Protein AF-0000000068953003 (afdb_homodimer)

pLDDT: mean 97.54, std 3.95, range [48.31, 99.0]

InterPro domains:
  IPR015590 Aldehyde dehydrogenase domain [PF00171] (15-472)
  IPR016160 Aldehyde dehydrogenase, cysteine active site [PS00070] (273-284)
  IPR016161 Aldehyde/histidinol dehydrogenase [SSF53720] (4-475)
  IPR016162 Aldehyde dehydrogenase, N-terminal [G3DSA:3.40.605.10] (6-470)
  IPR016163 Aldehyde dehydrogenase, C-terminal [G3DSA:3.40.309.10] (249-440)
  IPR029510 Aldehyde dehydrogenase, glutamic acid active site [PS00687] (245-252)

Organism: Cupriavidus necator (strain ATCC 17699 / DSM 428 / KCTC 22496 / NCIMB 10442 / H16 / Stanier 337) (NCBI:txid381666)

Structure (mmCIF, N/CA/C/O backbone):
data_AF-0000000068953003-model_v1
#
loop_
_entity.id
_entity.type
_entity.pdbx_description
1 polymer 'Aldehyde dehydrogenase family protein'
#
loop_
_atom_site.group_PDB
_atom_site.id
_atom_site.type_symbol
_atom_site.label_atom_id
_atom_site.label_alt_id
_atom_site.label_comp_id
_atom_site.label_asym_id
_atom_site.label_entity_id
_atom_site.label_seq_id
_atom_site.pdbx_PDB_ins_code
_atom_site.Cartn_x
_atom_site.Cartn_y
_atom_site.Cartn_z
_atom_site.occupancy
_atom_site.B_iso_or_equiv
_atom_site.auth_seq_id
_atom_site.auth_comp_id
_atom_site.auth_asym_id
_atom_site.auth_atom_id
_atom_site.pdbx_PDB_model_num
ATOM 1 N N . MET A 1 1 ? 25.641 26.938 -6.566 1 85.06 1 MET A N 1
ATOM 2 C CA . MET A 1 1 ? 25.125 26.469 -5.285 1 85.06 1 MET A CA 1
ATOM 3 C C . MET A 1 1 ? 25.156 24.953 -5.203 1 85.06 1 MET A C 1
ATOM 5 O O . MET A 1 1 ? 24.766 24.266 -6.156 1 85.06 1 MET A O 1
ATOM 9 N N . LYS A 1 2 ? 25.781 24.391 -4.188 1 95.19 2 LYS A N 1
ATOM 10 C CA . LYS A 1 2 ? 25.938 22.953 -4.039 1 95.19 2 LYS A CA 1
ATOM 11 C C . LYS A 1 2 ? 24.969 22.406 -2.996 1 95.19 2 LYS A C 1
ATOM 13 O O . LYS A 1 2 ? 25.344 22.172 -1.849 1 95.19 2 LYS A O 1
ATOM 18 N N . THR A 1 3 ? 23.656 22.266 -3.459 1 97.69 3 THR A N 1
ATOM 19 C CA . THR A 1 3 ? 22.641 21.859 -2.498 1 97.69 3 THR A CA 1
ATOM 20 C C . THR A 1 3 ? 22.141 20.453 -2.795 1 97.69 3 THR A C 1
ATOM 22 O O . THR A 1 3 ? 21.109 20.031 -2.256 1 97.69 3 THR A O 1
ATOM 25 N N . LEU A 1 4 ? 22.797 19.766 -3.756 1 98.81 4 LEU A N 1
ATOM 26 C CA . LEU A 1 4 ? 22.547 18.344 -3.928 1 98.81 4 LEU A CA 1
ATOM 27 C C . LEU A 1 4 ? 23.5 17.516 -3.08 1 98.81 4 LEU A C 1
ATOM 29 O O . LEU A 1 4 ? 24.703 17.844 -2.994 1 98.81 4 LEU A O 1
ATOM 33 N N . LEU A 1 5 ? 23.016 16.562 -2.381 1 98.94 5 LEU A N 1
ATOM 34 C CA . LEU A 1 5 ? 23.844 15.562 -1.714 1 98.94 5 LEU A CA 1
ATOM 35 C C . LEU A 1 5 ? 23.75 14.219 -2.426 1 98.94 5 LEU A C 1
ATOM 37 O O . LEU A 1 5 ? 22.703 13.578 -2.414 1 98.94 5 LEU A O 1
ATOM 41 N N . ILE A 1 6 ? 24.812 13.781 -3.092 1 98.88 6 ILE A N 1
ATOM 42 C CA . ILE A 1 6 ? 24.828 12.531 -3.846 1 98.88 6 ILE A CA 1
ATOM 43 C C . ILE A 1 6 ? 26.109 11.758 -3.547 1 98.88 6 ILE A C 1
ATOM 45 O O . ILE A 1 6 ? 27.203 12.273 -3.771 1 98.88 6 ILE A O 1
ATOM 49 N N . GLY A 1 7 ? 25.984 10.594 -3.018 1 98.62 7 GLY A N 1
ATOM 50 C CA . GLY A 1 7 ? 27.141 9.766 -2.701 1 98.62 7 GLY A CA 1
ATOM 51 C C . GLY A 1 7 ? 28.078 10.414 -1.694 1 98.62 7 GLY A C 1
ATOM 52 O O . GLY A 1 7 ? 29.297 10.305 -1.814 1 98.62 7 GLY A O 1
ATOM 53 N N . GLY A 1 8 ? 27.516 11.203 -0.848 1 98.44 8 GLY A N 1
ATOM 54 C CA . GLY A 1 8 ? 28.297 11.844 0.199 1 98.44 8 GLY A CA 1
ATOM 55 C C . GLY A 1 8 ? 28.953 13.133 -0.251 1 98.44 8 GLY A C 1
ATOM 56 O O . GLY A 1 8 ? 29.703 13.758 0.513 1 98.44 8 GLY A O 1
ATOM 57 N N . LYS A 1 9 ? 28.656 13.547 -1.427 1 98.62 9 LYS A N 1
ATOM 58 C CA . LYS A 1 9 ? 29.266 14.766 -1.955 1 98.62 9 LYS A CA 1
ATOM 59 C C . LYS A 1 9 ? 28.219 15.844 -2.195 1 98.62 9 LYS A C 1
ATOM 61 O O . LYS A 1 9 ? 27.109 15.555 -2.674 1 98.62 9 LYS A O 1
ATOM 66 N N . TRP A 1 10 ? 28.531 17.016 -1.792 1 98.69 10 TRP A N 1
ATOM 67 C CA . TRP A 1 10 ? 27.688 18.172 -2.105 1 98.69 10 TRP A CA 1
ATOM 68 C C . TRP A 1 10 ? 27.969 18.688 -3.512 1 98.69 10 TRP A C 1
ATOM 70 O O . TRP A 1 10 ? 29.109 19.062 -3.824 1 98.69 10 TRP A O 1
ATOM 80 N N . LEU A 1 11 ? 26.953 18.703 -4.355 1 98.62 11 LEU A N 1
ATOM 81 C CA . LEU A 1 11 ? 27.094 19.016 -5.773 1 98.62 11 LEU A CA 1
ATOM 82 C C . LEU A 1 11 ? 26.078 20.078 -6.191 1 98.62 11 LEU A C 1
ATOM 84 O O . LEU A 1 11 ? 25.094 20.312 -5.496 1 98.62 11 LEU A O 1
ATOM 88 N N . GLY A 1 12 ? 26.359 20.797 -7.27 1 98.44 12 GLY A N 1
ATOM 89 C CA . GLY A 1 12 ? 25.359 21.547 -8 1 98.44 12 GLY A CA 1
ATOM 90 C C . GLY A 1 12 ? 24.609 20.703 -9.023 1 98.44 12 GLY A C 1
ATOM 91 O O . GLY A 1 12 ? 24.984 19.578 -9.297 1 98.44 12 GLY A O 1
ATOM 92 N N . ALA A 1 13 ? 23.594 21.297 -9.508 1 98.5 13 ALA A N 1
ATOM 93 C CA . ALA A 1 13 ? 22.906 20.609 -10.602 1 98.5 13 ALA A CA 1
ATOM 94 C C . ALA A 1 13 ? 23.844 20.391 -11.781 1 98.5 13 ALA A C 1
ATOM 96 O O . ALA A 1 13 ? 24.688 21.234 -12.086 1 98.5 13 ALA A O 1
ATOM 97 N N . ILE A 1 14 ? 23.656 19.297 -12.445 1 97.81 14 ILE A N 1
ATOM 98 C CA . ILE A 1 14 ? 24.516 18.938 -13.57 1 97.81 14 ILE A CA 1
ATOM 99 C C . ILE A 1 14 ? 24.5 20.047 -14.617 1 97.81 14 ILE A C 1
ATOM 101 O O . ILE A 1 14 ? 25.531 20.375 -15.195 1 97.81 14 ILE A O 1
ATOM 105 N N . ASP A 1 15 ? 23.359 20.672 -14.828 1 97.06 15 ASP A N 1
ATOM 106 C CA . ASP A 1 15 ? 23.25 21.688 -15.867 1 97.06 15 ASP A CA 1
ATOM 107 C C . ASP A 1 15 ? 23.578 23.062 -15.32 1 97.06 15 ASP A C 1
ATOM 109 O O . ASP A 1 15 ? 23.531 24.062 -16.047 1 97.06 15 ASP A O 1
ATOM 113 N N . GLY A 1 16 ? 23.734 23.234 -14.047 1 97.38 16 GLY A N 1
ATOM 114 C CA . GLY A 1 16 ? 24.203 24.453 -13.414 1 97.38 16 GLY A CA 1
ATOM 115 C C . GLY A 1 16 ? 23.078 25.406 -13.039 1 97.38 16 GLY A C 1
ATOM 116 O O . GLY A 1 16 ? 23.328 26.469 -12.461 1 97.38 16 GLY A O 1
ATOM 117 N N . GLU A 1 17 ? 21.859 25.062 -13.297 1 98.06 17 GLU A N 1
ATOM 118 C CA . GLU A 1 17 ? 20.719 25.953 -13.055 1 98.06 17 GLU A CA 1
ATOM 119 C C . GLU A 1 17 ? 20.344 25.969 -11.578 1 98.06 17 GLU A C 1
ATOM 121 O O . GLU A 1 17 ? 20.625 25.016 -10.852 1 98.06 17 GLU A O 1
ATOM 126 N N . THR A 1 18 ? 19.703 27.062 -11.117 1 98.38 18 THR A N 1
ATOM 127 C CA . THR A 1 18 ? 19.328 27.25 -9.719 1 98.38 18 THR A CA 1
ATOM 128 C C . THR A 1 18 ? 17.891 27.75 -9.602 1 98.38 18 THR A C 1
ATOM 130 O O . THR A 1 18 ? 17.266 28.109 -10.602 1 98.38 18 THR A O 1
ATOM 133 N N . ILE A 1 19 ? 17.359 27.594 -8.453 1 98.56 19 ILE A N 1
ATOM 134 C CA . ILE A 1 19 ? 16.047 28.109 -8.07 1 98.56 19 ILE A CA 1
ATOM 135 C C . ILE A 1 19 ? 16.203 29.141 -6.957 1 98.56 19 ILE A C 1
ATOM 137 O O . ILE A 1 19 ? 16.922 28.922 -5.984 1 98.56 19 ILE A O 1
ATOM 141 N N . ASP A 1 20 ? 15.539 30.25 -7.102 1 98.38 20 ASP A N 1
ATOM 142 C CA . ASP A 1 20 ? 15.547 31.266 -6.047 1 98.38 20 ASP A CA 1
ATOM 143 C C . ASP A 1 20 ? 14.695 30.828 -4.859 1 98.38 20 ASP A C 1
ATOM 145 O O . ASP A 1 20 ? 13.602 30.281 -5.039 1 98.38 20 ASP A O 1
ATOM 149 N N . VAL A 1 21 ? 15.25 31.031 -3.686 1 98.19 21 VAL A N 1
ATOM 150 C CA . VAL A 1 21 ? 14.477 30.844 -2.461 1 98.19 21 VAL A CA 1
ATOM 151 C C . VAL A 1 21 ? 13.922 32.188 -2 1 98.19 21 VAL A C 1
ATOM 153 O O . VAL A 1 21 ? 14.672 33.156 -1.818 1 98.19 21 VAL A O 1
ATOM 156 N N . ILE A 1 22 ? 12.633 32.25 -1.837 1 98.38 22 ILE A N 1
ATOM 157 C CA . ILE A 1 22 ? 11.953 33.5 -1.568 1 98.38 22 ILE A CA 1
ATOM 158 C C . ILE A 1 22 ? 11.547 33.562 -0.097 1 98.38 22 ILE A C 1
ATOM 160 O O . ILE A 1 22 ? 10.992 32.594 0.444 1 98.38 22 ILE A O 1
ATOM 164 N N . ASP A 1 23 ? 11.898 34.656 0.583 1 98.38 23 ASP A N 1
ATOM 165 C CA . ASP A 1 23 ? 11.398 34.875 1.933 1 98.38 23 ASP A CA 1
ATOM 166 C C . ASP A 1 23 ? 9.93 35.312 1.907 1 98.38 23 ASP A C 1
ATOM 168 O O . ASP A 1 23 ? 9.594 36.375 1.379 1 98.38 23 ASP A O 1
ATOM 172 N N . PRO A 1 24 ? 9.055 34.5 2.545 1 98.5 24 PRO A N 1
ATOM 173 C CA . PRO A 1 24 ? 7.625 34.844 2.471 1 98.5 24 PRO A CA 1
ATOM 174 C C . PRO A 1 24 ? 7.273 36.125 3.193 1 98.5 24 PRO A C 1
ATOM 176 O O . PRO A 1 24 ? 6.207 36.719 2.961 1 98.5 24 PRO A O 1
ATOM 179 N N . SER A 1 25 ? 8.125 36.625 4.055 1 98.06 25 SER A N 1
ATOM 180 C CA . SER A 1 25 ? 7.848 37.812 4.863 1 98.06 25 SER A CA 1
ATOM 181 C C . SER A 1 25 ? 7.945 39.062 4.031 1 98.06 25 SER A C 1
ATOM 183 O O . SER A 1 25 ? 7.363 40.094 4.387 1 98.06 25 SER A O 1
ATOM 185 N N . ASP A 1 26 ? 8.727 39.031 2.865 1 97.81 26 ASP A N 1
ATOM 186 C CA . ASP A 1 26 ? 8.891 40.25 2.096 1 97.81 26 ASP A CA 1
ATOM 187 C C . ASP A 1 26 ? 8.875 39.969 0.596 1 97.81 26 ASP A C 1
ATOM 189 O O . ASP A 1 26 ? 8.938 40.906 -0.217 1 97.81 26 ASP A O 1
ATOM 193 N N . GLY A 1 27 ? 8.828 38.656 0.207 1 97.75 27 GLY A N 1
ATOM 194 C CA . GLY A 1 27 ? 8.719 38.281 -1.192 1 97.75 27 GLY A CA 1
ATOM 195 C C . GLY A 1 27 ? 10.031 38.406 -1.944 1 97.75 27 GLY A C 1
ATOM 196 O O . GLY A 1 27 ? 10.055 38.375 -3.176 1 97.75 27 GLY A O 1
ATOM 197 N N . MET A 1 28 ? 11.125 38.5 -1.245 1 98.12 28 MET A N 1
ATOM 198 C CA . MET A 1 28 ? 12.422 38.719 -1.894 1 98.12 28 MET A CA 1
ATOM 199 C C . MET A 1 28 ? 13.266 37.469 -1.843 1 98.12 28 MET A C 1
ATOM 201 O O . MET A 1 28 ? 13.203 36.688 -0.872 1 98.12 28 MET A O 1
ATOM 205 N N . ALA A 1 29 ? 14.07 37.312 -2.898 1 98 29 ALA A N 1
ATOM 206 C CA . ALA A 1 29 ? 15.023 36.188 -2.908 1 98 29 ALA A CA 1
ATOM 207 C C . ALA A 1 29 ? 16.125 36.406 -1.872 1 98 29 ALA A C 1
ATOM 209 O O . ALA A 1 29 ? 16.641 37.5 -1.726 1 98 29 ALA A O 1
ATOM 210 N N . PHE A 1 30 ? 16.453 35.375 -1.108 1 97.69 30 PHE A N 1
ATOM 211 C CA . PHE A 1 30 ? 17.484 35.531 -0.099 1 97.69 30 PHE A CA 1
ATOM 212 C C . PHE A 1 30 ? 18.5 34.406 -0.166 1 97.69 30 PHE A C 1
ATOM 214 O O . PHE A 1 30 ? 19.547 34.438 0.49 1 97.69 30 PHE A O 1
ATOM 221 N N . ALA A 1 31 ? 18.203 33.344 -0.93 1 97.69 31 ALA A N 1
ATOM 222 C CA . ALA A 1 31 ? 19.078 32.188 -1.155 1 97.69 31 ALA A CA 1
ATOM 223 C C . ALA A 1 31 ? 18.797 31.547 -2.504 1 97.69 31 ALA A C 1
ATOM 225 O O . ALA A 1 31 ? 17.922 31.984 -3.242 1 97.69 31 ALA A O 1
ATOM 226 N N . LYS A 1 32 ? 19.641 30.625 -2.883 1 98.06 32 LYS A N 1
ATOM 227 C CA . LYS A 1 32 ? 19.438 29.812 -4.078 1 98.06 32 LYS A CA 1
ATOM 228 C C . LYS A 1 32 ? 19.672 28.328 -3.785 1 98.06 32 LYS A C 1
ATOM 230 O O . LYS A 1 32 ? 20.469 27.984 -2.906 1 98.06 32 LYS A O 1
ATOM 235 N N . ILE A 1 33 ? 19 27.484 -4.504 1 98.62 33 ILE A N 1
ATOM 236 C CA . ILE A 1 33 ? 19.234 26.047 -4.434 1 98.62 33 ILE A CA 1
ATOM 237 C C . ILE A 1 33 ? 19.438 25.484 -5.836 1 98.62 33 ILE A C 1
ATOM 239 O O . ILE A 1 33 ? 19.047 26.109 -6.824 1 98.62 33 ILE A O 1
ATOM 243 N N . SER A 1 34 ? 20.047 24.312 -5.887 1 98.69 34 SER A N 1
ATOM 244 C CA . SER A 1 34 ? 20.281 23.656 -7.168 1 98.69 34 SER A CA 1
ATOM 245 C C . SER A 1 34 ? 18.984 23.172 -7.789 1 98.69 34 SER A C 1
ATOM 247 O O . SER A 1 34 ? 18.109 22.656 -7.082 1 98.69 34 SER A O 1
ATOM 249 N N . ARG A 1 35 ? 18.797 23.406 -9.086 1 98.69 35 ARG A N 1
ATOM 250 C CA . ARG A 1 35 ? 17.656 22.875 -9.836 1 98.69 35 ARG A CA 1
ATOM 251 C C . ARG A 1 35 ? 17.969 21.516 -10.43 1 98.69 35 ARG A C 1
ATOM 253 O O . ARG A 1 35 ? 18.281 21.406 -11.625 1 98.69 35 ARG A O 1
ATOM 260 N N . GLY A 1 36 ? 17.922 20.484 -9.547 1 98.62 36 GLY A N 1
ATOM 261 C CA . GLY A 1 36 ? 18.141 19.125 -10.008 1 98.62 36 GLY A CA 1
ATOM 262 C C . GLY A 1 36 ? 17.078 18.641 -10.977 1 98.62 36 GLY A C 1
ATOM 263 O O . GLY A 1 36 ? 15.914 19.016 -10.883 1 98.62 36 GLY A O 1
ATOM 264 N N . ARG A 1 37 ? 17.484 17.812 -11.945 1 98.25 37 ARG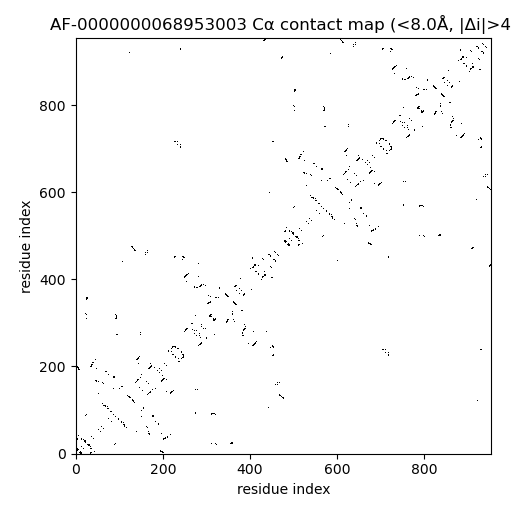 A N 1
ATOM 265 C CA . ARG A 1 37 ? 16.609 17.219 -12.945 1 98.25 37 ARG A CA 1
ATOM 266 C C . ARG A 1 37 ? 16.859 15.711 -13.07 1 98.25 37 ARG A C 1
ATOM 268 O O . ARG A 1 37 ? 17.375 15.086 -12.141 1 98.25 37 ARG A O 1
ATOM 275 N N . ALA A 1 38 ? 16.406 15.031 -14.07 1 98.62 38 ALA A N 1
ATOM 276 C CA . ALA A 1 38 ? 16.406 13.586 -14.25 1 98.62 38 ALA A CA 1
ATOM 277 C C . ALA A 1 38 ? 17.812 13.016 -14.102 1 98.62 38 ALA A C 1
ATOM 279 O O . ALA A 1 38 ? 18.016 11.961 -13.492 1 98.62 38 ALA A O 1
ATOM 280 N N . ALA A 1 39 ? 18.797 13.68 -14.672 1 98.69 39 ALA A N 1
ATOM 281 C CA . ALA A 1 39 ? 20.156 13.18 -14.625 1 98.69 39 ALA A CA 1
ATOM 282 C C . ALA A 1 39 ? 20.703 13.172 -13.195 1 98.69 39 ALA A C 1
ATOM 284 O O . ALA A 1 39 ? 21.406 12.25 -12.797 1 98.69 39 ALA A O 1
ATOM 285 N N . ASP A 1 40 ? 20.438 14.25 -12.453 1 98.88 40 ASP A N 1
ATOM 286 C CA . ASP A 1 40 ? 20.828 14.32 -11.055 1 98.88 40 ASP A CA 1
ATOM 287 C C . ASP A 1 40 ? 20.156 13.227 -10.234 1 98.88 40 ASP A C 1
ATOM 289 O O . ASP A 1 40 ? 20.781 12.594 -9.383 1 98.88 40 ASP A O 1
ATOM 293 N N . VAL A 1 41 ? 18.891 12.992 -10.516 1 98.94 41 VAL A N 1
ATOM 294 C CA . VAL A 1 41 ? 18.109 11.961 -9.836 1 98.94 41 VAL A CA 1
ATOM 295 C C . VAL A 1 41 ? 18.719 10.594 -10.109 1 98.94 41 VAL A C 1
ATOM 297 O O . VAL A 1 41 ? 18.875 9.781 -9.195 1 98.94 41 VAL A O 1
ATOM 300 N N . GLN A 1 42 ? 19.078 10.344 -11.32 1 98.88 42 GLN A N 1
ATOM 301 C CA . GLN A 1 42 ? 19.688 9.062 -11.68 1 98.88 42 GLN A CA 1
ATOM 302 C 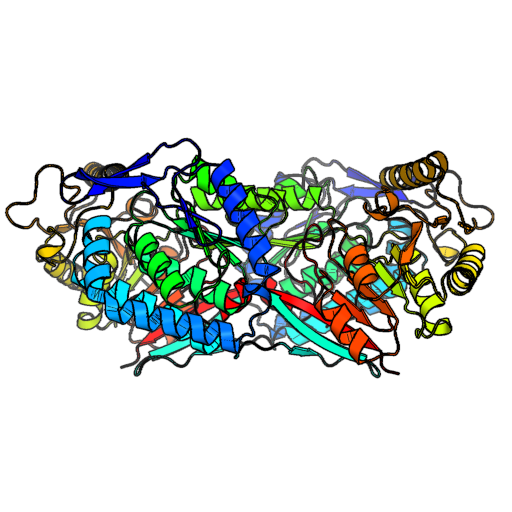C . GLN A 1 42 ? 20.969 8.82 -10.891 1 98.88 42 GLN A C 1
ATOM 304 O O . GLN A 1 42 ? 21.219 7.707 -10.422 1 98.88 42 GLN A O 1
ATOM 309 N N . GLN A 1 43 ? 21.766 9.836 -10.773 1 98.88 43 GLN A N 1
ATOM 310 C CA . GLN A 1 43 ? 23 9.719 -9.992 1 98.88 43 GLN A CA 1
ATOM 311 C C . GLN A 1 43 ? 22.688 9.422 -8.531 1 98.88 43 GLN A C 1
ATOM 313 O O . GLN A 1 43 ? 23.391 8.625 -7.895 1 98.88 43 GLN A O 1
ATOM 318 N N . ALA A 1 44 ? 21.703 10.102 -8.016 1 98.94 44 ALA A N 1
ATOM 319 C CA . ALA A 1 44 ? 21.312 9.906 -6.621 1 98.94 44 ALA A CA 1
ATOM 320 C C . ALA A 1 44 ? 20.844 8.477 -6.379 1 98.94 44 ALA A C 1
ATOM 322 O O . ALA A 1 44 ? 21.219 7.848 -5.387 1 98.94 44 ALA A O 1
ATOM 323 N N . VAL A 1 45 ? 20.016 7.938 -7.301 1 98.94 45 VAL A N 1
ATOM 324 C CA . VAL A 1 45 ? 19.5 6.578 -7.184 1 98.94 45 VAL A CA 1
ATOM 325 C C . VAL A 1 45 ? 20.641 5.574 -7.273 1 98.94 45 VAL A C 1
ATOM 327 O O . VAL A 1 45 ? 20.703 4.613 -6.504 1 98.94 45 VAL A O 1
ATOM 330 N N . SER A 1 46 ? 21.578 5.805 -8.18 1 98.88 46 SER A N 1
ATOM 331 C CA . SER A 1 46 ? 22.75 4.941 -8.312 1 98.88 46 SER A CA 1
ATOM 332 C C . SER A 1 46 ? 23.578 4.953 -7.035 1 98.88 46 SER A C 1
ATOM 334 O O . SER A 1 46 ? 24.062 3.906 -6.594 1 98.88 46 SER A O 1
ATOM 336 N N . ALA A 1 47 ? 23.766 6.105 -6.5 1 98.94 47 ALA A N 1
ATOM 337 C CA . ALA A 1 47 ? 24.516 6.234 -5.258 1 98.94 47 ALA A CA 1
ATOM 338 C C . ALA A 1 47 ? 23.844 5.473 -4.121 1 98.94 47 ALA A C 1
ATOM 340 O O . ALA A 1 47 ? 24.516 4.879 -3.277 1 98.94 47 ALA A O 1
ATOM 341 N N . ALA A 1 48 ? 22.547 5.598 -4.043 1 98.94 48 ALA A N 1
ATOM 342 C CA . ALA A 1 48 ? 21.797 4.859 -3.029 1 98.94 48 ALA A CA 1
ATOM 343 C C . ALA A 1 48 ? 22 3.355 -3.188 1 98.94 48 ALA A C 1
ATOM 345 O O . ALA A 1 48 ? 22.188 2.641 -2.199 1 98.94 48 ALA A O 1
ATOM 346 N N . GLN A 1 49 ? 21.938 2.863 -4.41 1 98.56 49 GLN A N 1
ATOM 347 C CA . GLN A 1 49 ? 22.172 1.45 -4.691 1 98.56 49 GLN A CA 1
ATOM 348 C C . GLN A 1 49 ? 23.562 1.021 -4.238 1 98.56 49 GLN A C 1
ATOM 350 O O . GLN A 1 49 ? 23.719 -0.038 -3.629 1 98.56 49 GLN A O 1
ATOM 355 N N . ASP A 1 50 ? 24.547 1.861 -4.578 1 98.62 50 ASP A N 1
ATOM 356 C CA . ASP A 1 50 ? 25.938 1.585 -4.18 1 98.62 50 ASP A CA 1
ATOM 357 C C . ASP A 1 50 ? 26.062 1.499 -2.662 1 98.62 50 ASP A C 1
ATOM 359 O O . ASP A 1 50 ? 26.781 0.649 -2.141 1 98.62 50 ASP A O 1
ATOM 363 N N . ALA A 1 51 ? 25.375 2.369 -1.995 1 98.81 51 ALA A N 1
ATOM 364 C CA . ALA A 1 51 ? 25.422 2.389 -0.535 1 98.81 51 ALA A CA 1
ATOM 365 C C . ALA A 1 51 ? 24.891 1.082 0.047 1 98.81 51 ALA A C 1
ATOM 367 O O . ALA A 1 51 ? 25.406 0.583 1.047 1 98.81 51 ALA A O 1
ATOM 368 N N . LEU A 1 52 ? 23.875 0.545 -0.51 1 98.31 52 LEU A N 1
ATOM 369 C CA . LEU A 1 52 ? 23.266 -0.698 -0.042 1 98.31 52 LEU A CA 1
ATOM 370 C C . LEU A 1 52 ? 24.234 -1.87 -0.228 1 98.31 52 LEU A C 1
ATOM 372 O O . LEU A 1 52 ? 24.188 -2.838 0.534 1 98.31 52 LEU A O 1
ATOM 376 N N . GLN A 1 53 ? 25.047 -1.772 -1.225 1 96.25 53 GLN A N 1
ATOM 377 C CA . GLN A 1 53 ? 26.031 -2.822 -1.497 1 96.25 53 GLN A CA 1
ATOM 378 C C . GLN A 1 53 ? 27.328 -2.582 -0.73 1 96.25 53 GLN A C 1
ATOM 380 O O . GLN A 1 53 ? 28.25 -3.4 -0.784 1 96.25 53 GLN A O 1
ATOM 385 N N . GLY A 1 54 ? 27.391 -1.473 -0.054 1 97.06 54 GLY A N 1
ATOM 386 C CA . GLY A 1 54 ? 28.609 -1.078 0.633 1 97.06 54 GLY A CA 1
ATOM 387 C C . GLY A 1 54 ? 28.453 -1.015 2.141 1 97.06 54 GLY A C 1
ATOM 388 O O . GLY A 1 54 ? 27.859 -1.914 2.746 1 97.06 54 GLY A O 1
ATOM 389 N N . GLU A 1 55 ? 29.047 0.025 2.648 1 97.81 55 GLU A N 1
ATOM 390 C CA . GLU A 1 55 ? 29.141 0.189 4.094 1 97.81 55 GLU A CA 1
ATOM 391 C C . GLU A 1 55 ? 27.75 0.271 4.73 1 97.81 55 GLU A C 1
ATOM 393 O O . GLU A 1 55 ? 27.484 -0.395 5.734 1 97.81 55 GLU A O 1
ATOM 398 N N . TRP A 1 56 ? 26.891 1.016 4.176 1 98.5 56 TRP A N 1
ATOM 399 C CA . TRP A 1 56 ? 25.562 1.235 4.75 1 98.5 56 TRP A CA 1
ATOM 400 C C . TRP A 1 56 ? 24.781 -0.067 4.812 1 98.5 56 TRP A C 1
ATOM 402 O O . TRP A 1 56 ? 24.188 -0.396 5.848 1 98.5 56 TRP A O 1
ATOM 412 N N . GLY A 1 57 ? 24.828 -0.774 3.729 1 97.38 57 GLY A N 1
ATOM 413 C CA . GLY A 1 57 ? 24.078 -2.023 3.666 1 97.38 57 GLY A CA 1
ATOM 414 C C . GLY A 1 57 ? 24.578 -3.064 4.648 1 97.38 57 GLY A C 1
ATOM 415 O O . GLY A 1 57 ? 23.844 -3.971 5.031 1 97.38 57 GLY A O 1
ATOM 416 N N . SER A 1 58 ? 25.797 -2.904 5.062 1 96.44 58 SER A N 1
ATOM 417 C CA . SER A 1 58 ? 26.406 -3.9 5.938 1 96.44 58 SER A CA 1
ATOM 418 C C . SER A 1 58 ? 26.188 -3.557 7.406 1 96.44 58 SER A C 1
ATOM 420 O O . SER A 1 58 ? 26.453 -4.379 8.289 1 96.44 58 SER A O 1
ATOM 422 N N . LYS A 1 59 ? 25.625 -2.418 7.719 1 98.19 59 LYS A N 1
ATOM 423 C CA . LYS A 1 59 ? 25.422 -2.012 9.102 1 98.19 59 LYS A CA 1
ATOM 424 C C . LYS A 1 59 ? 24.297 -2.818 9.75 1 98.19 59 LYS A C 1
ATOM 426 O O . LYS A 1 59 ? 23.281 -3.082 9.117 1 98.19 59 LYS A O 1
ATOM 431 N N . THR A 1 60 ? 24.531 -3.201 10.992 1 98 60 THR A N 1
ATOM 432 C CA . THR A 1 60 ? 23.469 -3.846 11.773 1 98 60 THR A CA 1
ATOM 433 C C . THR A 1 60 ? 22.406 -2.834 12.172 1 98 60 THR A C 1
ATOM 435 O O . THR A 1 60 ? 22.625 -1.625 12.102 1 98 60 THR A O 1
ATOM 438 N N . ALA A 1 61 ? 21.266 -3.322 12.586 1 98.44 61 ALA A N 1
ATOM 439 C CA . ALA A 1 61 ? 20.203 -2.453 13.07 1 98.44 61 ALA A CA 1
ATOM 440 C C . ALA A 1 61 ? 20.672 -1.57 14.219 1 98.44 61 ALA A C 1
ATOM 442 O O . ALA A 1 61 ? 20.328 -0.39 14.289 1 98.44 61 ALA A O 1
ATOM 443 N N . THR A 1 62 ? 21.453 -2.178 15.078 1 98.69 62 THR A N 1
ATOM 444 C CA . THR A 1 62 ? 22 -1.448 16.219 1 98.69 62 THR A CA 1
ATOM 445 C C . THR A 1 62 ? 22.891 -0.307 15.75 1 98.69 62 THR A C 1
ATOM 447 O O . THR A 1 62 ? 22.797 0.813 16.25 1 98.69 62 THR A O 1
ATOM 450 N N . GLU A 1 63 ? 23.734 -0.558 14.789 1 98.75 63 GLU A N 1
ATOM 451 C CA . GLU A 1 63 ? 24.641 0.452 14.266 1 98.75 63 GLU A CA 1
ATOM 452 C C . GLU A 1 63 ? 23.891 1.576 13.57 1 98.75 63 GLU A C 1
ATOM 454 O O . GLU A 1 63 ? 24.203 2.754 13.742 1 98.75 63 GLU A O 1
ATOM 459 N N . ARG A 1 64 ? 22.922 1.225 12.781 1 98.81 64 ARG A N 1
ATOM 460 C CA . ARG A 1 64 ? 22.094 2.234 12.141 1 98.81 64 ARG A CA 1
ATOM 461 C C . ARG A 1 64 ? 21.375 3.094 13.18 1 98.81 64 ARG A C 1
ATOM 463 O O . ARG A 1 64 ? 21.328 4.32 13.055 1 98.81 64 ARG A O 1
ATOM 470 N N . GLY A 1 65 ? 20.828 2.41 14.227 1 98.88 65 GLY A N 1
ATOM 471 C CA . GLY A 1 65 ? 20.156 3.127 15.297 1 98.88 65 GLY A CA 1
ATOM 472 C C . GLY A 1 65 ? 21.062 4.137 15.992 1 98.88 65 GLY A C 1
ATOM 473 O O . GLY A 1 65 ? 20.625 5.25 16.297 1 98.88 65 GLY A O 1
ATOM 474 N N . ARG A 1 66 ? 22.281 3.762 16.234 1 98.88 66 ARG A N 1
ATOM 475 C CA . ARG A 1 66 ? 23.234 4.645 16.891 1 98.88 66 ARG A CA 1
ATOM 476 C C . ARG A 1 66 ? 23.531 5.879 16.047 1 98.88 66 ARG A C 1
ATOM 478 O O . ARG A 1 66 ? 23.656 6.984 16.578 1 98.88 66 ARG A O 1
ATOM 485 N N . ILE A 1 67 ? 23.609 5.684 14.727 1 98.88 67 ILE A N 1
ATOM 486 C CA . ILE A 1 67 ? 23.828 6.809 13.82 1 98.88 67 ILE A CA 1
ATOM 487 C C . ILE A 1 67 ? 22.641 7.762 13.891 1 98.88 67 ILE A C 1
ATOM 489 O O . ILE A 1 67 ? 22.812 8.977 13.977 1 98.88 67 ILE A O 1
ATOM 493 N N . LEU A 1 68 ? 21.422 7.234 13.875 1 98.94 68 LEU A N 1
ATOM 494 C CA . LEU A 1 68 ? 20.219 8.055 13.93 1 98.94 68 LEU A CA 1
ATOM 495 C C . LEU A 1 68 ? 20.125 8.797 15.258 1 98.94 68 LEU A C 1
ATOM 497 O O . LEU A 1 68 ? 19.703 9.953 15.297 1 98.94 68 LEU A O 1
ATOM 501 N N . GLN A 1 69 ? 20.547 8.164 16.328 1 98.81 69 GLN A N 1
ATOM 502 C CA . GLN A 1 69 ? 20.547 8.805 17.641 1 98.81 69 GLN A CA 1
ATOM 503 C C . GLN A 1 69 ? 21.531 9.977 17.672 1 98.81 69 GLN A C 1
ATOM 505 O O . GLN A 1 69 ? 21.219 11.031 18.219 1 98.81 69 GLN A O 1
ATOM 510 N N . ARG A 1 70 ? 22.688 9.758 17.109 1 98.88 70 ARG A N 1
ATOM 511 C CA . ARG A 1 70 ? 23.656 10.844 17.031 1 98.88 70 ARG A CA 1
ATOM 512 C C . ARG A 1 70 ? 23.125 12.016 16.219 1 98.88 70 ARG A C 1
ATOM 514 O O . ARG A 1 70 ? 23.328 13.172 16.578 1 98.88 70 ARG A O 1
ATOM 521 N N . LEU A 1 71 ? 22.453 11.641 15.156 1 98.88 71 LEU A N 1
ATOM 522 C CA . LEU A 1 71 ? 21.844 12.695 14.352 1 98.88 71 LEU A CA 1
ATOM 523 C C . LEU A 1 71 ? 20.797 13.453 15.164 1 98.88 71 LEU A C 1
ATOM 525 O O . LEU A 1 71 ? 20.75 14.688 15.117 1 98.88 71 LEU A O 1
ATOM 529 N N . GLY A 1 72 ? 19.922 12.719 15.906 1 98.81 72 GLY A N 1
ATOM 530 C CA . GLY A 1 72 ? 18.953 13.383 16.766 1 98.81 72 GLY A CA 1
ATOM 531 C C . GLY A 1 72 ? 19.594 14.359 17.734 1 98.81 72 GLY A C 1
ATOM 532 O O . GLY A 1 72 ? 19.141 15.5 17.875 1 98.81 72 GLY A O 1
ATOM 533 N N . GLN A 1 73 ? 20.641 13.93 18.297 1 98.75 73 GLN A N 1
ATOM 534 C CA . GLN A 1 73 ? 21.359 14.789 19.234 1 98.75 73 GLN A CA 1
ATOM 535 C C . GLN A 1 73 ? 22 15.969 18.516 1 98.75 73 GLN A C 1
ATOM 537 O O . GLN A 1 73 ? 21.984 17.094 19.016 1 98.75 73 GLN A O 1
ATOM 542 N N . GLY A 1 74 ? 22.625 15.695 17.391 1 98.81 74 GLY A N 1
ATOM 543 C CA . GLY A 1 74 ? 23.188 16.766 16.594 1 98.81 74 GLY A CA 1
ATOM 544 C C . GLY A 1 74 ? 22.188 17.844 16.219 1 98.81 74 GLY A C 1
ATOM 545 O O . GLY A 1 74 ? 22.5 19.031 16.234 1 98.81 74 GLY A O 1
ATOM 546 N N . ILE A 1 75 ? 21 17.422 15.93 1 98.88 75 ILE A N 1
ATOM 547 C CA . ILE A 1 75 ? 19.938 18.344 15.602 1 98.88 75 ILE A CA 1
ATOM 548 C C . ILE A 1 75 ? 19.578 19.188 16.828 1 98.88 75 ILE A C 1
ATOM 550 O O . ILE A 1 75 ? 19.438 20.422 16.719 1 98.88 75 ILE A O 1
ATOM 554 N N . LEU A 1 76 ? 19.469 18.562 17.984 1 98.69 76 LEU A N 1
ATOM 555 C CA . LEU A 1 76 ? 19.172 19.281 19.219 1 98.69 76 LEU A CA 1
ATOM 556 C C . LEU A 1 76 ? 20.266 20.312 19.516 1 98.69 76 LEU A C 1
ATOM 558 O O . LEU A 1 76 ? 19.969 21.422 19.953 1 98.69 76 LEU A O 1
ATOM 562 N N . ASP A 1 77 ? 21.469 19.922 19.25 1 98.75 77 ASP A N 1
ATOM 563 C CA . ASP A 1 77 ? 22.609 20.812 19.5 1 98.75 77 ASP A CA 1
ATOM 564 C C . ASP A 1 77 ? 22.562 22.031 18.594 1 98.75 77 ASP A C 1
ATOM 566 O O . ASP A 1 77 ? 23.156 23.062 18.906 1 98.75 77 ASP A O 1
ATOM 570 N N . HIS A 1 78 ? 21.891 21.922 17.516 1 98.75 78 HIS A N 1
ATOM 571 C CA . HIS A 1 78 ? 21.812 23.016 16.547 1 98.75 78 HIS A CA 1
ATOM 572 C C . HIS A 1 78 ? 20.375 23.516 16.406 1 98.75 78 HIS A C 1
ATOM 574 O O . HIS A 1 78 ? 20 24.062 15.367 1 98.75 78 HIS A O 1
ATOM 580 N N . ALA A 1 79 ? 19.547 23.266 17.359 1 98.62 79 ALA A N 1
ATOM 581 C CA . ALA A 1 79 ? 18.109 23.469 17.281 1 98.62 79 ALA A CA 1
ATOM 582 C C . ALA A 1 79 ? 17.766 24.938 16.984 1 98.62 79 ALA A C 1
ATOM 584 O O . ALA A 1 79 ? 16.891 25.219 16.172 1 98.62 79 ALA A O 1
ATOM 585 N N . GLU A 1 80 ? 18.422 25.875 17.641 1 98.62 80 GLU A N 1
ATOM 586 C CA . GLU A 1 80 ? 18.125 27.281 17.438 1 98.62 80 GLU A CA 1
ATOM 587 C C . GLU A 1 80 ? 18.5 27.734 16.031 1 98.62 80 GLU A C 1
ATOM 589 O O . GLU A 1 80 ? 17.781 28.516 15.406 1 98.62 80 GLU A O 1
ATOM 594 N N . GLU A 1 81 ? 19.625 27.297 15.594 1 98.69 81 GLU A N 1
ATOM 595 C CA . GLU A 1 81 ? 20.031 27.578 14.219 1 98.69 81 GLU A CA 1
ATOM 596 C C . GLU A 1 81 ? 19.016 27.047 13.211 1 98.69 81 GLU A C 1
ATOM 598 O O . GLU A 1 81 ? 18.625 27.766 12.289 1 98.69 81 GLU A O 1
ATOM 603 N N . LEU A 1 82 ? 18.672 25.812 13.414 1 98.81 82 LEU A N 1
ATOM 604 C CA . LEU A 1 82 ? 17.703 25.172 12.516 1 98.81 82 LEU A CA 1
ATOM 605 C C . LEU A 1 82 ? 16.375 25.891 12.547 1 98.81 82 LEU A C 1
ATOM 607 O O . LEU A 1 82 ? 15.727 26.062 11.508 1 98.81 82 LEU A O 1
ATOM 611 N N . ALA A 1 83 ? 15.953 26.297 13.727 1 98.75 83 ALA A N 1
ATOM 612 C CA . ALA A 1 83 ? 14.703 27.031 13.875 1 98.75 83 ALA A CA 1
ATOM 613 C C . ALA A 1 83 ? 14.742 28.344 13.102 1 98.75 83 ALA A C 1
ATOM 615 O O . ALA A 1 83 ? 13.766 28.719 12.445 1 98.75 83 ALA A O 1
ATOM 616 N N . ALA A 1 84 ? 15.859 29.047 13.219 1 98.75 84 ALA A N 1
ATOM 617 C CA . ALA A 1 84 ? 16 30.312 12.508 1 98.75 84 ALA A CA 1
ATOM 618 C C . ALA A 1 84 ? 15.922 30.109 11 1 98.75 84 ALA A C 1
ATOM 620 O O . ALA A 1 84 ? 15.25 30.891 10.297 1 98.75 84 ALA A O 1
ATOM 621 N N . ILE A 1 85 ? 16.594 29.078 10.523 1 98.62 85 ILE A N 1
ATOM 622 C CA . ILE A 1 85 ? 16.578 28.75 9.102 1 98.62 85 ILE A CA 1
ATOM 623 C C . ILE A 1 85 ? 15.141 28.438 8.664 1 98.62 85 ILE A C 1
ATOM 625 O O . ILE A 1 85 ? 14.656 28.984 7.668 1 98.62 85 ILE A O 1
ATOM 629 N N . GLU A 1 86 ? 14.477 27.625 9.43 1 98.19 86 GLU A N 1
ATOM 630 C CA . GLU A 1 86 ? 13.133 27.188 9.07 1 98.19 86 GLU A CA 1
ATOM 631 C C . GLU A 1 86 ? 12.141 28.344 9.125 1 98.19 86 GLU A C 1
ATOM 633 O O . GLU A 1 86 ? 11.281 28.469 8.25 1 98.19 86 GLU A O 1
ATOM 638 N N . ALA A 1 87 ? 12.242 29.188 10.117 1 98.56 87 ALA A N 1
ATOM 639 C CA . ALA A 1 87 ? 11.359 30.328 10.266 1 98.56 87 ALA A CA 1
ATOM 640 C C . ALA A 1 87 ? 11.469 31.266 9.07 1 98.56 87 ALA A C 1
ATOM 642 O O . ALA A 1 87 ? 10.461 31.766 8.562 1 98.56 87 ALA A O 1
ATOM 643 N N . GLN A 1 88 ? 12.664 31.5 8.672 1 98.31 88 GLN A N 1
ATOM 644 C CA . GLN A 1 88 ? 12.867 32.375 7.523 1 98.31 88 GLN A CA 1
ATOM 645 C C . GLN A 1 88 ? 12.367 31.734 6.238 1 98.31 88 GLN A C 1
ATOM 647 O O . GLN A 1 88 ? 11.75 32.406 5.402 1 98.31 88 GLN A O 1
ATOM 652 N N . ASP A 1 89 ? 12.664 30.469 6.168 1 97.94 89 ASP A N 1
ATOM 653 C CA . ASP A 1 89 ? 12.375 29.703 4.965 1 97.94 89 ASP A CA 1
ATOM 654 C C . ASP A 1 89 ? 10.867 29.547 4.758 1 97.94 89 ASP A C 1
ATOM 656 O O . ASP A 1 89 ? 10.383 29.609 3.627 1 97.94 89 ASP A O 1
ATOM 660 N N . THR A 1 90 ? 10.055 29.344 5.77 1 98.25 90 THR A N 1
ATOM 661 C CA . THR A 1 90 ? 8.633 29.031 5.688 1 98.25 90 THR A CA 1
ATOM 662 C C . THR A 1 90 ? 7.789 30.234 6.086 1 98.25 90 THR A C 1
ATOM 664 O O . THR A 1 90 ? 6.594 30.281 5.797 1 98.25 90 THR A O 1
ATOM 667 N N . GLY A 1 91 ? 8.359 31.188 6.852 1 98.19 91 GLY A N 1
ATOM 668 C CA . GLY A 1 91 ? 7.633 32.344 7.359 1 98.19 91 GLY A CA 1
ATOM 669 C C . GLY A 1 91 ? 6.973 32.062 8.703 1 98.19 91 GLY A C 1
ATOM 670 O O . GLY A 1 91 ? 6.422 33 9.312 1 98.19 91 GLY A O 1
ATOM 671 N N . LYS A 1 92 ? 7.098 30.891 9.305 1 98.44 92 LYS A N 1
ATOM 672 C CA . LYS A 1 92 ? 6.359 30.547 10.523 1 98.44 92 LYS A CA 1
ATOM 673 C C . LYS A 1 92 ? 6.953 31.25 11.742 1 98.44 92 LYS A C 1
ATOM 675 O O . LYS A 1 92 ? 8.148 31.562 11.766 1 98.44 92 LYS A O 1
ATOM 680 N N . PRO A 1 93 ? 6.164 31.438 12.781 1 98.38 93 PRO A N 1
ATOM 681 C CA . PRO A 1 93 ? 6.68 32.031 14.023 1 98.38 93 PRO A CA 1
ATOM 682 C C . PRO A 1 93 ? 7.844 31.219 14.602 1 98.38 93 PRO A C 1
ATOM 684 O O . PRO A 1 93 ? 7.852 30 14.539 1 98.38 93 PRO A O 1
ATOM 687 N N . ILE A 1 94 ? 8.781 31.906 15.172 1 98.5 94 ILE A N 1
ATOM 688 C CA . ILE A 1 94 ? 10.031 31.312 15.617 1 98.5 94 ILE A CA 1
ATOM 689 C C . ILE A 1 94 ? 9.734 30.219 16.641 1 98.5 94 ILE A C 1
ATOM 691 O O . ILE A 1 94 ? 10.438 29.203 16.703 1 98.5 94 ILE A O 1
ATOM 695 N N . SER A 1 95 ? 8.719 30.359 17.453 1 97.81 95 SER A N 1
ATOM 696 C CA . SER A 1 95 ? 8.375 29.328 18.438 1 97.81 95 SER A CA 1
ATOM 697 C C . SER A 1 95 ? 7.902 28.047 17.734 1 97.81 95 SER A C 1
ATOM 699 O O . SER A 1 95 ? 8.203 26.938 18.203 1 97.81 95 SER A O 1
ATOM 701 N N . ALA A 1 96 ? 7.137 28.188 16.672 1 97.25 96 ALA A N 1
ATOM 702 C CA . ALA A 1 96 ? 6.711 27.031 15.898 1 97.25 96 ALA A CA 1
ATOM 703 C C . ALA A 1 96 ? 7.902 26.344 15.234 1 97.25 96 ALA A C 1
ATOM 705 O O . ALA A 1 96 ? 7.965 25.109 15.18 1 97.25 96 ALA A O 1
ATOM 706 N N . ALA A 1 97 ? 8.836 27.109 14.734 1 98.44 97 ALA A N 1
ATOM 707 C CA . ALA A 1 97 ? 10.047 26.562 14.117 1 98.44 97 ALA A CA 1
ATOM 708 C C . ALA A 1 97 ? 10.891 25.812 15.141 1 98.44 97 ALA A C 1
ATOM 710 O O . ALA A 1 97 ? 11.477 24.766 14.828 1 98.44 97 ALA A O 1
ATOM 711 N N . ARG A 1 98 ? 10.984 26.375 16.359 1 98.25 98 ARG A N 1
ATOM 712 C CA . ARG A 1 98 ? 11.688 25.688 17.438 1 98.25 98 ARG A CA 1
ATOM 713 C C . ARG A 1 98 ? 11.047 24.328 17.734 1 98.25 98 ARG A C 1
ATOM 715 O O . ARG A 1 98 ? 11.742 23.344 17.953 1 98.25 98 ARG A O 1
ATOM 722 N N . ALA A 1 99 ? 9.734 24.328 17.766 1 96.69 99 ALA A N 1
ATOM 723 C CA . ALA A 1 99 ? 9.016 23.078 17.984 1 96.69 99 ALA A CA 1
ATOM 724 C C . ALA A 1 99 ? 9.312 22.062 16.875 1 96.69 99 ALA A C 1
ATOM 726 O O . ALA A 1 99 ? 9.453 20.859 17.141 1 96.69 99 ALA A O 1
ATOM 727 N N . ASP A 1 100 ? 9.445 22.5 15.672 1 97.44 100 ASP A N 1
ATOM 728 C CA . ASP A 1 100 ? 9.758 21.641 14.539 1 97.44 100 ASP A CA 1
ATOM 729 C C . ASP A 1 100 ? 11.148 21.016 14.695 1 97.44 100 ASP A C 1
ATOM 731 O O . ASP A 1 100 ? 11.352 19.844 14.383 1 97.44 100 ASP A O 1
ATOM 735 N N . ALA A 1 101 ? 12.086 21.859 15.094 1 98.19 101 ALA A N 1
ATOM 736 C CA . ALA A 1 101 ? 13.445 21.359 15.312 1 98.19 101 ALA A CA 1
ATOM 737 C C . ALA A 1 101 ? 13.469 20.266 16.375 1 98.19 101 ALA A C 1
ATOM 739 O O . ALA A 1 101 ? 14.148 19.25 16.219 1 98.19 101 ALA A O 1
ATOM 740 N N . ARG A 1 102 ? 12.703 20.484 17.406 1 97.19 102 ARG A N 1
ATOM 741 C CA . ARG A 1 102 ? 12.625 19.484 18.469 1 97.19 102 ARG A CA 1
ATOM 742 C C . ARG A 1 102 ? 11.922 18.219 17.953 1 97.19 102 ARG A C 1
ATOM 744 O O . ARG A 1 102 ? 12.312 17.109 18.312 1 97.19 102 ARG A O 1
ATOM 751 N N . ALA A 1 103 ? 10.922 18.438 17.188 1 97.12 103 ALA A N 1
ATOM 752 C CA . ALA A 1 103 ? 10.156 17.312 16.656 1 97.12 103 ALA A CA 1
ATOM 753 C C . ALA A 1 103 ? 11.023 16.422 15.758 1 97.12 103 ALA A C 1
ATOM 755 O O . ALA A 1 103 ? 10.977 15.195 15.852 1 97.12 103 ALA A O 1
ATOM 756 N N . VAL A 1 104 ? 11.781 17.016 14.859 1 98.38 104 VAL A N 1
ATOM 757 C CA . VAL A 1 104 ? 12.602 16.219 13.953 1 98.38 104 VAL A CA 1
ATOM 758 C C . VAL A 1 104 ? 13.656 15.453 14.75 1 98.38 104 VAL A C 1
ATOM 760 O O . VAL A 1 104 ? 13.961 14.297 14.438 1 98.38 104 VAL A O 1
ATOM 763 N N . ALA A 1 105 ? 14.195 16.094 15.758 1 98.56 105 ALA A N 1
ATOM 764 C CA . ALA A 1 105 ? 15.125 15.383 16.625 1 98.56 105 ALA A CA 1
ATOM 765 C C . ALA A 1 105 ? 14.469 14.164 17.266 1 98.56 105 ALA A C 1
ATOM 767 O O . ALA A 1 105 ? 15.078 13.102 17.375 1 98.56 105 ALA A O 1
ATOM 768 N N . ARG A 1 106 ? 13.25 14.336 17.688 1 97.88 106 ARG A N 1
ATOM 769 C CA . ARG A 1 106 ? 12.5 13.266 18.344 1 97.88 106 ARG A CA 1
ATOM 770 C C . ARG A 1 106 ? 12.281 12.102 17.375 1 97.88 106 ARG A C 1
ATOM 772 O O . ARG A 1 106 ? 12.305 10.938 17.797 1 97.88 106 ARG A O 1
ATOM 779 N N . TYR A 1 107 ? 12.039 12.383 16.109 1 98.5 107 TYR A N 1
ATOM 780 C CA . TYR A 1 107 ? 11.898 11.32 15.117 1 98.5 107 TYR A CA 1
ATOM 781 C C . TYR A 1 107 ? 13.156 10.461 15.055 1 98.5 107 TYR A C 1
ATOM 783 O O . TYR A 1 107 ? 13.078 9.227 15.109 1 98.5 107 TYR A O 1
ATOM 791 N N . PHE A 1 108 ? 14.305 11.094 14.945 1 98.81 108 PHE A N 1
ATOM 792 C CA . PHE A 1 108 ? 15.547 10.352 14.836 1 98.81 108 PHE A CA 1
ATOM 793 C C . PHE A 1 108 ? 15.859 9.625 16.141 1 98.81 108 PHE A C 1
ATOM 795 O O . PHE A 1 108 ? 16.391 8.516 16.125 1 98.81 108 PHE A O 1
ATOM 802 N N . GLU A 1 109 ? 15.5 10.242 17.266 1 98.62 109 GLU A N 1
ATOM 803 C CA . GLU A 1 109 ? 15.633 9.57 18.547 1 98.62 109 GLU A CA 1
ATOM 804 C C . GLU A 1 109 ? 14.766 8.312 18.609 1 98.62 109 GLU A C 1
ATOM 806 O O . GLU A 1 109 ? 15.25 7.234 18.953 1 98.62 109 GLU A O 1
ATOM 811 N N . PHE A 1 110 ? 13.516 8.461 18.281 1 98.5 110 PHE A N 1
ATOM 812 C CA . PHE A 1 110 ? 12.547 7.379 18.375 1 98.5 110 PHE A CA 1
ATOM 813 C C . PHE A 1 110 ? 12.945 6.215 17.469 1 98.5 110 PHE A C 1
ATOM 815 O O . PHE A 1 110 ? 13.047 5.078 17.938 1 98.5 110 PHE A O 1
ATOM 822 N N . TYR A 1 111 ? 13.25 6.453 16.25 1 98.81 111 TYR A N 1
ATOM 823 C CA . TYR A 1 111 ? 13.523 5.379 15.305 1 98.81 111 TYR A CA 1
ATOM 824 C C . TYR A 1 111 ? 14.945 4.848 15.477 1 98.81 111 TYR A C 1
ATOM 826 O O . TYR A 1 111 ? 15.219 3.686 15.172 1 98.81 111 TYR A O 1
ATOM 834 N N . GLY A 1 112 ? 15.844 5.77 15.93 1 98.75 112 GLY A N 1
ATOM 835 C CA . GLY A 1 112 ? 17.125 5.223 16.344 1 98.75 112 GLY A CA 1
ATOM 836 C C . GLY A 1 112 ? 17.016 4.141 17.391 1 98.75 112 GLY A C 1
ATOM 837 O O . GLY A 1 112 ? 17.688 3.109 17.312 1 98.75 112 GLY A O 1
ATOM 838 N N . GLY A 1 113 ? 16.156 4.387 18.344 1 98.5 113 GLY A N 1
ATOM 839 C CA . GLY A 1 113 ? 15.898 3.412 19.391 1 98.5 113 GLY A CA 1
ATOM 840 C C . GLY A 1 113 ? 15.109 2.209 18.906 1 98.5 113 GLY A C 1
ATOM 841 O O . GLY A 1 113 ? 15.227 1.115 19.469 1 98.5 113 GLY A O 1
ATOM 842 N N . ALA A 1 114 ? 14.336 2.385 17.891 1 98.44 114 ALA A N 1
ATOM 843 C CA . ALA A 1 114 ? 13.414 1.349 17.422 1 98.44 114 ALA A CA 1
ATOM 844 C C . ALA A 1 114 ? 14.094 0.425 16.406 1 98.44 114 ALA A C 1
ATOM 846 O O . ALA A 1 114 ? 13.586 -0.664 16.125 1 98.44 114 ALA A O 1
ATOM 847 N N . ALA A 1 115 ? 15.195 0.819 15.867 1 98.12 115 ALA A N 1
ATOM 848 C CA . ALA A 1 115 ? 15.812 0.145 14.727 1 98.12 115 ALA A CA 1
ATOM 849 C C . ALA A 1 115 ? 16.016 -1.34 15.016 1 98.12 115 ALA A C 1
ATOM 851 O O . ALA A 1 115 ? 15.773 -2.186 14.148 1 98.12 115 ALA A O 1
ATOM 852 N N . ASP A 1 116 ? 16.5 -1.687 16.219 1 97.94 116 ASP A N 1
ATOM 853 C CA . ASP A 1 116 ? 16.828 -3.076 16.531 1 97.94 116 ASP A CA 1
ATOM 854 C C . ASP A 1 116 ? 15.703 -3.738 17.312 1 97.94 116 ASP A C 1
ATOM 856 O O . ASP A 1 116 ? 15.93 -4.711 18.031 1 97.94 116 ASP A O 1
ATOM 860 N N . LYS A 1 117 ? 14.484 -3.158 17.25 1 97.75 117 LYS A N 1
ATOM 861 C CA . LYS A 1 117 ? 13.336 -3.711 17.953 1 97.75 117 LYS A CA 1
ATOM 862 C C . LYS A 1 117 ? 12.305 -4.27 16.984 1 97.75 117 LYS A C 1
ATOM 864 O O . LYS A 1 117 ? 11.211 -4.664 17.375 1 97.75 117 LYS A O 1
ATOM 869 N N . VAL A 1 118 ? 12.547 -4.305 15.68 1 96.62 118 VAL A N 1
ATOM 870 C CA . VAL A 1 118 ? 11.641 -4.836 14.664 1 96.62 118 VAL A CA 1
ATOM 871 C C . VAL A 1 118 ? 11.797 -6.352 14.578 1 96.62 118 VAL A C 1
ATOM 873 O O . VAL A 1 118 ? 12.898 -6.855 14.312 1 96.62 118 VAL A O 1
ATOM 876 N N . HIS A 1 119 ? 10.703 -7.055 14.758 1 95.12 119 HIS A N 1
ATOM 877 C CA . HIS A 1 119 ? 10.75 -8.516 14.758 1 95.12 119 HIS A CA 1
ATOM 878 C C . HIS A 1 119 ? 9.875 -9.094 13.656 1 95.12 119 HIS A C 1
ATOM 880 O O . HIS A 1 119 ? 9.023 -8.398 13.094 1 95.12 119 HIS A O 1
ATOM 886 N N . GLY A 1 120 ? 10.18 -10.414 13.305 1 94.94 120 GLY A N 1
ATOM 887 C CA . GLY A 1 120 ? 9.328 -11.219 12.438 1 94.94 120 GLY A CA 1
ATOM 888 C C . GLY A 1 120 ? 8.359 -12.102 13.203 1 94.94 120 GLY A C 1
ATOM 889 O O . GLY A 1 120 ? 7.996 -11.789 14.344 1 94.94 120 GLY A O 1
ATOM 890 N N . GLN A 1 121 ? 7.75 -13.016 12.492 1 96 121 GLN A N 1
ATOM 891 C CA . GLN A 1 121 ? 6.793 -13.945 13.086 1 96 121 GLN A CA 1
ATOM 892 C C . GLN A 1 121 ? 7.148 -15.391 12.75 1 96 121 GLN A C 1
ATOM 894 O O . GLN A 1 121 ? 7.832 -15.656 11.758 1 96 121 GLN A O 1
ATOM 899 N N . THR A 1 122 ? 6.801 -16.266 13.648 1 96.69 122 THR A N 1
ATOM 900 C CA . THR A 1 122 ? 6.762 -17.688 13.359 1 96.69 122 THR A CA 1
ATOM 901 C C . THR A 1 122 ? 5.316 -18.188 13.258 1 96.69 122 THR A C 1
ATOM 903 O O . THR A 1 122 ? 4.469 -17.797 14.062 1 96.69 122 THR A O 1
ATOM 906 N N . ILE A 1 123 ? 5.047 -18.938 12.273 1 96 123 ILE A N 1
ATOM 907 C CA . ILE A 1 123 ? 3.686 -19.406 12.047 1 96 123 ILE A CA 1
ATOM 908 C C . ILE A 1 123 ? 3.615 -20.922 12.273 1 96 123 ILE A C 1
ATOM 910 O O . ILE A 1 123 ? 4.328 -21.688 11.617 1 96 123 ILE A O 1
ATOM 914 N N . PRO A 1 124 ? 2.756 -21.359 13.266 1 94.19 124 PRO A N 1
ATOM 915 C CA . PRO A 1 124 ? 2.496 -22.797 13.328 1 94.19 124 PRO A CA 1
ATOM 916 C C . PRO A 1 124 ? 1.963 -23.359 12.016 1 94.19 124 PRO A C 1
ATOM 918 O O . PRO A 1 124 ? 1.094 -22.75 11.383 1 94.19 124 PRO A O 1
ATOM 921 N N . TYR A 1 125 ? 2.514 -24.469 11.625 1 93.69 125 TYR A N 1
ATOM 922 C CA . TYR A 1 125 ? 2.174 -25.078 10.352 1 93.69 125 TYR A CA 1
ATOM 923 C C . TYR A 1 125 ? 2.193 -26.594 10.445 1 93.69 125 TYR A C 1
ATOM 925 O O . TYR A 1 125 ? 1.995 -27.156 11.523 1 93.69 125 TYR A O 1
ATOM 933 N N . LEU A 1 126 ? 2.281 -27.344 9.414 1 92.56 126 LEU A N 1
ATOM 934 C CA . LEU A 1 126 ? 2.227 -28.797 9.352 1 92.56 126 LEU A CA 1
ATOM 935 C C . LEU A 1 126 ? 3.418 -29.422 10.07 1 92.56 126 LEU A C 1
ATOM 937 O O . LEU A 1 126 ? 4.461 -28.781 10.219 1 92.56 126 LEU A O 1
ATOM 941 N N . ASP A 1 127 ? 3.271 -30.625 10.461 1 93 127 ASP A N 1
ATOM 942 C CA . ASP A 1 127 ? 4.367 -31.359 11.078 1 93 127 ASP A CA 1
ATOM 943 C C . ASP A 1 127 ? 5.559 -31.484 10.125 1 93 127 ASP A C 1
ATOM 945 O O . ASP A 1 127 ? 5.383 -31.734 8.93 1 93 127 ASP A O 1
ATOM 949 N N . GLY A 1 128 ? 6.73 -31.156 10.633 1 94.44 128 GLY A N 1
ATOM 950 C CA . GLY A 1 128 ? 7.938 -31.297 9.836 1 94.44 128 GLY A CA 1
ATOM 951 C C . GLY A 1 128 ? 8.336 -30 9.141 1 94.44 128 GLY A C 1
ATOM 952 O O . GLY A 1 128 ? 9.336 -29.969 8.414 1 94.44 128 GLY A O 1
ATOM 953 N N . TYR A 1 129 ? 7.578 -28.922 9.461 1 95.31 129 TYR A N 1
ATOM 954 C CA . TYR A 1 129 ? 7.887 -27.656 8.812 1 95.31 129 TYR A CA 1
ATOM 955 C C . TYR A 1 129 ? 8.18 -26.562 9.844 1 95.31 129 TYR A C 1
ATOM 957 O O . TYR A 1 129 ? 7.566 -26.547 10.914 1 95.31 129 TYR A O 1
ATOM 965 N N . ASN A 1 130 ? 9.102 -25.781 9.578 1 95.44 130 ASN A N 1
ATOM 966 C CA . ASN A 1 130 ? 9.328 -24.5 10.258 1 95.44 130 ASN A CA 1
ATOM 967 C C . ASN A 1 130 ? 9.039 -23.328 9.344 1 95.44 130 ASN A C 1
ATOM 969 O O . ASN A 1 130 ? 9.531 -23.266 8.219 1 95.44 130 ASN A O 1
ATOM 973 N N . VAL A 1 131 ? 8.156 -22.406 9.781 1 96.44 131 VAL A N 1
ATOM 974 C CA . VAL A 1 131 ? 7.777 -21.266 8.961 1 96.44 131 VAL A CA 1
ATOM 975 C C . VAL A 1 131 ? 8.117 -19.969 9.688 1 96.44 131 VAL A C 1
ATOM 977 O O . VAL A 1 131 ? 7.668 -19.75 10.82 1 96.44 131 VAL A O 1
ATOM 980 N N . SER A 1 132 ? 8.898 -19.203 9.07 1 96.75 132 SER A N 1
ATOM 981 C CA . SER A 1 132 ? 9.211 -17.859 9.562 1 96.75 132 SER A CA 1
ATOM 982 C C . SER A 1 132 ? 8.797 -16.797 8.562 1 96.75 132 SER A C 1
ATOM 984 O O . SER A 1 132 ? 8.93 -16.984 7.352 1 96.75 132 SER A O 1
ATOM 986 N N . VAL A 1 133 ? 8.234 -15.742 9.062 1 97.75 133 VAL A N 1
ATOM 987 C CA . VAL A 1 133 ? 8 -14.516 8.297 1 97.75 133 VAL A CA 1
ATOM 988 C C . VAL A 1 133 ? 8.961 -13.422 8.773 1 97.75 133 VAL A C 1
ATOM 990 O O . VAL A 1 133 ? 8.922 -13.031 9.945 1 97.75 133 VAL A O 1
ATOM 993 N N . VAL A 1 134 ? 9.844 -12.977 7.91 1 97.75 134 VAL A N 1
ATOM 994 C CA . VAL A 1 134 ? 10.836 -11.977 8.297 1 97.75 134 VAL A CA 1
ATOM 995 C C . VAL A 1 134 ? 10.555 -10.664 7.566 1 97.75 134 VAL A C 1
ATOM 997 O O . VAL A 1 134 ? 9.914 -10.656 6.512 1 97.75 134 VAL A O 1
ATOM 1000 N N . ARG A 1 135 ? 10.953 -9.547 8.133 1 97.38 135 ARG A N 1
ATOM 1001 C CA . ARG A 1 135 ? 10.852 -8.242 7.488 1 97.38 135 ARG A CA 1
ATOM 1002 C C . ARG A 1 135 ? 12.156 -7.867 6.789 1 97.38 135 ARG A C 1
ATOM 1004 O O . ARG A 1 135 ? 13.242 -8.055 7.348 1 97.38 135 ARG A O 1
ATOM 1011 N N . VAL A 1 136 ? 12.023 -7.426 5.602 1 97.38 136 VAL A N 1
ATOM 1012 C CA . VAL A 1 136 ? 13.164 -7.043 4.773 1 97.38 136 VAL A CA 1
ATOM 1013 C C . VAL A 1 136 ? 12.961 -5.629 4.242 1 97.38 136 VAL A C 1
ATOM 1015 O O . VAL A 1 136 ? 11.859 -5.266 3.812 1 97.38 136 VAL A O 1
ATOM 1018 N N . PRO A 1 137 ? 14.031 -4.734 4.375 1 98.19 137 PRO A N 1
ATOM 1019 C CA . PRO A 1 137 ? 13.883 -3.406 3.777 1 98.19 137 PRO A CA 1
ATOM 1020 C C . PRO A 1 137 ? 13.602 -3.461 2.279 1 98.19 137 PRO A C 1
ATOM 1022 O O . PRO A 1 137 ? 13.93 -4.449 1.62 1 98.19 137 PRO A O 1
ATOM 1025 N N . HIS A 1 138 ? 13.023 -2.443 1.72 1 98.44 138 HIS A N 1
ATOM 1026 C CA . HIS A 1 138 ? 12.688 -2.389 0.302 1 98.44 138 HIS A CA 1
ATOM 1027 C C . HIS A 1 138 ? 13.945 -2.262 -0.557 1 98.44 138 HIS A C 1
ATOM 1029 O O . HIS A 1 138 ? 14.023 -2.85 -1.639 1 98.44 138 HIS A O 1
ATOM 1035 N N . GLY A 1 139 ? 14.891 -1.492 -0.154 1 98.5 139 GLY A N 1
ATOM 1036 C CA . GLY A 1 139 ? 16.078 -1.141 -0.917 1 98.5 139 GLY A CA 1
ATOM 1037 C C . GLY A 1 139 ? 16.297 0.357 -1.039 1 98.5 139 GLY A C 1
ATOM 1038 O O . GLY A 1 139 ? 16.656 1.021 -0.064 1 98.5 139 GLY A O 1
ATOM 1039 N N . VAL A 1 140 ? 16.047 0.917 -2.229 1 98.88 140 VAL A N 1
ATOM 1040 C CA . VAL A 1 140 ? 16.109 2.357 -2.453 1 98.88 140 VAL A CA 1
ATOM 1041 C C . VAL A 1 140 ? 14.711 2.963 -2.332 1 98.88 140 VAL A C 1
ATOM 1043 O O . VAL A 1 140 ? 13.789 2.555 -3.041 1 98.88 140 VAL A O 1
ATOM 1046 N N . THR A 1 141 ? 14.57 3.908 -1.41 1 98.94 141 THR A N 1
ATOM 1047 C CA . THR A 1 141 ? 13.273 4.531 -1.187 1 98.94 141 THR A CA 1
ATOM 1048 C C . THR A 1 141 ? 13.281 5.984 -1.659 1 98.94 141 THR A C 1
ATOM 1050 O O . THR A 1 141 ? 14.273 6.695 -1.478 1 98.94 141 THR A O 1
ATOM 1053 N N . ALA A 1 142 ? 12.203 6.387 -2.289 1 98.94 142 ALA A N 1
ATOM 1054 C CA . ALA A 1 142 ? 11.992 7.762 -2.744 1 98.94 142 ALA A CA 1
ATOM 1055 C C . ALA A 1 142 ? 11.125 8.539 -1.758 1 98.94 142 ALA A C 1
ATOM 1057 O O . ALA A 1 142 ? 10.062 8.062 -1.349 1 98.94 142 ALA A O 1
ATOM 1058 N N . HIS A 1 143 ? 11.609 9.703 -1.384 1 98.94 143 HIS A N 1
ATOM 1059 C CA . HIS A 1 143 ? 10.914 10.57 -0.434 1 98.94 143 HIS A CA 1
ATOM 1060 C C . HIS A 1 143 ? 10.641 11.945 -1.035 1 98.94 143 HIS A C 1
ATOM 1062 O O . HIS A 1 143 ? 11.578 12.672 -1.378 1 98.94 143 HIS A O 1
ATOM 1068 N N . ILE A 1 144 ? 9.383 12.273 -1.208 1 98.94 144 ILE A N 1
ATOM 1069 C CA . ILE A 1 144 ? 8.984 13.609 -1.628 1 98.94 144 ILE A CA 1
ATOM 1070 C C . ILE A 1 144 ? 8.203 14.297 -0.505 1 98.94 144 ILE A C 1
ATOM 1072 O O . ILE A 1 144 ? 7.121 13.844 -0.13 1 98.94 144 ILE A O 1
ATOM 1076 N N . ILE A 1 145 ? 8.773 15.383 0.021 1 98.69 145 ILE A N 1
ATOM 1077 C CA . ILE A 1 145 ? 8.188 15.969 1.223 1 98.69 145 ILE A CA 1
ATOM 1078 C C . ILE A 1 145 ? 7.742 17.406 0.937 1 98.69 145 ILE A C 1
ATOM 1080 O O . ILE A 1 145 ? 8.312 18.078 0.075 1 98.69 145 ILE A O 1
ATOM 1084 N N . PRO A 1 146 ? 6.75 17.906 1.652 1 98.38 146 PRO A N 1
ATOM 1085 C CA . PRO A 1 146 ? 6.145 19.219 1.407 1 98.38 146 PRO A CA 1
ATOM 1086 C C . PRO A 1 146 ? 6.91 20.344 2.084 1 98.38 146 PRO A C 1
ATOM 1088 O O . PRO A 1 146 ? 7.918 20.109 2.754 1 98.38 146 PRO A O 1
ATOM 1091 N N . TRP A 1 147 ? 6.383 21.562 1.93 1 98.31 147 TRP A N 1
ATOM 1092 C CA . TRP A 1 147 ? 7.082 22.781 2.326 1 98.31 147 TRP A CA 1
ATOM 1093 C C . TRP A 1 147 ? 6.621 23.25 3.699 1 98.31 147 TRP A C 1
ATOM 1095 O O . TRP A 1 147 ? 7.254 24.109 4.312 1 98.31 147 TRP A O 1
ATOM 1105 N N . ASN A 1 148 ? 5.586 22.641 4.246 1 97.69 148 ASN A N 1
ATOM 1106 C CA . ASN A 1 148 ? 4.969 23.312 5.387 1 97.69 148 ASN A CA 1
ATOM 1107 C C . ASN A 1 148 ? 5.688 22.969 6.691 1 97.69 148 ASN A C 1
ATOM 1109 O O . ASN A 1 148 ? 5.688 23.781 7.629 1 97.69 148 ASN A O 1
ATOM 1113 N N . TYR A 1 149 ? 6.207 21.766 6.789 1 97.75 149 TYR A N 1
ATOM 1114 C CA . TYR A 1 149 ? 7.043 21.359 7.91 1 97.75 149 TYR A CA 1
ATOM 1115 C C . TYR A 1 149 ? 8.281 20.609 7.422 1 97.75 149 TYR A C 1
ATOM 1117 O O . TYR A 1 149 ? 8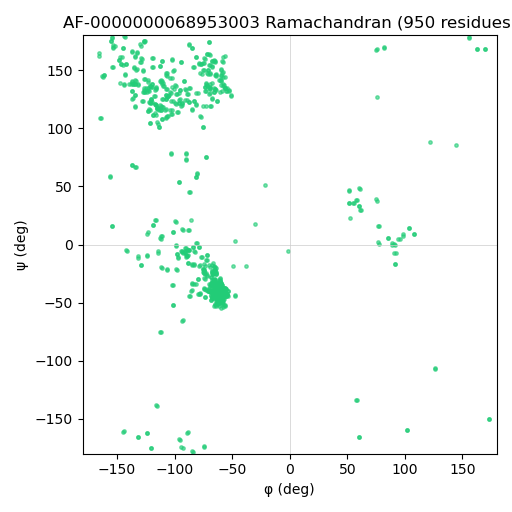.484 19.438 7.766 1 97.75 149 TYR A O 1
ATOM 1125 N N . PRO A 1 150 ? 9.141 21.312 6.73 1 98.25 150 PRO A N 1
ATOM 1126 C CA . PRO A 1 150 ? 10.195 20.609 6.004 1 98.25 150 PRO A CA 1
ATOM 1127 C C . PRO A 1 150 ? 11.062 19.734 6.918 1 98.25 150 PRO A C 1
ATOM 1129 O O . PRO A 1 150 ? 11.297 18.562 6.613 1 98.25 150 PRO A O 1
ATOM 1132 N N . ALA A 1 151 ? 11.5 20.281 8.07 1 98.19 151 ALA A N 1
ATOM 1133 C CA . ALA A 1 151 ? 12.367 19.516 8.969 1 98.19 151 ALA A CA 1
ATOM 1134 C C . ALA A 1 151 ? 11.648 18.297 9.539 1 98.19 151 ALA A C 1
ATOM 1136 O O . ALA A 1 151 ? 12.148 17.172 9.445 1 98.19 151 ALA A O 1
ATOM 1137 N N . GLN A 1 152 ? 10.5 18.547 10.062 1 97.06 152 GLN A N 1
ATOM 1138 C CA . GLN A 1 152 ? 9.727 17.484 10.68 1 97.06 152 GLN A CA 1
ATOM 1139 C C . GLN A 1 152 ? 9.391 16.391 9.656 1 97.06 152 GLN A C 1
ATOM 1141 O O . GLN A 1 152 ? 9.445 15.195 9.977 1 97.06 152 GLN A O 1
ATOM 1146 N N . MET A 1 153 ? 9.016 16.812 8.477 1 97.88 153 MET A N 1
ATOM 1147 C CA . MET A 1 153 ? 8.609 15.875 7.438 1 97.88 153 MET A CA 1
ATOM 1148 C C . MET A 1 153 ? 9.797 15.023 6.992 1 97.88 153 MET A C 1
ATOM 1150 O O . MET A 1 153 ? 9.625 13.852 6.645 1 97.88 153 MET A O 1
ATOM 1154 N N . MET A 1 154 ? 10.969 15.617 6.98 1 98.5 154 MET A N 1
ATOM 1155 C CA . MET A 1 154 ? 12.18 14.844 6.688 1 98.5 154 MET A CA 1
ATOM 1156 C C . MET A 1 154 ? 12.359 13.719 7.695 1 98.5 154 MET A C 1
ATOM 1158 O O . MET A 1 154 ? 12.578 12.562 7.312 1 98.5 154 MET A O 1
ATOM 1162 N N . GLY A 1 155 ? 12.281 14.055 8.992 1 98.56 155 GLY A N 1
ATOM 1163 C CA . GLY A 1 155 ? 12.43 13.039 10.023 1 98.56 155 GLY A CA 1
ATOM 1164 C C . GLY A 1 155 ? 11.352 11.969 9.961 1 98.56 155 GLY A C 1
ATOM 1165 O O . GLY A 1 155 ? 11.633 10.789 10.164 1 98.56 155 GLY A O 1
ATOM 1166 N N . ARG A 1 156 ? 10.18 12.367 9.625 1 98.06 156 ARG A N 1
ATOM 1167 C CA . ARG A 1 156 ? 9.008 11.508 9.633 1 98.06 156 ARG A CA 1
ATOM 1168 C C . ARG A 1 156 ? 9.156 10.367 8.625 1 98.06 156 ARG A C 1
ATOM 1170 O O . ARG A 1 156 ? 8.727 9.242 8.891 1 98.06 156 ARG A O 1
ATOM 1177 N N . THR A 1 157 ? 9.719 10.688 7.48 1 98.38 157 THR A N 1
ATOM 1178 C CA . THR A 1 157 ? 9.781 9.664 6.445 1 98.38 157 THR A CA 1
ATOM 1179 C C . THR A 1 157 ? 11.18 9.047 6.379 1 98.38 157 THR A C 1
ATOM 1181 O O . THR A 1 157 ? 11.32 7.832 6.215 1 98.38 157 THR A O 1
ATOM 1184 N N . LEU A 1 158 ? 12.234 9.812 6.609 1 98.75 158 LEU A N 1
ATOM 1185 C CA . LEU A 1 158 ? 13.602 9.352 6.43 1 98.75 158 LEU A CA 1
ATOM 1186 C C . LEU A 1 158 ? 14.039 8.469 7.598 1 98.75 158 LEU A C 1
ATOM 1188 O O . LEU A 1 158 ? 14.727 7.469 7.398 1 98.75 158 LEU A O 1
ATOM 1192 N N . ALA A 1 159 ? 13.68 8.867 8.812 1 98.94 159 ALA A N 1
ATOM 1193 C CA . ALA A 1 159 ? 14.172 8.164 9.992 1 98.94 159 ALA A CA 1
ATOM 1194 C C . ALA A 1 159 ? 13.75 6.703 9.984 1 98.94 159 ALA A C 1
ATOM 1196 O O . ALA A 1 159 ? 14.586 5.805 10.148 1 98.94 159 ALA A O 1
ATOM 1197 N N . PRO A 1 160 ? 12.477 6.406 9.75 1 98.88 160 PRO A N 1
ATOM 1198 C CA . PRO A 1 160 ? 12.109 4.988 9.711 1 98.88 160 PRO A CA 1
ATOM 1199 C C . PRO A 1 160 ? 12.711 4.254 8.516 1 98.88 160 PRO A C 1
ATOM 1201 O O . PRO A 1 160 ? 13.008 3.061 8.602 1 98.88 160 PRO A O 1
ATOM 1204 N N . ALA A 1 161 ? 12.875 4.93 7.379 1 98.94 161 ALA A N 1
ATOM 1205 C CA . ALA A 1 161 ? 13.477 4.297 6.207 1 98.94 161 ALA A CA 1
ATOM 1206 C C . ALA A 1 161 ? 14.906 3.854 6.492 1 98.94 161 ALA A C 1
ATOM 1208 O O . ALA A 1 161 ? 15.273 2.715 6.203 1 98.94 161 ALA A O 1
ATOM 1209 N N . LEU A 1 162 ? 15.648 4.77 7.062 1 98.94 162 LEU A N 1
ATOM 1210 C CA . LEU A 1 162 ? 17.047 4.469 7.383 1 98.94 162 LEU A CA 1
ATOM 1211 C C . LEU A 1 162 ? 17.141 3.443 8.508 1 98.94 162 LEU A C 1
ATOM 1213 O O . LEU A 1 162 ? 17.984 2.553 8.469 1 98.94 162 LEU A O 1
ATOM 1217 N N . ALA A 1 163 ? 16.266 3.582 9.5 1 98.94 163 ALA A N 1
ATOM 1218 C CA . ALA A 1 163 ? 16.25 2.629 10.609 1 98.94 163 ALA A CA 1
ATOM 1219 C C . ALA A 1 163 ? 16.062 1.202 10.102 1 98.94 163 ALA A C 1
ATOM 1221 O O . ALA A 1 163 ? 16.688 0.272 10.602 1 98.94 163 ALA A O 1
ATOM 1222 N N . MET A 1 164 ? 15.273 0.987 9.102 1 98.56 164 MET A N 1
ATOM 1223 C CA . MET A 1 164 ? 14.961 -0.338 8.57 1 98.56 164 MET A CA 1
ATOM 1224 C C . MET A 1 164 ? 16.094 -0.848 7.688 1 98.56 164 MET A C 1
ATOM 1226 O O . MET A 1 164 ? 16.141 -2.033 7.355 1 98.56 164 MET A O 1
ATOM 1230 N N . GLY A 1 165 ? 16.969 0.11 7.238 1 98.69 165 GLY A N 1
ATOM 1231 C CA . GLY A 1 165 ? 18.125 -0.314 6.461 1 98.69 165 GLY A CA 1
ATOM 1232 C C . GLY A 1 165 ? 18.016 0.04 4.988 1 98.69 165 GLY A C 1
ATOM 1233 O O . GLY A 1 165 ? 18.797 -0.451 4.168 1 98.69 165 GLY A O 1
ATOM 1234 N N . ASN A 1 166 ? 17.031 0.815 4.605 1 98.94 166 ASN A N 1
ATOM 1235 C CA . ASN A 1 166 ? 16.953 1.322 3.238 1 98.94 166 ASN A CA 1
ATOM 1236 C C . ASN A 1 166 ? 17.969 2.426 2.982 1 98.94 166 ASN A C 1
ATOM 1238 O O . ASN A 1 166 ? 18.516 3.004 3.924 1 98.94 166 ASN A O 1
ATOM 1242 N N . ALA A 1 167 ? 18.266 2.676 1.766 1 98.94 167 ALA A N 1
ATOM 1243 C CA . ALA A 1 167 ? 18.875 3.928 1.334 1 98.94 167 ALA A CA 1
ATOM 1244 C C . ALA A 1 167 ? 17.844 4.863 0.718 1 98.94 167 ALA A C 1
ATOM 1246 O O . ALA A 1 167 ? 16.875 4.41 0.103 1 98.94 167 ALA A O 1
ATOM 1247 N N . ALA A 1 168 ? 18.094 6.16 0.876 1 98.94 168 ALA A N 1
ATOM 1248 C CA . ALA A 1 168 ? 17 7.078 0.574 1 98.94 168 ALA A CA 1
ATOM 1249 C C . ALA A 1 168 ? 17.438 8.141 -0.436 1 98.94 168 ALA A C 1
ATOM 1251 O O . ALA A 1 168 ? 18.578 8.602 -0.403 1 98.94 168 ALA A O 1
ATOM 1252 N N . VAL A 1 169 ? 16.547 8.477 -1.304 1 99 169 VAL A N 1
ATOM 1253 C CA . VAL A 1 169 ? 16.641 9.68 -2.135 1 99 169 VAL A CA 1
ATOM 1254 C C . VAL A 1 169 ? 15.5 10.633 -1.779 1 99 169 VAL A C 1
ATOM 1256 O O . VAL A 1 169 ? 14.32 10.297 -1.941 1 99 169 VAL A O 1
ATOM 1259 N N . LEU A 1 170 ? 15.883 11.758 -1.305 1 98.94 170 LEU A N 1
ATOM 1260 C CA . LEU A 1 170 ? 14.938 12.758 -0.815 1 98.94 170 LEU A CA 1
ATOM 1261 C C . LEU A 1 170 ? 14.844 13.938 -1.776 1 98.94 170 LEU A C 1
ATOM 1263 O O . LEU A 1 170 ? 15.867 14.492 -2.184 1 98.94 170 LEU A O 1
ATOM 1267 N N . LYS A 1 171 ? 13.688 14.234 -2.201 1 98.94 171 LYS A N 1
ATOM 1268 C CA . LYS A 1 171 ? 13.359 15.461 -2.93 1 98.94 171 LYS A CA 1
ATOM 1269 C C . LYS A 1 171 ? 12.438 16.359 -2.113 1 98.94 171 LYS A C 1
ATOM 1271 O O . LYS A 1 171 ? 11.219 16.172 -2.113 1 98.94 171 LYS A O 1
ATOM 1276 N N . PRO A 1 172 ? 12.938 17.406 -1.466 1 98.75 172 PRO A N 1
ATOM 1277 C CA . PRO A 1 172 ? 12.094 18.344 -0.721 1 98.75 172 PRO A CA 1
ATOM 1278 C C . PRO A 1 172 ? 11.445 19.391 -1.62 1 98.75 172 PRO A C 1
ATOM 1280 O O . PRO A 1 172 ? 11.852 19.562 -2.773 1 98.75 172 PRO A O 1
ATOM 1283 N N . SER A 1 173 ? 10.398 20.016 -1.132 1 98.56 173 SER A N 1
ATOM 1284 C CA . SER A 1 173 ? 9.789 21.109 -1.875 1 98.56 173 SER A CA 1
ATOM 1285 C C . SER A 1 173 ? 10.781 22.25 -2.088 1 98.56 173 SER A C 1
ATOM 1287 O O . SER A 1 173 ? 11.555 22.578 -1.188 1 98.56 173 SER A O 1
ATOM 1289 N N . GLU A 1 174 ? 10.711 22.828 -3.223 1 97.56 174 GLU A N 1
ATOM 1290 C CA . GLU A 1 174 ? 11.578 23.953 -3.549 1 97.56 174 GLU A CA 1
ATOM 1291 C C . GLU A 1 174 ? 11.148 25.219 -2.814 1 97.56 174 GLU A C 1
ATOM 1293 O O . GLU A 1 174 ? 11.938 26.156 -2.656 1 97.56 174 GLU A O 1
ATOM 1298 N N . ASP A 1 175 ? 9.93 25.25 -2.326 1 97 175 ASP A N 1
ATOM 1299 C CA . ASP A 1 175 ? 9.406 26.438 -1.665 1 97 175 ASP A CA 1
ATOM 1300 C C . ASP A 1 175 ? 10.039 26.625 -0.291 1 97 175 ASP A C 1
ATOM 1302 O O . ASP A 1 175 ? 10.094 27.75 0.222 1 97 175 ASP A O 1
ATOM 1306 N N . ALA A 1 176 ? 10.516 25.547 0.314 1 97.06 176 ALA A N 1
ATOM 1307 C CA . ALA A 1 176 ? 11.156 25.594 1.626 1 97.06 176 ALA A CA 1
ATOM 1308 C C . ALA A 1 176 ? 11.922 24.297 1.9 1 97.06 176 ALA A C 1
ATOM 1310 O O . ALA A 1 176 ? 11.312 23.25 2.131 1 97.06 176 ALA A O 1
ATOM 1311 N N . CYS A 1 177 ? 13.281 24.375 1.876 1 98.25 177 CYS A N 1
ATOM 1312 C CA . CYS A 1 177 ? 14.008 23.141 2.109 1 98.25 177 CYS A CA 1
ATOM 1313 C C . CYS A 1 177 ? 15.398 23.422 2.67 1 98.25 177 CYS A C 1
ATOM 1315 O O . CYS A 1 177 ? 16.266 22.547 2.652 1 98.25 177 CYS A O 1
ATOM 1317 N N . LEU A 1 178 ? 15.625 24.641 3.17 1 98.69 178 LEU A N 1
ATOM 1318 C CA . LEU A 1 178 ? 16.953 24.984 3.67 1 98.69 178 LEU A CA 1
ATOM 1319 C C . LEU A 1 178 ? 17.266 24.234 4.961 1 98.69 178 LEU A C 1
ATOM 1321 O O . LEU A 1 178 ? 18.406 23.844 5.191 1 98.69 178 LEU A O 1
ATOM 1325 N N . SER A 1 179 ? 16.281 24.094 5.832 1 98.75 179 SER A N 1
ATOM 1326 C CA . SER A 1 179 ? 16.484 23.312 7.039 1 98.75 179 SER A CA 1
ATOM 1327 C C . SER A 1 179 ? 16.797 21.859 6.695 1 98.75 179 SER A C 1
ATOM 1329 O O . SER A 1 179 ? 17.609 21.203 7.367 1 98.75 179 SER A O 1
ATOM 1331 N N . VAL A 1 180 ? 16.188 21.281 5.664 1 98.81 180 VAL A N 1
ATOM 1332 C CA . VAL A 1 180 ? 16.406 19.922 5.203 1 98.81 180 VAL A CA 1
ATOM 1333 C C . VAL A 1 180 ? 17.859 19.734 4.758 1 98.81 180 VAL A C 1
ATOM 1335 O O . VAL A 1 180 ? 18.516 18.75 5.113 1 98.81 180 VAL A O 1
ATOM 1338 N N . ILE A 1 181 ? 18.344 20.719 4.02 1 98.88 181 ILE A N 1
ATOM 1339 C CA . ILE A 1 181 ? 19.719 20.703 3.539 1 98.88 181 ILE A CA 1
ATOM 1340 C C . ILE A 1 181 ? 20.688 20.719 4.727 1 98.88 181 ILE A C 1
ATOM 1342 O O . ILE A 1 181 ? 21.641 19.938 4.766 1 98.88 181 ILE A O 1
ATOM 1346 N N . ARG A 1 182 ? 20.406 21.594 5.688 1 98.81 182 ARG A N 1
ATOM 1347 C CA . ARG A 1 182 ? 21.266 21.703 6.867 1 98.81 182 ARG A CA 1
ATOM 1348 C C . ARG A 1 182 ? 21.25 20.406 7.676 1 98.81 182 ARG A C 1
ATOM 1350 O O . ARG A 1 182 ? 22.281 19.969 8.18 1 98.81 182 ARG A O 1
ATOM 1357 N N . ILE A 1 183 ? 20.109 19.75 7.82 1 98.94 183 ILE A N 1
ATOM 1358 C CA . ILE A 1 183 ? 20.016 18.5 8.555 1 98.94 183 ILE A CA 1
ATOM 1359 C C . ILE A 1 183 ? 20.766 17.406 7.805 1 98.94 183 ILE A C 1
ATOM 1361 O O . ILE A 1 183 ? 21.391 16.531 8.422 1 98.94 183 ILE A O 1
ATOM 1365 N N . ALA A 1 184 ? 20.734 17.438 6.477 1 98.88 184 ALA A N 1
ATOM 1366 C CA . ALA A 1 184 ? 21.516 16.469 5.699 1 98.88 184 ALA A CA 1
ATOM 1367 C C . ALA A 1 184 ? 23.016 16.625 5.988 1 98.88 184 ALA A C 1
ATOM 1369 O O . ALA A 1 184 ? 23.734 15.625 6.039 1 98.88 184 ALA A O 1
ATOM 1370 N N . GLU A 1 185 ? 23.453 17.875 6.176 1 98.75 185 GLU A N 1
ATOM 1371 C CA . GLU A 1 185 ? 24.844 18.094 6.586 1 98.75 185 GLU A CA 1
ATOM 1372 C C . GLU A 1 185 ? 25.125 17.453 7.941 1 98.75 185 GLU A C 1
ATOM 1374 O O . GLU A 1 185 ? 26.172 16.812 8.125 1 98.75 185 GLU A O 1
ATOM 1379 N N . LEU A 1 186 ? 24.188 17.656 8.852 1 98.88 186 LEU A N 1
ATOM 1380 C CA . LEU A 1 186 ? 24.328 17.078 10.18 1 98.88 186 LEU A CA 1
ATOM 1381 C C . LEU A 1 186 ? 24.328 15.562 10.125 1 98.88 186 LEU A C 1
ATOM 1383 O O . LEU A 1 186 ? 25 14.898 10.922 1 98.88 186 LEU A O 1
ATOM 1387 N N . ALA A 1 187 ? 23.578 15.008 9.18 1 98.88 187 ALA A N 1
ATOM 1388 C CA . ALA A 1 187 ? 23.562 13.555 9 1 98.88 187 ALA A CA 1
ATOM 1389 C C . ALA A 1 187 ? 24.953 13.039 8.617 1 98.88 187 ALA A C 1
ATOM 1391 O O . ALA A 1 187 ? 25.391 12.008 9.125 1 98.88 187 ALA A O 1
ATOM 1392 N N . MET A 1 188 ? 25.609 13.734 7.742 1 98 188 MET A N 1
ATOM 1393 C CA . MET A 1 188 ? 26.969 13.375 7.367 1 98 188 MET A CA 1
ATOM 1394 C C . MET A 1 188 ? 27.906 13.469 8.562 1 98 188 MET A C 1
ATOM 1396 O O . MET A 1 188 ? 28.734 12.586 8.781 1 98 188 MET A O 1
ATOM 1400 N N . GLU A 1 189 ? 27.703 14.5 9.344 1 98.25 189 GLU A N 1
ATOM 1401 C CA . GLU A 1 189 ? 28.516 14.695 10.539 1 98.25 189 GLU A CA 1
ATOM 1402 C C . GLU A 1 189 ? 28.281 13.594 11.562 1 98.25 189 GLU A C 1
ATOM 1404 O O . GLU A 1 189 ? 29.188 13.219 12.305 1 98.25 189 GLU A O 1
ATOM 1409 N N . ALA A 1 190 ? 27.094 13.078 11.555 1 98.56 190 ALA A N 1
ATOM 1410 C CA . ALA A 1 190 ? 26.703 12.031 12.5 1 98.56 190 ALA A CA 1
ATOM 1411 C C . ALA A 1 190 ? 27.281 10.68 12.086 1 98.56 190 ALA A C 1
ATOM 1413 O O . ALA A 1 190 ? 27.188 9.703 12.828 1 98.56 190 ALA A O 1
ATOM 1414 N N . GLY A 1 191 ? 27.828 10.594 10.883 1 98.5 191 GLY A N 1
ATOM 1415 C CA . GLY A 1 191 ? 28.484 9.367 10.453 1 98.5 191 GLY A CA 1
ATOM 1416 C C . GLY A 1 191 ? 27.641 8.555 9.484 1 98.5 191 GLY A C 1
ATOM 1417 O O . GLY A 1 191 ? 27.906 7.363 9.289 1 98.5 191 GLY A O 1
ATOM 1418 N N . LEU A 1 192 ? 26.625 9.125 8.945 1 98.75 192 LEU A N 1
ATOM 1419 C CA . LEU A 1 192 ? 25.859 8.406 7.938 1 98.75 192 LEU A CA 1
ATOM 1420 C C . LEU A 1 192 ? 26.719 8.102 6.715 1 98.75 192 LEU A C 1
ATOM 1422 O O . LEU A 1 192 ? 27.297 9.016 6.113 1 98.75 192 LEU A O 1
ATOM 1426 N N . PRO A 1 193 ? 26.844 6.844 6.332 1 98.81 193 PRO A N 1
ATOM 1427 C CA . PRO A 1 193 ? 27.688 6.492 5.191 1 98.81 193 PRO A CA 1
ATOM 1428 C C . PRO A 1 193 ? 27.25 7.168 3.896 1 98.81 193 PRO A C 1
ATOM 1430 O O . PRO A 1 193 ? 26.047 7.402 3.693 1 98.81 193 PRO A O 1
ATOM 1433 N N . PRO A 1 194 ? 28.234 7.434 2.982 1 98.56 194 PRO A N 1
ATOM 1434 C CA . PRO A 1 194 ? 27.891 8.039 1.693 1 98.56 194 PRO A CA 1
ATOM 1435 C C . PRO A 1 194 ? 26.828 7.246 0.927 1 98.56 194 PRO A C 1
ATOM 1437 O O . PRO A 1 194 ? 26.906 6.016 0.871 1 98.56 194 PRO A O 1
ATOM 1440 N N . GLY A 1 195 ? 25.844 7.941 0.454 1 98.81 195 GLY A N 1
ATOM 1441 C CA . GLY A 1 195 ? 24.828 7.328 -0.395 1 98.81 195 GLY A CA 1
ATOM 1442 C C . GLY A 1 195 ? 23.641 6.801 0.381 1 98.81 195 GLY A C 1
ATOM 1443 O O . GLY A 1 195 ? 22.594 6.5 -0.203 1 98.81 195 GLY A O 1
ATOM 1444 N N . ALA A 1 196 ? 23.734 6.613 1.73 1 98.94 196 ALA A N 1
ATOM 1445 C CA . ALA A 1 196 ? 22.578 6.203 2.531 1 98.94 196 ALA A CA 1
ATOM 1446 C C . ALA A 1 196 ? 21.453 7.227 2.434 1 98.94 196 ALA A C 1
ATOM 1448 O O . ALA A 1 196 ? 20.281 6.859 2.381 1 98.94 196 ALA A O 1
ATOM 1449 N N . LEU A 1 197 ? 21.828 8.445 2.426 1 98.94 197 LEU A N 1
ATOM 1450 C CA . LEU A 1 197 ? 20.953 9.562 2.125 1 98.94 197 LEU A CA 1
ATOM 1451 C C . LEU A 1 197 ? 21.453 10.344 0.911 1 98.94 197 LEU A C 1
ATOM 1453 O O . LEU A 1 197 ? 22.625 10.703 0.842 1 98.94 197 LEU A O 1
ATOM 1457 N N . ASN A 1 198 ? 20.625 10.492 -0.024 1 98.94 198 ASN A N 1
ATOM 1458 C CA . ASN A 1 198 ? 20.828 11.383 -1.156 1 98.94 198 ASN A CA 1
ATOM 1459 C C . ASN A 1 198 ? 19.719 12.43 -1.252 1 98.94 198 ASN A C 1
ATOM 1461 O O . ASN A 1 198 ? 18.547 12.125 -1.029 1 98.94 198 ASN A O 1
ATOM 1465 N N . LEU A 1 199 ? 20.078 13.656 -1.502 1 98.94 199 LEU A N 1
ATOM 1466 C CA . LEU A 1 199 ? 19.172 14.797 -1.551 1 98.94 199 LEU A CA 1
ATOM 1467 C C . LEU A 1 199 ? 19.234 15.492 -2.906 1 98.94 199 LEU A C 1
ATOM 1469 O O . LEU A 1 199 ? 20.328 15.852 -3.371 1 98.94 199 LEU A O 1
ATOM 1473 N N . VAL A 1 200 ? 18.109 15.578 -3.553 1 98.94 200 VAL A N 1
ATOM 1474 C CA . VAL A 1 200 ? 18.031 16.281 -4.824 1 98.94 200 VAL A CA 1
ATOM 1475 C C . VAL A 1 200 ? 17 17.422 -4.719 1 98.94 200 VAL A C 1
ATOM 1477 O O . VAL A 1 200 ? 15.797 17.172 -4.727 1 98.94 200 VAL A O 1
ATOM 1480 N N . THR A 1 201 ? 17.453 18.672 -4.617 1 98.81 201 THR A N 1
ATOM 1481 C CA . THR A 1 201 ? 16.547 19.812 -4.719 1 98.81 201 THR A CA 1
ATOM 1482 C C . THR A 1 201 ? 16.125 20.047 -6.164 1 98.81 201 THR A C 1
ATOM 1484 O O . THR A 1 201 ? 16.859 19.703 -7.098 1 98.81 201 THR A O 1
ATOM 1487 N N . GLY A 1 202 ? 14.984 20.562 -6.359 1 98.56 202 GLY A N 1
ATOM 1488 C CA . GLY A 1 202 ? 14.43 20.781 -7.684 1 98.56 202 GLY A CA 1
ATOM 1489 C C . GLY A 1 202 ? 12.914 20.844 -7.691 1 98.56 202 GLY A C 1
ATOM 1490 O O . GLY A 1 202 ? 12.281 20.703 -6.645 1 98.56 202 GLY A O 1
ATOM 1491 N N . TYR A 1 203 ? 12.352 21.078 -8.875 1 98.44 203 TYR A N 1
ATOM 1492 C CA . TYR A 1 203 ? 10.906 21.188 -9.023 1 98.44 203 TYR A CA 1
ATOM 1493 C C . TYR A 1 203 ? 10.25 19.812 -9.016 1 98.44 203 TYR A C 1
ATOM 1495 O O . TYR A 1 203 ? 10.828 18.844 -9.531 1 98.44 203 TYR A O 1
ATOM 1503 N N . GLY A 1 204 ? 9.016 19.75 -8.477 1 97.56 204 GLY A N 1
ATOM 1504 C CA . GLY A 1 204 ? 8.25 18.516 -8.453 1 97.56 204 GLY A CA 1
ATOM 1505 C C . GLY A 1 204 ? 8.031 17.938 -9.836 1 97.56 204 GLY A C 1
ATOM 1506 O O . GLY A 1 204 ? 8.227 16.734 -10.047 1 97.56 204 GLY A O 1
ATOM 1507 N N . ALA A 1 205 ? 7.711 18.734 -10.781 1 97.12 205 ALA A N 1
ATOM 1508 C CA . ALA A 1 205 ? 7.344 18.297 -12.125 1 97.12 205 ALA A CA 1
ATOM 1509 C C . ALA A 1 205 ? 8.57 17.797 -12.891 1 97.12 205 ALA A C 1
ATOM 1511 O O . ALA A 1 205 ? 8.43 17.141 -13.93 1 97.12 205 ALA A O 1
ATOM 1512 N N . GLU A 1 206 ? 9.766 18.094 -12.352 1 98.31 206 GLU A N 1
ATOM 1513 C CA . GLU A 1 206 ? 11.016 17.656 -12.977 1 98.31 206 GLU A CA 1
ATOM 1514 C C . GLU A 1 206 ? 11.719 16.609 -12.133 1 98.31 206 GLU A C 1
ATOM 1516 O O . GLU A 1 206 ? 11.516 15.406 -12.32 1 98.31 206 GLU A O 1
ATOM 1521 N N . ALA A 1 207 ? 12.352 17.016 -11.031 1 98.62 207 ALA A N 1
ATOM 1522 C CA . ALA A 1 207 ? 13.086 16.094 -10.164 1 98.62 207 ALA A CA 1
ATOM 1523 C C . ALA A 1 207 ? 12.148 15.094 -9.508 1 98.62 207 ALA A C 1
ATOM 1525 O O . ALA A 1 207 ? 12.469 13.906 -9.414 1 98.62 207 ALA A O 1
ATOM 1526 N N . GLY A 1 208 ? 11.016 15.609 -9.047 1 98.56 208 GLY A N 1
ATOM 1527 C CA . GLY A 1 208 ? 10.055 14.719 -8.414 1 98.56 208 GLY A CA 1
ATOM 1528 C C . GLY A 1 208 ? 9.516 13.656 -9.352 1 98.56 208 GLY A C 1
ATOM 1529 O O . GLY A 1 208 ? 9.445 12.477 -8.992 1 98.56 208 GLY A O 1
ATOM 1530 N N . ALA A 1 209 ? 9.109 14.062 -10.508 1 98.44 209 ALA A N 1
ATOM 1531 C CA . ALA A 1 209 ? 8.586 13.141 -11.508 1 98.44 209 ALA A CA 1
ATOM 1532 C C . ALA A 1 209 ? 9.641 12.117 -11.922 1 98.44 209 ALA A C 1
ATOM 1534 O O . ALA A 1 209 ? 9.336 10.93 -12.055 1 98.44 209 ALA A O 1
ATOM 1535 N N . ALA A 1 210 ? 10.891 12.562 -12.102 1 98.75 210 ALA A N 1
ATOM 1536 C CA . ALA A 1 210 ? 11.992 11.672 -12.469 1 98.75 210 ALA A CA 1
ATOM 1537 C C . ALA A 1 210 ? 12.242 10.641 -11.375 1 98.75 210 ALA A C 1
ATOM 1539 O O . ALA A 1 210 ? 12.531 9.477 -11.664 1 98.75 210 ALA A O 1
ATOM 1540 N N . LEU A 1 211 ? 12.133 11.055 -10.164 1 98.88 211 LEU A N 1
ATOM 1541 C CA . LEU A 1 211 ? 12.422 10.18 -9.031 1 98.88 211 LEU A CA 1
ATOM 1542 C C . LEU A 1 211 ? 11.375 9.07 -8.922 1 98.88 211 LEU A C 1
ATOM 1544 O O . LEU A 1 211 ? 11.719 7.891 -8.836 1 98.88 211 LEU A O 1
ATOM 1548 N N . THR A 1 212 ? 10.086 9.383 -8.992 1 98.56 212 THR A N 1
ATOM 1549 C CA . THR A 1 212 ? 9.023 8.422 -8.75 1 98.56 212 THR A CA 1
ATOM 1550 C C . THR A 1 212 ? 8.867 7.469 -9.93 1 98.56 212 THR A C 1
ATOM 1552 O O . THR A 1 212 ? 8.328 6.367 -9.781 1 98.56 212 THR A O 1
ATOM 1555 N N . SER A 1 213 ? 9.336 7.863 -11.086 1 98.19 213 SER A N 1
ATOM 1556 C CA . SER A 1 213 ? 9.242 7 -12.258 1 98.19 213 SER A CA 1
ATOM 1557 C C . SER A 1 213 ? 10.516 6.168 -12.43 1 98.19 213 SER A C 1
ATOM 1559 O O . SER A 1 213 ? 10.586 5.32 -13.32 1 98.19 213 SER A O 1
ATOM 1561 N N . ASN A 1 214 ? 11.531 6.43 -11.617 1 98.69 214 ASN A N 1
ATOM 1562 C CA . ASN A 1 214 ? 12.82 5.766 -11.781 1 98.69 214 ASN A CA 1
ATOM 1563 C C . ASN A 1 214 ? 12.719 4.27 -11.508 1 98.69 214 ASN A C 1
ATOM 1565 O O . ASN A 1 214 ? 12.195 3.859 -10.469 1 98.69 214 ASN A O 1
ATOM 1569 N N . PRO A 1 215 ? 13.234 3.422 -12.367 1 97.56 215 PRO A N 1
ATOM 1570 C CA . PRO A 1 215 ? 13.125 1.975 -12.172 1 97.56 215 PRO A CA 1
ATOM 1571 C C . PRO A 1 215 ? 14.016 1.469 -11.031 1 97.56 215 PRO A C 1
ATOM 1573 O O . PRO A 1 215 ? 13.914 0.305 -10.641 1 97.56 215 PRO A O 1
ATOM 1576 N N . GLY A 1 216 ? 14.867 2.361 -10.523 1 98.25 216 GLY A N 1
ATOM 1577 C CA . GLY A 1 216 ? 15.805 1.939 -9.492 1 98.25 216 GLY A CA 1
ATOM 1578 C C . GLY A 1 216 ? 15.266 2.117 -8.086 1 98.25 216 GLY A C 1
ATOM 1579 O O . GLY A 1 216 ? 15.914 1.739 -7.109 1 98.25 216 GLY A O 1
ATOM 1580 N N . ILE A 1 217 ? 14.062 2.676 -7.961 1 98.69 217 ILE A N 1
ATOM 1581 C CA . ILE A 1 217 ? 13.492 2.816 -6.625 1 98.69 217 ILE A CA 1
ATOM 1582 C C . ILE A 1 217 ? 12.586 1.623 -6.324 1 98.69 217 ILE A C 1
ATOM 1584 O O . ILE A 1 217 ? 12.039 1.003 -7.238 1 98.69 217 ILE A O 1
ATOM 1588 N N . HIS A 1 218 ? 12.383 1.361 -5.016 1 98.62 218 HIS A N 1
ATOM 1589 C CA . HIS A 1 218 ? 11.664 0.167 -4.59 1 98.62 218 HIS A CA 1
ATOM 1590 C C . HIS A 1 218 ? 10.477 0.526 -3.705 1 98.62 218 HIS A C 1
ATOM 1592 O O . HIS A 1 218 ? 9.672 -0.343 -3.35 1 98.62 218 HIS A O 1
ATOM 1598 N N . PHE A 1 219 ? 10.375 1.739 -3.316 1 98.81 219 PHE A N 1
ATOM 1599 C CA . PHE A 1 219 ? 9.312 2.287 -2.482 1 98.81 219 PHE A CA 1
ATOM 1600 C C . PHE A 1 219 ? 9.266 3.807 -2.594 1 98.81 219 PHE A C 1
ATOM 1602 O O . PHE A 1 219 ? 10.297 4.453 -2.771 1 98.81 219 PHE A O 1
ATOM 1609 N N . ALA A 1 220 ? 8.047 4.387 -2.514 1 98.88 220 ALA A N 1
ATOM 1610 C CA . ALA A 1 220 ? 7.941 5.844 -2.539 1 98.88 220 ALA A CA 1
ATOM 1611 C C . ALA A 1 220 ? 6.992 6.34 -1.452 1 98.88 220 ALA A C 1
ATOM 1613 O O . ALA A 1 220 ? 5.965 5.719 -1.184 1 98.88 220 ALA A O 1
ATOM 1614 N N . THR A 1 221 ? 7.336 7.375 -0.797 1 98.81 221 THR A N 1
ATOM 1615 C CA . THR A 1 221 ? 6.434 8.102 0.089 1 98.81 221 THR A CA 1
ATOM 1616 C C . THR A 1 221 ? 6.273 9.547 -0.369 1 98.81 221 THR A C 1
ATOM 1618 O O . THR A 1 221 ? 7.242 10.18 -0.792 1 98.81 221 THR A O 1
ATOM 1621 N N . PHE A 1 222 ? 5.07 9.977 -0.356 1 98.81 222 PHE A N 1
ATOM 1622 C CA . PHE A 1 222 ? 4.73 11.312 -0.819 1 98.81 222 PHE A CA 1
ATOM 1623 C C . PHE A 1 222 ? 3.781 12 0.155 1 98.81 222 PHE A C 1
ATOM 1625 O O . PHE A 1 222 ? 2.779 11.414 0.57 1 98.81 222 PHE A O 1
ATOM 1632 N N . THR A 1 223 ? 4.09 13.156 0.556 1 98.62 223 THR A N 1
ATOM 1633 C CA . THR A 1 223 ? 3.176 14.039 1.275 1 98.62 223 THR A CA 1
ATOM 1634 C C . THR A 1 223 ? 2.908 15.312 0.478 1 98.62 223 THR A C 1
ATOM 1636 O O . THR A 1 223 ? 3.842 16.031 0.117 1 98.62 223 THR A O 1
ATOM 1639 N N . GLY A 1 224 ? 1.692 15.578 0.153 1 97.88 224 GLY A N 1
ATOM 1640 C CA . GLY A 1 224 ? 1.328 16.75 -0.634 1 97.88 224 GLY A CA 1
ATOM 1641 C C . GLY A 1 224 ? -0.135 16.766 -1.033 1 97.88 224 GLY A C 1
ATOM 1642 O O . GLY A 1 224 ? -0.997 16.312 -0.276 1 97.88 224 GLY A O 1
ATOM 1643 N N . SER A 1 225 ? -0.449 17.375 -2.188 1 97.31 225 SER A N 1
ATOM 1644 C CA . SER A 1 225 ? -1.831 17.5 -2.635 1 97.31 225 SER A CA 1
ATOM 1645 C C . SER A 1 225 ? -2.359 16.203 -3.211 1 97.31 225 SER A C 1
ATOM 1647 O O . SER A 1 225 ? -1.585 15.359 -3.676 1 97.31 225 SER A O 1
ATOM 1649 N N . PRO A 1 226 ? -3.711 16.031 -3.168 1 97.44 226 PRO A N 1
ATOM 1650 C CA . PRO A 1 226 ? -4.305 14.844 -3.783 1 97.44 226 PRO A CA 1
ATOM 1651 C C . PRO A 1 226 ? -3.945 14.703 -5.262 1 97.44 226 PRO A C 1
ATOM 1653 O O . PRO A 1 226 ? -3.666 13.594 -5.734 1 97.44 226 PRO A O 1
ATOM 1656 N N . GLU A 1 227 ? -3.912 15.781 -5.973 1 97.31 227 GLU A N 1
ATOM 1657 C CA . GLU A 1 227 ? -3.604 15.742 -7.398 1 97.31 227 GLU A CA 1
ATOM 1658 C C . GLU A 1 227 ? -2.186 15.234 -7.645 1 97.31 227 GLU A C 1
ATOM 1660 O O . GLU A 1 227 ? -1.971 14.367 -8.5 1 97.31 227 GLU A O 1
ATOM 1665 N N . ALA A 1 228 ? -1.27 15.797 -6.918 1 98 228 ALA A N 1
ATOM 1666 C CA . ALA A 1 228 ? 0.114 15.344 -7.039 1 98 228 ALA A CA 1
ATOM 1667 C C . ALA A 1 228 ? 0.259 13.898 -6.578 1 98 228 ALA A C 1
ATOM 1669 O O . ALA A 1 228 ? 1.053 13.141 -7.141 1 98 228 ALA A O 1
ATOM 1670 N N . GLY A 1 229 ? -0.493 13.531 -5.516 1 98.38 229 GLY A N 1
ATOM 1671 C CA . GLY A 1 229 ? -0.476 12.156 -5.043 1 98.38 229 GLY A CA 1
ATOM 1672 C C . GLY A 1 229 ? -0.89 11.156 -6.105 1 98.38 229 GLY A C 1
ATOM 1673 O O . GLY A 1 229 ? -0.289 10.086 -6.223 1 98.38 229 GLY A O 1
ATOM 1674 N N . ALA A 1 230 ? -1.918 11.492 -6.875 1 98.25 230 ALA A N 1
ATOM 1675 C CA . ALA A 1 230 ? -2.367 10.625 -7.965 1 98.25 230 ALA A CA 1
ATOM 1676 C C . ALA A 1 230 ? -1.267 10.438 -9.008 1 98.25 230 ALA A C 1
ATOM 1678 O O . ALA A 1 230 ? -1.044 9.328 -9.484 1 98.25 230 ALA A O 1
ATOM 1679 N N . LEU A 1 231 ? -0.551 11.484 -9.312 1 98.44 231 LEU A N 1
ATOM 1680 C CA . LEU A 1 231 ? 0.532 11.43 -10.289 1 98.44 231 LEU A CA 1
ATOM 1681 C C . LEU A 1 231 ? 1.673 10.555 -9.789 1 98.44 231 LEU A C 1
ATOM 1683 O O . LEU A 1 231 ? 2.27 9.797 -10.555 1 98.44 231 LEU A O 1
ATOM 1687 N N . VAL A 1 232 ? 1.998 10.695 -8.508 1 98.62 232 VAL A N 1
ATOM 1688 C CA . VAL A 1 232 ? 3.059 9.898 -7.906 1 98.62 232 VAL A CA 1
ATOM 1689 C C . VAL A 1 232 ? 2.695 8.414 -7.977 1 98.62 232 VAL A C 1
ATOM 1691 O O . VAL A 1 232 ? 3.516 7.586 -8.375 1 98.62 232 VAL A O 1
ATOM 1694 N N . GLN A 1 233 ? 1.483 8.07 -7.574 1 98.38 233 GLN A N 1
ATOM 1695 C CA . GLN A 1 233 ? 1.038 6.684 -7.617 1 98.38 233 GLN A CA 1
ATOM 1696 C C . GLN A 1 233 ? 1.056 6.145 -9.047 1 98.38 233 GLN A C 1
ATOM 1698 O O . GLN A 1 233 ? 1.433 4.992 -9.281 1 98.38 233 GLN A O 1
ATOM 1703 N N . GLN A 1 234 ? 0.639 6.91 -9.992 1 98.5 234 GLN A N 1
ATOM 1704 C CA . GLN A 1 234 ? 0.662 6.504 -11.398 1 98.5 234 GLN A CA 1
ATOM 1705 C C . GLN A 1 234 ? 2.09 6.27 -11.875 1 98.5 234 GLN A C 1
ATOM 1707 O O . GLN A 1 234 ? 2.357 5.305 -12.594 1 98.5 234 GLN A O 1
ATOM 1712 N N . ALA A 1 235 ? 2.98 7.168 -11.492 1 98.38 235 ALA A N 1
ATOM 1713 C CA . ALA A 1 235 ? 4.375 7.051 -11.906 1 98.38 235 ALA A CA 1
ATOM 1714 C C . ALA A 1 235 ? 5.016 5.789 -11.336 1 98.38 235 ALA A C 1
ATOM 1716 O O . ALA A 1 235 ? 5.738 5.078 -12.039 1 98.38 235 ALA A O 1
ATOM 1717 N N . THR A 1 236 ? 4.766 5.504 -10.055 1 98.25 236 THR A N 1
ATOM 1718 C CA . THR A 1 236 ? 5.352 4.34 -9.398 1 98.25 236 THR A CA 1
ATOM 1719 C C . THR A 1 236 ? 4.793 3.051 -9.992 1 98.25 236 THR A C 1
ATOM 1721 O O . THR A 1 236 ? 5.457 2.012 -9.977 1 98.25 236 THR A O 1
ATOM 1724 N N . ALA A 1 237 ? 3.57 3.09 -10.578 1 97.88 237 ALA A N 1
ATOM 1725 C CA . ALA A 1 237 ? 2.889 1.93 -11.148 1 97.88 237 ALA A CA 1
ATOM 1726 C C . ALA A 1 237 ? 3.697 1.325 -12.289 1 97.88 237 ALA A C 1
ATOM 1728 O O . ALA A 1 237 ? 3.693 0.108 -12.484 1 97.88 237 ALA A O 1
ATOM 1729 N N . ALA A 1 238 ? 4.438 2.143 -12.992 1 95.81 238 ALA A N 1
ATOM 1730 C CA . ALA A 1 238 ? 5.176 1.689 -14.164 1 95.81 238 ALA A CA 1
ATOM 1731 C C . ALA A 1 238 ? 6.184 0.605 -13.797 1 95.81 238 ALA A C 1
ATOM 1733 O O . ALA A 1 238 ? 6.496 -0.265 -14.617 1 95.81 238 ALA A O 1
ATOM 1734 N N . ASN A 1 239 ? 6.648 0.657 -12.602 1 96.5 239 ASN A N 1
ATOM 1735 C CA . ASN A 1 239 ? 7.648 -0.305 -12.141 1 96.5 239 ASN A CA 1
ATOM 1736 C C . ASN A 1 239 ? 7.137 -1.127 -10.961 1 96.5 239 ASN A C 1
ATOM 1738 O O . ASN A 1 239 ? 7.926 -1.741 -10.242 1 96.5 239 ASN A O 1
ATOM 1742 N N . HIS A 1 240 ? 5.832 -1.108 -10.773 1 97.75 240 HIS A N 1
ATOM 1743 C CA . HIS A 1 240 ? 5.176 -1.893 -9.734 1 97.75 240 HIS A CA 1
ATOM 1744 C C . HIS A 1 240 ? 5.73 -1.549 -8.352 1 97.75 240 HIS A C 1
ATOM 1746 O O . HIS A 1 240 ? 5.996 -2.443 -7.543 1 97.75 240 HIS A O 1
ATOM 1752 N N . VAL A 1 241 ? 6.023 -0.26 -8.117 1 98.25 241 VAL A N 1
ATOM 1753 C CA . VAL A 1 241 ? 6.574 0.213 -6.852 1 98.25 241 VAL A CA 1
ATOM 1754 C C . VAL A 1 241 ? 5.441 0.666 -5.934 1 98.25 241 VAL A C 1
ATOM 1756 O O . VAL A 1 241 ? 4.602 1.48 -6.324 1 98.25 241 VAL A O 1
ATOM 1759 N N . PRO A 1 242 ? 5.34 0.049 -4.727 1 98.12 242 PRO A N 1
ATOM 1760 C CA . PRO A 1 242 ? 4.348 0.525 -3.758 1 98.12 242 PRO A CA 1
ATOM 1761 C C . PRO A 1 242 ? 4.668 1.92 -3.225 1 98.12 242 PRO A C 1
ATOM 1763 O O . PRO A 1 242 ? 5.82 2.361 -3.293 1 98.12 242 PRO A O 1
ATOM 1766 N N . CYS A 1 243 ? 3.609 2.613 -2.713 1 98.12 243 CYS A N 1
ATOM 1767 C CA . CYS A 1 243 ? 3.855 3.939 -2.162 1 98.12 243 CYS A CA 1
ATOM 1768 C C . CYS A 1 243 ? 2.932 4.223 -0.981 1 98.12 243 CYS A C 1
ATOM 1770 O O . CYS A 1 243 ? 1.95 3.506 -0.772 1 98.12 243 CYS A O 1
ATOM 1772 N N . VAL A 1 244 ? 3.318 5.094 -0.11 1 98.62 244 VAL A N 1
ATOM 1773 C CA . VAL A 1 244 ? 2.504 5.734 0.917 1 98.62 244 VAL A CA 1
ATOM 1774 C C . VAL A 1 244 ? 2.174 7.164 0.498 1 98.62 244 VAL A C 1
ATOM 1776 O O . VAL A 1 244 ? 3.055 7.91 0.064 1 98.62 244 VAL A O 1
ATOM 1779 N N . LEU A 1 245 ? 0.884 7.477 0.609 1 98.69 245 LEU A N 1
ATOM 1780 C CA . LEU A 1 245 ? 0.414 8.812 0.251 1 98.69 245 LEU A CA 1
ATOM 1781 C C . LEU A 1 245 ? -0.213 9.508 1.453 1 98.69 245 LEU A C 1
ATOM 1783 O O . LEU A 1 245 ? -1.226 9.047 1.985 1 98.69 245 LEU A O 1
ATOM 1787 N N . GLU A 1 246 ? 0.403 10.484 1.926 1 98.38 246 GLU A N 1
ATOM 1788 C CA . GLU A 1 246 ? -0.171 11.406 2.904 1 98.38 246 GLU A CA 1
ATOM 1789 C C . GLU A 1 246 ? -0.604 12.711 2.246 1 98.38 246 GLU A C 1
ATOM 1791 O O . GLU A 1 246 ? 0.237 13.508 1.825 1 98.38 246 GLU A O 1
ATOM 1796 N N . LEU A 1 247 ? -1.905 12.93 2.209 1 98.25 247 LEU A N 1
ATOM 1797 C CA . LEU A 1 247 ? -2.412 13.992 1.348 1 98.25 247 LEU A CA 1
ATOM 1798 C C . LEU A 1 247 ? -3.246 14.992 2.146 1 98.25 247 LEU A C 1
ATOM 1800 O O . LEU A 1 247 ? -3.031 15.164 3.35 1 98.25 247 LEU A O 1
ATOM 1804 N N . GLY A 1 248 ? -4.043 15.773 1.473 1 96.38 248 GLY A N 1
ATOM 1805 C CA . GLY A 1 248 ? -4.723 16.891 2.09 1 96.38 248 GLY A CA 1
ATOM 1806 C C . GLY A 1 248 ? -5.809 16.469 3.064 1 96.38 248 GLY A C 1
ATOM 1807 O O . GLY A 1 248 ? -6.039 15.281 3.268 1 96.38 248 GLY A O 1
ATOM 1808 N N . GLY A 1 249 ? -6.352 17.453 3.727 1 96.69 249 GLY A N 1
ATOM 1809 C CA . GLY A 1 249 ? -7.414 17.234 4.699 1 96.69 249 GLY A CA 1
ATOM 1810 C C . GLY A 1 249 ? -8.398 18.391 4.777 1 96.69 249 GLY A C 1
ATOM 1811 O O . GLY A 1 249 ? -8.117 19.484 4.301 1 96.69 249 GLY A O 1
ATOM 1812 N N . LYS A 1 250 ? -9.539 18.172 5.25 1 98.31 250 LYS A N 1
ATOM 1813 C CA . LYS A 1 250 ? -10.594 19.109 5.641 1 98.31 250 LYS A CA 1
ATOM 1814 C C . LYS A 1 250 ? -11.234 18.688 6.961 1 98.31 250 LYS A C 1
ATOM 1816 O O . LYS A 1 250 ? -12.422 18.344 6.996 1 98.31 250 LYS A O 1
ATOM 1821 N N . SER A 1 251 ? -10.453 18.797 7.98 1 98.19 251 SER A N 1
ATOM 1822 C CA . SER A 1 251 ? -10.672 18.109 9.242 1 98.19 251 SER A CA 1
ATOM 1823 C C . SER A 1 251 ? -11.719 18.828 10.094 1 98.19 251 SER A C 1
ATOM 1825 O O . SER A 1 251 ? -11.594 20.016 10.359 1 98.19 251 SER A O 1
ATOM 1827 N N . PRO A 1 252 ? -12.703 18.109 10.602 1 98.69 252 PRO A N 1
ATOM 1828 C CA . PRO A 1 252 ? -13.727 18.703 11.469 1 98.69 252 PRO A CA 1
ATOM 1829 C C . PRO A 1 252 ? -13.375 18.609 12.953 1 98.69 252 PRO A C 1
ATOM 1831 O O . PRO A 1 252 ? -12.758 17.625 13.383 1 98.69 252 PRO A O 1
ATOM 1834 N N . GLN A 1 253 ? -13.656 19.609 13.672 1 98.69 253 GLN A N 1
ATOM 1835 C CA . GLN A 1 253 ? -13.797 19.562 15.117 1 98.69 253 GLN A CA 1
ATOM 1836 C C . GLN A 1 253 ? -15.266 19.656 15.539 1 98.69 253 GLN A C 1
ATOM 1838 O O . GLN A 1 253 ? -15.898 20.703 15.344 1 98.69 253 GLN A O 1
ATOM 1843 N N . ILE A 1 254 ? -15.75 18.562 16.047 1 98.94 254 ILE A N 1
ATOM 1844 C CA . ILE A 1 254 ? -17.156 18.438 16.422 1 98.94 254 ILE A CA 1
ATOM 1845 C C . ILE A 1 254 ? -17.328 18.766 17.891 1 98.94 254 ILE A C 1
ATOM 1847 O O . ILE A 1 254 ? -16.797 18.062 18.766 1 98.94 254 ILE A O 1
ATOM 1851 N N . VAL A 1 255 ? -18.109 19.781 18.203 1 98.94 255 VAL A N 1
ATOM 1852 C CA . VAL A 1 255 ? -18.281 20.234 19.578 1 98.94 255 VAL A CA 1
ATOM 1853 C C . VAL A 1 255 ? -19.734 20.031 20.016 1 98.94 255 VAL A C 1
ATOM 1855 O O . VAL A 1 255 ? -20.625 20.734 19.547 1 98.94 255 VAL A O 1
ATOM 1858 N N . PHE A 1 256 ? -19.922 19.109 20.938 1 98.88 256 PHE A N 1
ATOM 1859 C CA . PHE A 1 256 ? -21.266 18.797 21.453 1 98.88 256 PHE A CA 1
ATOM 1860 C C . PHE A 1 256 ? -21.625 19.703 22.609 1 98.88 256 PHE A C 1
ATOM 1862 O O . PHE A 1 256 ? -20.766 20.422 23.141 1 98.88 256 PHE A O 1
ATOM 1869 N N . ASP A 1 257 ? -22.891 19.641 23.078 1 98.31 257 ASP A N 1
ATOM 1870 C CA . ASP A 1 257 ? -23.453 20.531 24.094 1 98.31 257 ASP A CA 1
ATOM 1871 C C . ASP A 1 257 ? -22.797 20.297 25.453 1 98.31 257 ASP A C 1
ATOM 1873 O O . ASP A 1 257 ? -22.766 21.188 26.297 1 98.31 257 ASP A O 1
ATOM 1877 N N . ASP A 1 258 ? -22.234 19.125 25.625 1 98.25 258 ASP A N 1
ATOM 1878 C CA . ASP A 1 258 ? -21.703 18.766 26.922 1 98.25 258 ASP A CA 1
ATOM 1879 C C . ASP A 1 258 ? -20.188 18.922 26.953 1 98.25 258 ASP A C 1
ATOM 1881 O O . ASP A 1 258 ? -19.531 18.484 27.906 1 98.25 258 ASP A O 1
ATOM 1885 N N . ALA A 1 259 ? -19.609 19.562 25.906 1 98.31 259 ALA A N 1
ATOM 1886 C CA . ALA A 1 259 ? -18.172 19.734 25.812 1 98.31 259 ALA A CA 1
ATOM 1887 C C . ALA A 1 259 ? -17.672 20.75 26.844 1 98.31 259 ALA A C 1
ATOM 1889 O O . ALA A 1 259 ? -18.406 21.641 27.25 1 98.31 259 ALA A O 1
ATOM 1890 N N . ASP A 1 260 ? -16.422 20.547 27.281 1 97.94 260 ASP A N 1
ATOM 1891 C CA . ASP A 1 260 ? -15.734 21.594 28.031 1 97.94 260 ASP A CA 1
ATOM 1892 C C . ASP A 1 260 ? -15.273 22.703 27.094 1 97.94 260 ASP A C 1
ATOM 1894 O O . ASP A 1 260 ? -14.219 22.609 26.469 1 97.94 260 ASP A O 1
ATOM 1898 N N . LEU A 1 261 ? -16 23.734 27.078 1 98.31 261 LEU A N 1
ATOM 1899 C CA . LEU A 1 261 ? -15.789 24.797 26.094 1 98.31 261 LEU A CA 1
ATOM 1900 C C . LEU A 1 261 ? -14.492 25.531 26.375 1 98.31 261 LEU A C 1
ATOM 1902 O O . LEU A 1 261 ? -13.828 26 25.438 1 98.31 261 LEU A O 1
ATOM 1906 N N . ASP A 1 262 ? -14.125 25.688 27.609 1 97.25 262 ASP A N 1
ATOM 1907 C CA . ASP A 1 262 ? -12.898 26.391 27.969 1 97.25 262 ASP A CA 1
ATOM 1908 C C . ASP A 1 262 ? -11.664 25.641 27.469 1 97.25 262 ASP A C 1
ATOM 1910 O O . ASP A 1 262 ? -10.648 26.266 27.141 1 97.25 262 ASP A O 1
ATOM 1914 N N . LYS A 1 263 ? -11.789 24.359 27.391 1 96.44 263 LYS A N 1
ATOM 1915 C CA . LYS A 1 263 ? -10.703 23.547 26.844 1 96.44 263 LYS A CA 1
ATOM 1916 C C . LYS A 1 263 ? -10.75 23.516 25.328 1 96.44 263 LYS A C 1
ATOM 1918 O O . LYS A 1 263 ? -9.711 23.5 24.672 1 96.44 263 LYS A O 1
ATOM 1923 N N . ALA A 1 264 ? -11.906 23.547 24.797 1 98.06 264 ALA A N 1
ATOM 1924 C CA . ALA A 1 264 ? -12.102 23.391 23.344 1 98.06 264 ALA A CA 1
ATOM 1925 C C . ALA A 1 264 ? -11.656 24.641 22.594 1 98.06 264 ALA A C 1
ATOM 1927 O O . ALA A 1 264 ? -11.031 24.562 21.547 1 98.06 264 ALA A O 1
ATOM 1928 N N . VAL A 1 265 ? -11.945 25.844 23.172 1 98.44 265 VAL A N 1
ATOM 1929 C CA . VAL A 1 265 ? -11.742 27.094 22.453 1 98.44 265 VAL A CA 1
ATOM 1930 C C . VAL A 1 265 ? -10.273 27.25 22.062 1 98.44 265 VAL A C 1
ATOM 1932 O O . VAL A 1 265 ? -9.945 27.406 20.891 1 98.44 265 VAL A O 1
ATOM 1935 N N . PRO A 1 266 ? -9.367 27.156 23.031 1 97.25 266 PRO A N 1
ATOM 1936 C CA . PRO A 1 266 ? -7.973 27.328 22.625 1 97.25 266 PRO A CA 1
ATOM 1937 C C . PRO A 1 266 ? -7.504 26.266 21.641 1 97.25 266 PRO A C 1
ATOM 1939 O O . PRO A 1 266 ? -6.699 26.562 20.75 1 97.25 266 PRO A O 1
ATOM 1942 N N . ALA A 1 267 ? -7.965 25.016 21.766 1 97.12 267 ALA A N 1
ATOM 1943 C CA . ALA A 1 267 ? -7.57 23.938 20.859 1 97.12 267 ALA A CA 1
ATOM 1944 C C . ALA A 1 267 ? -8.086 24.188 19.453 1 97.12 267 ALA A C 1
ATOM 1946 O O . ALA A 1 267 ? -7.363 23.984 18.469 1 97.12 267 ALA A O 1
ATOM 1947 N N . VAL A 1 268 ? -9.312 24.578 19.344 1 98.25 268 VAL A N 1
ATOM 1948 C CA . VAL A 1 268 ? -9.938 24.859 18.062 1 98.25 268 VAL A CA 1
ATOM 1949 C C . VAL A 1 268 ? -9.18 25.984 17.344 1 98.25 268 VAL A C 1
ATOM 1951 O O . VAL A 1 268 ? -8.867 25.859 16.156 1 98.25 268 VAL A O 1
ATOM 1954 N N . VAL A 1 269 ? -8.852 27.031 18.078 1 98.38 269 VAL A N 1
ATOM 1955 C CA . VAL A 1 269 ? -8.172 28.188 17.5 1 98.38 269 VAL A CA 1
ATOM 1956 C C . VAL A 1 269 ? -6.758 27.797 17.078 1 98.38 269 VAL A C 1
ATOM 1958 O O . VAL A 1 269 ? -6.344 28.062 15.945 1 98.38 269 VAL A O 1
ATOM 1961 N N . LYS A 1 270 ? -6.086 27.125 17.906 1 96.81 270 LYS A N 1
ATOM 1962 C CA . LYS A 1 270 ? -4.715 26.719 17.609 1 96.81 270 LYS A CA 1
ATOM 1963 C C . LYS A 1 270 ? -4.66 25.781 16.406 1 96.81 270 LYS A C 1
ATOM 1965 O O . LYS A 1 270 ? -3.729 25.859 15.602 1 96.81 270 LYS A O 1
ATOM 1970 N N . ALA A 1 271 ? -5.66 24.938 16.266 1 97 271 ALA A N 1
ATOM 1971 C CA . ALA A 1 271 ? -5.688 23.922 15.227 1 97 271 ALA A CA 1
ATOM 1972 C C . ALA A 1 271 ? -5.777 24.562 13.844 1 97 271 ALA A C 1
ATOM 1974 O O . ALA A 1 271 ? -5.422 23.938 12.836 1 97 271 ALA A O 1
ATOM 1975 N N . ILE A 1 272 ? -6.184 25.797 13.727 1 97.75 272 ILE A N 1
ATOM 1976 C CA . ILE A 1 272 ? -6.34 26.406 12.406 1 97.75 272 ILE A CA 1
ATOM 1977 C C . ILE A 1 272 ? -5.285 27.5 12.219 1 97.75 272 ILE A C 1
ATOM 1979 O O . ILE A 1 272 ? -4.918 27.828 11.086 1 97.75 272 ILE A O 1
ATOM 1983 N N . VAL A 1 273 ? -4.699 28.016 13.305 1 96.19 273 VAL A N 1
ATOM 1984 C CA . VAL A 1 273 ? -3.791 29.141 13.133 1 96.19 273 VAL A CA 1
ATOM 1985 C C . VAL A 1 273 ? -2.346 28.641 13.117 1 96.19 273 VAL A C 1
ATOM 1987 O O . VAL A 1 273 ? -1.446 29.359 12.664 1 96.19 273 VAL A O 1
ATOM 1990 N N . GLN A 1 274 ? -2.148 27.438 13.703 1 94.69 274 GLN A N 1
ATOM 1991 C CA . GLN A 1 274 ? -0.805 26.875 13.641 1 94.69 274 GLN A CA 1
ATOM 1992 C C . GLN A 1 274 ? -0.274 26.875 12.211 1 94.69 274 GLN A C 1
ATOM 1994 O O . GLN A 1 274 ? -0.961 26.422 11.289 1 94.69 274 GLN A O 1
ATOM 1999 N N . ASN A 1 275 ? 0.923 27.422 12.016 1 97.44 275 ASN A N 1
ATOM 2000 C CA . ASN A 1 275 ? 1.568 27.578 10.719 1 97.44 275 ASN A CA 1
ATOM 2001 C C . ASN A 1 275 ? 0.65 28.266 9.711 1 97.44 275 ASN A C 1
ATOM 2003 O O . ASN A 1 275 ? 0.614 27.891 8.539 1 97.44 275 ASN A O 1
ATOM 2007 N N . ALA A 1 276 ? -0.137 29.219 10.227 1 98.12 276 ALA A N 1
ATOM 2008 C CA . ALA A 1 276 ? -1.081 30 9.43 1 98.12 276 ALA A CA 1
ATOM 2009 C C . ALA A 1 276 ? -2.035 29.094 8.664 1 98.12 276 ALA A C 1
ATOM 2011 O O . ALA A 1 276 ? -2.369 29.359 7.508 1 98.12 276 ALA A O 1
ATOM 2012 N N . GLY A 1 277 ? -2.416 28 9.25 1 98 277 GLY A N 1
ATOM 2013 C CA . GLY A 1 277 ? -3.385 27.078 8.664 1 98 277 GLY A CA 1
ATOM 2014 C C . GLY A 1 277 ? -2.797 26.219 7.562 1 98 277 GLY A C 1
ATOM 2015 O O . GLY A 1 277 ? -3.494 25.391 6.98 1 98 277 GLY A O 1
ATOM 2016 N N . GLN A 1 278 ? -1.488 26.344 7.262 1 98.19 278 GLN A N 1
ATOM 2017 C CA . GLN A 1 278 ? -0.809 25.531 6.254 1 98.19 278 GLN A CA 1
ATOM 2018 C C . GLN A 1 278 ? -0.406 24.172 6.812 1 98.19 278 GLN A C 1
ATOM 2020 O O . GLN A 1 278 ? 0.775 23.828 6.812 1 98.19 278 GLN A O 1
ATOM 2025 N N . THR A 1 279 ? -1.365 23.453 7.277 1 97.19 279 THR A N 1
ATOM 2026 C CA . THR A 1 279 ? -1.229 22.141 7.91 1 97.19 279 THR A CA 1
ATOM 2027 C C . THR A 1 279 ? -2.303 21.188 7.406 1 97.19 279 THR A C 1
ATOM 2029 O O . THR A 1 279 ? -3.496 21.484 7.48 1 97.19 279 THR A O 1
ATOM 2032 N N . CYS A 1 280 ? -1.929 20.078 6.926 1 96.5 280 CYS A N 1
ATOM 2033 C CA . CYS A 1 280 ? -2.869 19.109 6.352 1 96.5 280 CYS A CA 1
ATOM 2034 C C . CYS A 1 280 ? -3.902 18.688 7.387 1 96.5 280 CYS A C 1
ATOM 2036 O O . CYS A 1 280 ? -5.059 18.438 7.043 1 96.5 280 CYS A O 1
ATOM 2038 N N . SER A 1 281 ? -3.459 18.609 8.695 1 96.44 281 SER A N 1
ATOM 2039 C CA . SER A 1 281 ? -4.348 18.188 9.766 1 96.44 281 SER A CA 1
ATOM 2040 C C . SER A 1 281 ? -5.023 19.375 10.438 1 96.44 281 SER A C 1
ATOM 2042 O O . SER A 1 281 ? -5.578 19.25 11.531 1 96.44 281 SER A O 1
ATOM 2044 N N . ALA A 1 282 ? -4.957 20.547 9.883 1 97.31 282 ALA A N 1
ATOM 2045 C CA . ALA A 1 282 ? -5.602 21.719 10.477 1 97.31 282 ALA A CA 1
ATOM 2046 C C . ALA A 1 282 ? -7.09 21.453 10.711 1 97.31 282 ALA A C 1
ATOM 2048 O O . ALA A 1 282 ? -7.762 20.859 9.875 1 97.31 282 ALA A O 1
ATOM 2049 N N . GLY A 1 283 ? -7.598 21.828 11.914 1 97.75 283 GLY A N 1
ATOM 2050 C CA . GLY A 1 283 ? -9.031 21.797 12.172 1 97.75 283 GLY A CA 1
ATOM 2051 C C . GLY A 1 283 ? -9.797 22.891 11.469 1 97.75 283 GLY A C 1
ATOM 2052 O O . GLY A 1 283 ? -10.297 23.812 12.109 1 97.75 283 GLY A O 1
ATOM 2053 N N . SER A 1 284 ? -9.984 22.75 10.188 1 98.44 284 SER A N 1
ATOM 2054 C CA . SER A 1 284 ? -10.445 23.859 9.359 1 98.44 284 SER A CA 1
ATOM 2055 C C . SER A 1 284 ? -11.969 23.922 9.312 1 98.44 284 SER A C 1
ATOM 2057 O O . SER A 1 284 ? -12.539 24.859 8.758 1 98.44 284 SER A O 1
ATOM 2059 N N . ARG A 1 285 ? -12.656 22.922 9.828 1 98.69 285 ARG A N 1
ATOM 2060 C CA . ARG A 1 285 ? -14.109 22.922 9.992 1 98.69 285 ARG A CA 1
ATOM 2061 C C . ARG A 1 285 ? -14.492 22.812 11.469 1 98.69 285 ARG A C 1
ATOM 2063 O O . ARG A 1 285 ? -13.977 21.969 12.195 1 98.69 285 ARG A O 1
ATOM 2070 N N . LEU A 1 286 ? -15.297 23.703 11.875 1 98.88 286 LEU A N 1
ATOM 2071 C CA . LEU A 1 286 ? -15.836 23.703 13.227 1 98.88 286 LEU A CA 1
ATOM 2072 C C . LEU A 1 286 ? -17.328 23.391 13.219 1 98.88 286 LEU A C 1
ATOM 2074 O O . LEU A 1 286 ? -18.125 24.203 12.742 1 98.88 286 LEU A O 1
ATOM 2078 N N . LEU A 1 287 ? -17.688 22.219 13.664 1 98.94 287 LEU A N 1
ATOM 2079 C CA . LEU A 1 287 ? -19.078 21.812 13.758 1 98.94 287 LEU A CA 1
ATOM 2080 C C . LEU A 1 287 ? -19.594 21.969 15.188 1 98.94 287 LEU A C 1
ATOM 2082 O O . LEU A 1 287 ? -19.062 21.359 16.109 1 98.94 287 LEU A O 1
ATOM 2086 N N . VAL A 1 288 ? -20.625 22.75 15.367 1 98.94 288 VAL A N 1
ATOM 2087 C CA . VAL A 1 288 ? -21.078 23.094 16.703 1 98.94 288 VAL A CA 1
ATOM 2088 C C . VAL A 1 288 ? -22.547 22.703 16.859 1 98.94 288 VAL A C 1
ATOM 2090 O O . VAL A 1 288 ? -23.375 23.031 16 1 98.94 288 VAL A O 1
ATOM 2093 N N . GLN A 1 289 ? -22.797 22.031 17.938 1 98.88 289 GLN A N 1
ATOM 2094 C CA . GLN A 1 289 ? -24.188 21.672 18.188 1 98.88 289 GLN A CA 1
ATOM 2095 C C . GLN A 1 289 ? -25.062 22.906 18.406 1 98.88 289 GLN A C 1
ATOM 2097 O O . GLN A 1 289 ? -24.641 23.844 19.094 1 98.88 289 GLN A O 1
ATOM 2102 N N . GLN A 1 290 ? -26.281 22.859 18 1 98.44 290 GLN A N 1
ATOM 2103 C CA . GLN A 1 290 ? -27.188 24.016 17.953 1 98.44 290 GLN A CA 1
ATOM 2104 C C . GLN A 1 290 ? -27.406 24.609 19.344 1 98.44 290 GLN A C 1
ATOM 2106 O O . GLN A 1 290 ? -27.5 25.828 19.5 1 98.44 290 GLN A O 1
ATOM 2111 N N . GLY A 1 291 ? -27.453 23.828 20.281 1 98 291 GLY A N 1
ATOM 2112 C CA . GLY A 1 291 ? -27.766 24.266 21.641 1 98 291 GLY A CA 1
ATOM 2113 C C . GLY A 1 291 ? -26.719 25.203 22.219 1 98 291 GLY A C 1
ATOM 2114 O O . GLY A 1 291 ? -27.031 26.031 23.078 1 98 291 GLY A O 1
ATOM 2115 N N . ILE A 1 292 ? -25.469 25.141 21.703 1 98.44 292 ILE A N 1
ATOM 2116 C CA . ILE A 1 292 ? -24.391 25.953 22.266 1 98.44 292 ILE A CA 1
ATOM 2117 C C . ILE A 1 292 ? -23.781 26.812 21.156 1 98.44 292 ILE A C 1
ATOM 2119 O O . ILE A 1 292 ? -22.734 27.438 21.359 1 98.44 292 ILE A O 1
ATOM 2123 N N . TYR A 1 293 ? -24.328 26.875 20 1 98.44 293 TYR A N 1
ATOM 2124 C CA . TYR A 1 293 ? -23.734 27.469 18.812 1 98.44 293 TYR A CA 1
ATOM 2125 C C . TYR A 1 293 ? -23.344 28.922 19.062 1 98.44 293 TYR A C 1
ATOM 2127 O O . TYR A 1 293 ? -22.188 29.297 18.906 1 98.44 293 TYR A O 1
ATOM 2135 N N . ASP A 1 294 ? -24.328 29.734 19.562 1 98.44 294 ASP A N 1
ATOM 2136 C CA . ASP A 1 294 ? -24.062 31.172 19.719 1 98.44 294 ASP A CA 1
ATOM 2137 C C . ASP A 1 294 ? -23 31.422 20.781 1 98.44 294 ASP A C 1
ATOM 2139 O O . ASP A 1 294 ? -22.078 32.219 20.578 1 98.44 294 ASP A O 1
ATOM 2143 N N . ARG A 1 295 ? -23.156 30.719 21.828 1 98.56 295 ARG A N 1
ATOM 2144 C CA . ARG A 1 295 ? -22.219 30.906 22.938 1 98.56 295 ARG A CA 1
ATOM 2145 C C . ARG A 1 295 ? -20.797 30.5 22.531 1 98.56 295 ARG A C 1
ATOM 2147 O O . ARG A 1 295 ? -19.859 31.281 22.719 1 98.56 295 ARG A O 1
ATOM 2154 N N . PHE A 1 296 ? -20.672 29.328 22.031 1 98.69 296 PHE A N 1
ATOM 2155 C CA . PHE A 1 296 ? -19.344 28.797 21.719 1 98.69 296 PHE A CA 1
ATOM 2156 C C . PHE A 1 296 ? -18.719 29.578 20.562 1 98.69 296 PHE A C 1
ATOM 2158 O O . PHE A 1 296 ? -17.531 29.906 20.609 1 98.69 296 PHE A O 1
ATOM 2165 N N . VAL A 1 297 ? -19.438 29.859 19.5 1 98.75 297 VAL A N 1
ATOM 2166 C CA . VAL A 1 297 ? -18.922 30.609 18.359 1 98.75 297 VAL A CA 1
ATOM 2167 C C . VAL A 1 297 ? -18.5 32 18.812 1 98.75 297 VAL A C 1
ATOM 2169 O O . VAL A 1 297 ? -17.516 32.562 18.312 1 98.75 297 VAL A O 1
ATOM 2172 N N . GLY A 1 298 ? -19.328 32.594 19.703 1 98.81 298 GLY A N 1
ATOM 2173 C CA . GLY A 1 298 ? -18.922 33.844 20.281 1 98.81 298 GLY A CA 1
ATOM 2174 C C . GLY A 1 298 ? -17.578 33.812 20.969 1 98.81 298 GLY A C 1
ATOM 2175 O O . GLY A 1 298 ? -16.75 34.719 20.812 1 98.81 298 GLY A O 1
ATOM 2176 N N . MET A 1 299 ? -17.375 32.75 21.75 1 98.81 299 MET A N 1
ATOM 2177 C CA . MET A 1 299 ? -16.094 32.562 22.422 1 98.81 299 MET A CA 1
ATOM 2178 C C . MET A 1 299 ? -14.953 32.438 21.422 1 98.81 299 MET A C 1
ATOM 2180 O O . MET A 1 299 ? -13.891 33.031 21.594 1 98.81 299 MET A O 1
ATOM 2184 N N . VAL A 1 300 ? -15.156 31.672 20.391 1 98.81 300 VAL A N 1
ATOM 2185 C CA . VAL A 1 300 ? -14.141 31.469 19.359 1 98.81 300 VAL A CA 1
ATOM 2186 C C . VAL A 1 300 ? -13.883 32.781 18.625 1 98.81 300 VAL A C 1
ATOM 2188 O O . VAL A 1 300 ? -12.734 33.125 18.328 1 98.81 300 VAL A O 1
ATOM 2191 N N . ALA A 1 301 ? -14.938 33.531 18.344 1 98.81 301 ALA A N 1
ATOM 2192 C CA . ALA A 1 301 ? -14.82 34.812 17.656 1 98.81 301 ALA A CA 1
ATOM 2193 C C . ALA A 1 301 ? -13.969 35.781 18.469 1 98.81 301 ALA A C 1
ATOM 2195 O O . ALA A 1 301 ? -13.156 36.531 17.906 1 98.81 301 ALA A O 1
ATOM 2196 N N . GLN A 1 302 ? -14.234 35.781 19.703 1 98.69 302 GLN A N 1
ATOM 2197 C CA . GLN A 1 302 ? -13.445 36.625 20.562 1 98.69 302 GLN A CA 1
ATOM 2198 C C . GLN A 1 302 ? -11.961 36.281 20.484 1 98.69 302 GLN A C 1
ATOM 2200 O O . GLN A 1 302 ? -11.109 37.188 20.391 1 98.69 302 GLN A O 1
ATOM 2205 N N . ALA A 1 303 ? -11.68 35.062 20.547 1 98.56 303 ALA A N 1
ATOM 2206 C CA . ALA A 1 303 ? -10.297 34.594 20.438 1 98.56 303 ALA A CA 1
ATOM 2207 C C . ALA A 1 303 ? -9.703 35 19.078 1 98.56 303 ALA A C 1
ATOM 2209 O O . ALA A 1 303 ? -8.547 35.406 19 1 98.56 303 ALA A O 1
ATOM 2210 N N . PHE A 1 304 ? -10.445 34.875 18.016 1 98.38 304 PHE A N 1
ATOM 2211 C CA . PHE A 1 304 ? -9.984 35.188 16.672 1 98.38 304 PHE A CA 1
ATOM 2212 C C . PHE A 1 304 ? -9.625 36.656 16.531 1 98.38 304 PHE A C 1
ATOM 2214 O O . PHE A 1 304 ? -8.633 37 15.875 1 98.38 304 PHE A O 1
ATOM 2221 N N . ARG A 1 305 ? -10.43 37.531 17.125 1 98.44 305 ARG A N 1
ATOM 2222 C CA . ARG A 1 305 ? -10.219 38.969 17.031 1 98.44 305 ARG A CA 1
ATOM 2223 C C . ARG A 1 305 ? -8.898 39.375 17.688 1 98.44 305 ARG A C 1
ATOM 2225 O O . ARG A 1 305 ? -8.328 40.406 17.344 1 98.44 305 ARG A O 1
ATOM 2232 N N . ALA A 1 306 ? -8.453 38.5 18.531 1 98.19 306 ALA A N 1
ATOM 2233 C CA . ALA A 1 306 ? -7.227 38.812 19.266 1 98.19 306 ALA A CA 1
ATOM 2234 C C . ALA A 1 306 ? -6.004 38.312 18.5 1 98.19 306 ALA A C 1
ATOM 2236 O O . ALA A 1 306 ? -4.867 38.656 18.844 1 98.19 306 ALA A O 1
ATOM 2237 N N . LEU A 1 307 ? -6.168 37.531 17.469 1 98.31 307 LEU A N 1
ATOM 2238 C CA . LEU A 1 307 ? -5.07 36.938 16.719 1 98.31 307 LEU A CA 1
ATOM 2239 C C . LEU A 1 307 ? -4.332 38 15.898 1 98.31 307 LEU A C 1
ATOM 2241 O O . LEU A 1 307 ? -4.945 38.938 15.406 1 98.31 307 LEU A O 1
ATOM 2245 N N . GLN A 1 308 ? -3.045 37.812 15.742 1 97.88 308 GLN A N 1
ATOM 2246 C CA . GLN A 1 308 ? -2.207 38.719 14.953 1 97.88 308 GLN A CA 1
ATOM 2247 C C . GLN A 1 308 ? -1.252 37.938 14.055 1 97.88 308 GLN A C 1
ATOM 2249 O O . GLN A 1 308 ? -0.689 36.938 14.477 1 97.88 308 GLN A O 1
ATOM 2254 N N . ALA A 1 309 ? -1.149 38.438 12.859 1 97.88 309 ALA A N 1
ATOM 2255 C CA . ALA A 1 309 ? -0.14 37.906 11.938 1 97.88 309 ALA A CA 1
ATOM 2256 C C . ALA A 1 309 ? 1.064 38.844 11.867 1 97.88 309 ALA A C 1
ATOM 2258 O O . ALA A 1 309 ? 0.909 40.062 11.867 1 97.88 309 ALA A O 1
ATOM 2259 N N . GLY A 1 310 ? 2.197 38.312 11.914 1 97.94 310 GLY A N 1
ATOM 2260 C CA . GLY A 1 310 ? 3.424 39.094 11.867 1 97.94 310 GLY A CA 1
ATOM 2261 C C . GLY A 1 310 ? 4.609 38.312 11.336 1 97.94 310 GLY A C 1
ATOM 2262 O O . GLY A 1 310 ? 4.469 37.156 10.938 1 97.94 310 GLY A O 1
ATOM 2263 N N . VAL A 1 311 ? 5.75 39 11.25 1 97.69 311 VAL A N 1
ATOM 2264 C CA . VAL A 1 311 ? 6.973 38.375 10.781 1 97.69 311 VAL A CA 1
ATOM 2265 C C . VAL A 1 311 ? 7.418 37.312 11.781 1 97.69 311 VAL A C 1
ATOM 2267 O O . VAL A 1 311 ? 7.047 37.344 12.953 1 97.69 311 VAL A O 1
ATOM 2270 N N . PRO A 1 312 ? 8.219 36.344 11.367 1 97.69 312 PRO A N 1
ATOM 2271 C CA . PRO A 1 312 ? 8.609 35.219 12.211 1 97.69 312 PRO A CA 1
ATOM 2272 C C . PRO A 1 312 ? 9.203 35.656 13.547 1 97.69 312 PRO A C 1
ATOM 2274 O O . PRO A 1 312 ? 8.875 35.094 14.594 1 97.69 312 PRO A O 1
ATOM 2277 N N . ALA A 1 313 ? 9.992 36.656 13.547 1 96.56 313 ALA A N 1
ATOM 2278 C CA . ALA A 1 313 ? 10.719 37.094 14.742 1 96.56 313 ALA A CA 1
ATOM 2279 C C . ALA A 1 313 ? 9.773 37.656 15.781 1 96.56 313 ALA A C 1
ATOM 2281 O O . ALA A 1 313 ? 10.055 37.625 16.984 1 96.56 313 ALA A O 1
ATOM 2282 N N . ALA A 1 314 ? 8.617 38.219 15.289 1 97.06 314 ALA A N 1
ATOM 2283 C CA . ALA A 1 314 ? 7.637 38.781 16.219 1 97.06 314 ALA A CA 1
ATOM 2284 C C . ALA A 1 314 ? 6.945 37.688 17.016 1 97.06 314 ALA A C 1
ATOM 2286 O O . ALA A 1 314 ? 6.344 37.969 18.062 1 97.06 314 ALA A O 1
ATOM 2287 N N . ASP A 1 315 ? 7.035 36.438 16.516 1 97.5 315 ASP A N 1
ATOM 2288 C CA . ASP A 1 315 ? 6.523 35.25 17.188 1 97.5 315 ASP A CA 1
ATOM 2289 C C . ASP A 1 315 ? 5.066 35.438 17.594 1 97.5 315 ASP A C 1
ATOM 2291 O O . ASP A 1 315 ? 4.711 35.188 18.75 1 97.5 315 ASP A O 1
ATOM 2295 N N . LEU A 1 316 ? 4.273 35.938 16.719 1 97.69 316 LEU A N 1
ATOM 2296 C CA . LEU A 1 316 ? 2.846 36.125 16.938 1 97.69 316 LEU A CA 1
ATOM 2297 C C . LEU A 1 316 ? 2.066 34.875 16.547 1 97.69 316 LEU A C 1
ATOM 2299 O O . LEU A 1 316 ? 2.609 33.781 16.578 1 97.69 316 LEU A O 1
ATOM 2303 N N . ASP A 1 317 ? 0.75 35 16.328 1 97.38 317 ASP A N 1
ATOM 2304 C CA . ASP A 1 317 ? -0.101 33.812 16.156 1 97.38 317 ASP A CA 1
ATOM 2305 C C . ASP A 1 317 ? 0.119 33.188 14.773 1 97.38 317 ASP A C 1
ATOM 2307 O O . ASP A 1 317 ? 0.03 31.969 14.625 1 97.38 317 ASP A O 1
ATOM 2311 N N . CYS A 1 318 ? 0.325 34.062 13.75 1 97.31 318 CYS A N 1
ATOM 2312 C CA . CYS A 1 318 ? 0.509 33.594 12.383 1 97.31 318 CYS A CA 1
ATOM 2313 C C . CYS A 1 318 ? 1.686 34.312 11.719 1 97.31 318 CYS A C 1
ATOM 2315 O O . CYS A 1 318 ? 1.969 35.469 12.016 1 97.31 318 CYS A O 1
ATOM 2317 N N . GLY A 1 319 ? 2.426 33.5 10.922 1 98.06 319 GLY A N 1
ATOM 2318 C CA . GLY A 1 319 ? 3.32 34.062 9.938 1 98.06 319 GLY A CA 1
ATOM 2319 C C . GLY A 1 319 ? 2.691 34.219 8.562 1 98.06 319 GLY A C 1
ATOM 2320 O O . GLY A 1 319 ? 1.476 34.062 8.414 1 98.06 319 GLY A O 1
ATOM 2321 N N . PRO A 1 320 ? 3.473 34.625 7.621 1 98.44 320 PRO A N 1
ATOM 2322 C CA . PRO A 1 320 ? 2.967 34.688 6.25 1 98.44 320 PRO A CA 1
ATOM 2323 C C . PRO A 1 320 ? 2.732 33.312 5.637 1 98.44 320 PRO A C 1
ATOM 2325 O O . PRO A 1 320 ? 3.174 32.312 6.195 1 98.44 320 PRO A O 1
ATOM 2328 N N . ILE A 1 321 ? 1.961 33.281 4.535 1 98.44 321 ILE A N 1
ATOM 2329 C CA . ILE A 1 321 ? 1.82 32.125 3.68 1 98.44 321 ILE A CA 1
ATOM 2330 C C . ILE A 1 321 ? 3.127 31.859 2.932 1 98.44 321 ILE A C 1
ATOM 2332 O O . ILE A 1 321 ? 3.812 32.812 2.531 1 98.44 321 ILE A O 1
ATOM 2336 N N . VAL A 1 322 ? 3.469 30.672 2.652 1 98.38 322 VAL A N 1
ATOM 2337 C CA . VAL A 1 322 ? 4.805 30.188 2.314 1 98.38 322 VAL A CA 1
ATOM 2338 C C . VAL A 1 322 ? 5.234 30.766 0.964 1 98.38 322 VAL A C 1
ATOM 2340 O O . VAL A 1 322 ? 6.422 30.984 0.728 1 98.38 322 VAL A O 1
ATOM 2343 N N . SER A 1 323 ? 4.289 30.969 0.059 1 98.19 323 SER A N 1
ATOM 2344 C CA . SER A 1 323 ? 4.617 31.375 -1.303 1 98.19 323 SER A CA 1
ATOM 2345 C C . SER A 1 323 ? 3.535 32.281 -1.878 1 98.19 323 SER A C 1
ATOM 2347 O O . SER A 1 323 ? 2.412 32.312 -1.371 1 98.19 323 SER A O 1
ATOM 2349 N N . GLU A 1 324 ? 3.918 33 -2.926 1 98.25 324 GLU A N 1
ATOM 2350 C CA . GLU A 1 324 ? 2.965 33.875 -3.598 1 98.25 324 GLU A CA 1
ATOM 2351 C C . GLU A 1 324 ? 1.8 33.062 -4.184 1 98.25 324 GLU A C 1
ATOM 2353 O O . GLU A 1 324 ? 0.646 33.5 -4.09 1 98.25 324 GLU A O 1
ATOM 2358 N N . ARG A 1 325 ? 2.145 32 -4.801 1 97.5 325 ARG A N 1
ATOM 2359 C CA . ARG A 1 325 ? 1.119 31.156 -5.406 1 97.5 325 ARG A CA 1
ATOM 2360 C C . ARG A 1 325 ? 0.089 30.719 -4.371 1 97.5 325 ARG A C 1
ATOM 2362 O O . ARG A 1 325 ? -1.117 30.828 -4.609 1 97.5 325 ARG A O 1
ATOM 2369 N N . GLN A 1 326 ? 0.534 30.172 -3.285 1 98 326 GLN A N 1
ATOM 2370 C CA . GLN A 1 326 ? -0.364 29.734 -2.223 1 98 326 GLN A CA 1
ATOM 2371 C C . GLN A 1 326 ? -1.13 30.906 -1.627 1 98 326 GLN A C 1
ATOM 2373 O O . GLN A 1 326 ? -2.305 30.781 -1.277 1 98 326 GLN A O 1
ATOM 2378 N N . TYR A 1 327 ? -0.441 32.062 -1.486 1 98.5 327 TYR A N 1
ATOM 2379 C CA . TYR A 1 327 ? -1.078 33.281 -0.992 1 98.5 327 TYR A CA 1
ATOM 2380 C C . TYR A 1 327 ? -2.264 33.688 -1.867 1 98.5 327 TYR A C 1
ATOM 2382 O O . TYR A 1 327 ? -3.361 33.938 -1.361 1 98.5 327 TYR A O 1
ATOM 2390 N N . ARG A 1 328 ? -2.061 33.688 -3.105 1 98.44 328 ARG A N 1
ATOM 2391 C CA . ARG A 1 328 ? -3.109 34.031 -4.051 1 98.44 328 ARG A CA 1
ATOM 2392 C C . ARG A 1 328 ? -4.266 33.062 -4 1 98.44 328 ARG A C 1
ATOM 2394 O O . ARG A 1 328 ? -5.43 33.438 -4.109 1 98.44 328 ARG A O 1
ATOM 2401 N N . ARG A 1 329 ? -3.934 31.828 -3.84 1 97.75 329 ARG A N 1
ATOM 2402 C CA . ARG A 1 329 ? -4.969 30.812 -3.734 1 97.75 329 ARG A CA 1
ATOM 2403 C C . ARG A 1 329 ? -5.832 31.031 -2.498 1 97.75 329 ARG A C 1
ATOM 2405 O O . ARG A 1 329 ? -7.062 31.016 -2.584 1 97.75 329 ARG A O 1
ATOM 2412 N N . VAL A 1 330 ? -5.207 31.203 -1.343 1 98.44 330 VAL A N 1
ATOM 2413 C CA . VAL A 1 330 ? -5.926 31.391 -0.088 1 98.44 330 VAL A CA 1
ATOM 2414 C C . VAL A 1 330 ? -6.797 32.656 -0.184 1 98.44 330 VAL A C 1
ATOM 2416 O O . VAL A 1 330 ? -7.988 32.594 0.135 1 98.44 330 VAL A O 1
ATOM 2419 N N . MET A 1 331 ? -6.184 33.719 -0.672 1 98.19 331 MET A N 1
ATOM 2420 C CA . MET A 1 331 ? -6.918 35 -0.791 1 98.19 331 MET A CA 1
ATOM 2421 C C . MET A 1 331 ? -8.094 34.844 -1.753 1 98.19 331 MET A C 1
ATOM 2423 O O . MET A 1 331 ? -9.156 35.406 -1.526 1 98.19 331 MET A O 1
ATOM 2427 N N . GLY A 1 332 ? -7.84 34.094 -2.828 1 98.19 332 GLY A N 1
ATOM 2428 C CA . GLY A 1 332 ? -8.922 33.844 -3.766 1 98.19 332 GLY A CA 1
ATOM 2429 C C . GLY A 1 332 ? -10.117 33.156 -3.127 1 98.19 332 GLY A C 1
ATOM 2430 O O . GLY A 1 332 ? -11.266 33.531 -3.387 1 98.19 332 GLY A O 1
ATOM 2431 N N . LEU A 1 333 ? -9.914 32.188 -2.316 1 97.75 333 LEU A N 1
ATOM 2432 C CA . LEU A 1 333 ? -10.984 31.453 -1.655 1 97.75 333 LEU A CA 1
ATOM 2433 C C . LEU A 1 333 ? -11.68 32.312 -0.612 1 97.75 333 LEU A C 1
ATOM 2435 O O . LEU A 1 333 ? -12.898 32.25 -0.455 1 97.75 333 LEU A O 1
ATOM 2439 N N . VAL A 1 334 ? -10.898 33.125 0.106 1 98 334 VAL A N 1
ATOM 2440 C CA . VAL A 1 334 ? -11.453 34.031 1.109 1 98 334 VAL A CA 1
ATOM 2441 C C . VAL A 1 334 ? -12.375 35.031 0.439 1 98 334 VAL A C 1
ATOM 2443 O O . VAL A 1 334 ? -13.508 35.25 0.886 1 98 334 VAL A O 1
ATOM 2446 N N . GLU A 1 335 ? -11.891 35.594 -0.631 1 98 335 GLU A N 1
ATOM 2447 C CA . GLU A 1 335 ? -12.672 36.594 -1.353 1 98 335 GLU A CA 1
ATOM 2448 C C . GLU A 1 335 ? -13.922 36 -1.97 1 98 335 GLU A C 1
ATOM 2450 O O . GLU A 1 335 ? -15 36.594 -1.949 1 98 335 GLU A O 1
ATOM 2455 N N . ALA A 1 336 ? -13.781 34.844 -2.5 1 97.75 336 ALA A N 1
ATOM 2456 C CA . ALA A 1 336 ? -14.93 34.125 -3.066 1 97.75 336 ALA A CA 1
ATOM 2457 C C . ALA A 1 336 ? -16 33.875 -2.006 1 97.75 336 ALA A C 1
ATOM 2459 O O . ALA A 1 336 ? -17.188 33.969 -2.287 1 97.75 336 ALA A O 1
ATOM 2460 N N . ALA A 1 337 ? -15.578 33.5 -0.818 1 97.62 337 ALA A N 1
ATOM 2461 C CA . ALA A 1 337 ? -16.516 33.281 0.279 1 97.62 337 ALA A CA 1
ATOM 2462 C C . ALA A 1 337 ? -17.25 34.562 0.646 1 97.62 337 ALA A C 1
ATOM 2464 O O . ALA A 1 337 ? -18.469 34.562 0.817 1 97.62 337 ALA A O 1
ATOM 2465 N N . ARG A 1 338 ? -16.547 35.656 0.738 1 97.44 338 ARG A N 1
ATOM 2466 C CA . ARG A 1 338 ? -17.156 36.938 1.023 1 97.44 338 ARG A CA 1
ATOM 2467 C C . ARG A 1 338 ? -18.156 37.344 -0.059 1 97.44 338 ARG A C 1
ATOM 2469 O O . ARG A 1 338 ? -19.281 37.75 0.245 1 97.44 338 ARG A O 1
ATOM 2476 N N . ASP A 1 339 ? -17.719 37.125 -1.259 1 97.75 339 ASP A N 1
ATOM 2477 C CA . ASP A 1 339 ? -18.547 37.531 -2.404 1 97.75 339 ASP A CA 1
ATOM 2478 C C . ASP A 1 339 ? -19.812 36.688 -2.488 1 97.75 339 ASP A C 1
ATOM 2480 O O . ASP A 1 339 ? -20.844 37.156 -2.965 1 97.75 339 ASP A O 1
ATOM 2484 N N . SER A 1 340 ? -19.719 35.5 -2.049 1 97.25 340 SER A N 1
ATOM 2485 C CA . SER A 1 340 ? -20.875 34.594 -2.121 1 97.25 340 SER A CA 1
ATOM 2486 C C . SER A 1 340 ? -21.812 34.844 -0.95 1 97.25 340 SER A C 1
ATOM 2488 O O . SER A 1 340 ? -22.844 34.188 -0.842 1 97.25 340 SER A O 1
ATOM 2490 N N . GLY A 1 341 ? -21.422 35.688 -0.023 1 97.38 341 GLY A N 1
ATOM 2491 C CA . GLY A 1 341 ? -22.328 36.094 1.03 1 97.38 341 GLY A CA 1
ATOM 2492 C C . GLY A 1 341 ? -22.156 35.344 2.322 1 97.38 341 GLY A C 1
ATOM 2493 O O . GLY A 1 341 ? -22.969 35.438 3.236 1 97.38 341 GLY A O 1
ATOM 2494 N N . VAL A 1 3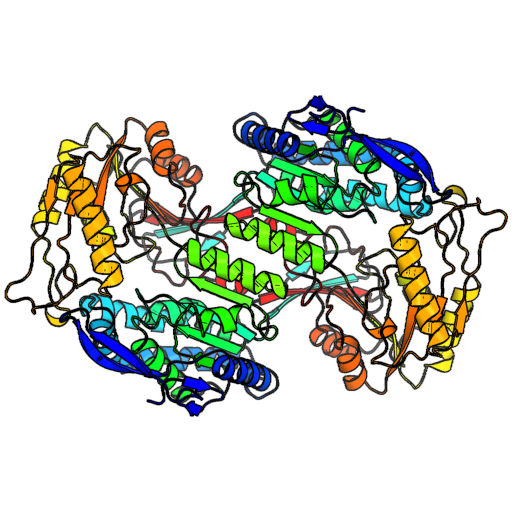42 ? -21.156 34.531 2.453 1 97.88 342 VAL A N 1
ATOM 2495 C CA . VAL A 1 342 ? -20.891 33.844 3.721 1 97.88 342 VAL A CA 1
ATOM 2496 C C . VAL A 1 342 ? -20.469 34.875 4.773 1 97.88 342 VAL A C 1
ATOM 2498 O O . VAL A 1 342 ? -19.547 35.656 4.551 1 97.88 342 VAL A O 1
ATOM 2501 N N . PRO A 1 343 ? -21.109 34.938 5.887 1 98 343 PRO A N 1
ATOM 2502 C CA . PRO A 1 343 ? -20.797 35.938 6.887 1 98 343 PRO A CA 1
ATOM 2503 C C . PRO A 1 343 ? -19.391 35.781 7.469 1 98 343 PRO A C 1
ATOM 2505 O O . PRO A 1 343 ? -18.969 34.656 7.758 1 98 343 PRO A O 1
ATOM 2508 N N . VAL A 1 344 ? -18.688 36.875 7.566 1 98.56 344 VAL A N 1
ATOM 2509 C CA . VAL A 1 344 ? -17.469 36.938 8.352 1 98.56 344 VAL A CA 1
ATOM 2510 C C . VAL A 1 344 ? -17.797 37.219 9.82 1 98.56 344 VAL A C 1
ATOM 2512 O O . VAL A 1 344 ? -18.281 38.281 10.148 1 98.56 344 VAL A O 1
ATOM 2515 N N . ILE A 1 345 ? -17.5 36.312 10.664 1 98.69 345 ILE A N 1
ATOM 2516 C CA . ILE A 1 345 ? -17.859 36.438 12.07 1 98.69 345 ILE A CA 1
ATOM 2517 C C . ILE A 1 345 ? -16.75 37.188 12.812 1 98.69 345 ILE A C 1
ATOM 2519 O O . ILE A 1 345 ? -17.047 38 13.695 1 98.69 345 ILE A O 1
ATOM 2523 N N . ALA A 1 346 ? -15.555 36.844 12.539 1 98.62 346 ALA A N 1
ATOM 2524 C CA . ALA A 1 346 ? -14.406 37.469 13.188 1 98.62 346 ALA A CA 1
ATOM 2525 C C . ALA A 1 346 ? -13.164 37.406 12.312 1 98.62 346 ALA A C 1
ATOM 2527 O O . ALA A 1 346 ? -13.047 36.5 11.469 1 98.62 346 ALA A O 1
ATOM 2528 N N . GLU A 1 347 ? -12.305 38.281 12.461 1 98.06 347 GLU A N 1
ATOM 2529 C CA . GLU A 1 347 ? -11.023 38.344 11.766 1 98.06 347 GLU A CA 1
ATOM 2530 C C . GLU A 1 347 ? -9.898 38.781 12.711 1 98.06 347 GLU A C 1
ATOM 2532 O O . GLU A 1 347 ? -10.109 39.594 13.586 1 98.06 347 GLU A O 1
ATOM 2537 N N . GLY A 1 348 ? -8.836 38.125 12.539 1 98.19 348 GLY A N 1
ATOM 2538 C CA . GLY A 1 348 ? -7.648 38.594 13.219 1 98.19 348 GLY A CA 1
ATOM 2539 C C . GLY A 1 348 ? -7.051 39.844 12.57 1 98.19 348 GLY A C 1
ATOM 2540 O O . GLY A 1 348 ? -7.672 40.469 11.703 1 98.19 348 GLY A O 1
ATOM 2541 N N . GLY A 1 349 ? -5.852 40.25 13.078 1 97.56 349 GLY A N 1
ATOM 2542 C CA . GLY A 1 349 ? -5.223 41.469 12.57 1 97.56 349 GLY A CA 1
ATOM 2543 C C . GLY A 1 349 ? -3.793 41.25 12.109 1 97.56 349 GLY A C 1
ATOM 2544 O O . GLY A 1 349 ? -3.318 40.094 12.07 1 97.56 349 GLY A O 1
ATOM 2545 N N . PHE A 1 350 ? -3.273 42.312 11.555 1 97.31 350 PHE A N 1
ATOM 2546 C CA . PHE A 1 350 ? -1.866 42.375 11.18 1 97.31 350 PHE A CA 1
ATOM 2547 C C . PHE A 1 350 ? -1.055 43.125 12.227 1 97.31 350 PHE A C 1
ATOM 2549 O O . PHE A 1 350 ? -1.533 44.125 12.797 1 97.31 350 PHE A O 1
ATOM 2556 N N . ALA A 1 351 ? 0.14 42.562 12.539 1 95.38 351 ALA A N 1
ATOM 2557 C CA . ALA A 1 351 ? 1.081 43.344 13.32 1 95.38 351 ALA A CA 1
ATOM 2558 C C . ALA A 1 351 ? 1.395 44.688 12.633 1 95.38 351 ALA A C 1
ATOM 2560 O O . ALA A 1 351 ? 1.218 44.812 11.414 1 95.38 351 ALA A O 1
ATOM 2561 N N . ALA A 1 352 ? 1.948 45.562 13.555 1 88.19 352 ALA A N 1
ATOM 2562 C CA . ALA A 1 352 ? 2.326 46.875 13.008 1 88.19 352 ALA A CA 1
ATOM 2563 C C . ALA A 1 352 ? 3.564 46.75 12.125 1 88.19 352 ALA A C 1
ATOM 2565 O O . ALA A 1 352 ? 4.43 45.906 12.367 1 88.19 352 ALA A O 1
ATOM 2566 N N . ASP A 1 353 ? 3.691 47.344 10.953 1 89.5 353 ASP A N 1
ATOM 2567 C CA . ASP A 1 353 ? 4.859 47.531 10.102 1 89.5 353 ASP A CA 1
ATOM 2568 C C . ASP A 1 353 ? 5.23 46.25 9.367 1 89.5 353 ASP A C 1
ATOM 2570 O O . ASP A 1 353 ? 6.402 45.875 9.32 1 89.5 353 ASP A O 1
ATOM 2574 N N . LEU A 1 354 ? 4.32 45.5 8.938 1 95.44 354 LEU A N 1
ATOM 2575 C CA . LEU A 1 354 ? 4.613 44.344 8.094 1 95.44 354 LEU A CA 1
ATOM 2576 C C . LEU A 1 354 ? 5.359 44.75 6.836 1 95.44 354 LEU A C 1
ATOM 2578 O O . LEU A 1 354 ? 5.078 45.812 6.27 1 95.44 354 LEU A O 1
ATOM 2582 N N . PRO A 1 355 ? 6.34 44 6.508 1 96.19 355 PRO A N 1
ATOM 2583 C CA . PRO A 1 355 ? 7.062 44.344 5.277 1 96.19 355 PRO A CA 1
ATOM 2584 C C . PRO A 1 355 ? 6.156 44.344 4.047 1 96.19 355 PRO A C 1
ATOM 2586 O O . PRO A 1 355 ? 5.238 43.531 3.947 1 96.19 355 PRO A O 1
ATOM 2589 N N . ARG A 1 356 ? 6.523 45.25 3.137 1 93 356 ARG A N 1
ATOM 2590 C CA . ARG A 1 356 ? 5.828 45.25 1.854 1 93 356 ARG A CA 1
ATOM 2591 C C . ARG A 1 356 ? 6.141 44 1.042 1 93 356 ARG A C 1
ATOM 2593 O O . ARG A 1 356 ? 7.277 43.531 1.05 1 93 356 ARG A O 1
ATOM 2600 N N . GLY A 1 357 ? 5.184 43.469 0.424 1 95.12 357 GLY A N 1
ATOM 2601 C CA . GLY A 1 357 ? 5.395 42.312 -0.452 1 95.12 357 GLY A CA 1
ATOM 2602 C C . GLY A 1 357 ? 5.25 40.969 0.258 1 95.12 357 GLY A C 1
ATOM 2603 O O . GLY A 1 357 ? 5.355 39.938 -0.368 1 95.12 357 GLY A O 1
ATOM 2604 N N . GLY A 1 358 ? 5.098 41.062 1.597 1 97.81 358 GLY A N 1
ATOM 2605 C CA . GLY A 1 358 ? 4.922 39.812 2.346 1 97.81 358 GLY A CA 1
ATOM 2606 C C . GLY A 1 358 ? 3.588 39.156 2.09 1 97.81 358 GLY A C 1
ATOM 2607 O O . GLY A 1 358 ? 2.605 39.812 1.758 1 97.81 358 GLY A O 1
ATOM 2608 N N . TYR A 1 359 ? 3.508 37.844 2.256 1 98.56 359 TYR A N 1
ATOM 2609 C CA . TYR A 1 359 ? 2.318 37.062 1.945 1 98.56 359 TYR A CA 1
ATOM 2610 C C . TYR A 1 359 ? 1.471 36.844 3.191 1 98.56 359 TYR A C 1
ATOM 2612 O O . TYR A 1 359 ? 1.161 35.688 3.543 1 98.56 359 TYR A O 1
ATOM 2620 N N . PHE A 1 360 ? 1.111 37.906 3.893 1 98.38 360 PHE A N 1
ATOM 2621 C CA . PHE A 1 360 ? 0.364 37.812 5.141 1 98.38 360 PHE A CA 1
ATOM 2622 C C . PHE A 1 360 ? -1.136 37.75 4.875 1 98.38 360 PHE A C 1
ATOM 2624 O O . PHE A 1 360 ? -1.643 38.5 4.012 1 98.38 360 PHE A O 1
ATOM 2631 N N . VAL A 1 361 ? -1.813 36.844 5.547 1 97.94 361 VAL A N 1
ATOM 2632 C CA . VAL A 1 361 ? -3.264 36.719 5.488 1 97.94 361 VAL A CA 1
ATOM 2633 C C . VAL A 1 361 ? -3.855 36.844 6.887 1 97.94 361 VAL A C 1
ATOM 2635 O O . VAL A 1 361 ? -3.312 36.312 7.852 1 97.94 361 VAL A O 1
ATOM 2638 N N . ARG A 1 362 ? -4.887 37.594 7.074 1 97.25 362 ARG A N 1
ATOM 2639 C CA . ARG A 1 362 ? -5.605 37.656 8.344 1 97.25 362 ARG A CA 1
ATOM 2640 C C . ARG A 1 362 ? -6.355 36.375 8.609 1 97.25 362 ARG A C 1
ATOM 2642 O O . ARG A 1 362 ? -7.039 35.844 7.723 1 97.25 362 ARG A O 1
ATOM 2649 N N . PRO A 1 363 ? -6.152 35.812 9.852 1 98.44 363 PRO A N 1
ATOM 2650 C CA . PRO A 1 363 ? -7.051 34.688 10.195 1 98.44 363 PRO A CA 1
ATOM 2651 C C . PRO A 1 363 ? -8.523 35.094 10.133 1 98.44 363 PRO A C 1
ATOM 2653 O O . PRO A 1 363 ? -8.898 36.188 10.562 1 98.44 363 PRO A O 1
ATOM 2656 N N . VAL A 1 364 ? -9.344 34.25 9.594 1 98.69 364 VAL A N 1
ATOM 2657 C CA . VAL A 1 364 ? -10.734 34.625 9.391 1 98.69 364 VAL A CA 1
ATOM 2658 C C . VAL A 1 364 ? -11.656 33.469 9.789 1 98.69 364 VAL A C 1
ATOM 2660 O O . VAL A 1 364 ? -11.375 32.312 9.5 1 98.69 364 VAL A O 1
ATOM 2663 N N . LEU A 1 365 ? -12.641 33.781 10.547 1 98.75 365 LEU A N 1
ATOM 2664 C CA . LEU A 1 365 ? -13.719 32.875 10.945 1 98.75 365 LEU A CA 1
ATOM 2665 C C . LEU A 1 365 ? -14.984 33.188 10.156 1 98.75 365 LEU A C 1
ATOM 2667 O O . LEU A 1 365 ? -15.578 34.25 10.289 1 98.75 365 LEU A O 1
ATOM 2671 N N . PHE A 1 366 ? -15.406 32.188 9.32 1 98.81 366 PHE A N 1
ATOM 2672 C CA . PHE A 1 366 ? -16.625 32.281 8.539 1 98.81 366 PHE A CA 1
ATOM 2673 C C . PHE A 1 366 ? -17.75 31.469 9.156 1 98.81 366 PHE A C 1
ATOM 2675 O O . PHE A 1 366 ? -17.516 30.359 9.633 1 98.81 366 PHE A O 1
ATOM 2682 N N . GLY A 1 367 ? -19.031 32.031 9.062 1 97.25 367 GLY A N 1
ATOM 2683 C CA . GLY A 1 367 ? -20.109 31.141 9.43 1 97.25 367 GLY A CA 1
ATOM 2684 C C . G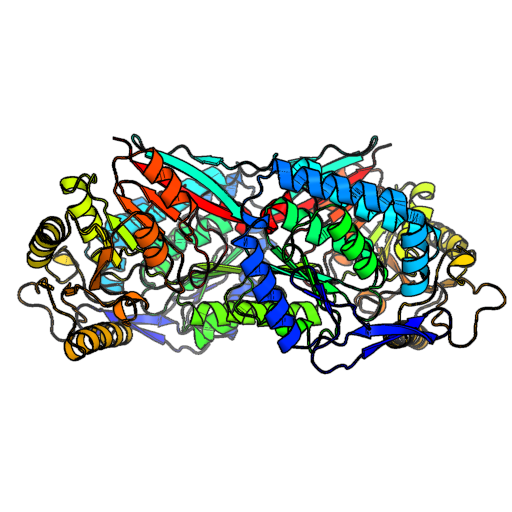LY A 1 367 ? -21.453 31.828 9.562 1 97.25 367 GLY A C 1
ATOM 2685 O O . GLY A 1 367 ? -21.516 33.062 9.703 1 97.25 367 GLY A O 1
ATOM 2686 N N . PRO A 1 368 ? -22.391 31.266 9.648 1 98 368 PRO A N 1
ATOM 2687 C CA . PRO A 1 368 ? -22.469 29.844 9.297 1 98 368 PRO A CA 1
ATOM 2688 C C . PRO A 1 368 ? -22.219 29.594 7.812 1 98 368 PRO A C 1
ATOM 2690 O O . PRO A 1 368 ? -22.781 30.281 6.961 1 98 368 PRO A O 1
ATOM 2693 N N . VAL A 1 369 ? -21.391 28.609 7.551 1 98.62 369 VAL A N 1
ATOM 2694 C CA . VAL A 1 369 ? -21.047 28.25 6.176 1 98.62 369 VAL A CA 1
ATOM 2695 C C . VAL A 1 369 ? -22.047 27.219 5.648 1 98.62 369 VAL A C 1
ATOM 2697 O O . VAL A 1 369 ? -22.312 26.219 6.309 1 98.62 369 VAL A O 1
ATOM 2700 N N . PRO A 1 370 ? -22.609 27.469 4.469 1 98.25 370 PRO A N 1
ATOM 2701 C CA . PRO A 1 370 ? -23.453 26.422 3.879 1 98.25 370 PRO A CA 1
ATOM 2702 C C . PRO A 1 370 ? -22.703 25.125 3.643 1 98.25 370 PRO A C 1
ATOM 2704 O O . PRO A 1 370 ? -21.531 25.141 3.234 1 98.25 370 PRO A O 1
ATOM 2707 N N . ARG A 1 371 ? -23.391 24.016 3.9 1 97.69 371 ARG A N 1
ATOM 2708 C CA . ARG A 1 371 ? -22.75 22.703 3.906 1 97.69 371 ARG A CA 1
ATOM 2709 C C . ARG A 1 371 ? -22.219 22.344 2.523 1 97.69 371 ARG A C 1
ATOM 2711 O O . ARG A 1 371 ? -21.312 21.531 2.398 1 97.69 371 ARG A O 1
ATOM 2718 N N . ASP A 1 372 ? -22.75 22.875 1.44 1 96.31 372 ASP A N 1
ATOM 2719 C CA . ASP A 1 372 ? -22.328 22.562 0.076 1 96.31 372 ASP A CA 1
ATOM 2720 C C . ASP A 1 372 ? -21.375 23.625 -0.466 1 96.31 372 ASP A C 1
ATOM 2722 O O . ASP A 1 372 ? -20.953 23.562 -1.623 1 96.31 372 ASP A O 1
ATOM 2726 N N . HIS A 1 373 ? -21.109 24.656 0.359 1 97.31 373 HIS A N 1
ATOM 2727 C CA . HIS A 1 373 ? -20.203 25.719 -0.046 1 97.31 373 HIS A CA 1
ATOM 2728 C C . HIS A 1 373 ? -18.766 25.203 -0.176 1 97.31 373 HIS A C 1
ATOM 2730 O O . HIS A 1 373 ? -18.375 24.266 0.537 1 97.31 373 HIS A O 1
ATOM 2736 N N . ALA A 1 374 ? -17.953 25.797 -1 1 96.44 374 ALA A N 1
ATOM 2737 C CA . ALA A 1 374 ? -16.562 25.422 -1.229 1 96.44 374 ALA A CA 1
ATOM 2738 C C . ALA A 1 374 ? -15.758 25.484 0.067 1 96.44 374 ALA A C 1
ATOM 2740 O O . ALA A 1 374 ? -14.914 24.625 0.319 1 96.44 374 ALA A O 1
ATOM 2741 N N . LEU A 1 375 ? -16.031 26.391 0.957 1 96.69 375 LEU A N 1
ATOM 2742 C CA . LEU A 1 375 ? -15.289 26.547 2.207 1 96.69 375 LEU A CA 1
ATOM 2743 C C . LEU A 1 375 ? -15.523 25.359 3.131 1 96.69 375 LEU A C 1
ATOM 2745 O O . LEU A 1 375 ? -14.703 25.094 4.012 1 96.69 375 LEU A O 1
ATOM 2749 N N . ALA A 1 376 ? -16.656 24.719 2.904 1 97.12 376 ALA A N 1
ATOM 2750 C CA . ALA A 1 376 ? -16.984 23.562 3.742 1 97.12 376 ALA A CA 1
ATOM 2751 C C . ALA A 1 376 ? -16.297 22.312 3.225 1 97.12 376 ALA A C 1
ATOM 2753 O O . ALA A 1 376 ? -16.109 21.344 3.971 1 97.12 376 ALA A O 1
ATOM 2754 N N . ASN A 1 377 ? -15.844 22.344 1.98 1 96.69 377 ASN A N 1
ATOM 2755 C CA . ASN A 1 377 ? -15.562 21.062 1.354 1 96.69 377 ASN A CA 1
ATOM 2756 C C . ASN A 1 377 ? -14.172 21.016 0.743 1 96.69 377 ASN A C 1
ATOM 2758 O O . ASN A 1 377 ? -13.641 19.953 0.466 1 96.69 377 ASN A O 1
ATOM 2762 N N . ILE A 1 378 ? -13.555 22.141 0.524 1 95.88 378 ILE A N 1
ATOM 2763 C CA . ILE A 1 378 ? -12.258 22.172 -0.14 1 95.88 378 ILE A CA 1
ATOM 2764 C C . ILE A 1 378 ? -11.18 22.594 0.854 1 95.88 378 ILE A C 1
ATOM 2766 O O . ILE A 1 378 ? -11.406 23.469 1.69 1 95.88 378 ILE A O 1
ATOM 2770 N N . GLU A 1 379 ? -10.039 22 0.777 1 97.38 379 GLU A N 1
ATOM 2771 C CA . GLU A 1 379 ? -8.906 22.391 1.609 1 97.38 379 GLU A CA 1
ATOM 2772 C C . GLU A 1 379 ? -8.367 23.766 1.197 1 97.38 379 GLU A C 1
ATOM 2774 O O . GLU A 1 379 ? -7.922 23.938 0.063 1 97.38 379 GLU A O 1
ATOM 2779 N N . VAL A 1 380 ? -8.406 24.688 2.109 1 97.94 380 VAL A N 1
ATOM 2780 C CA . VAL A 1 380 ? -7.918 26.031 1.847 1 97.94 380 VAL A CA 1
ATOM 2781 C C . VAL A 1 380 ? -6.406 26.094 2.072 1 97.94 380 VAL A C 1
ATOM 2783 O O . VAL A 1 380 ? -5.68 26.719 1.303 1 97.94 380 VAL A O 1
ATOM 2786 N N . PHE A 1 381 ? -5.957 25.422 3.088 1 98.25 381 PHE A N 1
ATOM 2787 C CA . PHE A 1 381 ? -4.559 25.391 3.496 1 98.25 381 PHE A CA 1
ATOM 2788 C C . PHE A 1 381 ? -4.066 26.797 3.844 1 98.25 381 PHE A C 1
ATOM 2790 O O . PHE A 1 381 ? -3.035 27.25 3.34 1 98.25 381 PHE A O 1
ATOM 2797 N N . GLY A 1 382 ? -4.777 27.516 4.621 1 98.56 382 GLY A N 1
ATOM 2798 C CA . GLY A 1 382 ? -4.609 28.844 5.191 1 98.56 382 GLY A CA 1
ATOM 2799 C C . GLY A 1 382 ? -5.391 29.047 6.477 1 98.56 382 GLY A C 1
ATOM 2800 O O . GLY A 1 382 ? -6.105 28.141 6.922 1 98.56 382 GLY A O 1
ATOM 2801 N N . PRO A 1 383 ? -5.223 30.188 7.117 1 98.62 383 PRO A N 1
ATOM 2802 C CA . PRO A 1 383 ? -5.844 30.391 8.43 1 98.62 383 PRO A CA 1
ATOM 2803 C C . PRO A 1 383 ? -7.32 30.781 8.328 1 98.62 383 PRO A C 1
ATOM 2805 O O . PRO A 1 383 ? -7.715 31.844 8.812 1 98.62 383 PRO A O 1
ATOM 2808 N N . VAL A 1 384 ? -8.117 29.906 7.738 1 98.81 384 VAL A N 1
ATOM 2809 C CA . VAL A 1 384 ? -9.539 30.109 7.48 1 98.81 384 VAL A CA 1
ATOM 2810 C C . VAL A 1 384 ? -10.352 29.016 8.164 1 98.81 384 VAL A C 1
ATOM 2812 O O . VAL A 1 384 ? -10.195 27.828 7.852 1 98.81 384 VAL A O 1
ATOM 2815 N N . LEU A 1 385 ? -11.164 29.375 9.109 1 98.81 385 LEU A N 1
ATOM 2816 C CA . LEU A 1 385 ? -12.016 28.438 9.836 1 98.81 385 LEU A CA 1
ATOM 2817 C C . LEU A 1 385 ? -13.469 28.578 9.391 1 98.81 385 LEU A C 1
ATOM 2819 O O . LEU A 1 385 ? -14 29.688 9.328 1 98.81 385 LEU A O 1
ATOM 2823 N N . SER A 1 386 ? -14.07 27.5 9.031 1 98.75 386 SER A N 1
ATOM 2824 C CA . SER A 1 386 ? -15.484 27.453 8.664 1 98.75 386 SER A CA 1
ATOM 2825 C C . SER A 1 386 ? -16.328 26.859 9.789 1 98.75 386 SER A C 1
ATOM 2827 O O . SER A 1 386 ? -16.078 25.719 10.219 1 98.75 386 SER A O 1
ATOM 2829 N N . VAL A 1 387 ? -17.297 27.562 10.242 1 98.75 387 VAL A N 1
ATOM 2830 C CA . VAL A 1 387 ? -18.141 27.031 11.32 1 98.75 387 VAL A CA 1
ATOM 2831 C C . VAL A 1 387 ? -19.516 26.688 10.766 1 98.75 387 VAL A C 1
ATOM 2833 O O . VAL A 1 387 ? -20.062 27.406 9.93 1 98.75 387 VAL A O 1
ATOM 2836 N N . MET A 1 388 ? -20.031 25.578 11.141 1 98.75 388 MET A N 1
ATOM 2837 C CA . MET A 1 388 ? -21.344 25.047 10.742 1 98.75 388 MET A CA 1
ATOM 2838 C C . MET A 1 388 ? -22.078 24.453 11.938 1 98.75 388 MET A C 1
ATOM 2840 O O . MET A 1 388 ? -21.469 23.812 12.789 1 98.75 388 MET A O 1
ATOM 2844 N N . PRO A 1 389 ? -23.391 24.688 12.016 1 98.75 389 PRO A N 1
ATOM 2845 C CA . PRO A 1 389 ? -24.172 24.047 13.078 1 98.75 389 PRO A CA 1
ATOM 2846 C C . PRO A 1 389 ? -24.594 22.625 12.727 1 98.75 389 PRO A C 1
ATOM 2848 O O . PRO A 1 389 ? -24.672 22.266 11.555 1 98.75 389 PRO A O 1
ATOM 2851 N N . PHE A 1 390 ? -24.797 21.781 13.688 1 98.75 390 PHE A N 1
ATOM 2852 C CA . PHE A 1 390 ? -25.438 20.5 13.531 1 98.75 390 PHE A CA 1
ATOM 2853 C C . PHE A 1 390 ? -26.5 20.281 14.617 1 98.75 390 PHE A C 1
ATOM 2855 O O . PHE A 1 390 ? -26.5 21 15.617 1 98.75 390 PHE A O 1
ATOM 2862 N N . THR A 1 391 ? -27.391 19.297 14.453 1 98.62 391 THR A N 1
ATOM 2863 C CA . THR A 1 391 ? -28.547 19.156 15.328 1 98.62 391 THR A CA 1
ATOM 2864 C C . THR A 1 391 ? -28.297 18.047 16.359 1 98.62 391 THR A C 1
ATOM 2866 O O . THR A 1 391 ? -28.484 18.266 17.562 1 98.62 391 THR A O 1
ATOM 2869 N N . ASP A 1 392 ? -27.922 16.906 15.914 1 98.25 392 ASP A N 1
ATOM 2870 C CA . ASP A 1 392 ? -27.734 15.75 16.781 1 98.25 392 ASP A CA 1
ATOM 2871 C C . ASP A 1 392 ? -26.547 14.914 16.328 1 98.25 392 ASP A C 1
ATOM 2873 O O . ASP A 1 392 ? -25.812 15.305 15.414 1 98.25 392 ASP A O 1
ATOM 2877 N N . GLU A 1 393 ? -26.297 13.883 17.062 1 98.44 393 GLU A N 1
ATOM 2878 C CA . GLU A 1 393 ? -25.141 13.039 16.828 1 98.44 393 GLU A CA 1
ATOM 2879 C C . GLU A 1 393 ? -25.109 12.523 15.398 1 98.44 393 GLU A C 1
ATOM 2881 O O . GLU A 1 393 ? -24.062 12.562 14.742 1 98.44 393 GLU A O 1
ATOM 2886 N N . GLU A 1 394 ? -26.219 12.062 14.828 1 98.44 394 GLU A N 1
ATOM 2887 C CA . GLU A 1 394 ? -26.281 11.555 13.461 1 98.44 394 GLU A CA 1
ATOM 2888 C C . GLU A 1 394 ? -25.969 12.656 12.445 1 98.44 394 GLU A C 1
ATOM 2890 O O . GLU A 1 394 ? -25.281 12.406 11.453 1 98.44 394 GLU A O 1
ATOM 2895 N N . ASP A 1 395 ? -26.516 13.766 12.719 1 98.75 395 ASP A N 1
ATOM 2896 C CA . ASP A 1 395 ? -26.266 14.906 11.844 1 98.75 395 ASP A CA 1
ATOM 2897 C C . ASP A 1 395 ? -24.781 15.297 11.859 1 98.75 395 ASP A C 1
ATOM 2899 O O . ASP A 1 395 ? -24.203 15.625 10.82 1 98.75 395 ASP A O 1
ATOM 2903 N N . ALA A 1 396 ? -24.156 15.305 13.031 1 98.81 396 ALA A N 1
ATOM 2904 C CA . ALA A 1 396 ? -22.734 15.617 13.18 1 98.81 396 ALA A CA 1
ATOM 2905 C C . ALA A 1 396 ? -21.875 14.664 12.367 1 98.81 396 ALA A C 1
ATOM 2907 O O . ALA A 1 396 ? -20.953 15.094 11.656 1 98.81 396 ALA A O 1
ATOM 2908 N N . ILE A 1 397 ? -22.172 13.383 12.453 1 98.69 397 ILE A N 1
ATOM 2909 C CA . ILE A 1 397 ? -21.406 12.352 11.766 1 98.69 397 ILE A CA 1
ATOM 2910 C C . ILE A 1 397 ? -21.562 12.516 10.25 1 98.69 397 ILE A C 1
ATOM 2912 O O . ILE A 1 397 ? -20.578 12.477 9.516 1 98.69 397 ILE A O 1
ATOM 2916 N N . ARG A 1 398 ? -22.797 12.719 9.805 1 98.19 398 ARG A N 1
ATOM 2917 C CA . ARG A 1 398 ? -23.047 12.938 8.383 1 98.19 398 ARG A CA 1
ATOM 2918 C C . ARG A 1 398 ? -22.281 14.148 7.867 1 98.19 398 ARG A C 1
ATOM 2920 O O . ARG A 1 398 ? -21.672 14.094 6.801 1 98.19 398 ARG A O 1
ATOM 2927 N N . LEU A 1 399 ? -22.344 15.195 8.609 1 98.5 399 LEU A N 1
ATOM 2928 C CA . LEU A 1 399 ? -21.688 16.438 8.219 1 98.5 399 LEU A CA 1
ATOM 2929 C C . LEU A 1 399 ? -20.172 16.266 8.227 1 98.5 399 LEU A C 1
ATOM 2931 O O . LEU A 1 399 ? -19.484 16.734 7.316 1 98.5 399 LEU A O 1
ATOM 2935 N N . ALA A 1 400 ? -19.625 15.641 9.242 1 98.69 400 ALA A N 1
ATOM 2936 C CA . ALA A 1 400 ? -18.188 15.414 9.367 1 98.69 400 ALA A CA 1
ATOM 2937 C C . ALA A 1 400 ? -17.656 14.594 8.195 1 98.69 400 ALA A C 1
ATOM 2939 O O . ALA A 1 400 ? -16.578 14.867 7.676 1 98.69 400 ALA A O 1
ATOM 2940 N N . ASN A 1 401 ? -18.422 13.648 7.75 1 97.94 401 ASN A N 1
ATOM 2941 C CA . ASN A 1 401 ? -18 12.711 6.715 1 97.94 401 ASN A CA 1
ATOM 2942 C C . ASN A 1 401 ? -18.281 13.258 5.316 1 97.94 401 ASN A C 1
ATOM 2944 O O . ASN A 1 401 ? -17.875 12.656 4.316 1 97.94 401 ASN A O 1
ATOM 2948 N N . ALA A 1 402 ? -18.938 14.422 5.234 1 96.88 402 ALA A N 1
ATOM 2949 C CA . ALA A 1 402 ? -19.438 14.938 3.961 1 96.88 402 ALA A CA 1
ATOM 2950 C C . ALA A 1 402 ? -18.375 15.742 3.232 1 96.88 402 ALA A C 1
ATOM 2952 O O . ALA A 1 402 ? -18.625 16.859 2.779 1 96.88 402 ALA A O 1
ATOM 2953 N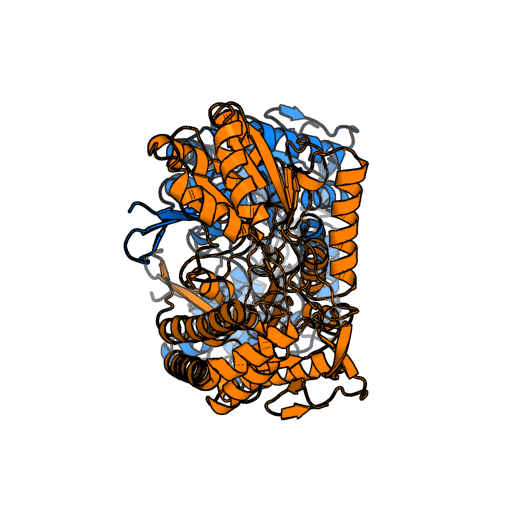 N . THR A 1 403 ? -17.172 15.258 3.158 1 96.81 403 THR A N 1
ATOM 2954 C CA . THR A 1 403 ? -16.062 15.789 2.354 1 96.81 403 THR A CA 1
ATOM 2955 C C . THR A 1 403 ? -15.312 14.664 1.658 1 96.81 403 THR A C 1
ATOM 2957 O O . THR A 1 403 ? -15.508 13.492 1.979 1 96.81 403 THR A O 1
ATOM 2960 N N . ASP A 1 404 ? -14.5 15 0.71 1 96.44 404 ASP A N 1
ATOM 2961 C CA . ASP A 1 404 ? -13.719 14 -0.008 1 96.44 404 ASP A CA 1
ATOM 2962 C C . ASP A 1 404 ? -12.477 13.602 0.787 1 96.44 404 ASP A C 1
ATOM 2964 O O . ASP A 1 404 ? -11.695 12.758 0.346 1 96.44 404 ASP A O 1
ATOM 2968 N N . TYR A 1 405 ? -12.336 14.18 1.958 1 97.94 405 TYR A N 1
ATOM 2969 C CA . TYR A 1 405 ? -11.117 13.969 2.742 1 97.94 405 TYR A CA 1
ATOM 2970 C C . TYR A 1 405 ? -11.406 13.141 3.986 1 97.94 405 TYR A C 1
ATOM 2972 O O . TYR A 1 405 ? -12.562 13.016 4.406 1 97.94 405 TYR A O 1
ATOM 2980 N N . GLY A 1 406 ? -10.414 12.492 4.555 1 98.19 406 GLY A N 1
ATOM 2981 C CA . GLY A 1 406 ? -10.516 11.711 5.777 1 98.19 406 GLY A CA 1
ATOM 2982 C C . GLY A 1 406 ? -9.188 11.57 6.5 1 98.19 406 GLY A C 1
ATOM 2983 O O . GLY A 1 406 ? -8.742 10.453 6.781 1 98.19 406 GLY A O 1
ATOM 2984 N N . LEU A 1 407 ? -8.562 12.727 6.895 1 97.81 407 LEU A N 1
ATOM 2985 C CA . LEU A 1 407 ? -7.246 12.688 7.531 1 97.81 407 LEU A CA 1
ATOM 2986 C C . LEU A 1 407 ? -7.383 12.656 9.047 1 97.81 407 LEU A C 1
ATOM 2988 O O . LEU A 1 407 ? -7.07 11.648 9.688 1 97.81 407 LEU A O 1
ATOM 2992 N N . VAL A 1 408 ? -7.938 13.812 9.609 1 97.5 408 VAL A N 1
ATOM 2993 C CA . VAL A 1 408 ? -8.055 13.93 11.062 1 97.5 408 VAL A CA 1
ATOM 2994 C C . VAL A 1 408 ? -9.438 14.477 11.422 1 97.5 408 VAL A C 1
ATOM 2996 O O . VAL A 1 408 ? -10.062 15.172 10.625 1 97.5 408 VAL A O 1
ATOM 2999 N N . ALA A 1 409 ? -9.891 14.094 12.625 1 98.25 409 ALA A N 1
ATOM 3000 C CA . ALA A 1 409 ? -11.117 14.656 13.18 1 98.25 409 ALA A CA 1
ATOM 3001 C C . ALA A 1 409 ? -11 14.859 14.688 1 98.25 409 ALA A C 1
ATOM 3003 O O . ALA A 1 409 ? -10.289 14.109 15.367 1 98.25 409 ALA A O 1
ATOM 3004 N N . GLY A 1 410 ? -11.602 15.875 15.203 1 98.19 410 GLY A N 1
ATOM 3005 C CA . GLY A 1 410 ? -11.711 16.109 16.641 1 98.19 410 GLY A CA 1
ATOM 3006 C C . GLY A 1 410 ? -13.133 15.977 17.141 1 98.19 410 GLY A C 1
ATOM 3007 O O . GLY A 1 410 ? -14.086 16.375 16.469 1 98.19 410 GLY A O 1
ATOM 3008 N N . VAL A 1 411 ? -13.258 15.414 18.312 1 98.75 411 VAL A N 1
ATOM 3009 C CA . VAL A 1 411 ? -14.547 15.25 18.969 1 98.75 411 VAL A CA 1
ATOM 3010 C C . VAL A 1 411 ? -14.461 15.805 20.391 1 98.75 411 VAL A C 1
ATOM 3012 O O . VAL A 1 411 ? -13.617 15.383 21.188 1 98.75 411 VAL A O 1
ATOM 3015 N N . TRP A 1 412 ? -15.336 16.734 20.672 1 98.69 412 TRP A N 1
ATOM 3016 C CA . TRP A 1 412 ? -15.406 17.344 21.984 1 98.69 412 TRP A CA 1
ATOM 3017 C C . TRP A 1 412 ? -16.719 17.016 22.688 1 98.69 412 TRP A C 1
ATOM 3019 O O . TRP A 1 412 ? -17.766 17.562 22.328 1 98.69 412 TRP A O 1
ATOM 3029 N N . THR A 1 413 ? -16.734 16.156 23.609 1 98.69 413 THR A N 1
ATOM 3030 C CA . THR A 1 413 ? -17.875 15.719 24.406 1 98.69 413 THR A CA 1
ATOM 3031 C C . THR A 1 413 ? -17.391 15 25.672 1 98.69 413 THR A C 1
ATOM 3033 O O . THR A 1 413 ? -16.375 14.305 25.656 1 98.69 413 THR A O 1
ATOM 3036 N N . GLU A 1 414 ? -18.078 15.172 26.75 1 97.94 414 GLU A N 1
ATOM 3037 C CA . GLU A 1 414 ? -17.75 14.492 28 1 97.94 414 GLU A CA 1
ATOM 3038 C C . GLU A 1 414 ? -18.531 13.195 28.141 1 97.94 414 GLU A C 1
ATOM 3040 O O . GLU A 1 414 ? -18.328 12.445 29.109 1 97.94 414 GLU A O 1
ATOM 3045 N N . ASN A 1 415 ? -19.438 12.93 27.234 1 98.19 415 ASN A N 1
ATOM 3046 C CA . ASN A 1 415 ? -20.188 11.68 27.219 1 98.19 415 ASN A CA 1
ATOM 3047 C C . ASN A 1 415 ? -19.375 10.523 26.672 1 98.19 415 ASN A C 1
ATOM 3049 O O . ASN A 1 415 ? -19.109 10.469 25.469 1 98.19 415 ASN A O 1
ATOM 3053 N N . GLY A 1 416 ? -19 9.594 27.5 1 97.44 416 GLY A N 1
ATOM 3054 C CA . GLY A 1 416 ? -18.109 8.5 27.141 1 97.44 416 GLY A CA 1
ATOM 3055 C C . GLY A 1 416 ? -18.672 7.625 26.031 1 97.44 416 GLY A C 1
ATOM 3056 O O . GLY A 1 416 ? -17.938 7.199 25.141 1 97.44 416 GLY A O 1
ATOM 3057 N N . SER A 1 417 ? -19.984 7.305 26.141 1 98.25 417 SER A N 1
ATOM 3058 C CA . SER A 1 417 ? -20.609 6.484 25.109 1 98.25 417 SER A CA 1
ATOM 3059 C C . SER A 1 417 ? -20.578 7.188 23.75 1 98.25 417 SER A C 1
ATOM 3061 O O . SER A 1 417 ? -20.312 6.566 22.719 1 98.25 417 SER A O 1
ATOM 3063 N N . ARG A 1 418 ? -20.844 8.469 23.719 1 98.19 418 ARG A N 1
ATOM 3064 C CA . ARG A 1 418 ? -20.812 9.258 22.484 1 98.19 418 ARG A CA 1
ATOM 3065 C C . ARG A 1 418 ? -19.406 9.312 21.906 1 98.19 418 ARG A C 1
ATOM 3067 O O . ARG A 1 418 ? -19.234 9.227 20.688 1 98.19 418 ARG A O 1
ATOM 3074 N N . GLN A 1 419 ? -18.375 9.531 22.781 1 98 419 GLN A N 1
ATOM 3075 C CA . GLN A 1 419 ? -16.984 9.531 22.312 1 98 419 GLN A CA 1
ATOM 3076 C C . GLN A 1 419 ? -16.703 8.32 21.438 1 98 419 GLN A C 1
ATOM 3078 O O . GLN A 1 419 ? -16.172 8.453 20.344 1 98 419 GLN A O 1
ATOM 3083 N N . MET A 1 420 ? -17.141 7.188 21.844 1 96.94 420 MET A N 1
ATOM 3084 C CA . MET A 1 420 ? -16.828 5.941 21.156 1 96.94 420 MET A CA 1
ATOM 3085 C C . MET A 1 420 ? -17.703 5.77 19.922 1 96.94 420 MET A C 1
ATOM 3087 O O . MET A 1 420 ? -17.219 5.391 18.859 1 96.94 420 MET A O 1
ATOM 3091 N N . ARG A 1 421 ? -19.062 6.086 20.031 1 97.94 421 ARG A N 1
ATOM 3092 C CA . ARG A 1 421 ? -19.953 5.961 18.875 1 97.94 421 ARG A CA 1
ATOM 3093 C C . ARG A 1 421 ? -19.484 6.852 17.734 1 97.94 421 ARG A C 1
ATOM 3095 O O . ARG A 1 421 ? -19.406 6.406 16.594 1 97.94 421 ARG A O 1
ATOM 3102 N N . VAL A 1 422 ? -19.094 8.086 18.062 1 98.62 422 VAL A N 1
ATOM 3103 C CA . VAL A 1 422 ? -18.719 9.055 17.047 1 98.62 422 VAL A CA 1
ATOM 3104 C C . VAL A 1 422 ? -17.344 8.703 16.469 1 98.62 422 VAL A C 1
ATOM 3106 O O . VAL A 1 422 ? -17.172 8.688 15.242 1 98.62 422 VAL A O 1
ATOM 3109 N N . SER A 1 423 ? -16.359 8.375 17.312 1 97.81 423 SER A N 1
ATOM 3110 C CA . SER A 1 423 ? -15.023 8.07 16.828 1 97.81 423 SER A CA 1
ATOM 3111 C C . SER A 1 423 ? -15.023 6.879 15.883 1 97.81 423 SER A C 1
ATOM 3113 O O . SER A 1 423 ? -14.273 6.859 14.898 1 97.81 423 SER A O 1
ATOM 3115 N N . GLN A 1 424 ? -15.883 5.934 16.109 1 96.06 424 GLN A N 1
ATOM 3116 C CA . GLN A 1 424 ? -15.945 4.723 15.289 1 96.06 424 GLN A CA 1
ATOM 3117 C C . GLN A 1 424 ? -16.562 5.012 13.93 1 96.06 424 GLN A C 1
ATOM 3119 O O . GLN A 1 424 ? -16.203 4.387 12.93 1 96.06 424 GLN A O 1
ATOM 3124 N N . ARG A 1 425 ? -17.422 5.973 13.906 1 97.25 425 ARG A N 1
ATOM 3125 C CA . ARG A 1 425 ? -18.219 6.191 12.695 1 97.25 425 ARG A CA 1
ATOM 3126 C C . ARG A 1 425 ? -17.609 7.281 11.828 1 97.25 425 ARG A C 1
ATOM 3128 O O . ARG A 1 425 ? -17.984 7.449 10.672 1 97.25 425 ARG A O 1
ATOM 3135 N N . LEU A 1 426 ? -16.641 8 12.352 1 98.44 426 LEU A N 1
ATOM 3136 C CA . LEU A 1 426 ? -15.945 9 11.555 1 98.44 426 LEU A CA 1
ATOM 3137 C C . LEU A 1 426 ? -15.016 8.344 10.547 1 98.44 426 LEU A C 1
ATOM 3139 O O . LEU A 1 426 ? -14.289 7.402 10.883 1 98.44 426 LEU A O 1
ATOM 3143 N N . GLN A 1 427 ? -15.086 8.805 9.281 1 97.81 427 GLN A N 1
ATOM 3144 C CA . GLN A 1 427 ? -14.234 8.289 8.219 1 97.81 427 GLN A CA 1
ATOM 3145 C C . GLN A 1 427 ? -12.938 9.086 8.117 1 97.81 427 GLN A C 1
ATOM 3147 O O . GLN A 1 427 ? -12.734 9.836 7.156 1 97.81 427 GLN A O 1
ATOM 3152 N N . SER A 1 428 ? -12.039 8.898 9.062 1 97.88 428 SER A N 1
ATOM 3153 C CA . SER A 1 428 ? -10.742 9.562 9.156 1 97.88 428 SER A CA 1
ATOM 3154 C C . SER A 1 428 ? -9.664 8.617 9.664 1 97.88 428 SER A C 1
ATOM 3156 O O . SER A 1 428 ? -9.977 7.617 10.32 1 97.88 428 SER A O 1
ATOM 3158 N N . GLY A 1 429 ? -8.453 8.922 9.32 1 97.75 429 GLY A N 1
ATOM 3159 C CA . GLY A 1 429 ? -7.344 8.086 9.75 1 97.75 429 GLY A CA 1
ATOM 3160 C C . GLY A 1 429 ? -6.996 8.273 11.219 1 97.75 429 GLY A C 1
ATOM 3161 O O . GLY A 1 429 ? -6.426 7.379 11.844 1 97.75 429 GLY A O 1
ATOM 3162 N N . GLN A 1 430 ? -7.328 9.438 11.781 1 97.38 430 GLN A N 1
ATOM 3163 C CA . GLN A 1 430 ? -7.047 9.727 13.188 1 97.38 430 GLN A CA 1
ATOM 3164 C C . GLN A 1 430 ? -8.164 10.555 13.812 1 97.38 430 GLN A C 1
ATOM 3166 O O . GLN A 1 430 ? -8.695 11.469 13.18 1 97.38 430 GLN A O 1
ATOM 3171 N N . VAL A 1 431 ? -8.539 10.203 15.031 1 98.06 431 VAL A N 1
ATOM 3172 C CA . VAL A 1 431 ? -9.586 10.914 15.766 1 98.06 431 VAL A CA 1
ATOM 3173 C C . VAL A 1 431 ? -9.055 11.344 17.125 1 98.06 431 VAL A C 1
ATOM 3175 O O . VAL A 1 431 ? -8.469 10.539 17.859 1 98.06 431 VAL A O 1
ATOM 3178 N N . PHE A 1 432 ? -9.258 12.57 17.469 1 97.88 432 PHE A N 1
ATOM 3179 C CA . PHE A 1 432 ? -8.906 13.133 18.766 1 97.88 432 PHE A CA 1
ATOM 3180 C C . PHE A 1 432 ? -10.156 13.391 19.609 1 97.88 432 PHE A C 1
ATOM 3182 O O . PHE A 1 432 ? -11.094 14.047 19.141 1 97.88 432 PHE A O 1
ATOM 3189 N N . ILE A 1 433 ? -10.156 12.922 20.797 1 97.81 433 ILE A N 1
ATOM 3190 C CA . ILE A 1 433 ? -11.266 13.125 21.719 1 97.81 433 ILE A CA 1
ATOM 3191 C C . ILE A 1 433 ? -10.828 14.023 22.859 1 97.81 433 ILE A C 1
ATOM 3193 O O . ILE A 1 433 ? -9.938 13.664 23.641 1 97.81 433 ILE A O 1
ATOM 3197 N N . ASN A 1 434 ? -11.438 15.203 22.953 1 97.5 434 ASN A N 1
ATOM 3198 C CA . ASN A 1 434 ? -11.18 16.203 23.969 1 97.5 434 ASN A CA 1
ATOM 3199 C C . ASN A 1 434 ? -9.727 16.672 23.938 1 97.5 434 ASN A C 1
ATOM 3201 O O . ASN A 1 434 ? -9.125 16.938 24.984 1 97.5 434 ASN A O 1
ATOM 3205 N N . CYS A 1 435 ? -9.203 16.688 22.812 1 96.25 435 CYS A N 1
ATOM 3206 C CA . CYS A 1 435 ? -7.895 17.219 22.453 1 96.25 435 CYS A CA 1
ATOM 3207 C C . CYS A 1 435 ? -7.77 17.359 20.938 1 96.25 435 CYS A C 1
ATOM 3209 O O . CYS A 1 435 ? -8.68 16.984 20.203 1 96.25 435 CYS A O 1
ATOM 3211 N N . TYR A 1 436 ? -6.895 18.078 20.562 1 94 436 TYR A N 1
ATOM 3212 C CA . TYR A 1 436 ? -6.578 18.188 19.141 1 94 436 TYR A CA 1
ATOM 3213 C C . TYR A 1 436 ? -5.078 18.375 18.938 1 94 436 TYR A C 1
ATOM 3215 O O . TYR A 1 436 ? -4.465 19.25 19.562 1 94 436 TYR A O 1
ATOM 3223 N N . GLY A 1 437 ? -4.691 18.047 18 1 74.81 437 GLY A N 1
ATOM 3224 C CA . GLY A 1 437 ? -3.301 18.328 17.688 1 74.81 437 GLY A CA 1
ATOM 3225 C C . GLY A 1 437 ? -2.477 17.094 17.406 1 74.81 437 GLY A C 1
ATOM 3226 O O . GLY A 1 437 ? -2.15 16.344 18.328 1 74.81 437 GLY A O 1
ATOM 3227 N N . ALA A 1 438 ? -2.627 16.922 16.203 1 48.31 438 ALA A N 1
ATOM 3228 C CA . ALA A 1 438 ? -2.051 15.859 15.367 1 48.31 438 ALA A CA 1
ATOM 3229 C C . ALA A 1 438 ? -0.557 15.703 15.633 1 48.31 438 ALA A C 1
ATOM 3231 O O . ALA A 1 438 ? 0.122 14.922 14.969 1 48.31 438 ALA A O 1
ATOM 3232 N N . GLY A 1 439 ? -0.209 16.438 16.5 1 48.66 439 GLY A N 1
ATOM 3233 C CA . GLY A 1 439 ? 1.24 16.328 16.5 1 48.66 439 GLY A CA 1
ATOM 3234 C C . GLY A 1 439 ? 1.746 15.164 17.344 1 48.66 439 GLY A C 1
ATOM 3235 O O . GLY A 1 439 ? 2.898 15.164 17.781 1 48.66 439 GLY A O 1
ATOM 3236 N N . GLY A 1 440 ? 0.994 14.266 17.578 1 56.91 440 GLY A N 1
ATOM 3237 C CA . GLY A 1 440 ? 0.456 13.055 18.188 1 56.91 440 GLY A CA 1
ATOM 3238 C C . GLY A 1 440 ? 1.53 12.078 18.625 1 56.91 440 GLY A C 1
ATOM 3239 O O . GLY A 1 440 ? 1.229 11.047 19.234 1 56.91 440 GLY A O 1
ATOM 3240 N N . GLY A 1 441 ? 2.373 12.625 18.656 1 85.94 441 GLY A N 1
ATOM 3241 C CA . GLY A 1 441 ? 3.545 11.875 19.078 1 85.94 441 GLY A CA 1
ATOM 3242 C C . GLY A 1 441 ? 4.098 10.961 18.016 1 85.94 441 GLY A C 1
ATOM 3243 O O . GLY A 1 441 ? 3.342 10.406 17.203 1 85.94 441 GLY A O 1
ATOM 3244 N N . VAL A 1 442 ? 5.414 11.07 17.703 1 94.88 442 VAL A N 1
ATOM 3245 C CA . VAL A 1 442 ? 6.145 10.219 16.766 1 94.88 442 VAL A CA 1
ATOM 3246 C C . VAL A 1 442 ? 5.652 8.781 16.891 1 94.88 442 VAL A C 1
ATOM 3248 O O . VAL A 1 442 ? 5.719 8.016 15.922 1 94.88 442 VAL A O 1
ATOM 3251 N N . GLU A 1 443 ? 4.98 8.492 18.031 1 95.19 443 GLU A N 1
ATOM 3252 C CA . GLU A 1 443 ? 4.555 7.133 18.328 1 95.19 443 GLU A CA 1
ATOM 3253 C C . GLU A 1 443 ? 3.215 6.812 17.672 1 95.19 443 GLU A C 1
ATOM 3255 O O . GLU A 1 443 ? 2.814 5.648 17.609 1 95.19 443 GLU A O 1
ATOM 3260 N N . LEU A 1 444 ? 2.484 7.824 17.25 1 96.38 444 LEU A N 1
ATOM 3261 C CA . LEU A 1 444 ? 1.097 7.66 16.844 1 96.38 444 LEU A CA 1
ATOM 3262 C C . LEU A 1 444 ? 0.999 7.531 15.32 1 96.38 444 LEU A C 1
ATOM 3264 O O . LEU A 1 444 ? 1.244 8.492 14.594 1 96.38 444 LEU A O 1
ATOM 3268 N N . PRO A 1 445 ? 0.579 6.352 14.828 1 97.06 445 PRO A N 1
ATOM 3269 C CA . PRO A 1 445 ? 0.419 6.215 13.383 1 97.06 445 PRO A CA 1
ATOM 3270 C C . PRO A 1 445 ? -0.463 7.309 12.781 1 97.06 445 PRO A C 1
ATOM 3272 O O . PRO A 1 445 ? -1.516 7.633 13.336 1 97.06 445 PRO A O 1
ATOM 3275 N N . PHE A 1 446 ? 0.066 7.887 11.688 1 97.19 446 PHE A N 1
ATOM 3276 C CA . PHE A 1 446 ? -0.583 9.016 11.031 1 97.19 446 PHE A CA 1
ATOM 3277 C C . PHE A 1 446 ? -0.825 8.727 9.562 1 97.19 446 PHE A C 1
ATOM 3279 O O . PHE A 1 446 ? 0.049 8.188 8.875 1 97.19 446 PHE A O 1
ATOM 3286 N N . GLY A 1 447 ? -1.977 9.016 9.023 1 97 447 GLY A N 1
ATOM 3287 C CA . GLY A 1 447 ? -2.383 8.844 7.641 1 97 447 GLY A CA 1
ATOM 3288 C C . GLY A 1 447 ? -3.887 8.883 7.449 1 97 447 GLY A C 1
ATOM 3289 O O . GLY A 1 447 ? -4.641 8.906 8.422 1 97 447 GLY A O 1
ATOM 3290 N N . GLY A 1 448 ? -4.324 8.969 6.266 1 97.25 448 GLY A N 1
ATOM 3291 C CA . GLY A 1 448 ? -5.738 9.195 6.031 1 97.25 448 GLY A CA 1
ATOM 3292 C C . GLY A 1 448 ? -6.398 8.102 5.215 1 97.25 448 GLY A C 1
ATOM 3293 O O . GLY A 1 448 ? -5.844 7.012 5.07 1 97.25 448 GLY A O 1
ATOM 3294 N N . VAL A 1 449 ? -7.68 8.367 4.906 1 97.62 449 VAL A N 1
ATOM 3295 C CA . VAL A 1 449 ? -8.508 7.621 3.965 1 97.62 449 VAL A CA 1
ATOM 3296 C C . VAL A 1 449 ? -9.102 8.57 2.93 1 97.62 449 VAL A C 1
ATOM 3298 O O . VAL A 1 449 ? -8.883 9.789 2.996 1 97.62 449 VAL A O 1
ATOM 3301 N N . LYS A 1 450 ? -9.812 8.016 1.931 1 97.25 450 LYS A N 1
ATOM 3302 C CA . LYS A 1 450 ? -10.391 8.836 0.866 1 97.25 450 LYS A CA 1
ATOM 3303 C C . LYS A 1 450 ? -9.312 9.633 0.14 1 97.25 450 LYS A C 1
ATOM 3305 O O . LYS A 1 450 ? -8.266 9.086 -0.222 1 97.25 450 LYS A O 1
ATOM 3310 N N . LYS A 1 451 ? -9.531 10.938 -0.103 1 96.94 451 LYS A N 1
ATOM 3311 C CA . LYS A 1 451 ? -8.578 11.758 -0.839 1 96.94 451 LYS A CA 1
ATOM 3312 C C . LYS A 1 451 ? -7.414 12.18 0.056 1 96.94 451 LYS A C 1
ATOM 3314 O O . LYS A 1 451 ? -6.469 12.82 -0.409 1 96.94 451 LYS A O 1
ATOM 3319 N N . SER A 1 452 ? -7.484 11.781 1.294 1 98.38 452 SER A N 1
ATOM 3320 C CA . SER A 1 452 ? -6.371 12.062 2.193 1 98.38 452 SER A CA 1
ATOM 3321 C C . SER A 1 452 ? -5.273 11.008 2.066 1 98.38 452 SER A C 1
ATOM 3323 O O . SER A 1 452 ? -4.234 11.109 2.719 1 98.38 452 SER A O 1
ATOM 3325 N N . GLY A 1 453 ? -5.531 10 1.198 1 98.19 453 GLY A N 1
ATOM 3326 C CA . GLY A 1 453 ? -4.473 9.07 0.834 1 98.19 453 GLY A CA 1
ATOM 3327 C C . GLY A 1 453 ? -4.574 7.742 1.56 1 98.19 453 GLY A C 1
ATOM 3328 O O . GLY A 1 453 ? -5.668 7.297 1.908 1 98.19 453 GLY A O 1
ATOM 3329 N N . TYR A 1 454 ? -3.43 7.02 1.603 1 98.19 454 TYR A N 1
ATOM 3330 C CA . TYR A 1 454 ? -3.377 5.715 2.252 1 98.19 454 TYR A CA 1
ATOM 3331 C C . TYR A 1 454 ? -1.965 5.402 2.736 1 98.19 454 TYR A C 1
ATOM 3333 O O . TYR A 1 454 ? -1.008 6.082 2.354 1 98.19 454 TYR A O 1
ATOM 3341 N N . GLY A 1 455 ? -1.83 4.285 3.584 1 97.81 455 GLY A N 1
ATOM 3342 C CA . GLY A 1 455 ? -0.599 4.016 4.309 1 97.81 455 GLY A CA 1
ATOM 3343 C C . GLY A 1 455 ? -0.474 4.812 5.59 1 97.81 455 GLY A C 1
ATOM 3344 O O . GLY A 1 455 ? -1.304 5.68 5.871 1 97.81 455 GLY A O 1
ATOM 3345 N N . ARG A 1 456 ? 0.457 4.484 6.363 1 98.25 456 ARG A N 1
ATOM 3346 C CA . ARG A 1 456 ? 0.646 5.184 7.633 1 98.25 456 ARG A CA 1
ATOM 3347 C C . ARG A 1 456 ? 2.102 5.594 7.82 1 98.25 456 ARG A C 1
ATOM 3349 O O . ARG A 1 456 ? 3.014 4.836 7.488 1 98.25 456 ARG A O 1
ATOM 3356 N N . GLU A 1 457 ? 2.186 6.746 8.273 1 97.56 457 GLU A N 1
ATOM 3357 C CA . GLU A 1 457 ? 3.455 7.262 8.781 1 97.56 457 GLU A CA 1
ATOM 3358 C C . GLU A 1 457 ? 3.484 7.254 10.305 1 97.56 457 GLU A C 1
ATOM 3360 O O . GLU A 1 457 ? 2.445 7.109 10.945 1 97.56 457 GLU A O 1
ATOM 3365 N N . LYS A 1 458 ? 4.684 7.281 10.859 1 97.31 458 LYS A N 1
ATOM 3366 C CA . LYS A 1 458 ? 4.945 7.363 12.289 1 97.31 458 LYS A CA 1
ATOM 3367 C C . LYS A 1 458 ? 4.688 6.023 12.977 1 97.31 458 LYS A C 1
ATOM 3369 O O . LYS A 1 458 ? 4.152 5.098 12.359 1 97.31 458 LYS A O 1
ATOM 3374 N N . GLY A 1 459 ? 5.152 5.969 14.227 1 97.06 459 GLY A N 1
ATOM 3375 C CA . GLY A 1 459 ? 4.996 4.754 15.008 1 97.06 459 GLY A CA 1
ATOM 3376 C C . GLY A 1 459 ? 5.668 3.549 14.375 1 97.06 459 GLY A C 1
ATOM 3377 O O . GLY A 1 459 ? 6.492 3.693 13.469 1 97.06 459 GLY A O 1
ATOM 3378 N N . PHE A 1 460 ? 5.344 2.393 14.852 1 97.44 460 PHE A N 1
ATOM 3379 C CA . PHE A 1 460 ? 5.93 1.162 14.328 1 97.44 460 PHE A CA 1
ATOM 3380 C C . PHE A 1 460 ? 5.336 0.814 12.969 1 97.44 460 PHE A C 1
ATOM 3382 O O . PHE A 1 460 ? 5.973 0.13 12.164 1 97.44 460 PHE A O 1
ATOM 3389 N N . LEU A 1 461 ? 4.145 1.349 12.688 1 97.56 461 LEU A N 1
ATOM 3390 C CA . LEU A 1 461 ? 3.531 1.088 11.391 1 97.56 461 LEU A CA 1
ATOM 3391 C C . LEU A 1 461 ? 4.375 1.679 10.266 1 97.56 461 LEU A C 1
ATOM 3393 O O . LEU A 1 461 ? 4.422 1.124 9.164 1 97.56 461 LEU A O 1
ATOM 3397 N N . ALA A 1 462 ? 5.039 2.828 10.562 1 98.38 462 ALA A N 1
ATOM 3398 C CA . ALA A 1 462 ? 5.934 3.398 9.555 1 98.38 462 ALA A CA 1
ATOM 3399 C C . ALA A 1 462 ? 7.074 2.441 9.234 1 98.38 462 ALA A C 1
ATOM 3401 O O . ALA A 1 462 ? 7.512 2.354 8.086 1 98.38 462 ALA A O 1
ATOM 3402 N N . LEU A 1 463 ? 7.633 1.754 10.242 1 98.56 463 LEU A N 1
ATOM 3403 C CA . LEU A 1 463 ? 8.68 0.765 10.016 1 98.56 463 LEU A CA 1
ATOM 3404 C C . LEU A 1 463 ? 8.164 -0.387 9.156 1 98.56 463 LEU A C 1
ATOM 3406 O O . LEU A 1 463 ? 8.891 -0.904 8.305 1 98.56 463 LEU A O 1
ATOM 3410 N N . GLU A 1 464 ? 6.922 -0.754 9.383 1 97.88 464 GLU A N 1
ATOM 3411 C CA . GLU A 1 464 ? 6.312 -1.785 8.555 1 97.88 464 GLU A CA 1
ATOM 3412 C C . GLU A 1 464 ? 6.199 -1.324 7.102 1 97.88 464 GLU A C 1
ATOM 3414 O O . GLU A 1 464 ? 6.492 -2.084 6.176 1 97.88 464 GLU A O 1
ATOM 3419 N N . GLU A 1 465 ? 5.746 -0.037 6.918 1 98.31 465 GLU A N 1
ATOM 3420 C CA . GLU A 1 465 ? 5.633 0.514 5.57 1 98.31 465 GLU A CA 1
ATOM 3421 C C . GLU A 1 465 ? 6.992 0.546 4.871 1 98.31 465 GLU A C 1
ATOM 3423 O O . GLU A 1 465 ? 7.078 0.355 3.658 1 98.31 465 GLU A O 1
ATOM 3428 N N . MET A 1 466 ? 8.094 0.732 5.637 1 98.69 466 MET A N 1
ATOM 3429 C CA . MET A 1 466 ? 9.43 0.893 5.082 1 98.69 466 MET A CA 1
ATOM 3430 C C . MET A 1 466 ? 10.102 -0.462 4.879 1 98.69 466 MET A C 1
ATOM 3432 O O . MET A 1 466 ? 11.312 -0.533 4.664 1 98.69 466 MET A O 1
ATOM 3436 N N . SER A 1 467 ? 9.328 -1.508 4.977 1 98.25 467 SER A N 1
ATOM 3437 C CA . SER A 1 467 ? 9.797 -2.873 4.766 1 98.25 467 SER A CA 1
ATOM 3438 C C . SER A 1 467 ? 8.719 -3.732 4.113 1 98.25 467 SER A C 1
ATOM 3440 O O . SER A 1 467 ? 7.59 -3.277 3.914 1 98.25 467 SER A O 1
ATOM 3442 N N . THR A 1 468 ? 9.078 -4.879 3.684 1 97.56 468 THR A N 1
ATOM 3443 C CA . THR A 1 468 ? 8.164 -5.91 3.219 1 97.56 468 THR A CA 1
ATOM 3444 C C . THR A 1 468 ? 8.461 -7.246 3.896 1 97.56 468 THR A C 1
ATOM 3446 O O . THR A 1 468 ? 9.383 -7.344 4.703 1 97.56 468 THR A O 1
ATOM 3449 N N . THR A 1 469 ? 7.594 -8.211 3.711 1 97.88 469 THR A N 1
ATOM 3450 C CA . THR A 1 469 ? 7.766 -9.484 4.402 1 97.88 469 THR A CA 1
ATOM 3451 C C . THR A 1 469 ? 8.242 -10.562 3.436 1 97.88 469 THR A C 1
ATOM 3453 O O . THR A 1 469 ? 7.918 -10.523 2.246 1 97.88 469 THR A O 1
ATOM 3456 N N . LYS A 1 470 ? 9.078 -11.461 3.9 1 98.38 470 LYS A N 1
ATOM 3457 C CA . LYS A 1 470 ? 9.492 -12.695 3.242 1 98.38 470 LYS A CA 1
ATOM 3458 C C . LYS A 1 470 ? 9.109 -13.922 4.078 1 98.38 470 LYS A C 1
ATOM 3460 O O . LYS A 1 470 ? 9.445 -13.992 5.262 1 98.38 470 LYS A O 1
ATOM 3465 N N . THR A 1 471 ? 8.336 -14.805 3.469 1 97.94 471 THR A N 1
ATOM 3466 C CA . THR A 1 471 ? 7.98 -16.062 4.117 1 97.94 471 THR A CA 1
ATOM 3467 C C . THR A 1 471 ? 9.008 -17.141 3.799 1 97.94 471 THR A C 1
ATOM 3469 O O . THR A 1 471 ? 9.289 -17.422 2.629 1 97.94 471 THR A O 1
ATOM 3472 N N . ILE A 1 472 ? 9.586 -17.75 4.762 1 97.69 472 ILE A N 1
ATOM 3473 C CA . ILE A 1 472 ? 10.555 -18.828 4.602 1 97.69 472 ILE A CA 1
ATOM 3474 C C . ILE A 1 472 ? 9.977 -20.125 5.18 1 97.69 472 ILE A C 1
ATOM 3476 O O . ILE A 1 472 ? 9.68 -20.203 6.371 1 97.69 472 ILE A O 1
ATOM 3480 N N . VAL A 1 473 ? 9.797 -21.078 4.383 1 97.31 473 VAL A N 1
ATOM 3481 C CA . VAL A 1 473 ? 9.258 -22.375 4.758 1 97.31 473 VAL A CA 1
ATOM 3482 C C . VAL A 1 473 ? 10.344 -23.438 4.672 1 97.31 473 VAL A C 1
ATOM 3484 O O . VAL A 1 473 ? 10.898 -23.688 3.596 1 97.31 473 VAL A O 1
ATOM 3487 N N . GLN A 1 474 ? 10.68 -24.062 5.703 1 96.5 474 GLN A N 1
ATOM 3488 C CA . GLN A 1 474 ? 11.727 -25.078 5.77 1 96.5 474 GLN A CA 1
ATOM 3489 C C . GLN A 1 474 ? 11.148 -26.438 6.133 1 96.5 474 GLN A C 1
ATOM 3491 O O . GLN A 1 474 ? 10.484 -26.578 7.164 1 96.5 474 GLN A O 1
ATOM 3496 N N . HIS A 1 475 ? 11.312 -27.406 5.277 1 95.94 475 HIS A N 1
ATOM 3497 C CA . HIS A 1 475 ? 11 -28.781 5.629 1 95.94 475 HIS A CA 1
ATOM 3498 C C . HIS A 1 475 ? 12.203 -29.469 6.273 1 95.94 475 HIS A C 1
ATOM 3500 O O . HIS A 1 475 ? 13.266 -29.578 5.66 1 95.94 475 HIS A O 1
ATOM 3506 N N . TYR A 1 476 ? 12.047 -29.984 7.504 1 92.81 476 TYR A N 1
ATOM 3507 C CA . TYR A 1 476 ? 13.227 -30.469 8.203 1 92.81 476 TYR A CA 1
ATOM 3508 C C . TYR A 1 476 ? 13.156 -31.969 8.414 1 92.81 476 TYR A C 1
ATOM 3510 O O . TYR A 1 476 ? 14.094 -32.562 8.953 1 92.81 476 TYR A O 1
ATOM 3518 N N . GLN A 1 477 ? 12.008 -32.656 8.062 1 88.62 477 GLN A N 1
ATOM 3519 C CA . GLN A 1 477 ? 11.922 -34.125 8.188 1 88.62 477 GLN A CA 1
ATOM 3520 C C . GLN A 1 477 ? 12.383 -34.812 6.91 1 88.62 477 GLN A C 1
ATOM 3522 O O . GLN A 1 477 ? 12.242 -34.25 5.816 1 88.62 477 GLN A O 1
ATOM 3527 N N . MET B 1 1 ? -27.938 -15.461 -20.703 1 85.44 1 MET B N 1
ATOM 3528 C CA . MET B 1 1 ? -27.203 -16.094 -19.609 1 85.44 1 MET B CA 1
ATOM 3529 C C . MET B 1 1 ? -27.094 -15.148 -18.422 1 85.44 1 MET B C 1
ATOM 3531 O O . MET B 1 1 ? -26.812 -13.961 -18.578 1 85.44 1 MET B O 1
ATOM 3535 N N . LYS B 1 2 ? -27.516 -15.578 -17.25 1 95.25 2 LYS B N 1
ATOM 3536 C CA . LYS B 1 2 ? -27.531 -14.75 -16.047 1 95.25 2 LYS B CA 1
ATOM 3537 C C . LYS B 1 2 ? -26.375 -15.102 -15.125 1 95.25 2 LYS B C 1
ATOM 3539 O O . LYS B 1 2 ? -26.547 -15.859 -14.164 1 95.25 2 LYS B O 1
ATOM 3544 N N . THR B 1 3 ? -25.156 -14.57 -15.516 1 97.75 3 THR B N 1
ATOM 3545 C CA . THR B 1 3 ? -23.969 -14.961 -14.758 1 97.75 3 THR B CA 1
ATOM 3546 C C . THR B 1 3 ? -23.422 -13.781 -13.977 1 97.75 3 THR B C 1
ATOM 3548 O O . THR B 1 3 ? -22.297 -13.828 -13.477 1 97.75 3 THR B O 1
ATOM 3551 N N . LEU B 1 4 ? -24.172 -12.656 -13.969 1 98.81 4 LEU B N 1
ATOM 3552 C CA . LEU B 1 4 ? -23.844 -11.57 -13.047 1 98.81 4 LEU B CA 1
ATOM 3553 C C . LEU B 1 4 ? -24.594 -11.742 -11.727 1 98.81 4 LEU B C 1
ATOM 3555 O O . LEU B 1 4 ? -25.781 -12.102 -11.719 1 98.81 4 LEU B O 1
ATOM 3559 N N . LEU B 1 5 ? -23.938 -11.602 -10.641 1 98.94 5 LEU B N 1
ATOM 3560 C CA . LEU B 1 5 ? -24.562 -11.508 -9.328 1 98.94 5 LEU B CA 1
ATOM 3561 C C . LEU B 1 5 ? -24.484 -10.086 -8.789 1 98.94 5 LEU B C 1
ATOM 3563 O O . LEU B 1 5 ? -23.391 -9.602 -8.469 1 98.94 5 LEU B O 1
ATOM 3567 N N . ILE B 1 6 ? -25.594 -9.367 -8.719 1 98.88 6 ILE B N 1
ATOM 3568 C CA . ILE B 1 6 ? -25.641 -7.984 -8.266 1 98.88 6 ILE B CA 1
ATOM 3569 C C . ILE B 1 6 ? -26.797 -7.797 -7.289 1 98.88 6 ILE B C 1
ATOM 3571 O O . ILE B 1 6 ? -27.953 -8.039 -7.637 1 98.88 6 ILE B O 1
ATOM 3575 N N . GLY B 1 7 ? -26.5 -7.43 -6.082 1 98.62 7 GLY B N 1
ATOM 3576 C CA . GLY B 1 7 ? -27.531 -7.211 -5.074 1 98.62 7 GLY B CA 1
ATOM 3577 C C . GLY B 1 7 ? -28.344 -8.453 -4.766 1 98.62 7 GLY B C 1
ATOM 3578 O O . GLY B 1 7 ? -29.547 -8.375 -4.555 1 98.62 7 GLY B O 1
ATOM 3579 N N . GLY B 1 8 ? -27.703 -9.57 -4.91 1 98.44 8 GLY B N 1
ATOM 3580 C CA . GLY B 1 8 ? -28.359 -10.828 -4.59 1 98.44 8 GLY B CA 1
ATOM 3581 C C . GLY B 1 8 ? -29.172 -11.383 -5.742 1 98.44 8 GLY B C 1
ATOM 3582 O O . GLY B 1 8 ? -29.828 -12.422 -5.605 1 98.44 8 GLY B O 1
ATOM 3583 N N . LYS B 1 9 ? -29.094 -10.75 -6.863 1 98.62 9 LYS B N 1
ATOM 3584 C CA . LYS B 1 9 ? -29.859 -11.195 -8.023 1 98.62 9 LYS B CA 1
ATOM 3585 C C . LYS B 1 9 ? -28.953 -11.648 -9.156 1 98.62 9 LYS B C 1
ATOM 3587 O O . LYS B 1 9 ? -27.922 -11.023 -9.414 1 98.62 9 LYS B O 1
ATOM 3592 N N . TRP B 1 10 ? -29.281 -12.75 -9.727 1 98.69 10 TRP B N 1
ATOM 3593 C CA . TRP B 1 10 ? -28.594 -13.211 -10.93 1 98.69 10 TRP B CA 1
ATOM 3594 C C . TRP B 1 10 ? -29.141 -12.516 -12.172 1 98.69 10 TRP B C 1
ATOM 3596 O O . TRP B 1 10 ? -30.328 -12.602 -12.469 1 98.69 10 TRP B O 1
ATOM 3606 N N . LEU B 1 11 ? -28.281 -11.797 -12.891 1 98.62 11 LEU B N 1
ATOM 3607 C CA . LEU B 1 11 ? -28.672 -10.953 -14.008 1 98.62 11 LEU B CA 1
ATOM 3608 C C . LEU B 1 11 ? -27.828 -11.258 -15.242 1 98.62 11 LEU B C 1
ATOM 3610 O O . LEU B 1 11 ? -26.75 -11.859 -15.125 1 98.62 11 LEU B O 1
ATOM 3614 N N . GLY B 1 12 ? -28.312 -10.945 -16.422 1 98.44 12 GLY B N 1
ATOM 3615 C CA . GLY B 1 12 ? -27.5 -10.82 -17.609 1 98.44 12 GLY B CA 1
ATOM 3616 C C . GLY B 1 12 ? -26.875 -9.453 -17.766 1 98.44 12 GLY B C 1
ATOM 3617 O O . GLY B 1 12 ? -27.203 -8.523 -17.016 1 98.44 12 GLY B O 1
ATOM 3618 N N . ALA B 1 13 ? -26 -9.391 -18.672 1 98.5 13 ALA B N 1
ATOM 3619 C CA . ALA B 1 13 ? -25.438 -8.07 -18.969 1 98.5 13 ALA B CA 1
ATOM 3620 C C . ALA B 1 13 ? -26.547 -7.102 -19.406 1 98.5 13 ALA B C 1
ATOM 3622 O O . ALA B 1 13 ? -27.484 -7.492 -20.094 1 98.5 13 ALA B O 1
ATOM 3623 N N . ILE B 1 14 ? -26.391 -5.875 -19.031 1 97.81 14 ILE B N 1
ATOM 3624 C CA . ILE B 1 14 ? -27.391 -4.855 -19.328 1 97.81 14 ILE B CA 1
ATOM 3625 C C . ILE B 1 14 ? -27.625 -4.793 -20.828 1 97.81 14 ILE B C 1
ATOM 3627 O O . ILE B 1 14 ? -28.766 -4.66 -21.281 1 97.81 14 ILE B O 1
ATOM 3631 N N . ASP B 1 15 ? -26.594 -4.953 -21.625 1 97 15 ASP B N 1
ATOM 3632 C CA . ASP B 1 15 ? -26.75 -4.828 -23.078 1 97 15 ASP B CA 1
ATOM 3633 C C . ASP B 1 15 ? -27.062 -6.176 -23.719 1 97 15 ASP B C 1
ATOM 3635 O O . ASP B 1 15 ? -27.219 -6.27 -24.938 1 97 15 ASP B O 1
ATOM 3639 N N . GLY B 1 16 ? -27.016 -7.254 -23 1 97.38 16 GLY B N 1
ATOM 3640 C CA . GLY B 1 16 ? -27.469 -8.562 -23.438 1 97.38 16 GLY B CA 1
ATOM 3641 C C . GLY B 1 16 ? -26.375 -9.391 -24.094 1 97.38 16 GLY B C 1
ATOM 3642 O O . GLY B 1 16 ? -26.594 -10.539 -24.469 1 97.38 16 GLY B O 1
ATOM 3643 N N . GLU B 1 17 ? -25.188 -8.883 -24.203 1 98.06 17 GLU B N 1
ATOM 3644 C CA . GLU B 1 17 ? -24.109 -9.57 -24.891 1 98.06 17 GLU B CA 1
ATOM 3645 C C . GLU B 1 17 ? -23.484 -10.656 -24.016 1 98.06 17 GLU B C 1
ATOM 3647 O O . GLU B 1 17 ? -23.578 -10.602 -22.781 1 98.06 17 GLU B O 1
ATOM 3652 N N . THR B 1 18 ? -22.859 -11.664 -24.656 1 98.38 18 THR B N 1
ATOM 3653 C CA . THR B 1 18 ? -22.281 -12.812 -23.969 1 98.38 18 THR B CA 1
ATOM 3654 C C . THR B 1 18 ? -20.875 -13.117 -24.5 1 98.38 18 THR B C 1
ATOM 3656 O O . THR B 1 18 ? -20.453 -12.555 -25.5 1 98.38 18 THR B O 1
ATOM 3659 N N . ILE B 1 19 ? -20.156 -13.859 -23.75 1 98.56 19 ILE B N 1
ATOM 3660 C CA . ILE B 1 19 ? -18.844 -14.375 -24.094 1 98.56 19 ILE B CA 1
ATOM 3661 C C . ILE B 1 19 ? -18.891 -15.906 -24.141 1 98.56 19 ILE B C 1
ATOM 3663 O O . ILE B 1 19 ? -19.422 -16.547 -23.219 1 98.56 19 ILE B O 1
ATOM 3667 N N . ASP B 1 20 ? -18.344 -16.469 -25.172 1 98.38 20 ASP B N 1
ATOM 3668 C CA . ASP B 1 20 ? -18.25 -17.922 -25.25 1 98.38 20 ASP B CA 1
ATOM 3669 C C . ASP B 1 20 ? -17.188 -18.469 -24.297 1 98.38 20 ASP B C 1
ATOM 3671 O O . ASP B 1 20 ? -16.109 -17.891 -24.172 1 98.38 20 ASP B O 1
ATOM 3675 N N . VAL B 1 21 ? -17.578 -19.531 -23.609 1 98.19 21 VAL B N 1
ATOM 3676 C CA . VAL B 1 21 ? -16.609 -20.281 -22.828 1 98.19 21 VAL B CA 1
ATOM 3677 C C . VAL B 1 21 ? -16.078 -21.453 -23.625 1 98.19 21 VAL B C 1
ATOM 3679 O O . VAL B 1 21 ? -16.859 -22.281 -24.125 1 98.19 21 VAL B O 1
ATOM 3682 N N . ILE B 1 22 ? -14.773 -21.516 -23.75 1 98.38 22 ILE B N 1
ATOM 3683 C CA . ILE B 1 22 ? -14.156 -22.484 -24.641 1 98.38 22 ILE B CA 1
ATOM 3684 C C . ILE B 1 22 ? -13.523 -23.609 -23.828 1 98.38 22 ILE B C 1
ATOM 3686 O O . ILE B 1 22 ? -12.82 -23.344 -22.844 1 98.38 22 ILE B O 1
ATOM 3690 N N . ASP B 1 23 ? -13.844 -24.859 -24.141 1 98.38 23 ASP B N 1
ATOM 3691 C CA . ASP B 1 23 ? -13.148 -26 -23.547 1 98.38 23 ASP B CA 1
ATOM 3692 C C . ASP B 1 23 ? -11.742 -26.141 -24.109 1 98.38 23 ASP B C 1
ATOM 3694 O O . ASP B 1 23 ? -11.578 -26.422 -25.312 1 98.38 23 ASP B O 1
ATOM 3698 N N . PRO B 1 24 ? -10.711 -26.047 -23.25 1 98.5 24 PRO B N 1
ATOM 3699 C CA . PRO B 1 24 ? -9.344 -26.094 -23.766 1 98.5 24 PRO B CA 1
ATOM 3700 C C . PRO B 1 24 ? -8.977 -27.453 -24.344 1 98.5 24 PRO B C 1
ATOM 3702 O O . PRO B 1 24 ? -8.008 -27.578 -25.094 1 98.5 24 PRO B O 1
ATOM 3705 N N . SER B 1 25 ? -9.711 -28.484 -24.016 1 98.06 25 SER B N 1
ATOM 3706 C CA . SER B 1 25 ? -9.398 -29.844 -24.438 1 98.06 25 SER B CA 1
ATOM 3707 C C . SER B 1 25 ? -9.727 -30.062 -25.906 1 98.06 25 SER B C 1
ATOM 3709 O O . SER B 1 25 ? -9.172 -30.953 -26.547 1 98.06 25 SER B O 1
ATOM 3711 N N . ASP B 1 26 ? -10.68 -29.203 -26.5 1 97.81 26 ASP B N 1
ATOM 3712 C CA . ASP B 1 26 ? -11.055 -29.438 -27.891 1 97.81 26 ASP B CA 1
ATOM 3713 C C . ASP B 1 26 ? -11.258 -28.125 -28.625 1 97.81 26 ASP B C 1
ATOM 3715 O O . ASP B 1 26 ? -11.523 -28.125 -29.828 1 97.81 26 ASP B O 1
ATOM 3719 N N . GLY B 1 27 ? -11.172 -26.969 -27.906 1 97.81 27 GLY B N 1
ATOM 3720 C CA . GLY B 1 27 ? -11.266 -25.672 -28.531 1 97.81 27 GLY B CA 1
ATOM 3721 C C . GLY B 1 27 ? -12.68 -25.281 -28.891 1 97.81 27 GLY B C 1
ATOM 3722 O O . GLY B 1 27 ? -12.898 -24.328 -29.656 1 97.81 27 GLY B O 1
ATOM 3723 N N . MET B 1 28 ? -13.664 -25.953 -28.344 1 98.12 28 MET B N 1
ATOM 3724 C CA . MET B 1 28 ? -15.055 -25.703 -28.703 1 98.12 28 MET B CA 1
ATOM 3725 C C . MET B 1 28 ? -15.789 -24.969 -27.578 1 98.12 28 MET B C 1
ATOM 3727 O O . MET B 1 28 ? -15.516 -25.203 -26.406 1 98.12 28 MET B O 1
ATOM 3731 N N . ALA B 1 29 ? -16.734 -24.141 -28.016 1 98.06 29 ALA B N 1
ATOM 3732 C CA . ALA B 1 29 ? -17.594 -23.469 -27.031 1 98.06 29 ALA B CA 1
ATOM 3733 C C . ALA B 1 29 ? -18.531 -24.469 -26.344 1 98.06 29 ALA B C 1
ATOM 3735 O O . ALA B 1 29 ? -19.094 -25.344 -27 1 98.06 29 ALA B O 1
ATOM 3736 N N . PHE B 1 30 ? -18.641 -24.391 -25.031 1 97.75 30 PHE B N 1
ATOM 3737 C CA . PHE B 1 30 ? -19.516 -25.328 -24.344 1 97.75 30 PHE B CA 1
ATOM 3738 C C . PHE B 1 30 ? -20.438 -24.609 -23.359 1 97.75 30 PHE B C 1
ATOM 3740 O O . PHE B 1 30 ? -21.359 -25.203 -22.797 1 97.75 30 PHE B O 1
ATOM 3747 N N . ALA B 1 31 ? -20.203 -23.312 -23.109 1 97.69 31 ALA B N 1
ATOM 3748 C CA . ALA B 1 31 ? -21.016 -22.469 -22.25 1 97.69 31 ALA B CA 1
ATOM 3749 C C . ALA B 1 31 ? -20.906 -21 -22.672 1 97.69 31 ALA B C 1
ATOM 3751 O O . ALA B 1 31 ? -20.203 -20.672 -23.625 1 97.69 31 ALA B O 1
ATOM 3752 N N . LYS B 1 32 ? -21.719 -20.188 -22.078 1 98.06 32 LYS B N 1
ATOM 3753 C CA . LYS B 1 32 ? -21.656 -18.734 -22.266 1 98.06 32 LYS B CA 1
ATOM 3754 C C . LYS B 1 32 ? -21.734 -18 -20.922 1 98.06 32 LYS B C 1
ATOM 3756 O O . LYS B 1 32 ? -22.359 -18.5 -19.984 1 98.06 32 LYS B O 1
ATOM 3761 N N . ILE B 1 33 ? -21.125 -16.875 -20.859 1 98.62 33 ILE B N 1
ATOM 3762 C CA . ILE B 1 33 ? -21.234 -16 -19.688 1 98.62 33 ILE B CA 1
ATOM 3763 C C . ILE B 1 33 ? -21.625 -14.586 -20.141 1 98.62 33 ILE B C 1
ATOM 3765 O O . ILE B 1 33 ? -21.453 -14.234 -21.297 1 98.62 33 ILE B O 1
ATOM 3769 N N . SER B 1 34 ? -22.156 -13.828 -19.188 1 98.75 34 SER B N 1
ATOM 3770 C CA . SER B 1 34 ? -22.547 -12.453 -19.484 1 98.75 34 SER B CA 1
ATOM 3771 C C . SER B 1 34 ? -21.328 -11.562 -19.719 1 98.75 34 SER B C 1
ATOM 3773 O O . SER B 1 34 ? -20.328 -11.688 -19.016 1 98.75 34 SER B O 1
ATOM 3775 N N . ARG B 1 35 ? -21.375 -10.734 -20.766 1 98.69 35 ARG B N 1
ATOM 3776 C CA . ARG B 1 35 ? -20.328 -9.75 -21.031 1 98.69 35 ARG B CA 1
ATOM 3777 C C . ARG B 1 35 ? -20.641 -8.43 -20.344 1 98.69 35 ARG B C 1
ATOM 3779 O O . ARG B 1 35 ? -21.109 -7.484 -20.969 1 98.69 35 ARG B O 1
ATOM 3786 N N . GLY B 1 36 ? -20.359 -8.406 -19 1 98.62 36 GLY B N 1
ATOM 3787 C CA . GLY B 1 36 ? -20.547 -7.188 -18.234 1 98.62 36 GLY B CA 1
ATOM 3788 C C . GLY B 1 36 ? -19.625 -6.059 -18.672 1 98.62 36 GLY B C 1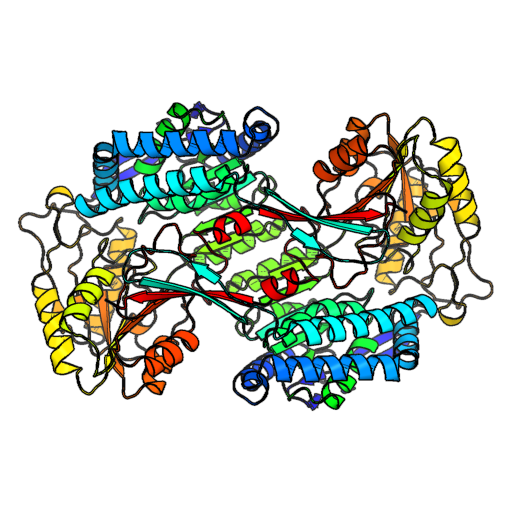
ATOM 3789 O O . GLY B 1 36 ? -18.5 -6.301 -19.078 1 98.62 36 GLY B O 1
ATOM 3790 N N . ARG B 1 37 ? -20.109 -4.836 -18.609 1 98.25 37 ARG B N 1
ATOM 3791 C CA . ARG B 1 37 ? -19.375 -3.627 -18.938 1 98.25 37 ARG B CA 1
ATOM 3792 C C . ARG B 1 37 ? -19.531 -2.57 -17.844 1 98.25 37 ARG B C 1
ATOM 3794 O O . ARG B 1 37 ? -19.828 -2.896 -16.703 1 98.25 37 ARG B O 1
ATOM 3801 N N . ALA B 1 38 ? -19.188 -1.327 -18.062 1 98.62 38 ALA B N 1
ATOM 3802 C CA . ALA B 1 38 ? -19.109 -0.246 -17.078 1 98.62 38 ALA B CA 1
ATOM 3803 C C . ALA B 1 38 ? -20.438 -0.089 -16.328 1 98.62 38 ALA B C 1
ATOM 3805 O O . ALA B 1 38 ? -20.438 0.128 -15.117 1 98.62 38 ALA B O 1
ATOM 3806 N N . ALA B 1 39 ? -21.531 -0.175 -17.047 1 98.69 39 ALA B N 1
ATOM 3807 C CA . ALA B 1 39 ? -22.828 0.02 -16.422 1 98.69 39 ALA B CA 1
ATOM 3808 C C . ALA B 1 39 ? -23.125 -1.088 -15.406 1 98.69 39 ALA B C 1
ATOM 3810 O O . ALA B 1 39 ? -23.703 -0.834 -14.344 1 98.69 39 ALA B O 1
ATOM 3811 N N . ASP B 1 40 ? -22.828 -2.334 -15.781 1 98.88 40 ASP B N 1
ATOM 3812 C CA . ASP B 1 40 ? -23 -3.461 -14.867 1 98.88 40 ASP B CA 1
ATOM 3813 C C . ASP B 1 40 ? -22.125 -3.307 -13.625 1 98.88 40 ASP B C 1
ATOM 3815 O O . ASP B 1 40 ? -22.562 -3.574 -12.508 1 98.88 40 ASP B O 1
ATOM 3819 N N . VAL B 1 41 ? -20.906 -2.85 -13.844 1 98.94 41 VAL B N 1
ATOM 3820 C CA . VAL B 1 41 ? -19.953 -2.621 -12.758 1 98.94 41 VAL B CA 1
ATOM 3821 C C . VAL B 1 41 ? -20.5 -1.562 -11.805 1 98.94 41 VAL B C 1
ATOM 3823 O O . VAL B 1 41 ? -20.438 -1.727 -10.586 1 98.94 41 VAL B O 1
ATOM 3826 N N . GLN B 1 42 ? -21.031 -0.514 -12.336 1 98.88 42 GLN B N 1
ATOM 3827 C CA . GLN B 1 42 ? -21.594 0.553 -11.516 1 98.88 42 GLN B CA 1
ATOM 3828 C C . GLN B 1 42 ? -22.703 0.029 -10.617 1 98.88 42 GLN B C 1
ATOM 3830 O O . GLN B 1 42 ? -22.797 0.389 -9.445 1 98.88 42 GLN B O 1
ATOM 3835 N N . GLN B 1 43 ? -23.547 -0.796 -11.172 1 98.88 43 GLN B N 1
ATOM 3836 C CA . GLN B 1 43 ? -24.609 -1.387 -10.383 1 98.88 43 GLN B CA 1
ATOM 3837 C C . GLN B 1 43 ? -24.062 -2.271 -9.273 1 98.88 43 GLN B C 1
ATOM 3839 O O . GLN B 1 43 ? -24.578 -2.273 -8.156 1 98.88 43 GLN B O 1
ATOM 3844 N N . ALA B 1 44 ? -23.047 -3.033 -9.617 1 98.94 44 ALA B N 1
ATOM 3845 C CA . ALA B 1 44 ? -22.438 -3.922 -8.633 1 98.94 44 ALA B CA 1
ATOM 3846 C C . ALA B 1 44 ? -21.828 -3.129 -7.484 1 98.94 44 ALA B C 1
ATOM 3848 O O . ALA B 1 44 ? -21.984 -3.492 -6.316 1 98.94 44 ALA B O 1
ATOM 3849 N N . VAL B 1 45 ? -21.109 -2.027 -7.805 1 98.94 45 VAL B N 1
ATOM 3850 C CA . VAL B 1 45 ? -20.484 -1.185 -6.797 1 98.94 45 VAL B CA 1
ATOM 3851 C C . VAL B 1 45 ? -21.562 -0.546 -5.914 1 98.94 45 VAL B C 1
ATOM 3853 O O . VAL B 1 45 ? -21.406 -0.498 -4.688 1 98.94 45 VAL B O 1
ATOM 3856 N N . SER B 1 46 ? -22.641 -0.08 -6.52 1 98.88 46 SER B N 1
ATOM 3857 C CA . SER B 1 46 ? -23.75 0.496 -5.762 1 98.88 46 SER B CA 1
ATOM 3858 C C . SER B 1 46 ? -24.359 -0.531 -4.816 1 98.88 46 SER B C 1
ATOM 3860 O O . SER B 1 46 ? -24.688 -0.213 -3.672 1 98.88 46 SER B O 1
ATOM 3862 N N . ALA B 1 47 ? -24.531 -1.704 -5.309 1 98.94 47 ALA B N 1
ATOM 3863 C CA . ALA B 1 47 ? -25.094 -2.777 -4.488 1 98.94 47 ALA B CA 1
ATOM 3864 C C . ALA B 1 47 ? -24.188 -3.084 -3.299 1 98.94 47 ALA B C 1
ATOM 3866 O O . ALA B 1 47 ? -24.672 -3.375 -2.201 1 98.94 47 ALA B O 1
ATOM 3867 N N . ALA B 1 48 ? -22.906 -3.129 -3.551 1 98.94 48 ALA B N 1
ATOM 3868 C CA . ALA B 1 48 ? -21.953 -3.348 -2.471 1 98.94 48 ALA B CA 1
ATOM 3869 C C . ALA B 1 48 ? -22.062 -2.258 -1.41 1 98.94 48 ALA B C 1
ATOM 3871 O O . ALA B 1 48 ? -22.031 -2.545 -0.211 1 98.94 48 ALA B O 1
ATOM 3872 N N . GLN B 1 49 ? -22.156 -1.012 -1.832 1 98.56 49 GLN B N 1
ATOM 3873 C CA . GLN B 1 49 ? -22.328 0.109 -0.913 1 98.56 49 GLN B CA 1
ATOM 3874 C C . GLN B 1 49 ? -23.594 -0.048 -0.076 1 98.56 49 GLN B C 1
ATOM 3876 O O . GLN B 1 49 ? -23.578 0.172 1.137 1 98.56 49 GLN B O 1
ATOM 3881 N N . ASP B 1 50 ? -24.688 -0.421 -0.768 1 98.69 50 ASP B N 1
ATOM 3882 C CA . ASP B 1 50 ? -25.953 -0.638 -0.08 1 98.69 50 ASP B CA 1
ATOM 3883 C C . ASP B 1 50 ? -25.828 -1.732 0.978 1 98.69 50 ASP B C 1
ATOM 3885 O O . ASP B 1 50 ? -26.391 -1.619 2.068 1 98.69 50 ASP B O 1
ATOM 3889 N N . ALA B 1 51 ? -25.109 -2.756 0.637 1 98.81 51 ALA B N 1
ATOM 3890 C CA . ALA B 1 51 ? -24.922 -3.869 1.562 1 98.81 51 ALA B CA 1
ATOM 3891 C C . ALA B 1 51 ? -24.203 -3.41 2.83 1 98.81 51 ALA B C 1
ATOM 3893 O O . ALA B 1 51 ? -24.516 -3.873 3.93 1 98.81 51 ALA B O 1
ATOM 3894 N N . LEU B 1 52 ? -23.25 -2.566 2.719 1 98.31 52 LEU B N 1
ATOM 3895 C CA . LEU B 1 52 ? -22.5 -2.061 3.855 1 98.31 52 LEU B CA 1
ATOM 3896 C C . LEU B 1 52 ? -23.375 -1.226 4.773 1 98.31 52 LEU B C 1
ATOM 3898 O O . LEU B 1 52 ? -23.141 -1.158 5.98 1 98.31 52 LEU B O 1
ATOM 3902 N N . GLN B 1 53 ? -24.359 -0.606 4.195 1 96.19 53 GLN B N 1
ATOM 3903 C CA . GLN B 1 53 ? -25.281 0.216 4.969 1 96.19 53 GLN B CA 1
ATOM 3904 C C . GLN B 1 53 ? -26.453 -0.614 5.488 1 96.19 53 GLN B C 1
ATOM 3906 O O . GLN B 1 53 ? -27.312 -0.104 6.215 1 96.19 53 GLN B O 1
ATOM 3911 N N . GLY B 1 54 ? -26.5 -1.854 5.102 1 97.06 54 GLY B N 1
ATOM 3912 C CA . GLY B 1 54 ? -27.609 -2.719 5.441 1 97.06 54 GLY B CA 1
ATOM 3913 C C . GLY B 1 54 ? -27.219 -3.881 6.332 1 97.06 54 GLY B C 1
ATOM 3914 O O . GLY B 1 54 ? -26.469 -3.705 7.301 1 97.06 54 GLY B O 1
ATOM 3915 N N . GLU B 1 55 ? -27.812 -4.984 5.977 1 97.88 55 GLU B N 1
ATOM 3916 C CA . GLU B 1 55 ? -27.672 -6.188 6.793 1 97.88 55 GLU B CA 1
ATOM 3917 C C . GLU B 1 55 ? -26.219 -6.617 6.914 1 97.88 55 GLU B C 1
ATOM 3919 O O . GLU B 1 55 ? -25.75 -6.914 8.008 1 97.88 55 GLU B O 1
ATOM 3924 N N . TRP B 1 56 ? -25.516 -6.621 5.859 1 98.56 56 TRP B N 1
ATOM 3925 C CA . TRP B 1 56 ? -24.141 -7.098 5.844 1 98.56 56 TRP B CA 1
ATOM 3926 C C . TRP B 1 56 ? -23.25 -6.23 6.738 1 98.56 56 TRP B C 1
ATOM 3928 O O . TRP B 1 56 ? -22.484 -6.75 7.547 1 98.56 56 TRP B O 1
ATOM 3938 N N . GLY B 1 57 ? -23.422 -4.957 6.586 1 97.38 57 GLY B N 1
ATOM 3939 C CA . GLY B 1 57 ? -22.609 -4.035 7.363 1 97.38 57 GLY B CA 1
ATOM 3940 C C . GLY B 1 57 ? -22.875 -4.133 8.859 1 97.38 57 GLY B C 1
ATOM 3941 O O . GLY B 1 57 ? -22 -3.77 9.664 1 97.38 57 GLY B O 1
ATOM 3942 N N . SER B 1 58 ? -24.016 -4.645 9.203 1 96.44 58 SER B N 1
ATOM 3943 C CA . SER B 1 58 ? -24.406 -4.695 10.609 1 96.44 58 SER B CA 1
ATOM 3944 C C . SER B 1 58 ? -23.969 -6.008 11.25 1 96.44 58 SER B C 1
ATOM 3946 O O . SER B 1 58 ? -24.031 -6.156 12.469 1 96.44 58 SER B O 1
ATOM 3948 N N . LYS B 1 59 ? -23.453 -6.941 10.5 1 98.19 59 LYS B N 1
ATOM 3949 C CA . LYS B 1 59 ? -23.047 -8.234 11.047 1 98.19 59 LYS B CA 1
ATOM 3950 C C . LYS B 1 59 ? -21.766 -8.109 11.883 1 98.19 59 LYS B C 1
ATOM 3952 O O . LYS B 1 59 ? -20.844 -7.383 11.508 1 98.19 59 LYS B O 1
ATOM 3957 N N . THR B 1 60 ? -21.766 -8.797 13 1 98 60 THR B N 1
ATOM 3958 C CA . THR B 1 60 ? -20.562 -8.883 13.812 1 98 60 THR B CA 1
ATOM 3959 C C . THR B 1 60 ? -19.516 -9.773 13.141 1 98 60 THR B C 1
ATOM 3961 O O . THR B 1 60 ? -19.844 -10.531 12.227 1 98 60 THR B O 1
ATOM 3964 N N . ALA B 1 61 ? -18.297 -9.688 13.586 1 98.44 61 ALA B N 1
ATOM 3965 C CA . ALA B 1 61 ? -17.234 -10.539 13.07 1 98.44 61 ALA B CA 1
ATOM 3966 C C . ALA B 1 61 ? -17.594 -12.016 13.219 1 98.44 61 ALA B C 1
ATOM 3968 O O . ALA B 1 61 ? -17.312 -12.82 12.328 1 98.44 61 ALA B O 1
ATOM 3969 N N . THR B 1 62 ? -18.156 -12.32 14.359 1 98.69 62 THR B N 1
ATOM 3970 C CA . THR B 1 62 ? -18.578 -13.695 14.633 1 98.69 62 THR B CA 1
ATOM 3971 C C . THR B 1 62 ? -19.609 -14.156 13.625 1 98.69 62 THR B C 1
ATOM 3973 O O . THR B 1 62 ? -19.516 -15.266 13.086 1 98.69 62 THR B O 1
ATOM 3976 N N . GLU B 1 63 ? -20.578 -13.328 13.32 1 98.75 63 GLU B N 1
ATOM 3977 C CA . GLU B 1 63 ? -21.625 -13.664 12.367 1 98.75 63 GLU B CA 1
ATOM 3978 C C . GLU B 1 63 ? -21.078 -13.828 10.961 1 98.75 63 GLU B C 1
ATOM 3980 O O . GLU B 1 63 ? -21.438 -14.758 10.242 1 98.75 63 GLU B O 1
ATOM 3985 N N . ARG B 1 64 ? -20.234 -12.93 10.562 1 98.81 64 ARG B N 1
ATOM 3986 C CA . ARG B 1 64 ? -19.594 -13.055 9.258 1 98.81 64 ARG B CA 1
ATOM 3987 C C . ARG B 1 64 ? -18.781 -14.344 9.164 1 98.81 64 ARG B C 1
ATOM 3989 O O . ARG B 1 64 ? -18.859 -15.055 8.156 1 98.81 64 ARG B O 1
ATOM 3996 N N . GLY B 1 65 ? -18.031 -14.641 10.273 1 98.88 65 GLY B N 1
ATOM 3997 C CA . GLY B 1 65 ? -17.25 -15.867 10.312 1 98.88 65 GLY B CA 1
ATOM 3998 C C . GLY B 1 65 ? -18.094 -17.125 10.141 1 98.88 65 GLY B C 1
ATOM 3999 O O . GLY B 1 65 ? -17.703 -18.047 9.43 1 98.88 65 GLY B O 1
ATOM 4000 N N . ARG B 1 66 ? -19.25 -17.125 10.766 1 98.88 66 ARG B N 1
ATOM 4001 C CA . ARG B 1 66 ? -20.141 -18.281 10.688 1 98.88 66 ARG B CA 1
ATOM 4002 C C . ARG B 1 66 ? -20.656 -18.484 9.266 1 98.88 66 ARG B C 1
ATOM 4004 O O . ARG B 1 66 ? -20.781 -19.609 8.789 1 98.88 66 ARG B O 1
ATOM 4011 N N . ILE B 1 67 ? -20.938 -17.359 8.57 1 98.88 67 ILE B N 1
ATOM 4012 C CA . ILE B 1 67 ? -21.375 -17.438 7.184 1 98.88 67 ILE B CA 1
ATOM 4013 C C . ILE B 1 67 ? -20.266 -18.031 6.316 1 98.88 67 ILE B C 1
ATOM 4015 O O . ILE B 1 67 ? -20.516 -18.906 5.492 1 98.88 67 ILE B O 1
ATOM 4019 N N . LEU B 1 68 ? -19.031 -17.594 6.512 1 98.94 68 LEU B N 1
ATOM 4020 C CA . LEU B 1 68 ? -17.906 -18.078 5.734 1 98.94 68 LEU B CA 1
ATOM 4021 C C . LEU B 1 68 ? -17.641 -19.562 6.012 1 98.94 68 LEU B C 1
ATOM 4023 O O . LEU B 1 68 ? -17.312 -20.312 5.098 1 98.94 68 LEU B O 1
ATOM 4027 N N . GLN B 1 69 ? -17.828 -19.969 7.25 1 98.81 69 GLN B N 1
ATOM 4028 C CA . GLN B 1 69 ? -17.672 -21.375 7.602 1 98.81 69 GLN B CA 1
ATOM 4029 C C . GLN B 1 69 ? -18.719 -22.25 6.91 1 98.81 69 GLN B C 1
ATOM 4031 O O . GLN B 1 69 ? -18.406 -23.328 6.41 1 98.81 69 GLN B O 1
ATOM 4036 N N . ARG B 1 70 ? -19.938 -21.766 6.887 1 98.88 70 ARG B N 1
ATOM 4037 C CA . ARG B 1 70 ? -21 -22.484 6.18 1 98.88 70 ARG B CA 1
ATOM 4038 C C . ARG B 1 70 ? -20.672 -22.609 4.695 1 98.88 70 ARG B C 1
ATOM 4040 O O . ARG B 1 70 ? -20.922 -23.656 4.086 1 98.88 70 ARG B O 1
ATOM 4047 N N . LEU B 1 71 ? -20.172 -21.516 4.188 1 98.88 71 LEU B N 1
ATOM 4048 C CA . LEU B 1 71 ? -19.781 -21.562 2.783 1 98.88 71 LEU B CA 1
ATOM 4049 C C . LEU B 1 71 ? -18.672 -22.578 2.557 1 98.88 71 LEU B C 1
ATOM 4051 O O . LEU B 1 71 ? -18.719 -23.359 1.595 1 98.88 71 LEU B O 1
ATOM 4055 N N . GLY B 1 72 ? -17.625 -22.594 3.443 1 98.81 72 GLY B N 1
ATOM 4056 C CA . GLY B 1 72 ? -16.594 -23.609 3.34 1 98.81 72 GLY B CA 1
ATOM 4057 C C . GLY B 1 72 ? -17.141 -25.031 3.33 1 98.81 72 GLY B C 1
ATOM 4058 O O . GLY B 1 72 ? -16.75 -25.844 2.488 1 98.81 72 GLY B O 1
ATOM 4059 N N . GLN B 1 73 ? -18.047 -25.234 4.191 1 98.75 73 GLN B N 1
ATOM 4060 C CA . GLN B 1 73 ? -18.672 -26.562 4.254 1 98.75 73 GLN B CA 1
ATOM 4061 C C . GLN B 1 73 ? -19.516 -26.828 3.01 1 98.75 73 GLN B C 1
ATOM 4063 O O . GLN B 1 73 ? -19.484 -27.938 2.477 1 98.75 73 GLN B O 1
ATOM 4068 N N . GLY B 1 74 ? -20.266 -25.859 2.598 1 98.81 74 GLY B N 1
ATOM 4069 C CA . GLY B 1 74 ? -21.047 -26 1.373 1 98.81 74 GLY B CA 1
ATOM 4070 C C . GLY B 1 74 ? -20.188 -26.344 0.17 1 98.81 74 GLY B C 1
ATOM 4071 O O . GLY B 1 74 ? -20.594 -27.156 -0.668 1 98.81 74 GLY B O 1
ATOM 4072 N N . ILE B 1 75 ? -19.047 -25.797 0.097 1 98.88 75 ILE B N 1
ATOM 4073 C CA . ILE B 1 75 ? -18.109 -26.078 -0.986 1 98.88 75 ILE B CA 1
ATOM 4074 C C . ILE B 1 75 ? -17.641 -27.516 -0.894 1 98.88 75 ILE B C 1
ATOM 4076 O O . ILE B 1 75 ? -17.594 -28.234 -1.9 1 98.88 75 ILE B O 1
ATOM 4080 N N . LEU B 1 76 ? -17.297 -27.969 0.301 1 98.69 76 LEU B N 1
ATOM 4081 C CA . LEU B 1 76 ? -16.859 -29.344 0.496 1 98.69 76 LEU B CA 1
ATOM 4082 C C . LEU B 1 76 ? -17.953 -30.328 0.097 1 98.69 76 LEU B C 1
ATOM 4084 O O . LEU B 1 76 ? -17.672 -31.359 -0.512 1 98.69 76 LEU B O 1
ATOM 4088 N N . ASP B 1 77 ? -19.172 -29.953 0.417 1 98.75 77 ASP B N 1
ATOM 4089 C CA . ASP B 1 77 ? -20.312 -30.797 0.099 1 98.75 77 ASP B CA 1
ATOM 4090 C C . ASP B 1 77 ? -20.5 -30.922 -1.411 1 98.75 77 ASP B C 1
ATOM 4092 O O . ASP B 1 77 ? -21.125 -31.875 -1.891 1 98.75 77 ASP B O 1
ATOM 4096 N N . HIS B 1 78 ? -20 -29.984 -2.135 1 98.75 78 HIS B N 1
ATOM 4097 C CA . HIS B 1 78 ? -20.156 -29.969 -3.586 1 98.75 78 HIS B CA 1
ATOM 4098 C C . HIS B 1 78 ? -18.812 -30.094 -4.281 1 98.75 78 HIS B C 1
ATOM 4100 O O . HIS B 1 78 ? -18.641 -29.625 -5.414 1 98.75 78 HIS B O 1
ATOM 4106 N N . ALA B 1 79 ? -17.828 -30.594 -3.615 1 98.62 79 ALA B N 1
ATOM 4107 C CA . ALA B 1 79 ? -16.422 -30.547 -4.051 1 98.62 79 ALA B CA 1
ATOM 4108 C C . ALA B 1 79 ? -16.25 -31.266 -5.391 1 98.62 79 ALA B C 1
ATOM 4110 O O . ALA B 1 79 ? -15.547 -30.766 -6.273 1 98.62 79 ALA B O 1
ATOM 4111 N N . GLU B 1 80 ? -16.859 -32.406 -5.578 1 98.62 80 GLU B N 1
ATOM 4112 C CA . GLU B 1 80 ? -16.719 -33.156 -6.816 1 98.62 80 GLU B CA 1
ATOM 4113 C C . GLU B 1 80 ? -17.344 -32.438 -7.996 1 98.62 80 GLU B C 1
ATOM 4115 O O . GLU B 1 80 ? -16.781 -32.406 -9.094 1 98.62 80 GLU B O 1
ATOM 4120 N N . GLU B 1 81 ? -18.484 -31.891 -7.762 1 98.69 81 GLU B N 1
ATOM 4121 C CA . GLU B 1 81 ? -19.125 -31.078 -8.781 1 98.69 81 GLU B CA 1
ATOM 4122 C C . GLU B 1 81 ? -18.25 -29.891 -9.188 1 98.69 81 GLU B C 1
ATOM 4124 O O . GLU B 1 81 ? -18.062 -29.641 -10.383 1 98.69 81 GLU B O 1
ATOM 4129 N N . LEU B 1 82 ? -17.781 -29.203 -8.188 1 98.81 82 LEU B N 1
ATOM 4130 C CA . LEU B 1 82 ? -16.938 -28.047 -8.438 1 98.81 82 LEU B CA 1
ATOM 4131 C C . LEU B 1 82 ? -15.664 -28.453 -9.172 1 98.81 82 LEU B C 1
ATOM 4133 O O . LEU B 1 82 ? -15.211 -27.734 -10.07 1 98.81 82 LEU B O 1
ATOM 4137 N N . ALA B 1 83 ? -15.094 -29.578 -8.789 1 98.75 83 ALA B N 1
ATOM 4138 C CA . ALA B 1 83 ? -13.891 -30.078 -9.445 1 98.75 83 ALA B CA 1
ATOM 4139 C C . ALA B 1 83 ? -14.156 -30.359 -10.922 1 98.75 83 ALA B C 1
ATOM 4141 O O . ALA B 1 83 ? -13.328 -30.031 -11.781 1 98.75 83 ALA B O 1
ATOM 4142 N N . ALA B 1 84 ? -15.289 -30.984 -11.211 1 98.75 84 ALA B N 1
ATOM 4143 C CA . ALA B 1 84 ? -15.641 -31.297 -12.594 1 98.75 84 ALA B CA 1
ATOM 4144 C C . ALA B 1 84 ? -15.781 -30.016 -13.422 1 98.75 84 ALA B C 1
ATOM 4146 O O . ALA B 1 84 ? -15.289 -29.953 -14.555 1 98.75 84 ALA B O 1
ATOM 4147 N N . ILE B 1 85 ? -16.453 -29.031 -12.828 1 98.62 85 ILE B N 1
ATOM 4148 C CA . ILE B 1 85 ? -16.625 -27.75 -13.492 1 98.62 85 ILE B CA 1
ATOM 4149 C C . ILE B 1 85 ? -15.266 -27.109 -13.766 1 98.62 85 ILE B C 1
ATOM 4151 O O . ILE B 1 85 ? -14.984 -26.688 -14.891 1 98.62 85 ILE B O 1
ATOM 4155 N N . GLU B 1 86 ? -14.438 -27.109 -12.766 1 98.19 86 GLU B N 1
ATOM 4156 C CA . GLU B 1 86 ? -13.133 -26.453 -12.875 1 98.19 86 GLU B CA 1
ATOM 4157 C C . GLU B 1 86 ? -12.234 -27.172 -13.883 1 98.19 86 GLU B C 1
ATOM 4159 O O . GLU B 1 86 ? -11.539 -26.531 -14.672 1 98.19 86 GLU B O 1
ATOM 4164 N N . ALA B 1 87 ? -12.242 -28.469 -13.867 1 98.56 87 ALA B N 1
ATOM 4165 C CA . ALA B 1 87 ? -11.43 -29.281 -14.781 1 98.56 87 ALA B CA 1
ATOM 4166 C C . ALA B 1 87 ? -11.805 -29 -16.234 1 98.56 87 ALA B C 1
ATOM 4168 O O . ALA B 1 87 ? -10.93 -28.859 -17.094 1 98.56 87 ALA B O 1
ATOM 4169 N N . GLN B 1 88 ? -13.062 -28.922 -16.469 1 98.31 88 GLN B N 1
ATOM 4170 C CA . GLN B 1 88 ? -13.516 -28.656 -17.828 1 98.31 88 GLN B CA 1
ATOM 4171 C C . GLN B 1 88 ? -13.18 -27.219 -18.25 1 98.31 88 GLN B C 1
ATOM 4173 O O . GLN B 1 88 ? -12.75 -26.984 -19.375 1 98.31 88 GLN B O 1
ATOM 4178 N N . ASP B 1 89 ? -13.391 -26.375 -17.297 1 97.94 89 ASP B N 1
ATOM 4179 C CA . ASP B 1 89 ? -13.25 -24.938 -17.531 1 97.94 89 ASP B CA 1
ATOM 4180 C C . ASP B 1 89 ? -11.789 -24.578 -17.797 1 97.94 89 ASP B C 1
ATOM 4182 O O . ASP B 1 89 ? -11.5 -23.734 -18.656 1 97.94 89 ASP B O 1
ATOM 4186 N N . THR B 1 90 ? -10.805 -25.141 -17.125 1 98.19 90 THR B N 1
ATOM 4187 C CA . THR B 1 90 ? -9.398 -24.766 -17.172 1 98.19 90 THR B CA 1
ATOM 4188 C C . THR B 1 90 ? -8.586 -25.797 -17.953 1 98.19 90 THR B C 1
ATOM 4190 O O . THR B 1 90 ? -7.461 -25.516 -18.375 1 98.19 90 THR B O 1
ATOM 4193 N N . GLY B 1 91 ? -9.094 -27.031 -18.094 1 98.19 91 GLY B N 1
ATOM 4194 C CA . GLY B 1 91 ? -8.375 -28.109 -18.75 1 98.19 91 GLY B CA 1
ATOM 4195 C C . GLY B 1 91 ? -7.492 -28.906 -17.797 1 98.19 91 GLY B C 1
ATOM 4196 O O . GLY B 1 91 ? -6.918 -29.922 -18.188 1 98.19 91 GLY B O 1
ATOM 4197 N N . LYS B 1 92 ? -7.426 -28.594 -16.5 1 98.38 92 LYS B N 1
ATOM 4198 C CA . LYS B 1 92 ? -6.48 -29.234 -15.586 1 98.38 92 LYS B CA 1
ATOM 4199 C C . LYS B 1 92 ? -6.922 -30.656 -15.242 1 98.38 92 LYS B C 1
ATOM 4201 O O . LYS B 1 92 ? -8.117 -30.969 -15.273 1 98.38 92 LYS B O 1
ATOM 4206 N N . PRO B 1 93 ? -5.984 -31.516 -14.852 1 98.31 93 PRO B N 1
ATOM 4207 C CA . PRO B 1 93 ? -6.336 -32.875 -14.406 1 98.31 93 PRO B CA 1
ATOM 4208 C C . PRO B 1 93 ? -7.332 -32.875 -13.25 1 98.31 93 PRO B C 1
ATOM 4210 O O . PRO B 1 93 ? -7.262 -32 -12.375 1 98.31 93 PRO B O 1
ATOM 4213 N N . ILE B 1 94 ? -8.211 -33.812 -13.242 1 98.5 94 ILE B N 1
ATOM 4214 C CA . ILE B 1 94 ? -9.328 -33.844 -12.305 1 98.5 94 ILE B CA 1
ATOM 4215 C C . ILE B 1 94 ? -8.789 -33.875 -10.875 1 98.5 94 ILE B C 1
ATOM 4217 O O . ILE B 1 94 ? -9.398 -33.312 -9.961 1 98.5 94 ILE B O 1
ATOM 4221 N N . SER B 1 95 ? -7.668 -34.5 -10.633 1 97.75 95 SER B N 1
ATOM 4222 C CA . SER B 1 95 ? -7.094 -34.531 -9.289 1 97.75 95 SER B CA 1
ATOM 4223 C C . SER B 1 95 ? -6.645 -33.125 -8.852 1 97.75 95 SER B C 1
ATOM 4225 O O . SER B 1 95 ? -6.781 -32.781 -7.676 1 97.75 95 SER B O 1
ATOM 4227 N N . ALA B 1 96 ? -6.074 -32.375 -9.766 1 97.19 96 ALA B N 1
ATOM 4228 C CA . ALA B 1 96 ? -5.695 -31 -9.469 1 97.19 96 ALA B CA 1
ATOM 4229 C C . ALA B 1 96 ? -6.922 -30.141 -9.18 1 97.19 96 ALA B C 1
ATOM 4231 O O . ALA B 1 96 ? -6.898 -29.297 -8.281 1 97.19 96 ALA B O 1
ATOM 4232 N N . ALA B 1 97 ? -7.984 -30.344 -9.922 1 98.38 97 ALA B N 1
ATOM 4233 C CA . ALA B 1 97 ? -9.227 -29.609 -9.703 1 98.38 97 ALA B CA 1
ATOM 4234 C C . ALA B 1 97 ? -9.836 -29.938 -8.344 1 98.38 97 ALA B C 1
ATOM 4236 O O . ALA B 1 97 ? -10.383 -29.062 -7.672 1 98.38 97 ALA B O 1
ATOM 4237 N N . ARG B 1 98 ? -9.773 -31.219 -7.969 1 98.19 98 ARG B N 1
ATOM 4238 C CA . ARG B 1 98 ? -10.242 -31.625 -6.648 1 98.19 98 ARG B CA 1
ATOM 4239 C C . ARG B 1 98 ? -9.461 -30.922 -5.551 1 98.19 98 ARG B C 1
ATOM 4241 O O . ARG B 1 98 ? -10.031 -30.484 -4.551 1 98.19 98 ARG B O 1
ATOM 4248 N N . ALA B 1 99 ? -8.164 -30.828 -5.746 1 96.56 99 ALA B N 1
ATOM 4249 C CA . ALA B 1 99 ? -7.324 -30.125 -4.781 1 96.56 99 ALA B CA 1
ATOM 4250 C C . ALA B 1 99 ? -7.723 -28.656 -4.684 1 96.56 99 ALA B C 1
ATOM 4252 O O . ALA B 1 99 ? -7.73 -28.078 -3.59 1 96.56 99 ALA B O 1
ATOM 4253 N N . ASP B 1 100 ? -8.094 -28.047 -5.766 1 97.19 100 ASP B N 1
ATOM 4254 C CA . ASP B 1 100 ? -8.523 -26.656 -5.785 1 97.19 100 ASP B CA 1
ATOM 4255 C C . ASP B 1 100 ? -9.828 -26.469 -5 1 97.19 100 ASP B C 1
ATOM 4257 O O . ASP B 1 100 ? -9.984 -25.484 -4.281 1 97.19 100 ASP B O 1
ATOM 4261 N N . ALA B 1 101 ? -10.727 -27.391 -5.215 1 98.06 101 ALA B N 1
ATOM 4262 C CA . ALA B 1 101 ? -11.992 -27.328 -4.488 1 98.06 101 ALA B CA 1
ATOM 4263 C C . ALA B 1 101 ? -11.766 -27.422 -2.98 1 98.06 101 ALA B C 1
ATOM 4265 O O . ALA B 1 101 ? -12.383 -26.688 -2.207 1 98.06 101 ALA B O 1
ATOM 4266 N N . ARG B 1 102 ? -10.859 -28.281 -2.609 1 97.06 102 ARG B N 1
ATOM 4267 C CA . ARG B 1 102 ? -10.531 -28.406 -1.19 1 97.06 102 ARG B CA 1
ATOM 4268 C C . ARG B 1 102 ? -9.836 -27.156 -0.68 1 97.06 102 ARG B C 1
ATOM 4270 O O . ARG B 1 102 ? -10.078 -26.719 0.447 1 97.06 102 ARG B O 1
ATOM 4277 N N . ALA B 1 103 ? -8.992 -26.641 -1.508 1 97 103 ALA B N 1
ATOM 4278 C CA . ALA B 1 103 ? -8.242 -25.438 -1.116 1 97 103 ALA B CA 1
ATOM 4279 C C . ALA B 1 103 ? -9.172 -24.25 -0.887 1 97 103 ALA B C 1
ATOM 4281 O O . ALA B 1 103 ? -9.016 -23.516 0.093 1 97 103 ALA B O 1
ATOM 4282 N N . VAL B 1 104 ? -10.117 -24.016 -1.775 1 98.25 104 VAL B N 1
ATOM 4283 C CA . VAL B 1 104 ? -11.016 -22.875 -1.62 1 98.25 104 VAL B CA 1
ATOM 4284 C C . VAL B 1 104 ? -11.859 -23.047 -0.363 1 98.25 104 VAL B C 1
ATOM 4286 O O . VAL B 1 104 ? -12.133 -22.078 0.352 1 98.25 104 VAL B O 1
ATOM 4289 N N . ALA B 1 105 ? -12.266 -24.266 -0.111 1 98.5 105 ALA B N 1
ATOM 4290 C CA . ALA B 1 105 ? -12.992 -24.531 1.13 1 98.5 105 ALA B CA 1
ATOM 4291 C C . ALA B 1 105 ? -12.148 -24.156 2.346 1 98.5 105 ALA B C 1
ATOM 4293 O O . ALA B 1 105 ? -12.656 -23.578 3.311 1 98.5 105 ALA B O 1
ATOM 4294 N N . ARG B 1 106 ? -10.898 -24.5 2.285 1 97.81 106 ARG B N 1
ATOM 4295 C CA . ARG B 1 106 ? -9.977 -24.219 3.381 1 97.81 106 ARG B CA 1
ATOM 4296 C C . ARG B 1 106 ? -9.836 -22.719 3.611 1 97.81 106 ARG B C 1
ATOM 4298 O O . ARG B 1 106 ? -9.703 -22.281 4.754 1 97.81 106 ARG B O 1
ATOM 4305 N N . TYR B 1 107 ? -9.828 -21.938 2.549 1 98.44 107 TYR B N 1
ATOM 4306 C CA . TYR B 1 107 ? -9.773 -20.484 2.693 1 98.44 107 TYR B CA 1
ATOM 4307 C C . TYR B 1 107 ? -10.953 -19.969 3.504 1 98.44 107 TYR B C 1
ATOM 4309 O O . TYR B 1 107 ? -10.781 -19.203 4.453 1 98.44 107 TYR B O 1
ATOM 4317 N N . PHE B 1 108 ? -12.148 -20.391 3.139 1 98.81 108 PHE B N 1
ATOM 4318 C CA . PHE B 1 108 ? -13.336 -19.906 3.836 1 98.81 108 PHE B CA 1
ATOM 4319 C C . PHE B 1 108 ? -13.375 -20.438 5.266 1 98.81 108 PHE B C 1
ATOM 4321 O O . PHE B 1 108 ? -13.82 -19.734 6.176 1 98.81 108 PHE B O 1
ATOM 4328 N N . GLU B 1 109 ? -12.883 -21.656 5.457 1 98.56 109 GLU B N 1
ATOM 4329 C CA . GLU B 1 109 ? -12.758 -22.203 6.809 1 98.56 109 GLU B CA 1
ATOM 4330 C C . GLU B 1 109 ? -11.797 -21.359 7.648 1 98.56 109 GLU B C 1
ATOM 4332 O O . GLU B 1 109 ? -12.141 -20.938 8.758 1 98.56 109 GLU B O 1
ATOM 4337 N N . PHE B 1 110 ? -10.625 -21.109 7.121 1 98.5 110 PHE B N 1
ATOM 4338 C CA . PHE B 1 110 ? -9.57 -20.391 7.836 1 98.5 110 PHE B CA 1
ATOM 4339 C C . PHE B 1 110 ? -10.023 -18.984 8.203 1 98.5 110 PHE B C 1
ATOM 4341 O O . PHE B 1 110 ? -9.961 -18.594 9.367 1 98.5 110 PHE B O 1
ATOM 4348 N N . TYR B 1 111 ? -10.547 -18.25 7.293 1 98.81 111 TYR B N 1
ATOM 4349 C CA . TYR B 1 111 ? -10.891 -16.859 7.539 1 98.81 111 TYR B CA 1
ATOM 4350 C C . TYR B 1 111 ? -12.211 -16.734 8.281 1 98.81 111 TYR B C 1
ATOM 4352 O O . TYR B 1 111 ? -12.445 -15.773 9 1 98.81 111 TYR B O 1
ATOM 4360 N N . GLY B 1 112 ? -13.102 -17.75 8.023 1 98.75 112 GLY B N 1
ATOM 4361 C CA . GLY B 1 112 ? -14.258 -17.797 8.898 1 98.75 112 GLY B CA 1
ATOM 4362 C C . GLY B 1 112 ? -13.891 -17.875 10.375 1 98.75 112 GLY B C 1
ATOM 4363 O O . GLY B 1 112 ? -14.492 -17.188 11.203 1 98.75 112 GLY B O 1
ATOM 4364 N N . GLY B 1 113 ? -12.906 -18.688 10.656 1 98.5 113 GLY B N 1
ATOM 4365 C CA . GLY B 1 113 ? -12.414 -18.812 12.023 1 98.5 113 GLY B CA 1
ATOM 4366 C C . GLY B 1 113 ? -11.633 -17.594 12.492 1 98.5 113 GLY B C 1
ATOM 4367 O O . GLY B 1 113 ? -11.586 -17.297 13.688 1 98.5 113 GLY B O 1
ATOM 4368 N N . ALA B 1 114 ? -11.039 -16.891 11.57 1 98.44 114 ALA B N 1
ATOM 4369 C CA . ALA B 1 114 ? -10.133 -15.789 11.906 1 98.44 114 ALA B CA 1
ATOM 4370 C C . ALA B 1 114 ? -10.898 -14.477 12.062 1 98.44 114 ALA B C 1
ATOM 4372 O O . ALA B 1 114 ? -10.367 -13.508 12.617 1 98.44 114 ALA B O 1
ATOM 4373 N N . ALA B 1 115 ? -12.109 -14.406 11.602 1 98.06 115 ALA B N 1
ATOM 4374 C CA . ALA B 1 115 ? -12.852 -13.148 11.477 1 98.06 115 ALA B CA 1
ATOM 4375 C C . ALA B 1 115 ? -12.898 -12.406 12.805 1 98.06 115 ALA B C 1
ATOM 4377 O O . ALA B 1 115 ? -12.727 -11.188 12.844 1 98.06 115 ALA B O 1
ATOM 4378 N N . ASP B 1 116 ? -13.148 -13.117 13.914 1 97.94 116 ASP B N 1
ATOM 4379 C CA . ASP B 1 116 ? -13.312 -12.461 15.203 1 97.94 116 ASP B CA 1
ATOM 4380 C C . ASP B 1 116 ? -12.023 -12.539 16.031 1 97.94 116 ASP B C 1
ATOM 4382 O O . ASP B 1 116 ? -12.062 -12.461 17.25 1 97.94 116 ASP B O 1
ATOM 4386 N N . LYS B 1 117 ? -10.875 -12.773 15.344 1 97.75 117 LYS B N 1
ATOM 4387 C CA . LYS B 1 117 ? -9.586 -12.859 16.031 1 97.75 117 LYS B CA 1
ATOM 4388 C C . LYS B 1 117 ? -8.68 -11.688 15.656 1 97.75 117 LYS B C 1
ATOM 4390 O O . LYS B 1 117 ? -7.508 -11.664 16.031 1 97.75 117 LYS B O 1
ATOM 4395 N N . VAL B 1 118 ? -9.133 -10.695 14.898 1 96.62 118 VAL B N 1
ATOM 4396 C CA . VAL B 1 118 ? -8.367 -9.523 14.508 1 96.62 118 VAL B CA 1
ATOM 4397 C C . VAL B 1 118 ? -8.414 -8.477 15.617 1 96.62 118 VAL B C 1
ATOM 4399 O O . VAL B 1 118 ? -9.5 -8.031 16.016 1 96.62 118 VAL B O 1
ATOM 4402 N N . HIS B 1 119 ? -7.258 -8.078 16.078 1 95.12 119 HIS B N 1
ATOM 4403 C CA . HIS B 1 119 ? -7.184 -7.133 17.188 1 95.12 119 HIS B CA 1
ATOM 4404 C C . HIS B 1 119 ? -6.473 -5.852 16.766 1 95.12 119 HIS B C 1
ATOM 4406 O O . HIS B 1 119 ? -5.785 -5.82 15.75 1 95.12 119 HIS B O 1
ATOM 4412 N N . GLY B 1 120 ? -6.727 -4.742 17.594 1 94.94 120 GLY B N 1
ATOM 4413 C CA . GLY B 1 120 ? -5.973 -3.504 17.5 1 94.94 120 GLY B CA 1
ATOM 4414 C C . GLY B 1 120 ? -4.832 -3.426 18.5 1 94.94 120 GLY B C 1
ATOM 4415 O O . GLY B 1 120 ? -4.312 -4.453 18.938 1 94.94 120 GLY B O 1
ATOM 4416 N N . GLN B 1 121 ? -4.289 -2.23 18.625 1 96 121 GLN B N 1
ATOM 4417 C CA . GLN B 1 121 ? -3.184 -1.989 19.547 1 96 121 GLN B CA 1
ATOM 4418 C C . GLN B 1 121 ? -3.484 -0.815 20.469 1 96 121 GLN B C 1
ATOM 4420 O O . GLN B 1 121 ? -4.305 0.045 20.156 1 96 121 GLN B O 1
ATOM 4425 N N . THR B 1 122 ? -2.934 -0.909 21.656 1 96.62 122 THR B N 1
ATOM 4426 C CA . THR B 1 122 ? -2.838 0.251 22.531 1 96.62 122 THR B CA 1
ATOM 4427 C C . THR B 1 122 ? -1.4 0.755 22.609 1 96.62 122 THR B C 1
ATOM 4429 O O . THR B 1 122 ? -0.463 -0.04 22.703 1 96.62 122 THR B O 1
ATOM 4432 N N . ILE B 1 123 ? -1.236 2.016 22.484 1 96 123 ILE B N 1
ATOM 4433 C CA . ILE B 1 123 ? 0.101 2.598 22.484 1 96 123 ILE B CA 1
ATOM 4434 C C . ILE B 1 123 ? 0.312 3.426 23.75 1 96 123 ILE B C 1
ATOM 4436 O O . ILE B 1 123 ? -0.437 4.367 24.016 1 96 123 ILE B O 1
ATOM 4440 N N . PRO B 1 124 ? 1.338 3.029 24.578 1 94.12 124 PRO B N 1
ATOM 4441 C CA . PRO B 1 124 ? 1.707 3.947 25.672 1 94.12 124 PRO B CA 1
ATOM 4442 C C . PRO B 1 124 ? 2.07 5.34 25.156 1 94.12 124 PRO B C 1
ATOM 4444 O O . PRO B 1 124 ? 2.787 5.473 24.156 1 94.12 124 PRO B O 1
ATOM 4447 N N . TYR B 1 125 ? 1.549 6.312 25.812 1 93.62 125 TYR B N 1
ATOM 4448 C CA . TYR B 1 125 ? 1.727 7.699 25.406 1 93.62 125 TYR B CA 1
ATOM 4449 C C . TYR B 1 125 ? 1.838 8.625 26.609 1 93.62 125 TYR B C 1
ATOM 4451 O O . TYR B 1 125 ? 2.252 8.203 27.688 1 93.62 125 TYR B O 1
ATOM 4459 N N . LEU B 1 126 ? 1.634 9.883 26.516 1 92.5 126 LEU B N 1
ATOM 4460 C CA . LEU B 1 126 ? 1.785 10.898 27.547 1 92.5 126 LEU B CA 1
ATOM 4461 C C . LEU B 1 126 ? 0.781 10.68 28.672 1 92.5 126 LEU B C 1
ATOM 4463 O O . LEU B 1 126 ? -0.269 10.062 28.469 1 92.5 126 LEU B O 1
ATOM 4467 N N . ASP B 1 127 ? 1.08 11.18 29.812 1 92.81 127 ASP B N 1
ATOM 4468 C CA . ASP B 1 127 ? 0.159 11.125 30.953 1 92.81 127 ASP B CA 1
ATOM 4469 C C . ASP B 1 127 ? -1.157 11.828 30.609 1 92.81 127 ASP B C 1
ATOM 4471 O O . ASP B 1 127 ? -1.16 12.898 30 1 92.81 127 ASP B O 1
ATOM 4475 N N . GLY B 1 128 ? -2.254 11.148 30.906 1 94.12 128 GLY B N 1
ATOM 4476 C CA . GLY B 1 128 ? -3.562 11.742 30.688 1 94.12 128 GLY B CA 1
ATOM 4477 C C . GLY B 1 128 ? -4.164 11.383 29.344 1 94.12 128 GLY B C 1
ATOM 4478 O O . GLY B 1 128 ? -5.262 11.836 29 1 94.12 128 GLY B O 1
ATOM 4479 N N . TYR B 1 129 ? -3.447 10.492 28.609 1 95.12 129 TYR B N 1
ATOM 4480 C CA . TYR B 1 129 ? -3.953 10.125 27.297 1 95.12 129 TYR B CA 1
ATOM 4481 C C . TYR B 1 129 ? -4.152 8.617 27.188 1 95.12 129 TYR B C 1
ATOM 4483 O O . TYR B 1 129 ? -3.379 7.84 27.766 1 95.12 129 TYR B O 1
ATOM 4491 N N . ASN B 1 130 ? -5.164 8.227 26.562 1 95.31 130 ASN B N 1
ATOM 4492 C CA . ASN B 1 130 ? -5.363 6.863 26.078 1 95.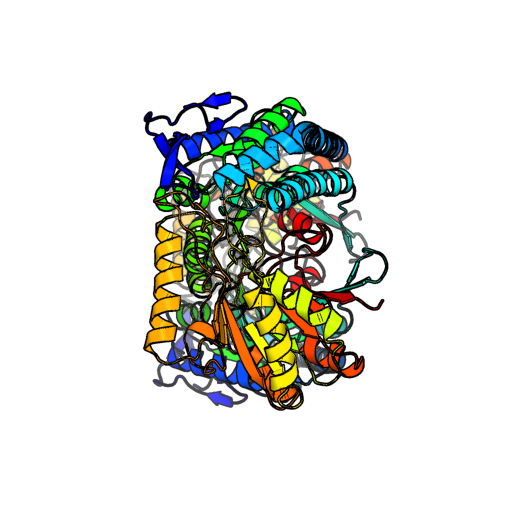31 130 ASN B CA 1
ATOM 4493 C C . ASN B 1 130 ? -5.312 6.797 24.562 1 95.31 130 ASN B C 1
ATOM 4495 O O . ASN B 1 130 ? -5.992 7.566 23.875 1 95.31 130 ASN B O 1
ATOM 4499 N N . VAL B 1 131 ? -4.445 5.941 24.016 1 96.44 131 VAL B N 1
ATOM 4500 C CA . VAL B 1 131 ? -4.293 5.836 22.562 1 96.44 131 VAL B CA 1
ATOM 4501 C C . VAL B 1 131 ? -4.598 4.406 22.109 1 96.44 131 VAL B C 1
ATOM 4503 O O . VAL B 1 131 ? -3.986 3.453 22.594 1 96.44 131 VAL B O 1
ATOM 4506 N N . SER B 1 132 ? -5.527 4.32 21.266 1 96.62 132 SER B N 1
ATOM 4507 C CA . SER B 1 132 ? -5.852 3.045 20.641 1 96.62 132 SER B CA 1
ATOM 4508 C C . SER B 1 132 ? -5.688 3.121 19.125 1 96.62 132 SER B C 1
ATOM 4510 O O . SER B 1 132 ? -5.996 4.145 18.5 1 96.62 132 SER B O 1
ATOM 4512 N N . VAL B 1 133 ? -5.121 2.092 18.562 1 97.62 133 VAL B N 1
ATOM 4513 C CA . VAL B 1 133 ? -5.113 1.877 17.109 1 97.62 133 VAL B CA 1
ATOM 4514 C C . VAL B 1 133 ? -6.055 0.73 16.75 1 97.62 133 VAL B C 1
ATOM 4516 O O . VAL B 1 133 ? -5.863 -0.402 17.203 1 97.62 133 VAL B O 1
ATOM 4519 N N . VAL B 1 134 ? -7.09 1.024 16 1 97.69 134 VAL B N 1
ATOM 4520 C CA . VAL B 1 134 ? -8.07 0.002 15.656 1 97.69 134 VAL B CA 1
ATOM 4521 C C . VAL B 1 134 ? -8.016 -0.289 14.156 1 97.69 134 VAL B C 1
ATOM 4523 O O . VAL B 1 134 ? -7.559 0.549 13.375 1 97.69 134 VAL B O 1
ATOM 4526 N N . ARG B 1 135 ? -8.398 -1.484 13.742 1 97.38 135 ARG B N 1
ATOM 4527 C CA . ARG B 1 135 ? -8.492 -1.847 12.336 1 97.38 135 ARG B CA 1
ATOM 4528 C C . ARG B 1 135 ? -9.922 -1.664 11.82 1 97.38 135 ARG B C 1
ATOM 4530 O O . ARG B 1 135 ? -10.883 -2.043 12.492 1 97.38 135 ARG B O 1
ATOM 4537 N N . VAL B 1 136 ? -10.008 -1.054 10.711 1 97.38 136 VAL B N 1
ATOM 4538 C CA . VAL B 1 136 ? -11.289 -0.776 10.078 1 97.38 136 VAL B CA 1
ATOM 4539 C C . VAL B 1 136 ? -11.281 -1.294 8.641 1 97.38 136 VAL B C 1
ATOM 4541 O O . VAL B 1 136 ? -10.297 -1.133 7.922 1 97.38 136 VAL B O 1
ATOM 4544 N N . PRO B 1 137 ? -12.391 -2.049 8.219 1 98.19 137 PRO B N 1
ATOM 4545 C CA . PRO B 1 137 ? -12.438 -2.461 6.816 1 98.19 137 PRO B CA 1
ATOM 4546 C C . PRO B 1 137 ? -12.398 -1.278 5.852 1 98.19 137 PRO B C 1
ATOM 4548 O O . PRO B 1 137 ? -12.75 -0.158 6.227 1 98.19 137 PRO B O 1
ATOM 4551 N N . HIS B 1 138 ? -12 -1.483 4.633 1 98.44 138 HIS B N 1
ATOM 4552 C CA . HIS B 1 138 ? -11.906 -0.429 3.631 1 98.44 138 HIS B CA 1
ATOM 4553 C C . HIS B 1 138 ? -13.289 0.043 3.191 1 98.44 138 HIS B C 1
ATOM 4555 O O . HIS B 1 138 ? -13.492 1.235 2.955 1 98.44 138 HIS B O 1
ATOM 4561 N N . GLY B 1 139 ? -14.211 -0.837 3.025 1 98.5 139 GLY B N 1
ATOM 4562 C CA . GLY B 1 139 ? -15.531 -0.581 2.465 1 98.5 139 GLY B CA 1
ATOM 4563 C C . GLY B 1 139 ? -15.867 -1.487 1.297 1 98.5 139 GLY B C 1
ATOM 4564 O O . GLY B 1 139 ? -16.109 -2.682 1.48 1 98.5 139 GLY B O 1
ATOM 4565 N N . VAL B 1 140 ? -15.859 -0.941 0.078 1 98.88 140 VAL B N 1
ATOM 4566 C CA . VAL B 1 140 ? -16.078 -1.721 -1.138 1 98.88 140 VAL B CA 1
ATOM 4567 C C . VAL B 1 140 ? -14.727 -2.107 -1.741 1 98.88 140 VAL B C 1
ATOM 4569 O O . VAL B 1 140 ? -13.898 -1.242 -2.039 1 98.88 140 VAL B O 1
ATOM 4572 N N . THR B 1 141 ? -14.508 -3.418 -1.891 1 98.94 141 THR B N 1
ATOM 4573 C CA . THR B 1 141 ? -13.242 -3.902 -2.426 1 98.94 141 THR B CA 1
ATOM 4574 C C . THR B 1 141 ? -13.43 -4.504 -3.816 1 98.94 141 THR B C 1
ATOM 4576 O O . THR B 1 141 ? -14.43 -5.18 -4.07 1 98.94 141 THR B O 1
ATOM 4579 N N . ALA B 1 142 ? -12.508 -4.207 -4.699 1 98.94 142 ALA B N 1
ATOM 4580 C CA . ALA B 1 142 ? -12.477 -4.75 -6.051 1 98.94 142 ALA B CA 1
ATOM 4581 C C . ALA B 1 142 ? -11.523 -5.938 -6.145 1 98.94 142 ALA B C 1
ATOM 4583 O O . ALA B 1 142 ? -10.375 -5.855 -5.699 1 98.94 142 ALA B O 1
ATOM 4584 N N . HIS B 1 143 ? -12.031 -7.023 -6.703 1 98.94 143 HIS B N 1
ATOM 4585 C CA . HIS B 1 143 ? -11.258 -8.25 -6.852 1 98.94 143 HIS B CA 1
ATOM 4586 C C . HIS B 1 143 ? -11.188 -8.688 -8.312 1 98.94 143 HIS B C 1
ATOM 4588 O O . HIS B 1 143 ? -12.219 -8.984 -8.922 1 98.94 143 HIS B O 1
ATOM 4594 N N . ILE B 1 144 ? -10 -8.672 -8.875 1 98.94 144 ILE B N 1
ATOM 4595 C CA . ILE B 1 144 ? -9.781 -9.203 -10.219 1 98.94 144 ILE B CA 1
ATOM 4596 C C . ILE B 1 144 ? -8.883 -10.438 -10.133 1 98.94 144 ILE B C 1
ATOM 4598 O O . ILE B 1 144 ? -7.723 -10.352 -9.734 1 98.94 144 ILE B O 1
ATOM 4602 N N . ILE B 1 145 ? -9.438 -11.594 -10.523 1 98.69 145 ILE B N 1
ATOM 4603 C CA . ILE B 1 145 ? -8.711 -12.836 -10.289 1 98.69 145 ILE B CA 1
ATOM 4604 C C . ILE B 1 145 ? -8.43 -13.531 -11.617 1 98.69 145 ILE B C 1
ATOM 4606 O O . ILE B 1 145 ? -9.18 -13.367 -12.578 1 98.69 145 ILE B O 1
ATOM 4610 N N . PRO B 1 146 ? -7.367 -14.312 -11.695 1 98.31 146 PRO B N 1
ATOM 4611 C CA . PRO B 1 146 ? -6.906 -14.945 -12.938 1 98.31 146 PRO B CA 1
ATOM 4612 C C . PRO B 1 146 ? -7.633 -16.25 -13.234 1 98.31 146 PRO B C 1
ATOM 4614 O O . PRO B 1 146 ? -8.5 -16.672 -12.469 1 98.31 146 PRO B O 1
ATOM 4617 N N . TRP B 1 147 ? -7.23 -16.891 -14.336 1 98.31 147 TRP B N 1
ATOM 4618 C CA . TRP B 1 147 ? -7.945 -18.031 -14.883 1 98.31 147 TRP B CA 1
ATOM 4619 C C . TRP B 1 147 ? -7.305 -19.344 -14.438 1 98.31 147 TRP B C 1
ATOM 4621 O O . TRP B 1 147 ? -7.895 -20.422 -14.602 1 98.31 147 TRP B O 1
ATOM 4631 N N . ASN B 1 148 ? -6.152 -19.281 -13.797 1 97.69 148 ASN B N 1
ATOM 4632 C CA . ASN B 1 148 ? -5.41 -20.531 -13.68 1 97.69 148 ASN B CA 1
ATOM 4633 C C . ASN B 1 148 ? -5.883 -21.359 -12.477 1 97.69 148 ASN B C 1
ATOM 4635 O O . ASN B 1 148 ? -5.793 -22.578 -12.477 1 97.69 148 ASN B O 1
ATOM 4639 N N . TYR B 1 149 ? -6.277 -20.672 -11.414 1 97.56 149 TYR B N 1
ATOM 4640 C CA . TYR B 1 149 ? -6.895 -21.297 -10.258 1 97.56 149 TYR B CA 1
ATOM 4641 C C . TYR B 1 149 ? -8.133 -20.531 -9.805 1 97.56 149 TYR B C 1
ATOM 4643 O O . TYR B 1 149 ? -8.195 -20.047 -8.68 1 97.56 149 TYR B O 1
ATOM 4651 N N . PRO B 1 150 ? -9.148 -20.547 -10.633 1 98.19 150 PRO B N 1
ATOM 4652 C CA . PRO B 1 150 ? -10.25 -19.609 -10.398 1 98.19 150 PRO B CA 1
ATOM 4653 C C . PRO B 1 150 ? -10.891 -19.797 -9.023 1 98.19 150 PRO B C 1
ATOM 4655 O O . PRO B 1 150 ? -11.094 -18.812 -8.297 1 98.19 150 PRO B O 1
ATOM 4658 N N . ALA B 1 151 ? -11.172 -21.031 -8.609 1 98.19 151 ALA B N 1
ATOM 4659 C CA . ALA B 1 151 ? -11.82 -21.281 -7.332 1 98.19 151 ALA B CA 1
ATOM 4660 C C . ALA B 1 151 ? -10.93 -20.859 -6.168 1 98.19 151 ALA B C 1
ATOM 4662 O O . ALA B 1 151 ? -11.359 -20.094 -5.301 1 98.19 151 ALA B O 1
ATOM 4663 N N . GLN B 1 152 ? -9.742 -21.344 -6.211 1 96.81 152 GLN B N 1
ATOM 4664 C CA . GLN B 1 152 ? -8.805 -21.047 -5.137 1 96.81 152 GLN B CA 1
ATOM 4665 C C . GLN B 1 152 ? -8.555 -19.547 -5.023 1 96.81 152 GLN B C 1
ATOM 4667 O O . GLN B 1 152 ? -8.461 -19 -3.916 1 96.81 152 GLN B O 1
ATOM 4672 N N . MET B 1 153 ? -8.406 -18.906 -6.16 1 97.75 153 MET B N 1
ATOM 4673 C CA . MET B 1 153 ? -8.102 -17.469 -6.18 1 97.75 153 MET B CA 1
ATOM 4674 C C . MET B 1 153 ? -9.281 -16.672 -5.637 1 97.75 153 MET B C 1
ATOM 4676 O O . MET B 1 153 ? -9.078 -15.625 -5.008 1 97.75 153 MET B O 1
ATOM 4680 N N . MET B 1 154 ? -10.484 -17.125 -5.887 1 98.5 154 MET B N 1
ATOM 4681 C CA . MET B 1 154 ? -11.656 -16.5 -5.305 1 98.5 154 MET B CA 1
ATOM 4682 C C . MET B 1 154 ? -11.594 -16.516 -3.781 1 98.5 154 MET B C 1
ATOM 4684 O O . MET B 1 154 ? -11.781 -15.492 -3.129 1 98.5 154 MET B O 1
ATOM 4688 N N . GLY B 1 155 ? -11.336 -17.719 -3.225 1 98.5 155 GLY B N 1
ATOM 4689 C CA . GLY B 1 155 ? -11.234 -17.828 -1.778 1 98.5 155 GLY B CA 1
ATOM 4690 C C . GLY B 1 155 ? -10.102 -17 -1.191 1 98.5 155 GLY B C 1
ATOM 4691 O O . GLY B 1 155 ? -10.258 -16.391 -0.129 1 98.5 155 GLY B O 1
ATOM 4692 N N . ARG B 1 156 ? -9.031 -16.922 -1.898 1 98 156 ARG B N 1
ATOM 4693 C CA . ARG B 1 156 ? -7.809 -16.281 -1.435 1 98 156 ARG B CA 1
ATOM 4694 C C . ARG B 1 156 ? -8.031 -14.789 -1.199 1 98 156 ARG B C 1
ATOM 4696 O O . ARG B 1 156 ? -7.484 -14.211 -0.256 1 98 156 ARG B O 1
ATOM 4703 N N . THR B 1 157 ? -8.812 -14.18 -2.076 1 98.38 157 THR B N 1
ATOM 4704 C CA . THR B 1 157 ? -8.961 -12.734 -1.955 1 98.38 157 THR B CA 1
ATOM 4705 C C . THR B 1 157 ? -10.297 -12.383 -1.307 1 98.38 157 THR B C 1
ATOM 4707 O O . THR B 1 157 ? -10.375 -11.477 -0.477 1 98.38 157 THR B O 1
ATOM 4710 N N . LEU B 1 158 ? -11.359 -13.141 -1.559 1 98.75 158 LEU B N 1
ATOM 4711 C CA . LEU B 1 158 ? -12.703 -12.812 -1.107 1 98.75 158 LEU B CA 1
ATOM 4712 C C . LEU B 1 158 ? -12.875 -13.141 0.371 1 98.75 158 LEU B C 1
ATOM 4714 O O . LEU B 1 158 ? -13.516 -12.383 1.109 1 98.75 158 LEU B O 1
ATOM 4718 N N . ALA B 1 159 ? -12.359 -14.281 0.79 1 98.88 159 ALA B N 1
ATOM 4719 C CA . ALA B 1 159 ? -12.594 -14.75 2.152 1 98.88 159 ALA B CA 1
ATOM 4720 C C . ALA B 1 159 ? -12.07 -13.742 3.176 1 98.88 159 ALA B C 1
ATOM 4722 O O . ALA B 1 159 ? -12.797 -13.336 4.086 1 98.88 159 ALA B O 1
ATOM 4723 N N . PRO B 1 160 ? -10.828 -13.281 3.039 1 98.88 160 PRO B N 1
ATOM 4724 C CA . PRO B 1 160 ? -10.367 -12.297 4.02 1 98.88 160 PRO B CA 1
ATOM 4725 C C . PRO B 1 160 ? -11.094 -10.961 3.902 1 98.88 160 PRO B C 1
ATOM 4727 O O . PRO B 1 160 ? -11.289 -10.266 4.906 1 98.88 160 PRO B O 1
ATOM 4730 N N . ALA B 1 161 ? -11.5 -10.562 2.697 1 98.94 161 ALA B N 1
ATOM 4731 C CA . ALA B 1 161 ? -12.234 -9.312 2.518 1 98.94 161 ALA B CA 1
ATOM 4732 C C . ALA B 1 161 ? -13.562 -9.344 3.268 1 98.94 161 ALA B C 1
ATOM 4734 O O . ALA B 1 161 ? -13.891 -8.406 4 1 98.94 161 ALA B O 1
ATOM 4735 N N . LEU B 1 162 ? -14.266 -10.422 3.078 1 98.94 162 LEU B N 1
ATOM 4736 C CA . LEU B 1 162 ? -15.562 -10.57 3.732 1 98.94 162 LEU B CA 1
ATOM 4737 C C . LEU B 1 162 ? -15.398 -10.742 5.238 1 98.94 162 LEU B C 1
ATOM 4739 O O . LEU B 1 162 ? -16.172 -10.195 6.02 1 98.94 162 LEU B O 1
ATOM 4743 N N . ALA B 1 163 ? -14.391 -11.516 5.621 1 98.94 163 ALA B N 1
ATOM 4744 C CA . ALA B 1 163 ? -14.117 -11.719 7.043 1 98.94 163 ALA B CA 1
ATOM 4745 C C . ALA B 1 163 ? -13.914 -10.391 7.758 1 98.94 163 ALA B C 1
ATOM 4747 O O . ALA B 1 163 ? -14.383 -10.203 8.883 1 98.94 163 ALA B O 1
ATOM 4748 N N . MET B 1 164 ? -13.273 -9.445 7.152 1 98.56 164 MET B N 1
ATOM 4749 C CA . MET B 1 164 ? -12.961 -8.156 7.758 1 98.56 164 MET B CA 1
ATOM 4750 C C . MET B 1 164 ? -14.18 -7.242 7.762 1 98.56 164 MET B C 1
ATOM 4752 O O . MET B 1 164 ? -14.195 -6.219 8.453 1 98.56 164 MET B O 1
ATOM 4756 N N . GLY B 1 165 ? -15.188 -7.594 6.895 1 98.69 165 GLY B N 1
ATOM 4757 C CA . GLY B 1 165 ? -16.422 -6.812 6.902 1 98.69 165 GLY B CA 1
ATOM 4758 C C . GLY B 1 165 ? -16.578 -5.934 5.676 1 98.69 165 GLY B C 1
ATOM 4759 O O . GLY B 1 165 ? -17.438 -5.055 5.645 1 98.69 165 GLY B O 1
ATOM 4760 N N . ASN B 1 166 ? -15.727 -6.082 4.688 1 98.94 166 ASN B N 1
ATOM 4761 C CA . ASN B 1 166 ? -15.898 -5.383 3.418 1 98.94 166 ASN B CA 1
ATOM 4762 C C . ASN B 1 166 ? -17.031 -5.988 2.592 1 98.94 166 ASN B C 1
ATOM 4764 O O . ASN B 1 166 ? -17.438 -7.121 2.844 1 98.94 166 ASN B O 1
ATOM 4768 N N . ALA B 1 167 ? -17.547 -5.258 1.673 1 98.94 167 ALA B N 1
ATOM 4769 C CA . ALA B 1 167 ? -18.312 -5.801 0.554 1 98.94 167 ALA B CA 1
ATOM 4770 C C . ALA B 1 167 ? -17.453 -5.875 -0.71 1 98.94 167 ALA B C 1
ATOM 4772 O O . ALA B 1 167 ? -16.562 -5.047 -0.916 1 98.94 167 ALA B O 1
ATOM 4773 N N . ALA B 1 168 ? -17.781 -6.867 -1.55 1 98.94 168 ALA B N 1
ATOM 4774 C CA . ALA B 1 168 ? -16.828 -7.16 -2.611 1 98.94 168 ALA B CA 1
ATOM 4775 C C . ALA B 1 168 ? -17.5 -7.129 -3.982 1 98.94 168 ALA B C 1
ATOM 4777 O O . ALA B 1 168 ? -18.656 -7.539 -4.125 1 98.94 168 ALA B O 1
ATOM 4778 N N . VAL B 1 169 ? -16.781 -6.633 -4.934 1 99 169 VAL B N 1
ATOM 4779 C CA . VAL B 1 169 ? -17.094 -6.801 -6.352 1 99 169 VAL B CA 1
ATOM 4780 C C . VAL B 1 169 ? -15.992 -7.613 -7.027 1 99 169 VAL B C 1
ATOM 4782 O O . VAL B 1 169 ? -14.836 -7.184 -7.066 1 99 169 VAL B O 1
ATOM 4785 N N . LEU B 1 170 ? -16.375 -8.734 -7.504 1 98.94 170 LEU B N 1
ATOM 4786 C CA . LEU B 1 170 ? -15.445 -9.688 -8.086 1 98.94 170 LEU B CA 1
ATOM 4787 C C . LEU B 1 170 ? -15.594 -9.734 -9.609 1 98.94 170 LEU B C 1
ATOM 4789 O O . LEU B 1 170 ? -16.703 -9.867 -10.117 1 98.94 170 LEU B O 1
ATOM 4793 N N . LYS B 1 171 ? -14.539 -9.531 -10.289 1 98.94 171 LYS B N 1
ATOM 4794 C CA . LYS B 1 171 ? -14.43 -9.758 -11.734 1 98.94 171 LYS B CA 1
ATOM 4795 C C . LYS B 1 171 ? -13.461 -10.898 -12.031 1 98.94 171 LYS B C 1
ATOM 4797 O O . LYS B 1 171 ? -12.25 -10.688 -12.094 1 98.94 171 LYS B O 1
ATOM 4802 N N . PRO B 1 172 ? -13.922 -12.102 -12.32 1 98.75 172 PRO B N 1
ATOM 4803 C CA . PRO B 1 172 ? -13.047 -13.219 -12.688 1 98.75 172 PRO B CA 1
ATOM 4804 C C . PRO B 1 172 ? -12.625 -13.18 -14.156 1 98.75 172 PRO B C 1
ATOM 4806 O O . PRO B 1 172 ? -13.227 -12.461 -14.953 1 98.75 172 PRO B O 1
ATOM 4809 N N . SER B 1 173 ? -11.57 -13.883 -14.477 1 98.56 173 SER B N 1
ATOM 4810 C CA . SER B 1 173 ? -11.164 -13.992 -15.875 1 98.56 173 SER B CA 1
ATOM 4811 C C . SER B 1 173 ? -12.258 -14.656 -16.703 1 98.56 173 SER B C 1
ATOM 4813 O O . SER B 1 173 ? -12.898 -15.609 -16.25 1 98.56 173 SER B O 1
ATOM 4815 N N . GLU B 1 174 ? -12.422 -14.172 -17.891 1 97.62 174 GLU B N 1
ATOM 4816 C CA . GLU B 1 174 ? -13.414 -14.727 -18.797 1 97.62 174 GLU B CA 1
ATOM 4817 C C . GLU B 1 174 ? -12.961 -16.078 -19.359 1 97.62 174 GLU B C 1
ATOM 4819 O O . GLU B 1 174 ? -13.781 -16.859 -19.844 1 97.62 174 GLU B O 1
ATOM 4824 N N . ASP B 1 175 ? -11.688 -16.375 -19.25 1 97.06 175 ASP B N 1
ATOM 4825 C CA . ASP B 1 175 ? -11.148 -17.609 -19.812 1 97.06 175 ASP B CA 1
ATOM 4826 C C . ASP B 1 175 ? -11.578 -18.812 -18.969 1 97.06 175 ASP B C 1
ATOM 4828 O O . ASP B 1 175 ? -11.641 -19.938 -19.484 1 97.06 175 ASP B O 1
ATOM 4832 N N . ALA B 1 176 ? -11.859 -18.594 -17.703 1 97.19 176 ALA B N 1
ATOM 4833 C CA . ALA B 1 176 ? -12.281 -19.656 -16.781 1 97.19 176 ALA B CA 1
ATOM 4834 C C . ALA B 1 176 ? -12.898 -19.062 -15.516 1 97.19 176 ALA B C 1
ATOM 4836 O O . ALA B 1 176 ? -12.18 -18.516 -14.68 1 97.19 176 ALA B O 1
ATOM 4837 N N . CYS B 1 177 ? -14.25 -19.203 -15.375 1 98.25 177 CYS B N 1
ATOM 4838 C CA . CYS B 1 177 ? -14.836 -18.609 -14.18 1 98.25 177 CYS B CA 1
ATOM 4839 C C . CYS B 1 177 ? -16.141 -19.328 -13.805 1 98.25 177 CYS B C 1
ATOM 4841 O O . CYS B 1 177 ? -16.938 -18.812 -13.023 1 98.25 177 CYS B O 1
ATOM 4843 N N . LEU B 1 178 ? -16.344 -20.516 -14.367 1 98.69 178 LEU B N 1
ATOM 4844 C CA . LEU B 1 178 ? -17.594 -21.234 -14.094 1 98.69 178 LEU B CA 1
ATOM 4845 C C . LEU B 1 178 ? -17.641 -21.734 -12.648 1 98.69 178 LEU B C 1
ATOM 4847 O O . LEU B 1 178 ? -18.688 -21.719 -12.016 1 98.69 178 LEU B O 1
ATOM 4851 N N . SER B 1 179 ? -16.516 -22.219 -12.148 1 98.75 179 SER B N 1
ATOM 4852 C CA . SER B 1 179 ? -16.469 -22.625 -10.742 1 98.75 179 SER B CA 1
ATOM 4853 C C . SER B 1 179 ? -16.719 -21.438 -9.82 1 98.75 179 SER B C 1
ATOM 4855 O O . SER B 1 179 ? -17.375 -21.578 -8.781 1 98.75 179 SER B O 1
ATOM 4857 N N . VAL B 1 180 ? -16.266 -20.234 -10.148 1 98.81 180 VAL B N 1
ATOM 4858 C CA . VAL B 1 180 ? -16.453 -19.016 -9.383 1 98.81 180 VAL B CA 1
ATOM 4859 C C . VAL B 1 180 ? -17.938 -18.672 -9.297 1 98.81 180 VAL B C 1
ATOM 4861 O O . VAL B 1 180 ? -18.438 -18.344 -8.227 1 98.81 180 VAL B O 1
ATOM 4864 N N . ILE B 1 181 ? -18.609 -18.797 -10.43 1 98.88 181 ILE B N 1
ATOM 4865 C CA . ILE B 1 181 ? -20.031 -18.531 -10.508 1 98.88 181 ILE B CA 1
ATOM 4866 C C . ILE B 1 181 ? -20.781 -19.5 -9.602 1 98.88 181 ILE B C 1
ATOM 4868 O O . ILE B 1 181 ? -21.672 -19.094 -8.836 1 98.88 181 ILE B O 1
ATOM 4872 N N . ARG B 1 182 ? -20.422 -20.766 -9.68 1 98.81 182 ARG B N 1
ATOM 4873 C CA . ARG B 1 182 ? -21.078 -21.797 -8.875 1 98.81 182 ARG B CA 1
ATOM 4874 C C . ARG B 1 182 ? -20.828 -21.547 -7.387 1 98.81 182 ARG B C 1
ATOM 4876 O O . ARG B 1 182 ? -21.734 -21.719 -6.57 1 98.81 182 ARG B O 1
ATOM 4883 N N . ILE B 1 183 ? -19.656 -21.141 -6.988 1 98.94 183 ILE B N 1
ATOM 4884 C CA . ILE B 1 183 ? -19.344 -20.875 -5.594 1 98.94 183 ILE B CA 1
ATOM 4885 C C . ILE B 1 183 ? -20.125 -19.641 -5.125 1 98.94 183 ILE B C 1
ATOM 4887 O O . ILE B 1 183 ? -20.578 -19.594 -3.977 1 98.94 183 ILE B O 1
ATOM 4891 N N . ALA B 1 184 ? -20.312 -18.672 -6 1 98.88 184 ALA B N 1
ATOM 4892 C CA . ALA B 1 184 ? -21.141 -17.516 -5.652 1 98.88 184 ALA B CA 1
ATOM 4893 C C . ALA B 1 184 ? -22.578 -17.938 -5.336 1 98.88 184 ALA B C 1
ATOM 4895 O O . ALA B 1 184 ? -23.203 -17.375 -4.438 1 98.88 184 ALA B O 1
ATOM 4896 N N . GLU B 1 185 ? -23.078 -18.938 -6.082 1 98.81 185 GLU B N 1
ATOM 4897 C CA . GLU B 1 185 ? -24.375 -19.484 -5.762 1 98.81 185 GLU B CA 1
ATOM 4898 C C . GLU B 1 185 ? -24.391 -20.109 -4.367 1 98.81 185 GLU B C 1
ATOM 4900 O O . GLU B 1 185 ? -25.344 -19.906 -3.602 1 98.81 185 GLU B O 1
ATOM 4905 N N . LEU B 1 186 ? -23.344 -20.844 -4.086 1 98.88 186 LEU B N 1
ATOM 4906 C CA . LEU B 1 186 ? -23.219 -21.484 -2.779 1 98.88 186 LEU B CA 1
ATOM 4907 C C . LEU B 1 186 ? -23.125 -20.438 -1.674 1 98.88 186 LEU B C 1
ATOM 4909 O O . LEU B 1 186 ? -23.594 -20.656 -0.558 1 98.88 186 LEU B O 1
ATOM 4913 N N . ALA B 1 187 ? -22.5 -19.312 -1.984 1 98.88 187 ALA B N 1
ATOM 4914 C CA . ALA B 1 187 ? -22.391 -18.219 -1.01 1 98.88 187 ALA B CA 1
ATOM 4915 C C . ALA B 1 187 ? -23.781 -17.703 -0.639 1 98.88 187 ALA B C 1
ATOM 4917 O O . ALA B 1 187 ? -24.062 -17.438 0.534 1 98.88 187 ALA B O 1
ATOM 4918 N N . MET B 1 188 ? -24.625 -17.547 -1.612 1 98.06 188 MET B N 1
ATOM 4919 C CA . MET B 1 188 ? -26 -17.125 -1.356 1 98.06 188 MET B CA 1
ATOM 4920 C C . MET B 1 188 ? -26.734 -18.156 -0.513 1 98.06 188 MET B C 1
ATOM 4922 O O . MET B 1 188 ? -27.453 -17.812 0.427 1 98.06 188 MET B O 1
ATOM 4926 N N . GLU B 1 189 ? -26.484 -19.406 -0.829 1 98.31 189 GLU B N 1
ATOM 4927 C CA . GLU B 1 189 ? -27.109 -20.5 -0.083 1 98.31 189 GLU B CA 1
ATOM 4928 C C . GLU B 1 189 ? -26.625 -20.516 1.363 1 98.31 189 GLU B C 1
ATOM 4930 O O . GLU B 1 189 ? -27.375 -20.906 2.268 1 98.31 189 GLU B O 1
ATOM 4935 N N . ALA B 1 190 ? -25.422 -20.094 1.558 1 98.62 190 ALA B N 1
ATOM 4936 C CA . ALA B 1 190 ? -24.812 -20.078 2.885 1 98.62 190 ALA B CA 1
ATOM 4937 C C . ALA B 1 190 ? -25.344 -18.922 3.727 1 98.62 190 ALA B C 1
ATOM 4939 O O . ALA B 1 190 ? -25.047 -18.828 4.922 1 98.62 190 ALA B O 1
ATOM 4940 N N . GLY B 1 191 ? -26.078 -18 3.123 1 98.44 191 GLY B N 1
ATOM 4941 C CA . GLY B 1 191 ? -26.703 -16.922 3.873 1 98.44 191 GLY B CA 1
ATOM 4942 C C . GLY B 1 191 ? -25.969 -15.602 3.73 1 98.44 191 GLY B C 1
ATOM 4943 O O . GLY B 1 191 ? -26.156 -14.688 4.535 1 98.44 191 GLY B O 1
ATOM 4944 N N . LEU B 1 192 ? -25.094 -15.5 2.783 1 98.75 192 LEU B N 1
ATOM 4945 C CA . LEU B 1 192 ? -24.453 -14.211 2.551 1 98.75 192 LEU B CA 1
ATOM 4946 C C . LEU B 1 192 ? -25.469 -13.156 2.133 1 98.75 192 LEU B C 1
ATOM 4948 O O . LEU B 1 192 ? -26.203 -13.352 1.164 1 98.75 192 LEU B O 1
ATOM 4952 N N . PRO B 1 193 ? -25.547 -12.055 2.855 1 98.81 193 PRO B N 1
ATOM 4953 C CA . PRO B 1 193 ? -26.547 -11.031 2.527 1 98.81 193 PRO B CA 1
ATOM 4954 C C . PRO B 1 193 ? -26.375 -10.469 1.119 1 98.81 193 PRO B C 1
ATOM 4956 O O . PRO B 1 193 ? -25.25 -10.375 0.62 1 98.81 193 PRO B O 1
ATOM 4959 N N . PRO B 1 194 ? -27.516 -10.023 0.493 1 98.56 194 PRO B N 1
ATOM 4960 C CA . PRO B 1 194 ? -27.438 -9.43 -0.843 1 98.56 194 PRO B CA 1
ATOM 4961 C C . PRO B 1 194 ? -26.453 -8.258 -0.907 1 98.56 194 PRO B C 1
ATOM 4963 O O . PRO B 1 194 ? -26.438 -7.414 -0.005 1 98.56 194 PRO B O 1
ATOM 4966 N N . GLY B 1 195 ? -25.609 -8.281 -1.893 1 98.81 195 GLY B N 1
ATOM 4967 C CA . GLY B 1 195 ? -24.703 -7.168 -2.137 1 98.81 195 GLY B CA 1
ATOM 4968 C C . GLY B 1 195 ? -23.359 -7.32 -1.438 1 98.81 195 GLY B C 1
ATOM 4969 O O . GLY B 1 195 ? -22.406 -6.605 -1.752 1 98.81 195 GLY B O 1
ATOM 4970 N N . ALA B 1 196 ? -23.219 -8.219 -0.424 1 98.94 196 ALA B N 1
ATOM 4971 C CA . ALA B 1 196 ? -21.922 -8.469 0.21 1 98.94 196 ALA B CA 1
ATOM 4972 C C . ALA B 1 196 ? -20.906 -8.984 -0.804 1 98.94 196 ALA B C 1
ATOM 4974 O O . ALA B 1 196 ? -19.734 -8.609 -0.756 1 98.94 196 ALA B O 1
ATOM 4975 N N . LEU B 1 197 ? -21.375 -9.805 -1.661 1 98.94 197 LEU B N 1
ATOM 4976 C CA . LEU B 1 197 ? -20.641 -10.25 -2.84 1 98.94 197 LEU B CA 1
ATOM 4977 C C . LEU B 1 197 ? -21.391 -9.883 -4.117 1 98.94 197 LEU B C 1
ATOM 4979 O O . LEU B 1 197 ? -22.578 -10.148 -4.242 1 98.94 197 LEU B O 1
ATOM 4983 N N . ASN B 1 198 ? -20.734 -9.219 -4.961 1 98.94 198 ASN B N 1
ATOM 4984 C CA . ASN B 1 198 ? -21.188 -8.969 -6.328 1 98.94 198 ASN B CA 1
ATOM 4985 C C . ASN B 1 198 ? -20.188 -9.5 -7.352 1 98.94 198 ASN B C 1
ATOM 4987 O O . ASN B 1 198 ? -18.984 -9.375 -7.172 1 98.94 198 ASN B O 1
ATOM 4991 N N . LEU B 1 199 ? -20.688 -10.148 -8.375 1 98.94 199 LEU B N 1
ATOM 4992 C CA . LEU B 1 199 ? -19.875 -10.789 -9.406 1 98.94 199 LEU B CA 1
ATOM 4993 C C . LEU B 1 199 ? -20.203 -10.227 -10.789 1 98.94 199 LEU B C 1
ATOM 4995 O O . LEU B 1 199 ? -21.375 -10.188 -11.18 1 98.94 199 LEU B O 1
ATOM 4999 N N . VAL B 1 200 ? -19.219 -9.719 -11.445 1 98.94 200 VAL B N 1
ATOM 5000 C CA . VAL B 1 200 ? -19.391 -9.219 -12.805 1 98.94 200 VAL B CA 1
ATOM 5001 C C . VAL B 1 200 ? -18.453 -9.961 -13.75 1 98.94 200 VAL B C 1
ATOM 5003 O O . VAL B 1 200 ? -17.25 -9.711 -13.766 1 98.94 200 VAL B O 1
ATOM 5006 N N . THR B 1 201 ? -18.969 -10.898 -14.562 1 98.88 201 THR B N 1
ATOM 5007 C CA . THR B 1 201 ? -18.188 -11.508 -15.633 1 98.88 201 THR B CA 1
ATOM 5008 C C . THR B 1 201 ? -18.031 -10.539 -16.797 1 98.88 201 THR B C 1
ATOM 5010 O O . THR B 1 201 ? -18.875 -9.664 -17.016 1 98.88 201 THR B O 1
ATOM 5013 N N . GLY B 1 202 ? -16.969 -10.656 -17.5 1 98.56 202 GLY B N 1
ATOM 5014 C CA . GLY B 1 202 ? -16.656 -9.766 -18.609 1 98.56 202 GLY B CA 1
ATOM 5015 C C . GLY B 1 202 ? -15.172 -9.68 -18.906 1 98.56 202 GLY B C 1
ATOM 5016 O O . GLY B 1 202 ? -14.367 -10.328 -18.234 1 98.56 202 GLY B O 1
ATOM 5017 N N . TYR B 1 203 ? -14.828 -8.922 -19.938 1 98.44 203 TYR B N 1
ATOM 5018 C CA . TYR B 1 203 ? -13.438 -8.766 -20.344 1 98.44 203 TYR B CA 1
ATOM 5019 C C . TYR B 1 203 ? -12.688 -7.824 -19.406 1 98.44 203 TYR B C 1
ATOM 5021 O O . TYR B 1 203 ? -13.258 -6.844 -18.922 1 98.44 203 TYR B O 1
ATOM 5029 N N . GLY B 1 204 ? -11.391 -8.109 -19.203 1 97.56 204 GLY B N 1
ATOM 5030 C CA . GLY B 1 204 ? -10.531 -7.258 -18.391 1 97.56 204 GLY B CA 1
ATOM 5031 C C . GLY B 1 204 ? -10.484 -5.82 -18.875 1 97.56 204 GLY B C 1
ATOM 5032 O O . GLY B 1 204 ? -10.617 -4.891 -18.078 1 97.56 204 GLY B O 1
ATOM 5033 N N . ALA B 1 205 ? -10.383 -5.621 -20.141 1 97.12 205 ALA B N 1
ATOM 5034 C CA . ALA B 1 205 ? -10.203 -4.301 -20.734 1 97.12 205 ALA B CA 1
ATOM 5035 C C . ALA B 1 205 ? -11.492 -3.479 -20.641 1 97.12 205 ALA B C 1
ATOM 5037 O O . ALA B 1 205 ? -11.469 -2.262 -20.844 1 97.12 205 ALA B O 1
ATOM 5038 N N . GLU B 1 206 ? -12.609 -4.148 -20.312 1 98.31 206 GLU B N 1
ATOM 5039 C CA . GLU B 1 206 ? -13.898 -3.484 -20.188 1 98.31 206 GLU B CA 1
ATOM 5040 C C . GLU B 1 206 ? -14.383 -3.48 -18.75 1 98.31 206 GLU B C 1
ATOM 5042 O O . GLU B 1 206 ? -14.117 -2.535 -18 1 98.31 206 GLU B O 1
ATOM 5047 N N . ALA B 1 207 ? -14.867 -4.621 -18.25 1 98.62 207 ALA B N 1
ATOM 5048 C CA . ALA B 1 207 ? -15.383 -4.723 -16.891 1 98.62 207 ALA B CA 1
ATOM 5049 C C . ALA B 1 207 ? -14.273 -4.488 -15.859 1 98.62 207 ALA B C 1
ATOM 5051 O O . ALA B 1 207 ? -14.484 -3.797 -14.859 1 98.62 207 ALA B O 1
ATOM 5052 N N . GLY B 1 208 ? -13.125 -5.098 -16.141 1 98.62 208 GLY B N 1
ATOM 5053 C CA . GLY B 1 208 ? -12.008 -4.918 -15.219 1 98.62 208 GLY B CA 1
ATOM 5054 C C . GLY B 1 208 ? -11.555 -3.479 -15.109 1 98.62 208 GLY B C 1
ATOM 5055 O O . GLY B 1 208 ? -11.336 -2.971 -14.008 1 98.62 208 GLY B O 1
ATOM 5056 N N . ALA B 1 209 ? -11.367 -2.848 -16.219 1 98.44 209 ALA B N 1
ATOM 5057 C CA . ALA B 1 209 ? -10.938 -1.449 -16.266 1 98.44 209 ALA B CA 1
ATOM 5058 C C . ALA B 1 209 ? -11.969 -0.546 -15.586 1 98.44 209 ALA B C 1
ATOM 5060 O O . ALA B 1 209 ? -11.609 0.352 -14.82 1 98.44 209 ALA B O 1
ATOM 5061 N N . ALA B 1 210 ? -13.266 -0.794 -15.836 1 98.75 210 ALA B N 1
ATOM 5062 C CA . ALA B 1 210 ? -14.344 -0.018 -15.219 1 98.75 210 ALA B CA 1
ATOM 5063 C C . ALA B 1 210 ? -14.336 -0.18 -13.703 1 98.75 210 ALA B C 1
ATOM 5065 O O . ALA B 1 210 ? -14.57 0.781 -12.969 1 98.75 210 ALA B O 1
ATOM 5066 N N . LEU B 1 211 ? -14.062 -1.346 -13.258 1 98.88 211 LEU B N 1
ATOM 5067 C CA . LEU B 1 211 ? -14.094 -1.646 -11.828 1 98.88 211 LEU B CA 1
ATOM 5068 C C . LEU B 1 211 ? -12.969 -0.927 -11.094 1 98.88 211 LEU B C 1
ATOM 5070 O O . LEU B 1 211 ? -13.211 -0.244 -10.102 1 98.88 211 LEU B O 1
ATOM 5074 N N . THR B 1 212 ? -11.734 -0.983 -11.586 1 98.56 212 THR B N 1
ATOM 5075 C CA . THR B 1 212 ? -10.578 -0.458 -10.875 1 98.56 212 THR B CA 1
ATOM 5076 C C . THR B 1 212 ? -10.547 1.066 -10.938 1 98.56 212 THR B C 1
ATOM 5078 O O . THR B 1 212 ? -9.914 1.716 -10.109 1 98.56 212 THR B O 1
ATOM 5081 N N . SER B 1 213 ? -11.219 1.642 -11.906 1 98.19 213 SER B N 1
ATOM 5082 C CA . SER B 1 213 ? -11.258 3.096 -12.023 1 98.19 213 SER B CA 1
ATOM 5083 C C . SER B 1 213 ? -12.469 3.676 -11.297 1 98.19 213 SER B C 1
ATOM 5085 O O . SER B 1 213 ? -12.617 4.895 -11.219 1 98.19 213 SER B O 1
ATOM 5087 N N . ASN B 1 214 ? -13.359 2.82 -10.812 1 98.69 214 ASN B N 1
ATOM 5088 C CA . ASN B 1 214 ? -14.602 3.287 -10.211 1 98.69 214 ASN B CA 1
ATOM 5089 C C . ASN B 1 214 ? -14.344 4.066 -8.922 1 98.69 214 ASN B C 1
ATOM 5091 O O . ASN B 1 214 ? -13.633 3.592 -8.039 1 98.69 214 ASN B O 1
ATOM 5095 N N . PRO B 1 215 ? -14.93 5.234 -8.758 1 97.56 215 PRO B N 1
ATOM 5096 C CA . PRO B 1 215 ? -14.68 6.039 -7.562 1 97.56 215 PRO B CA 1
ATOM 5097 C C . PRO B 1 215 ? -15.328 5.453 -6.309 1 97.56 215 PRO B C 1
ATOM 5099 O O . PRO B 1 215 ? -15.078 5.926 -5.199 1 97.56 215 PRO B O 1
ATOM 5102 N N . GLY B 1 216 ? -16.156 4.426 -6.516 1 98.25 216 GLY B N 1
ATOM 5103 C CA . GLY B 1 216 ? -16.875 3.855 -5.387 1 98.25 216 GLY B CA 1
ATOM 5104 C C . GLY B 1 216 ? -16.125 2.729 -4.707 1 98.25 216 GLY B C 1
ATOM 5105 O O . GLY B 1 216 ? -16.578 2.201 -3.688 1 98.25 216 GLY B O 1
ATOM 5106 N N . ILE B 1 217 ? -14.977 2.361 -5.242 1 98.69 217 ILE B N 1
ATOM 5107 C CA . ILE B 1 217 ? -14.211 1.308 -4.582 1 98.69 217 ILE B CA 1
ATOM 5108 C C . ILE B 1 217 ? -13.188 1.93 -3.637 1 98.69 217 ILE B C 1
ATOM 5110 O O . ILE B 1 217 ? -12.75 3.064 -3.844 1 98.69 217 ILE B O 1
ATOM 5114 N N . HIS B 1 218 ? -12.758 1.14 -2.633 1 98.62 218 HIS B N 1
ATOM 5115 C CA . HIS B 1 218 ? -11.891 1.656 -1.58 1 98.62 218 HIS B CA 1
ATOM 5116 C C . HIS B 1 218 ? -10.602 0.847 -1.482 1 98.62 218 HIS B C 1
ATOM 5118 O O . HIS B 1 218 ? -9.688 1.214 -0.739 1 98.62 218 HIS B O 1
ATOM 5124 N N . PHE B 1 219 ? -10.531 -0.235 -2.16 1 98.81 219 PHE B N 1
ATOM 5125 C CA . PHE B 1 219 ? -9.391 -1.144 -2.211 1 98.81 219 PHE B CA 1
ATOM 5126 C C . PHE B 1 219 ? -9.477 -2.055 -3.428 1 98.81 219 PHE B C 1
ATOM 5128 O O . PHE B 1 219 ? -10.578 -2.418 -3.861 1 98.81 219 PHE B O 1
ATOM 5135 N N . ALA B 1 220 ? -8.312 -2.406 -4.012 1 98.88 220 ALA B N 1
ATOM 5136 C CA . ALA B 1 220 ? -8.32 -3.338 -5.137 1 98.88 220 ALA B CA 1
ATOM 5137 C C . ALA B 1 220 ? -7.246 -4.41 -4.965 1 98.88 220 ALA B C 1
ATOM 5139 O O . ALA B 1 220 ? -6.145 -4.129 -4.484 1 98.88 220 ALA B O 1
ATOM 5140 N N . THR B 1 221 ? -7.566 -5.617 -5.27 1 98.81 221 THR B N 1
ATOM 5141 C CA . THR B 1 221 ? -6.59 -6.695 -5.395 1 98.81 221 THR B CA 1
ATOM 5142 C C . THR B 1 221 ? -6.613 -7.285 -6.801 1 98.81 221 THR B C 1
ATOM 5144 O O . THR B 1 221 ? -7.684 -7.453 -7.391 1 98.81 221 THR B O 1
ATOM 5147 N N . PHE B 1 222 ? -5.457 -7.484 -7.309 1 98.81 222 PHE B N 1
ATOM 5148 C CA . PHE B 1 222 ? -5.297 -7.992 -8.664 1 98.81 222 PHE B CA 1
ATOM 5149 C C . PHE B 1 222 ? -4.254 -9.102 -8.711 1 98.81 222 PHE B C 1
ATOM 5151 O O . PHE B 1 222 ? -3.156 -8.953 -8.164 1 98.81 222 PHE B O 1
ATOM 5158 N N . THR B 1 223 ? -4.574 -10.188 -9.273 1 98.62 223 THR B N 1
ATOM 5159 C CA . THR B 1 223 ? -3.625 -11.234 -9.625 1 98.62 223 THR B CA 1
ATOM 5160 C C . THR B 1 223 ? -3.588 -11.453 -11.133 1 98.62 223 THR B C 1
ATOM 5162 O O . THR B 1 223 ? -4.617 -11.727 -11.75 1 98.62 223 THR B O 1
ATOM 5165 N N . GLY B 1 224 ? -2.459 -11.289 -11.734 1 97.88 224 GLY B N 1
ATOM 5166 C CA . GLY B 1 224 ? -2.314 -11.438 -13.18 1 97.88 224 GLY B CA 1
ATOM 5167 C C . GLY B 1 224 ? -0.94 -11.039 -13.68 1 97.88 224 GLY B C 1
ATOM 5168 O O . GLY B 1 224 ? 0.063 -11.25 -12.992 1 97.88 224 GLY B O 1
ATOM 5169 N N . SER B 1 225 ? -0.86 -10.555 -14.93 1 97.31 225 SER B N 1
ATOM 5170 C CA . SER B 1 225 ? 0.418 -10.211 -15.547 1 97.31 225 SER B CA 1
ATOM 5171 C C . SER B 1 225 ? 0.942 -8.875 -15.016 1 97.31 225 SER B C 1
ATOM 5173 O O . SER B 1 225 ? 0.165 -8.031 -14.562 1 97.31 225 SER B O 1
ATOM 5175 N N . PRO B 1 226 ? 2.285 -8.695 -15.078 1 97.44 226 PRO B N 1
ATOM 5176 C CA . PRO B 1 226 ? 2.857 -7.41 -14.68 1 97.44 226 PRO B CA 1
ATOM 5177 C C . PRO B 1 226 ? 2.275 -6.234 -15.469 1 97.44 226 PRO B C 1
ATOM 5179 O O . PRO B 1 226 ? 2.012 -5.176 -14.891 1 97.44 226 PRO B O 1
ATOM 5182 N N . GLU B 1 227 ? 2.047 -6.414 -16.719 1 97.31 227 GLU B N 1
ATOM 5183 C CA . GLU B 1 227 ? 1.517 -5.344 -17.562 1 97.31 227 GLU B CA 1
ATOM 5184 C C . GLU B 1 227 ? 0.12 -4.93 -17.109 1 97.31 227 GLU B C 1
ATOM 5186 O O . GLU B 1 227 ? -0.165 -3.736 -16.969 1 97.31 227 GLU B O 1
ATOM 5191 N N . ALA B 1 228 ? -0.711 -5.91 -16.922 1 97.94 228 ALA B N 1
ATOM 5192 C CA . ALA B 1 228 ? -2.057 -5.625 -16.438 1 97.94 228 ALA B CA 1
ATOM 5193 C C . ALA B 1 228 ? -2.018 -5.031 -15.023 1 97.94 228 ALA B C 1
ATOM 5195 O O . ALA B 1 228 ? -2.83 -4.164 -14.688 1 97.94 228 ALA B O 1
ATOM 5196 N N . GLY B 1 229 ? -1.082 -5.531 -14.195 1 98.38 229 GLY B N 1
ATOM 5197 C CA . GLY B 1 229 ? -0.918 -4.988 -12.852 1 98.38 229 GLY B CA 1
ATOM 5198 C C . GLY B 1 229 ? -0.605 -3.506 -12.844 1 98.38 229 GLY B C 1
ATOM 5199 O O . GLY B 1 229 ? -1.136 -2.758 -12.023 1 98.38 229 GLY B O 1
ATOM 5200 N N . ALA B 1 230 ? 0.259 -3.072 -13.758 1 98.25 230 ALA B N 1
ATOM 5201 C CA . ALA B 1 230 ? 0.593 -1.655 -13.883 1 98.25 230 ALA B CA 1
ATOM 5202 C C . ALA B 1 230 ? -0.641 -0.828 -14.227 1 98.25 230 ALA B C 1
ATOM 5204 O O . ALA B 1 230 ? -0.851 0.25 -13.664 1 98.25 230 ALA B O 1
ATOM 5205 N N . LEU B 1 231 ? -1.476 -1.329 -15.086 1 98.44 231 LEU B N 1
ATOM 5206 C CA . LEU B 1 231 ? -2.693 -0.634 -15.492 1 98.44 231 LEU B CA 1
ATOM 5207 C C . LEU B 1 231 ? -3.668 -0.524 -14.32 1 98.44 231 LEU B C 1
ATOM 5209 O O . LEU B 1 231 ? -4.32 0.508 -14.148 1 98.44 231 LEU B O 1
ATOM 5213 N N . VAL B 1 232 ? -3.799 -1.601 -13.57 1 98.62 232 VAL B N 1
ATOM 5214 C CA . VAL B 1 232 ? -4.684 -1.608 -12.406 1 98.62 232 VAL B CA 1
ATOM 5215 C C . VAL B 1 232 ? -4.223 -0.56 -11.398 1 98.62 232 VAL B C 1
ATOM 5217 O O . VAL B 1 232 ? -5.031 0.225 -10.898 1 98.62 232 VAL B O 1
ATOM 5220 N N . GLN B 1 233 ? -2.932 -0.546 -11.086 1 98.38 233 GLN B N 1
ATOM 5221 C CA . GLN B 1 233 ? -2.391 0.429 -10.141 1 98.38 233 GLN B CA 1
ATOM 5222 C C . GLN B 1 233 ? -2.602 1.854 -10.648 1 98.38 233 GLN B C 1
ATOM 5224 O O . GLN B 1 233 ? -2.922 2.754 -9.867 1 98.38 233 GLN B O 1
ATOM 5229 N N . GLN B 1 234 ? -2.408 2.094 -11.898 1 98.5 234 GLN B N 1
ATOM 5230 C CA . GLN B 1 234 ? -2.627 3.412 -12.484 1 98.5 234 GLN B CA 1
ATOM 5231 C C . GLN B 1 234 ? -4.094 3.824 -12.383 1 98.5 234 GLN B C 1
ATOM 5233 O O . GLN B 1 234 ? -4.398 4.977 -12.07 1 98.5 234 GLN B O 1
ATOM 5238 N N . ALA B 1 235 ? -4.98 2.881 -12.664 1 98.44 235 ALA B N 1
ATOM 5239 C CA . ALA B 1 235 ? -6.41 3.168 -12.617 1 98.44 235 ALA B CA 1
ATOM 5240 C C . ALA B 1 235 ? -6.852 3.518 -11.195 1 98.44 235 ALA B C 1
ATOM 5242 O O . ALA B 1 235 ? -7.625 4.461 -10.992 1 98.44 235 ALA B O 1
ATOM 5243 N N . THR B 1 236 ? -6.379 2.75 -10.203 1 98.25 236 THR B N 1
ATOM 5244 C CA . THR B 1 236 ? -6.762 2.982 -8.82 1 98.25 236 THR B CA 1
ATOM 5245 C C . THR B 1 236 ? -6.207 4.312 -8.32 1 98.25 236 THR B C 1
ATOM 5247 O O . THR B 1 236 ? -6.785 4.938 -7.426 1 98.25 236 THR B O 1
ATOM 5250 N N . ALA B 1 237 ? -5.094 4.809 -8.914 1 97.94 237 ALA B N 1
ATOM 5251 C CA . ALA B 1 237 ? -4.43 6.047 -8.523 1 97.94 237 ALA B CA 1
ATOM 5252 C C . ALA B 1 237 ? -5.363 7.246 -8.672 1 97.94 237 ALA B C 1
ATOM 5254 O O . ALA B 1 237 ? -5.301 8.188 -7.883 1 97.94 237 ALA B O 1
ATOM 5255 N N . ALA B 1 238 ? -6.262 7.188 -9.617 1 95.94 238 ALA B N 1
ATOM 5256 C CA . ALA B 1 238 ? -7.145 8.312 -9.914 1 95.94 238 ALA B CA 1
ATOM 5257 C C . ALA B 1 238 ? -7.996 8.68 -8.703 1 95.94 238 ALA B C 1
ATOM 5259 O O . ALA B 1 238 ? -8.367 9.836 -8.523 1 95.94 238 ALA B O 1
ATOM 5260 N N . ASN B 1 239 ? -8.273 7.703 -7.898 1 96.56 239 ASN B N 1
ATOM 5261 C CA . ASN B 1 239 ? -9.117 7.922 -6.727 1 96.56 239 ASN B CA 1
ATOM 5262 C C . ASN B 1 239 ? -8.367 7.617 -5.434 1 96.56 239 ASN B C 1
ATOM 5264 O O . ASN B 1 239 ? -8.984 7.426 -4.383 1 96.56 239 ASN B O 1
ATOM 5268 N N . HIS B 1 240 ? -7.055 7.551 -5.535 1 97.69 240 HIS B N 1
ATOM 5269 C CA . HIS B 1 240 ? -6.188 7.34 -4.383 1 97.69 240 HIS B CA 1
ATOM 5270 C C . HIS B 1 240 ? -6.535 6.039 -3.666 1 97.69 240 HIS B C 1
ATOM 5272 O O . HIS B 1 240 ? -6.605 6 -2.436 1 97.69 240 HIS B O 1
ATOM 5278 N N . VAL B 1 241 ? -6.875 4.992 -4.438 1 98.25 241 VAL B N 1
ATOM 5279 C CA . VAL B 1 241 ? -7.246 3.691 -3.893 1 98.25 241 VAL B CA 1
ATOM 5280 C C . VAL B 1 241 ? -6.02 2.789 -3.828 1 98.25 241 VAL B C 1
ATOM 5282 O O . VAL B 1 241 ? -5.312 2.615 -4.828 1 98.25 241 VAL B O 1
ATOM 5285 N N . PRO B 1 242 ? -5.676 2.291 -2.605 1 98.12 242 PRO B N 1
ATOM 5286 C CA . PRO B 1 242 ? -4.582 1.323 -2.504 1 98.12 242 PRO B CA 1
ATOM 5287 C C . PRO B 1 242 ? -4.914 -0.016 -3.158 1 98.12 242 PRO B C 1
ATOM 5289 O O . PRO B 1 242 ? -6.09 -0.34 -3.346 1 98.12 242 PRO B O 1
ATOM 5292 N N . CYS B 1 243 ? -3.842 -0.773 -3.525 1 98.12 243 CYS B N 1
ATOM 5293 C CA . CYS B 1 243 ? -4.094 -2.078 -4.129 1 98.12 243 CYS B CA 1
ATOM 5294 C C . CYS B 1 243 ? -3.014 -3.078 -3.738 1 98.12 243 CYS B C 1
ATOM 5296 O O . CYS B 1 243 ? -1.957 -2.691 -3.236 1 98.12 243 CYS B O 1
ATOM 5298 N N . VAL B 1 244 ? -3.322 -4.344 -3.768 1 98.62 244 VAL B N 1
ATOM 5299 C CA . VAL B 1 244 ? -2.404 -5.477 -3.723 1 98.62 244 VAL B CA 1
ATOM 5300 C C . VAL B 1 244 ? -2.254 -6.074 -5.121 1 98.62 244 VAL B C 1
ATOM 5302 O O . VAL B 1 244 ? -3.246 -6.305 -5.812 1 98.62 244 VAL B O 1
ATOM 5305 N N . LEU B 1 245 ? -0.987 -6.254 -5.488 1 98.69 245 LEU B N 1
ATOM 5306 C CA . LEU B 1 245 ? -0.679 -6.824 -6.797 1 98.69 245 LEU B CA 1
ATOM 5307 C C . LEU B 1 245 ? 0.082 -8.141 -6.648 1 98.69 245 LEU B C 1
ATOM 5309 O O . LEU B 1 245 ? 1.201 -8.156 -6.133 1 98.69 245 LEU B O 1
ATOM 5313 N N . GLU B 1 246 ? -0.523 -9.188 -6.984 1 98.38 246 GLU B N 1
ATOM 5314 C CA . GLU B 1 246 ? 0.132 -10.484 -7.137 1 98.38 246 GLU B CA 1
ATOM 5315 C C . GLU B 1 246 ? 0.35 -10.82 -8.609 1 98.38 246 GLU B C 1
ATOM 5317 O O . GLU B 1 246 ? -0.606 -11.094 -9.336 1 98.38 246 GLU B O 1
ATOM 5322 N N . LEU B 1 247 ? 1.607 -10.844 -9.008 1 98.25 247 LEU B N 1
ATOM 5323 C CA . LEU B 1 247 ? 1.884 -10.859 -10.438 1 98.25 247 LEU B CA 1
ATOM 5324 C C . LEU B 1 247 ? 2.76 -12.055 -10.812 1 98.25 247 LEU B C 1
ATOM 5326 O O . LEU B 1 247 ? 2.73 -13.086 -10.133 1 98.25 247 LEU B O 1
ATOM 5330 N N . GLY B 1 248 ? 3.373 -11.992 -11.953 1 96.38 248 GLY B N 1
ATOM 5331 C CA . GLY B 1 248 ? 4.059 -13.148 -12.516 1 96.38 248 GLY B CA 1
ATOM 5332 C C . GLY B 1 248 ? 5.324 -13.516 -11.758 1 96.38 248 GLY B C 1
ATOM 5333 O O . GLY B 1 248 ? 5.676 -12.859 -10.773 1 96.38 248 GLY B O 1
ATOM 5334 N N . GLY B 1 249 ? 5.891 -14.617 -12.164 1 96.69 249 GLY B N 1
ATOM 5335 C CA . GLY B 1 249 ? 7.113 -15.117 -11.547 1 96.69 249 GLY B CA 1
ATOM 5336 C C . GLY B 1 249 ? 8.008 -15.859 -12.523 1 96.69 249 GLY B C 1
ATOM 5337 O O . GLY B 1 249 ? 7.566 -16.25 -13.602 1 96.69 249 GLY B O 1
ATOM 5338 N N . LYS B 1 250 ? 9.234 -15.977 -12.242 1 98.31 250 LYS B N 1
ATOM 5339 C CA . LYS B 1 250 ? 10.258 -16.797 -12.867 1 98.31 250 LYS B CA 1
ATOM 5340 C C . LYS B 1 250 ? 11.141 -17.469 -11.812 1 98.31 250 LYS B C 1
ATOM 5342 O O . LYS B 1 250 ? 12.336 -17.188 -11.727 1 98.31 250 LYS B O 1
ATOM 5347 N N . SER B 1 251 ? 10.523 -18.375 -11.125 1 98.19 251 SER B N 1
ATOM 5348 C CA . SER B 1 251 ? 10.992 -18.844 -9.828 1 98.19 251 SER B CA 1
ATOM 5349 C C . SER B 1 251 ? 12.102 -19.891 -9.992 1 98.19 251 SER B C 1
ATOM 5351 O O . SER B 1 251 ? 11.938 -20.875 -10.703 1 98.19 251 SER B O 1
ATOM 5353 N N . PRO B 1 252 ? 13.219 -19.734 -9.289 1 98.69 252 PRO B N 1
ATOM 5354 C CA . PRO B 1 252 ? 14.32 -20.688 -9.344 1 98.69 252 PRO B CA 1
ATOM 5355 C C . PRO B 1 252 ? 14.211 -21.766 -8.273 1 98.69 252 PRO B C 1
ATOM 5357 O O . PRO B 1 252 ? 13.75 -21.5 -7.16 1 98.69 252 PRO B O 1
ATOM 5360 N N . GLN B 1 253 ? 14.539 -22.953 -8.617 1 98.69 253 GLN B N 1
ATOM 5361 C CA . GLN B 1 253 ? 14.906 -24 -7.668 1 98.69 253 GLN B CA 1
ATOM 5362 C C . GLN B 1 253 ? 16.406 -24.266 -7.711 1 98.69 253 GLN B C 1
ATOM 5364 O O . GLN B 1 253 ? 16.922 -24.766 -8.719 1 98.69 253 GLN B O 1
ATOM 5369 N N . ILE B 1 254 ? 17.047 -23.891 -6.641 1 98.94 254 ILE B N 1
ATOM 5370 C CA . ILE B 1 254 ? 18.5 -23.984 -6.531 1 98.94 254 ILE B CA 1
ATOM 5371 C C . ILE B 1 254 ? 18.875 -25.312 -5.859 1 98.94 254 ILE B C 1
ATOM 5373 O O . ILE B 1 254 ? 18.562 -25.531 -4.691 1 98.94 254 ILE B O 1
ATOM 5377 N N . VAL B 1 255 ? 19.641 -26.156 -6.555 1 98.94 255 VAL B N 1
ATOM 5378 C CA . VAL B 1 255 ? 20 -27.469 -6.027 1 98.94 255 VAL B CA 1
ATOM 5379 C C . VAL B 1 255 ? 21.516 -27.547 -5.836 1 98.94 255 VAL B C 1
ATOM 5381 O O . VAL B 1 255 ? 22.266 -27.578 -6.812 1 98.94 255 VAL B O 1
ATOM 5384 N N . PHE B 1 256 ? 21.922 -27.625 -4.586 1 98.88 256 PHE B N 1
ATOM 5385 C CA . PHE B 1 256 ? 23.328 -27.688 -4.242 1 98.88 256 PHE B CA 1
ATOM 5386 C C . PHE B 1 256 ? 23.812 -29.141 -4.242 1 98.88 256 PHE B C 1
ATOM 5388 O O . PHE B 1 256 ? 23 -30.062 -4.293 1 98.88 256 PHE B O 1
ATOM 5395 N N . ASP B 1 257 ? 25.141 -29.359 -4.109 1 98.25 257 ASP B N 1
ATOM 5396 C CA . ASP B 1 257 ? 25.797 -30.656 -4.215 1 98.25 257 ASP B CA 1
ATOM 5397 C C . ASP B 1 257 ? 25.391 -31.562 -3.053 1 98.25 257 ASP B C 1
ATOM 5399 O O . ASP B 1 257 ? 25.438 -32.781 -3.176 1 98.25 257 ASP B O 1
ATOM 5403 N N . ASP B 1 258 ? 24.953 -30.969 -1.982 1 98.25 258 ASP B N 1
ATOM 5404 C CA . ASP B 1 258 ? 24.672 -31.75 -0.786 1 98.25 258 ASP B CA 1
ATOM 5405 C C . ASP B 1 258 ? 23.156 -31.984 -0.639 1 98.25 258 ASP B C 1
ATOM 5407 O O . ASP B 1 258 ? 22.703 -32.469 0.406 1 98.25 258 ASP B O 1
ATOM 5411 N N . ALA B 1 259 ? 22.375 -31.656 -1.707 1 98.38 259 ALA B N 1
ATOM 5412 C CA . ALA B 1 259 ? 20.922 -31.812 -1.661 1 98.38 259 ALA B CA 1
ATOM 5413 C C . ALA B 1 259 ? 20.531 -33.281 -1.68 1 98.38 259 ALA B C 1
ATOM 5415 O O . ALA B 1 259 ? 21.266 -34.125 -2.215 1 98.38 259 ALA B O 1
ATOM 5416 N N . ASP B 1 260 ? 19.406 -33.562 -1.049 1 98 260 ASP B N 1
ATOM 5417 C CA . ASP B 1 260 ? 18.766 -34.875 -1.245 1 98 260 ASP B CA 1
ATOM 5418 C C . ASP B 1 260 ? 18.078 -34.938 -2.607 1 98 260 ASP B C 1
ATOM 5420 O O . ASP B 1 260 ? 16.953 -34.469 -2.764 1 98 260 ASP B O 1
ATOM 5424 N N . LEU B 1 261 ? 18.719 -35.562 -3.504 1 98.31 261 LEU B N 1
ATOM 5425 C CA . LEU B 1 261 ? 18.266 -35.531 -4.891 1 98.31 261 LEU B CA 1
ATOM 5426 C C . LEU B 1 261 ? 16.984 -36.312 -5.066 1 98.31 261 LEU B C 1
ATOM 5428 O O . LEU B 1 261 ? 16.141 -35.969 -5.898 1 98.31 261 LEU B O 1
ATOM 5432 N N . ASP B 1 262 ? 16.812 -37.375 -4.328 1 97.31 262 ASP B N 1
ATOM 5433 C CA . ASP B 1 262 ? 15.609 -38.188 -4.43 1 97.31 262 ASP B CA 1
ATOM 5434 C C . ASP B 1 262 ? 14.375 -37.406 -3.986 1 97.31 262 ASP B C 1
ATOM 5436 O O . ASP B 1 262 ? 13.273 -37.656 -4.492 1 97.31 262 ASP B O 1
ATOM 5440 N N . LYS B 1 263 ? 14.578 -36.5 -3.08 1 96.56 263 LYS B N 1
ATOM 5441 C CA . LYS B 1 263 ? 13.484 -35.625 -2.645 1 96.56 263 LYS B CA 1
ATOM 5442 C C . LYS B 1 263 ? 13.281 -34.469 -3.611 1 96.56 263 LYS B C 1
ATOM 5444 O O . LYS B 1 263 ? 12.156 -34.031 -3.844 1 96.56 263 LYS B O 1
ATOM 5449 N N . ALA B 1 264 ? 14.336 -34.031 -4.164 1 98.12 264 ALA B N 1
ATOM 5450 C CA . ALA B 1 264 ? 14.297 -32.812 -5 1 98.12 264 ALA B CA 1
ATOM 5451 C C . ALA B 1 264 ? 13.648 -33.125 -6.348 1 98.12 264 ALA B C 1
ATOM 5453 O O . ALA B 1 264 ? 12.859 -32.312 -6.852 1 98.12 264 ALA B O 1
ATOM 5454 N N . VAL B 1 265 ? 13.93 -34.312 -6.926 1 98.5 265 VAL B N 1
ATOM 5455 C CA . VAL B 1 265 ? 13.523 -34.594 -8.297 1 98.5 265 VAL B CA 1
ATOM 5456 C C . VAL B 1 265 ? 12.008 -34.531 -8.414 1 98.5 265 VAL B C 1
ATOM 5458 O O . VAL B 1 265 ? 11.477 -33.75 -9.227 1 98.5 265 VAL B O 1
ATOM 5461 N N . PRO B 1 266 ? 11.281 -35.25 -7.586 1 97.25 266 PRO B N 1
ATOM 5462 C CA . PRO B 1 266 ? 9.828 -35.156 -7.746 1 97.25 266 PRO B CA 1
ATOM 5463 C C . PRO B 1 266 ? 9.281 -33.75 -7.5 1 97.25 266 PRO B C 1
ATOM 5465 O O . PRO B 1 266 ? 8.328 -33.344 -8.156 1 97.25 266 PRO B O 1
ATOM 5468 N N . ALA B 1 267 ? 9.852 -33 -6.555 1 97.12 267 ALA B N 1
ATOM 5469 C CA . ALA B 1 267 ? 9.391 -31.641 -6.258 1 97.12 267 ALA B CA 1
ATOM 5470 C C . ALA B 1 267 ? 9.656 -30.703 -7.434 1 97.12 267 ALA B C 1
ATOM 5472 O O . ALA B 1 267 ? 8.797 -29.891 -7.793 1 97.12 267 ALA B O 1
ATOM 5473 N N . VAL B 1 268 ? 10.812 -30.797 -7.992 1 98.31 268 VAL B N 1
ATOM 5474 C CA . VAL B 1 268 ? 11.203 -29.984 -9.133 1 98.31 268 VAL B CA 1
ATOM 5475 C C . VAL B 1 268 ? 10.258 -30.234 -10.305 1 98.31 268 VAL B C 1
ATOM 5477 O O . VAL B 1 268 ? 9.766 -29.297 -10.922 1 98.31 268 VAL B O 1
ATOM 5480 N N . VAL B 1 269 ? 9.977 -31.484 -10.57 1 98.38 269 VAL B N 1
ATOM 5481 C CA . VAL B 1 269 ? 9.133 -31.859 -11.695 1 98.38 269 VAL B CA 1
ATOM 5482 C C . VAL B 1 269 ? 7.703 -31.391 -11.453 1 98.38 269 VAL B C 1
ATOM 5484 O O . VAL B 1 269 ? 7.094 -30.75 -12.312 1 98.38 269 VAL B O 1
ATOM 5487 N N . LYS B 1 270 ? 7.227 -31.625 -10.312 1 96.81 270 LYS B N 1
ATOM 5488 C CA . LYS B 1 270 ? 5.859 -31.234 -9.977 1 96.81 270 LYS B CA 1
ATOM 5489 C C . LYS B 1 270 ? 5.676 -29.734 -10.039 1 96.81 270 LYS B C 1
ATOM 5491 O O . LYS B 1 270 ? 4.625 -29.234 -10.453 1 96.81 270 LYS B O 1
ATOM 5496 N N . ALA B 1 271 ? 6.695 -29 -9.648 1 97 271 ALA B N 1
ATOM 5497 C CA . ALA B 1 271 ? 6.625 -27.547 -9.555 1 97 271 ALA B CA 1
ATOM 5498 C C . ALA B 1 271 ? 6.441 -26.906 -10.93 1 97 271 ALA B C 1
ATOM 5500 O O . ALA B 1 271 ? 5.973 -25.781 -11.047 1 97 271 ALA B O 1
ATOM 5501 N N . ILE B 1 272 ? 6.734 -27.609 -12.008 1 97.75 272 ILE B N 1
ATOM 5502 C CA . ILE B 1 272 ? 6.633 -27.016 -13.336 1 97.75 272 ILE B CA 1
ATOM 5503 C C . ILE B 1 272 ? 5.484 -27.656 -14.102 1 97.75 272 ILE B C 1
ATOM 5505 O O . ILE B 1 272 ? 4.922 -27.047 -15.016 1 97.75 272 ILE B O 1
ATOM 5509 N N . VAL B 1 273 ? 5.047 -28.844 -13.695 1 96.19 273 VAL B N 1
ATOM 5510 C CA . VAL B 1 273 ? 4.047 -29.516 -14.508 1 96.19 273 VAL B CA 1
ATOM 5511 C C . VAL B 1 273 ? 2.658 -29.297 -13.914 1 96.19 273 VAL B C 1
ATOM 5513 O O . VAL B 1 273 ? 1.646 -29.484 -14.586 1 96.19 273 VAL B O 1
ATOM 5516 N N . GLN B 1 274 ? 2.641 -28.953 -12.609 1 94.69 274 GLN B N 1
ATOM 5517 C CA . GLN B 1 274 ? 1.351 -28.641 -12 1 94.69 274 GLN B CA 1
ATOM 5518 C C . GLN B 1 274 ? 0.597 -27.609 -12.836 1 94.69 274 GLN B C 1
ATOM 5520 O O . GLN B 1 274 ? 1.155 -26.562 -13.203 1 94.69 274 GLN B O 1
ATOM 5525 N N . ASN B 1 275 ? -0.654 -27.906 -13.172 1 97.31 275 ASN B N 1
ATOM 5526 C CA . ASN B 1 275 ? -1.513 -27.078 -14.016 1 97.31 275 ASN B CA 1
ATOM 5527 C C . ASN B 1 275 ? -0.824 -26.703 -15.32 1 97.31 275 ASN B C 1
ATOM 5529 O O . ASN B 1 275 ? -0.954 -25.578 -15.797 1 97.31 275 ASN B O 1
ATOM 5533 N N . ALA B 1 276 ? -0.031 -27.656 -15.844 1 98.12 276 ALA B N 1
ATOM 5534 C CA . ALA B 1 276 ? 0.708 -27.5 -17.094 1 98.12 276 ALA B CA 1
ATOM 5535 C C . ALA B 1 276 ? 1.594 -26.266 -17.047 1 98.12 276 ALA B C 1
ATOM 5537 O O . ALA B 1 276 ? 1.712 -25.547 -18.047 1 98.12 276 ALA B O 1
ATOM 5538 N N . GLY B 1 277 ? 2.148 -25.953 -15.914 1 98 277 GLY B N 1
ATOM 5539 C CA . GLY B 1 277 ? 3.072 -24.844 -15.766 1 98 277 GLY B CA 1
ATOM 5540 C C . GLY B 1 277 ? 2.377 -23.5 -15.719 1 98 277 GLY B C 1
ATOM 5541 O O . GLY B 1 277 ? 3.031 -22.453 -15.586 1 98 277 GLY B O 1
ATOM 5542 N N . GLN B 1 278 ? 1.021 -23.453 -15.797 1 98.19 278 GLN B N 1
ATOM 5543 C CA . GLN B 1 278 ? 0.246 -22.219 -15.727 1 98.19 278 GLN B CA 1
ATOM 5544 C C . GLN B 1 278 ? 0.042 -21.781 -14.281 1 98.19 278 GLN B C 1
ATOM 5546 O O . GLN B 1 278 ? -1.094 -21.641 -13.82 1 98.19 278 GLN B O 1
ATOM 5551 N N . THR B 1 279 ? 1.117 -21.578 -13.586 1 97.19 279 THR B N 1
ATOM 5552 C CA . THR B 1 279 ? 1.186 -21.219 -12.18 1 97.19 279 THR B CA 1
ATOM 5553 C C . THR B 1 279 ? 2.23 -20.125 -11.953 1 97.19 279 THR B C 1
ATOM 5555 O O . THR B 1 279 ? 3.393 -20.281 -12.336 1 97.19 279 THR B O 1
ATOM 5558 N N . CYS B 1 280 ? 1.869 -19.062 -11.367 1 96.31 280 CYS B N 1
ATOM 5559 C CA . CYS B 1 280 ? 2.77 -17.938 -11.164 1 96.31 280 CYS B CA 1
ATOM 5560 C C . CYS B 1 280 ? 3.988 -18.344 -10.352 1 96.31 280 CYS B C 1
ATOM 5562 O O . CYS B 1 280 ? 5.09 -17.844 -10.57 1 96.31 280 CYS B O 1
ATOM 5564 N N . SER B 1 281 ? 3.762 -19.328 -9.391 1 96.44 281 SER B N 1
ATOM 5565 C CA . SER B 1 281 ? 4.844 -19.781 -8.531 1 96.44 281 SER B CA 1
ATOM 5566 C C . SER B 1 281 ? 5.527 -21.016 -9.109 1 96.44 281 SER B C 1
ATOM 5568 O O . SER B 1 281 ? 6.25 -21.719 -8.406 1 96.44 281 SER B O 1
ATOM 5570 N N . ALA B 1 282 ? 5.293 -21.359 -10.336 1 97.38 282 ALA B N 1
ATOM 5571 C CA . ALA B 1 282 ? 5.938 -22.531 -10.938 1 97.38 282 ALA B CA 1
ATOM 5572 C C . ALA B 1 282 ? 7.457 -22.422 -10.836 1 97.38 282 ALA B C 1
ATOM 5574 O O . ALA B 1 282 ? 8.031 -21.359 -11.031 1 97.38 282 ALA B O 1
ATOM 5575 N N . GLY B 1 283 ? 8.125 -23.547 -10.43 1 97.75 283 GLY B N 1
ATOM 5576 C CA . GLY B 1 283 ? 9.578 -23.609 -10.461 1 97.75 283 GLY B CA 1
ATOM 5577 C C . GLY B 1 283 ? 10.133 -23.734 -11.867 1 97.75 283 GLY B C 1
ATOM 5578 O O . GLY B 1 283 ? 10.672 -24.797 -12.227 1 97.75 283 GLY B O 1
ATOM 5579 N N . SER B 1 284 ? 10.133 -22.672 -12.602 1 98.38 284 SER B N 1
ATOM 5580 C CA . SER B 1 284 ? 10.367 -22.734 -14.039 1 98.38 284 SER B CA 1
ATOM 5581 C C . SER B 1 284 ? 11.859 -22.625 -14.367 1 98.38 284 SER B C 1
ATOM 5583 O O . SER B 1 284 ? 12.258 -22.781 -15.516 1 98.38 284 SER B O 1
ATOM 5585 N N . ARG B 1 285 ? 12.695 -22.297 -13.383 1 98.69 285 ARG B N 1
ATOM 5586 C CA . ARG B 1 285 ? 14.148 -22.312 -13.516 1 98.69 285 ARG B CA 1
ATOM 5587 C C . ARG B 1 285 ? 14.773 -23.328 -12.562 1 98.69 285 ARG B C 1
ATOM 5589 O O . ARG B 1 285 ? 14.445 -23.344 -11.375 1 98.69 285 ARG B O 1
ATOM 5596 N N . LEU B 1 286 ? 15.562 -24.156 -13.102 1 98.88 286 LEU B N 1
ATOM 5597 C CA . LEU B 1 286 ? 16.312 -25.141 -12.32 1 98.88 286 LEU B CA 1
ATOM 5598 C C . LEU B 1 286 ? 17.797 -24.812 -12.336 1 98.88 286 LEU B C 1
ATOM 5600 O O . LEU B 1 286 ? 18.453 -24.922 -13.383 1 98.88 286 LEU B O 1
ATOM 5604 N N . LEU B 1 287 ? 18.297 -24.344 -11.211 1 98.94 287 LEU B N 1
ATOM 5605 C CA . LEU B 1 287 ? 19.719 -24.047 -11.07 1 98.94 287 LEU B CA 1
ATOM 5606 C C . LEU B 1 287 ? 20.453 -25.188 -10.359 1 98.94 287 LEU B C 1
ATOM 5608 O O . LEU B 1 287 ? 20.109 -25.531 -9.219 1 98.94 287 LEU B O 1
ATOM 5612 N N . VAL B 1 288 ? 21.422 -25.766 -11.008 1 98.94 288 VAL B N 1
ATOM 5613 C CA . VAL B 1 288 ? 22.078 -26.969 -10.477 1 98.94 288 VAL B CA 1
ATOM 5614 C C . VAL B 1 288 ? 23.578 -26.719 -10.328 1 98.94 288 VAL B C 1
ATOM 5616 O O . VAL B 1 288 ? 24.219 -26.219 -11.25 1 98.94 288 VAL B O 1
ATOM 5619 N N . GLN B 1 289 ? 24.031 -27.078 -9.188 1 98.88 289 GLN B N 1
ATOM 5620 C CA . GLN B 1 289 ? 25.469 -26.922 -8.969 1 98.88 289 GLN B CA 1
ATOM 5621 C C . GLN B 1 289 ? 26.266 -27.828 -9.891 1 98.88 289 GLN B C 1
ATOM 5623 O O . GLN B 1 289 ? 25.906 -28.984 -10.094 1 98.88 289 GLN B O 1
ATOM 5628 N N . GLN B 1 290 ? 27.422 -27.391 -10.328 1 98.38 290 GLN B N 1
ATOM 5629 C CA . GLN B 1 290 ? 28.203 -28.047 -11.375 1 98.38 290 GLN B CA 1
ATOM 5630 C C . GLN B 1 290 ? 28.609 -29.453 -10.961 1 98.38 290 GLN B C 1
ATOM 5632 O O . GLN B 1 290 ? 28.641 -30.375 -11.789 1 98.38 290 GLN B O 1
ATOM 5637 N N . GLY B 1 291 ? 28.875 -29.656 -9.781 1 98 291 GLY B N 1
ATOM 5638 C CA . GLY B 1 291 ? 29.375 -30.938 -9.289 1 98 291 GLY B CA 1
ATOM 5639 C C . GLY B 1 291 ? 28.375 -32.062 -9.461 1 98 291 GLY B C 1
ATOM 5640 O O . GLY B 1 291 ? 28.75 -33.219 -9.57 1 98 291 GLY B O 1
ATOM 5641 N N . ILE B 1 292 ? 27.047 -31.734 -9.531 1 98.44 292 ILE B N 1
ATOM 5642 C CA . ILE B 1 292 ? 26.031 -32.75 -9.617 1 98.44 292 ILE B CA 1
ATOM 5643 C C . ILE B 1 292 ? 25.172 -32.531 -10.867 1 98.44 292 ILE B C 1
ATOM 5645 O O . ILE B 1 292 ? 24.125 -33.188 -11.031 1 98.44 292 ILE B O 1
ATOM 5649 N N . TYR B 1 293 ? 25.531 -31.688 -11.742 1 98.44 293 TYR B N 1
ATOM 5650 C CA . TYR B 1 293 ? 24.703 -31.219 -12.859 1 98.44 293 TYR B CA 1
ATOM 5651 C C . TYR B 1 293 ? 24.266 -32.406 -13.719 1 98.44 293 TYR B C 1
ATOM 5653 O O . TYR B 1 293 ? 23.062 -32.594 -13.914 1 98.44 293 TYR B O 1
ATOM 5661 N N . ASP B 1 294 ? 25.234 -33.219 -14.18 1 98.44 294 ASP B N 1
ATOM 5662 C CA . ASP B 1 294 ? 24.906 -34.312 -15.109 1 98.44 294 ASP B CA 1
ATOM 5663 C C . ASP B 1 294 ? 24 -35.344 -14.445 1 98.44 294 ASP B C 1
ATOM 5665 O O . ASP B 1 294 ? 23 -35.781 -15.023 1 98.44 294 ASP B O 1
ATOM 5669 N N . ARG B 1 295 ? 24.359 -35.656 -13.266 1 98.56 295 ARG B N 1
ATOM 5670 C CA . ARG B 1 295 ? 23.609 -36.688 -12.547 1 98.56 295 ARG B CA 1
ATOM 5671 C C . ARG B 1 295 ? 22.188 -36.219 -12.273 1 98.56 295 ARG B C 1
ATOM 5673 O O . ARG B 1 295 ? 21.234 -36.938 -12.594 1 98.56 295 ARG B O 1
ATOM 5680 N N . PHE B 1 296 ? 22.062 -35.094 -11.688 1 98.69 296 PHE B N 1
ATOM 5681 C CA . PHE B 1 296 ? 20.75 -34.594 -11.281 1 98.69 296 PHE B CA 1
ATOM 5682 C C . PHE B 1 296 ? 19.891 -34.281 -12.5 1 98.69 296 PHE B C 1
ATOM 5684 O O . PHE B 1 296 ? 18.703 -34.625 -12.531 1 98.69 296 PHE B O 1
ATOM 5691 N N . VAL B 1 297 ? 20.406 -33.625 -13.508 1 98.75 297 VAL B N 1
ATOM 5692 C CA . VAL B 1 297 ? 19.656 -33.312 -14.727 1 98.75 297 VAL B CA 1
ATOM 5693 C C . VAL B 1 297 ? 19.219 -34.594 -15.414 1 98.75 297 VAL B C 1
ATOM 5695 O O . VAL B 1 297 ? 18.125 -34.656 -15.984 1 98.75 297 VAL B O 1
ATOM 5698 N N . GLY B 1 298 ? 20.125 -35.562 -15.398 1 98.81 298 GLY B N 1
ATOM 5699 C CA . GLY B 1 298 ? 19.734 -36.875 -15.922 1 98.81 298 GLY B CA 1
ATOM 5700 C C . GLY B 1 298 ? 18.516 -37.469 -15.227 1 98.81 298 GLY B C 1
ATOM 5701 O O . GLY B 1 298 ? 17.609 -38 -15.875 1 98.81 298 GLY B O 1
ATOM 5702 N N . MET B 1 299 ? 18.516 -37.344 -13.906 1 98.81 299 MET B N 1
ATOM 5703 C CA . MET B 1 299 ? 17.391 -37.844 -13.117 1 98.81 299 MET B CA 1
ATOM 5704 C C . MET B 1 299 ? 16.109 -37.094 -13.477 1 98.81 299 MET B C 1
ATOM 5706 O O . MET B 1 299 ? 15.055 -37.688 -13.656 1 98.81 299 MET B O 1
ATOM 5710 N N . VAL B 1 300 ? 16.203 -35.781 -13.602 1 98.81 300 VAL B N 1
ATOM 5711 C CA . VAL B 1 300 ? 15.055 -34.969 -13.953 1 98.81 300 VAL B CA 1
ATOM 5712 C C . VAL B 1 300 ? 14.586 -35.312 -15.367 1 98.81 300 VAL B C 1
ATOM 5714 O O . VAL B 1 300 ? 13.383 -35.375 -15.625 1 98.81 300 VAL B O 1
ATOM 5717 N N . ALA B 1 301 ? 15.516 -35.5 -16.266 1 98.81 301 ALA B N 1
ATOM 5718 C CA . ALA B 1 301 ? 15.195 -35.844 -17.656 1 98.81 301 ALA B CA 1
ATOM 5719 C C . ALA B 1 301 ? 14.414 -37.125 -17.734 1 98.81 301 ALA B C 1
ATOM 5721 O O . ALA B 1 301 ? 13.469 -37.25 -18.516 1 98.81 301 ALA B O 1
ATOM 5722 N N . GLN B 1 302 ? 14.875 -38.031 -16.984 1 98.69 302 GLN B N 1
ATOM 5723 C CA . GLN B 1 302 ? 14.172 -39.312 -16.953 1 98.69 302 GLN B CA 1
ATOM 5724 C C . GLN B 1 302 ? 12.727 -39.125 -16.5 1 98.69 302 GLN B C 1
ATOM 5726 O O . GLN B 1 302 ? 11.812 -39.688 -17.094 1 98.69 302 GLN B O 1
ATOM 5731 N N . ALA B 1 303 ? 12.555 -38.406 -15.484 1 98.56 303 ALA B N 1
ATOM 5732 C CA . ALA B 1 303 ? 11.203 -38.094 -15 1 98.56 303 ALA B CA 1
ATOM 5733 C C . ALA B 1 303 ? 10.375 -37.406 -16.062 1 98.56 303 ALA B C 1
ATOM 5735 O O . ALA B 1 303 ? 9.188 -37.688 -16.234 1 98.56 303 ALA B O 1
ATOM 5736 N N . PHE B 1 304 ? 10.938 -36.469 -16.781 1 98.38 304 PHE B N 1
ATOM 5737 C CA . PHE B 1 304 ? 10.242 -35.688 -17.797 1 98.38 304 PHE B CA 1
ATOM 5738 C C . PHE B 1 304 ? 9.758 -36.562 -18.938 1 98.38 304 PHE B C 1
ATOM 5740 O O . PHE B 1 304 ? 8.648 -36.375 -19.453 1 98.38 304 PHE B O 1
ATOM 5747 N N . ARG B 1 305 ? 10.586 -37.531 -19.344 1 98.44 305 ARG B N 1
ATOM 5748 C CA . ARG B 1 305 ? 10.25 -38.406 -20.453 1 98.44 305 ARG B CA 1
ATOM 5749 C C . ARG B 1 305 ? 9.031 -39.281 -20.109 1 98.44 305 ARG B C 1
ATOM 5751 O O . ARG B 1 305 ? 8.328 -39.75 -21.016 1 98.44 305 ARG B O 1
ATOM 5758 N N . ALA B 1 306 ? 8.805 -39.375 -18.844 1 98.19 306 ALA B N 1
ATOM 5759 C CA . ALA B 1 306 ? 7.688 -40.219 -18.391 1 98.19 306 ALA B CA 1
ATOM 5760 C C . ALA B 1 306 ? 6.395 -39.406 -18.312 1 98.19 306 ALA B C 1
ATOM 5762 O O . ALA B 1 306 ? 5.309 -39.969 -18.172 1 98.19 306 ALA B O 1
ATOM 5763 N N . LEU B 1 307 ? 6.449 -38.094 -18.438 1 98.31 307 LEU B N 1
ATOM 5764 C CA . LEU B 1 307 ? 5.289 -37.219 -18.297 1 98.31 307 LEU B CA 1
ATOM 5765 C C . LEU B 1 307 ? 4.355 -37.375 -19.484 1 98.31 307 LEU B C 1
ATOM 5767 O O . LEU B 1 307 ? 4.809 -37.562 -20.609 1 98.31 307 LEU B O 1
ATOM 5771 N N . GLN B 1 308 ? 3.072 -37.219 -19.234 1 97.88 308 GLN B N 1
ATOM 5772 C CA . GLN B 1 308 ? 2.057 -37.281 -20.281 1 97.88 308 GLN B CA 1
ATOM 5773 C C . GLN B 1 308 ? 1.027 -36.156 -20.125 1 97.88 308 GLN B C 1
ATOM 5775 O O . GLN B 1 308 ? 0.613 -35.844 -19 1 97.88 308 GLN B O 1
ATOM 5780 N N . ALA B 1 309 ? 0.699 -35.594 -21.234 1 97.88 309 ALA B N 1
ATOM 5781 C CA . ALA B 1 309 ? -0.406 -34.656 -21.281 1 97.88 309 ALA B CA 1
ATOM 5782 C C . ALA B 1 309 ? -1.672 -35.281 -21.828 1 97.88 309 ALA B C 1
ATOM 5784 O O . ALA B 1 309 ? -1.612 -36.094 -22.781 1 97.88 309 ALA B O 1
ATOM 5785 N N . GLY B 1 310 ? -2.736 -35.062 -21.203 1 98 310 GLY B N 1
ATOM 5786 C CA . GLY B 1 310 ? -4.008 -35.625 -21.625 1 98 310 GLY B CA 1
ATOM 5787 C C . GLY B 1 310 ? -5.203 -34.812 -21.172 1 98 310 GLY B C 1
ATOM 5788 O O . GLY B 1 310 ? -5.043 -33.719 -20.594 1 98 310 GLY B O 1
ATOM 5789 N N . VAL B 1 311 ? -6.398 -35.281 -21.578 1 97.75 311 VAL B N 1
ATOM 5790 C CA . VAL B 1 311 ? -7.629 -34.594 -21.203 1 97.75 311 VAL B CA 1
ATOM 5791 C C . VAL B 1 311 ? -7.828 -34.688 -19.688 1 97.75 311 VAL B C 1
ATOM 5793 O O . VAL B 1 311 ? -7.277 -35.594 -19.047 1 97.75 311 VAL B O 1
ATOM 5796 N N . PRO B 1 312 ? -8.609 -33.812 -19.125 1 97.69 312 PRO B N 1
ATOM 5797 C CA . PRO B 1 312 ? -8.773 -33.75 -17.672 1 97.69 312 PRO B CA 1
ATOM 5798 C C . PRO B 1 312 ? -9.172 -35.062 -17.047 1 97.69 312 PRO B C 1
ATOM 5800 O O . PRO B 1 312 ? -8.641 -35.469 -16.016 1 97.69 312 PRO B O 1
ATOM 5803 N N . ALA B 1 313 ? -10.023 -35.781 -17.656 1 96.56 313 ALA B N 1
ATOM 5804 C CA . ALA B 1 313 ? -10.578 -37.031 -17.109 1 96.56 313 ALA B CA 1
ATOM 5805 C C . ALA B 1 313 ? -9.523 -38.125 -17.031 1 96.56 313 ALA B C 1
ATOM 5807 O O . ALA B 1 313 ? -9.602 -39 -16.188 1 96.56 313 ALA B O 1
ATOM 5808 N N . ALA B 1 314 ? -8.5 -38.031 -17.953 1 97.06 314 ALA B N 1
ATOM 5809 C CA . ALA B 1 314 ? -7.43 -39 -17.953 1 97.06 314 ALA B CA 1
ATOM 5810 C C . ALA B 1 314 ? -6.535 -38.844 -16.719 1 97.06 314 ALA B C 1
ATOM 5812 O O . ALA B 1 314 ? -5.789 -39.781 -16.375 1 97.06 314 ALA B O 1
ATOM 5813 N N . ASP B 1 315 ? -6.609 -37.656 -16.094 1 97.5 315 ASP B N 1
ATOM 5814 C CA . ASP B 1 315 ? -5.91 -37.344 -14.844 1 97.5 315 ASP B CA 1
ATOM 5815 C C . ASP B 1 315 ? -4.422 -37.688 -14.953 1 97.5 315 ASP B C 1
ATOM 5817 O O . ASP B 1 315 ? -3.869 -38.375 -14.094 1 97.5 315 ASP B O 1
ATOM 5821 N N . LEU B 1 316 ? -3.82 -37.281 -16.031 1 97.69 316 LEU B N 1
ATOM 5822 C CA . LEU B 1 316 ? -2.391 -37.469 -16.266 1 97.69 316 LEU B CA 1
ATOM 5823 C C . LEU B 1 316 ? -1.596 -36.281 -15.703 1 97.69 316 LEU B C 1
ATOM 5825 O O . LEU B 1 316 ? -2.041 -35.625 -14.766 1 97.69 316 LEU B O 1
ATOM 5829 N N . ASP B 1 317 ? -0.345 -36.094 -16.141 1 97.38 317 ASP B N 1
ATOM 5830 C CA . ASP B 1 317 ? 0.549 -35.125 -15.516 1 97.38 317 ASP B CA 1
ATOM 5831 C C . ASP B 1 317 ? 0.155 -33.719 -15.883 1 97.38 317 ASP B C 1
ATOM 5833 O O . ASP B 1 317 ? 0.299 -32.781 -15.078 1 97.38 317 ASP B O 1
ATOM 5837 N N . CYS B 1 318 ? -0.276 -33.531 -17.172 1 97.31 318 CYS B N 1
ATOM 5838 C CA . CYS B 1 318 ? -0.646 -32.219 -17.656 1 97.31 318 CYS B CA 1
ATOM 5839 C C . CYS B 1 318 ? -1.964 -32.25 -18.422 1 97.31 318 CYS B C 1
ATOM 5841 O O . CYS B 1 318 ? -2.277 -33.25 -19.062 1 97.31 318 CYS B O 1
ATOM 5843 N N . GLY B 1 319 ? -2.764 -31.172 -18.188 1 98.06 319 GLY B N 1
ATOM 5844 C CA . GLY B 1 319 ? -3.848 -30.891 -19.125 1 98.06 319 GLY B CA 1
ATOM 5845 C C . GLY B 1 319 ? -3.463 -29.891 -20.203 1 98.06 319 GLY B C 1
ATOM 5846 O O . GLY B 1 319 ? -2.281 -29.594 -20.375 1 98.06 319 GLY B O 1
ATOM 5847 N N . PRO B 1 320 ? -4.418 -29.516 -20.984 1 98.44 320 PRO B N 1
ATOM 5848 C CA . PRO B 1 320 ? -4.152 -28.484 -22 1 98.44 320 PRO B CA 1
ATOM 5849 C C . PRO B 1 320 ? -3.92 -27.109 -21.391 1 98.44 320 PRO B C 1
ATOM 5851 O O . PRO B 1 320 ? -4.191 -26.891 -20.203 1 98.44 320 PRO B O 1
ATOM 5854 N N . ILE B 1 321 ? -3.324 -26.219 -22.203 1 98.44 321 ILE B N 1
ATOM 5855 C CA . ILE B 1 321 ? -3.238 -24.797 -21.891 1 98.44 321 ILE B CA 1
ATOM 5856 C C . ILE B 1 321 ? -4.629 -24.172 -21.969 1 98.44 321 ILE B C 1
ATOM 5858 O O . ILE B 1 321 ? -5.438 -24.531 -22.812 1 98.44 321 ILE B O 1
ATOM 5862 N N . VAL B 1 322 ? -4.922 -23.188 -21.188 1 98.38 322 VAL B N 1
ATOM 5863 C CA . VAL B 1 322 ? -6.258 -22.719 -20.828 1 98.38 322 VAL B CA 1
ATOM 5864 C C . VAL B 1 322 ? -6.934 -22.109 -22.047 1 98.38 322 VAL B C 1
ATOM 5866 O O . VAL B 1 322 ? -8.156 -22.156 -22.172 1 98.38 322 VAL B O 1
ATOM 5869 N N . SER B 1 323 ? -6.172 -21.484 -22.922 1 98.25 323 SER B N 1
ATOM 5870 C CA . SER B 1 323 ? -6.738 -20.75 -24.047 1 98.25 323 SER B CA 1
ATOM 5871 C C . SER B 1 323 ? -5.836 -20.844 -25.281 1 98.25 323 SER B C 1
ATOM 5873 O O . SER B 1 323 ? -4.652 -21.156 -25.156 1 98.25 323 SER B O 1
ATOM 5875 N N . GLU B 1 324 ? -6.43 -20.547 -26.422 1 98.25 324 GLU B N 1
ATOM 5876 C CA . GLU B 1 324 ? -5.664 -20.547 -27.672 1 98.25 324 GLU B CA 1
ATOM 5877 C C . GLU B 1 324 ? -4.551 -19.5 -27.641 1 98.25 324 GLU B C 1
ATOM 5879 O O . GLU B 1 324 ? -3.434 -19.766 -28.078 1 98.25 324 GLU B O 1
ATOM 5884 N N . ARG B 1 325 ? -4.914 -18.359 -27.172 1 97.5 325 ARG B N 1
ATOM 5885 C CA . ARG B 1 325 ? -3.938 -17.281 -27.094 1 97.5 325 ARG B CA 1
ATOM 5886 C C . ARG B 1 325 ? -2.723 -17.703 -26.266 1 97.5 325 ARG B C 1
ATOM 5888 O O . ARG B 1 325 ? -1.582 -17.5 -26.688 1 97.5 325 ARG B O 1
ATOM 5895 N N . GLN B 1 326 ? -2.951 -18.188 -25.078 1 98 326 GLN B N 1
ATOM 5896 C CA . GLN B 1 326 ? -1.864 -18.625 -24.219 1 98 326 GLN B CA 1
ATOM 5897 C C . GLN B 1 326 ? -1.103 -19.797 -24.844 1 98 326 GLN B C 1
ATOM 5899 O O . GLN B 1 326 ? 0.12 -19.891 -24.719 1 98 326 GLN B O 1
ATOM 5904 N N . TYR B 1 327 ? -1.837 -20.719 -25.531 1 98.5 327 TYR B N 1
ATOM 5905 C CA . TYR B 1 327 ? -1.221 -21.828 -26.219 1 98.5 327 TYR B CA 1
ATOM 5906 C C . TYR B 1 327 ? -0.223 -21.344 -27.266 1 98.5 327 TYR B C 1
ATOM 5908 O O . TYR B 1 327 ? 0.917 -21.812 -27.312 1 98.5 327 TYR B O 1
ATOM 5916 N N . ARG B 1 328 ? -0.622 -20.422 -28.016 1 98.44 328 ARG B N 1
ATOM 5917 C CA . ARG B 1 328 ? 0.232 -19.875 -29.062 1 98.44 328 ARG B CA 1
ATOM 5918 C C . ARG B 1 328 ? 1.452 -19.188 -28.469 1 98.44 328 ARG B C 1
ATOM 5920 O O . ARG B 1 328 ? 2.551 -19.266 -29.031 1 98.44 328 ARG B O 1
ATOM 5927 N N . ARG B 1 329 ? 1.239 -18.531 -27.406 1 97.75 329 ARG B N 1
ATOM 5928 C CA . ARG B 1 329 ? 2.348 -17.859 -26.734 1 97.75 329 ARG B CA 1
ATOM 5929 C C . ARG B 1 329 ? 3.383 -18.875 -26.25 1 97.75 329 ARG B C 1
ATOM 5931 O O . ARG B 1 329 ? 4.582 -18.703 -26.484 1 97.75 329 ARG B O 1
ATOM 5938 N N . VAL B 1 330 ? 2.943 -19.906 -25.547 1 98.38 330 VAL B N 1
ATOM 5939 C CA . VAL B 1 330 ? 3.836 -20.922 -25.016 1 98.38 330 VAL B CA 1
ATOM 5940 C C . VAL B 1 330 ? 4.586 -21.609 -26.156 1 98.38 330 VAL B C 1
ATOM 5942 O O . VAL B 1 330 ? 5.812 -21.734 -26.109 1 98.38 330 VAL B O 1
ATOM 5945 N N . MET B 1 331 ? 3.826 -21.984 -27.172 1 98.19 331 MET B N 1
ATOM 5946 C CA . MET B 1 331 ? 4.434 -22.672 -28.312 1 98.19 331 MET B CA 1
ATOM 5947 C C . MET B 1 331 ? 5.441 -21.766 -29.016 1 98.19 331 MET B C 1
ATOM 5949 O O . MET B 1 331 ? 6.484 -22.234 -29.484 1 98.19 331 MET B O 1
ATOM 5953 N N . GLY B 1 332 ? 5.074 -20.5 -29.109 1 98.19 332 GLY B N 1
ATOM 5954 C CA . GLY B 1 332 ? 6.004 -19.531 -29.688 1 98.19 332 GLY B CA 1
ATOM 5955 C C . GLY B 1 332 ? 7.332 -19.484 -28.953 1 98.19 332 GLY B C 1
ATOM 5956 O O . GLY B 1 332 ? 8.391 -19.438 -29.578 1 98.19 332 GLY B O 1
ATOM 5957 N N . LEU B 1 333 ? 7.336 -19.469 -27.672 1 97.69 333 LEU B N 1
ATOM 5958 C CA . LEU B 1 333 ? 8.555 -19.391 -26.875 1 97.69 333 LEU B CA 1
ATOM 5959 C C . LEU B 1 333 ? 9.344 -20.703 -26.969 1 97.69 333 LEU B C 1
ATOM 5961 O O . LEU B 1 333 ? 10.578 -20.672 -27.016 1 97.69 333 LEU B O 1
ATOM 5965 N N . VAL B 1 334 ? 8.641 -21.812 -27 1 97.94 334 VAL B N 1
ATOM 5966 C CA . VAL B 1 334 ? 9.273 -23.125 -27.125 1 97.94 334 VAL B CA 1
ATOM 5967 C C . VAL B 1 334 ? 10 -23.219 -28.469 1 97.94 334 VAL B C 1
ATOM 5969 O O . VAL B 1 334 ? 11.172 -23.609 -28.516 1 97.94 334 VAL B O 1
ATOM 5972 N N . GLU B 1 335 ? 9.312 -22.828 -29.5 1 98 335 GLU B N 1
ATOM 5973 C CA . GLU B 1 335 ? 9.891 -22.875 -30.828 1 98 335 GLU B CA 1
ATOM 5974 C C . GLU B 1 335 ? 11.07 -21.922 -30.969 1 98 335 GLU B C 1
ATOM 5976 O O . GLU B 1 335 ? 12.086 -22.25 -31.578 1 98 335 GLU B O 1
ATOM 5981 N N . ALA B 1 336 ? 10.922 -20.766 -30.422 1 97.69 336 ALA B N 1
ATOM 5982 C CA . ALA B 1 336 ? 12.016 -19.797 -30.438 1 97.69 336 ALA B CA 1
ATOM 5983 C C . ALA B 1 336 ? 13.258 -20.359 -29.75 1 97.69 336 ALA B C 1
ATOM 5985 O O . ALA B 1 336 ? 14.383 -20.125 -30.188 1 97.69 336 ALA B O 1
ATOM 5986 N N . ALA B 1 337 ? 13.062 -21.047 -28.625 1 97.56 337 ALA B N 1
ATOM 5987 C CA . ALA B 1 337 ? 14.18 -21.656 -27.906 1 97.56 337 ALA B CA 1
ATOM 5988 C C . ALA B 1 337 ? 14.859 -22.719 -28.766 1 97.56 337 ALA B C 1
ATOM 5990 O O . ALA B 1 337 ? 16.094 -22.75 -28.859 1 97.56 337 ALA B O 1
ATOM 5991 N N . ARG B 1 338 ? 14.109 -23.547 -29.406 1 97.38 338 ARG B N 1
ATOM 5992 C CA . ARG B 1 338 ? 14.656 -24.562 -30.297 1 97.38 338 ARG B CA 1
ATOM 5993 C C . ARG B 1 338 ? 15.438 -23.922 -31.453 1 97.38 338 ARG B C 1
ATOM 5995 O O . ARG B 1 338 ? 16.562 -24.344 -31.75 1 97.38 338 ARG B O 1
ATOM 6002 N N . ASP B 1 339 ? 14.836 -22.922 -31.984 1 97.75 339 ASP B N 1
ATOM 6003 C CA . ASP B 1 339 ? 15.422 -22.25 -33.156 1 97.75 339 ASP B CA 1
ATOM 6004 C C . ASP B 1 339 ? 16.719 -21.547 -32.781 1 97.75 339 ASP B C 1
ATOM 6006 O O . ASP B 1 339 ? 17.625 -21.422 -33.594 1 97.75 339 ASP B O 1
ATOM 6010 N N . SER B 1 340 ? 16.781 -21.109 -31.578 1 97.25 340 SER B N 1
ATOM 6011 C CA . SER B 1 340 ? 17.984 -20.391 -31.141 1 97.25 340 SER B CA 1
ATOM 6012 C C . SER B 1 340 ? 19.078 -21.344 -30.719 1 97.25 340 SER B C 1
ATOM 6014 O O . SER B 1 340 ? 20.172 -20.922 -30.312 1 97.25 340 SER B O 1
ATOM 6016 N N . GLY B 1 341 ? 18.781 -22.625 -30.688 1 97.38 341 GLY B N 1
ATOM 6017 C CA . GLY B 1 341 ? 19.812 -23.641 -30.484 1 97.38 341 GLY B CA 1
ATOM 6018 C C . GLY B 1 341 ? 19.891 -24.109 -29.047 1 97.38 341 GLY B C 1
ATOM 6019 O O . GLY B 1 341 ? 20.844 -24.812 -28.672 1 97.38 341 GLY B O 1
ATOM 6020 N N . VAL B 1 342 ? 18.984 -23.75 -28.203 1 97.88 342 VAL B N 1
ATOM 6021 C CA . VAL B 1 342 ? 18.984 -24.281 -26.844 1 97.88 342 VAL B CA 1
ATOM 6022 C C . VAL B 1 342 ? 18.672 -25.781 -26.875 1 97.88 342 VAL B C 1
ATOM 6024 O O . VAL B 1 342 ? 17.672 -26.188 -27.453 1 97.88 342 VAL B O 1
ATOM 6027 N N . PRO B 1 343 ? 19.484 -26.609 -26.297 1 98 343 PRO B N 1
ATOM 6028 C CA . PRO B 1 343 ? 19.25 -28.047 -26.375 1 98 343 PRO B CA 1
ATOM 6029 C C . PRO B 1 343 ? 17.984 -28.484 -25.656 1 98 343 PRO B C 1
ATOM 6031 O O . PRO B 1 343 ? 17.688 -28 -24.562 1 98 343 PRO B O 1
ATOM 6034 N N . VAL B 1 344 ? 17.219 -29.328 -26.297 1 98.56 344 VAL B N 1
ATOM 6035 C CA . VAL B 1 344 ? 16.141 -30.031 -25.641 1 98.56 344 VAL B CA 1
ATOM 6036 C C . VAL B 1 344 ? 16.688 -31.297 -24.969 1 98.56 344 VAL B C 1
ATOM 6038 O O . VAL B 1 344 ? 17.141 -32.219 -25.641 1 98.56 344 VAL B O 1
ATOM 6041 N N . ILE B 1 345 ? 16.594 -31.344 -23.688 1 98.69 345 ILE B N 1
ATOM 6042 C CA . ILE B 1 345 ? 17.156 -32.469 -22.938 1 98.69 345 ILE B CA 1
ATOM 6043 C C . ILE B 1 345 ? 16.141 -33.594 -22.859 1 98.69 345 ILE B C 1
ATOM 6045 O O . ILE B 1 345 ? 16.516 -34.781 -22.953 1 98.69 345 ILE B O 1
ATOM 6049 N N . ALA B 1 346 ? 14.938 -33.25 -22.578 1 98.62 346 ALA B N 1
ATOM 6050 C CA . ALA B 1 346 ? 13.867 -34.25 -22.453 1 98.62 346 ALA B CA 1
ATOM 6051 C C . ALA B 1 346 ? 12.508 -33.625 -22.75 1 98.62 346 ALA B C 1
ATOM 6053 O O . ALA B 1 346 ? 12.328 -32.406 -22.594 1 98.62 346 ALA B O 1
ATOM 6054 N N . GLU B 1 347 ? 11.625 -34.375 -23.188 1 98.06 347 GLU B N 1
ATOM 6055 C CA . GLU B 1 347 ? 10.242 -34 -23.469 1 98.06 347 GLU B CA 1
ATOM 6056 C C . GLU B 1 347 ? 9.258 -35.062 -23.016 1 98.06 347 GLU B C 1
ATOM 6058 O O . GLU B 1 347 ? 9.547 -36.25 -23.109 1 98.06 347 GLU B O 1
ATOM 6063 N N . GLY B 1 348 ? 8.234 -34.594 -22.469 1 98.19 348 GLY B N 1
ATOM 6064 C CA . GLY B 1 348 ? 7.137 -35.5 -22.203 1 98.19 348 GLY B CA 1
ATOM 6065 C C . GLY B 1 348 ? 6.352 -35.875 -23.453 1 98.19 348 GLY B C 1
ATOM 6066 O O . GLY B 1 348 ? 6.781 -35.594 -24.562 1 98.19 348 GLY B O 1
ATOM 6067 N N . GLY B 1 349 ? 5.23 -36.625 -23.234 1 97.62 349 GLY B N 1
ATOM 6068 C CA . GLY B 1 349 ? 4.434 -37.062 -24.375 1 97.62 349 GLY B CA 1
ATOM 6069 C C . GLY B 1 349 ? 2.973 -36.688 -24.266 1 97.62 349 GLY B C 1
ATOM 6070 O O . GLY B 1 349 ? 2.582 -35.938 -23.344 1 97.62 349 GLY B O 1
ATOM 6071 N N . PHE B 1 350 ? 2.295 -37 -25.359 1 97.31 350 PHE B N 1
ATOM 6072 C CA . PHE B 1 350 ? 0.846 -36.875 -25.422 1 97.31 350 PHE B CA 1
ATOM 6073 C C . PHE B 1 350 ? 0.16 -38.219 -25.188 1 97.31 350 PHE B C 1
ATOM 6075 O O . PHE B 1 350 ? 0.65 -39.25 -25.625 1 97.31 350 PHE B O 1
ATOM 6082 N N . ALA B 1 351 ? -0.922 -38.156 -24.359 1 95.5 351 ALA B N 1
ATOM 6083 C CA . ALA B 1 351 ? -1.781 -39.344 -24.297 1 95.5 351 ALA B CA 1
ATOM 6084 C C . ALA B 1 351 ? -2.305 -39.688 -25.688 1 95.5 351 ALA B C 1
ATOM 6086 O O . ALA B 1 351 ? -2.342 -38.844 -26.578 1 95.5 351 ALA B O 1
ATOM 6087 N N . ALA B 1 352 ? -2.756 -41.031 -25.688 1 89.69 352 ALA B N 1
ATOM 6088 C CA . ALA B 1 352 ? -3.318 -41.469 -26.953 1 89.69 352 ALA B CA 1
ATOM 6089 C C . ALA B 1 352 ? -4.672 -40.844 -27.219 1 89.69 352 ALA B C 1
ATOM 6091 O O . ALA B 1 352 ? -5.414 -40.531 -26.281 1 89.69 352 ALA B O 1
ATOM 6092 N N . ASP B 1 353 ? -5.055 -40.375 -28.375 1 89.69 353 ASP B N 1
ATOM 6093 C CA . ASP B 1 353 ? -6.363 -39.938 -28.859 1 89.69 353 ASP B CA 1
ATOM 6094 C C . ASP B 1 353 ? -6.746 -38.594 -28.297 1 89.69 353 ASP B C 1
ATOM 6096 O O . ASP B 1 353 ? -7.875 -38.375 -27.844 1 89.69 353 ASP B O 1
ATOM 6100 N N . LEU B 1 354 ? -5.855 -37.688 -28.172 1 95.44 354 LEU B N 1
ATOM 6101 C CA . LEU B 1 354 ? -6.195 -36.344 -27.797 1 95.44 354 LEU B CA 1
ATOM 6102 C C . LEU B 1 354 ? -7.16 -35.719 -28.797 1 95.44 354 LEU B C 1
ATOM 6104 O O . LEU B 1 354 ? -7.051 -35.969 -30 1 95.44 354 LEU B O 1
ATOM 6108 N N . PRO B 1 355 ? -8.133 -35.031 -28.281 1 96.12 355 PRO B N 1
ATOM 6109 C CA . PRO B 1 355 ? -9.055 -34.375 -29.203 1 96.12 355 PRO B CA 1
ATOM 6110 C C . PRO B 1 355 ? -8.359 -33.406 -30.141 1 96.12 355 PRO B C 1
ATOM 6112 O O . PRO B 1 355 ? -7.406 -32.719 -29.734 1 96.12 355 PRO B O 1
ATOM 6115 N N . ARG B 1 356 ? -8.938 -33.312 -31.328 1 93.06 356 ARG B N 1
ATOM 6116 C CA . ARG B 1 356 ? -8.453 -32.312 -32.281 1 93.06 356 ARG B CA 1
ATOM 6117 C C . ARG B 1 356 ? -8.797 -30.906 -31.812 1 93.06 356 ARG B C 1
ATOM 6119 O O . ARG B 1 356 ? -9.875 -30.672 -31.25 1 93.06 356 ARG B O 1
ATOM 6126 N N . GLY B 1 357 ? -7.91 -30.016 -31.938 1 95.06 357 GLY B N 1
ATOM 6127 C CA . GLY B 1 357 ? -8.172 -28.625 -31.609 1 95.06 357 GLY B CA 1
ATOM 6128 C C . GLY B 1 357 ? -7.82 -28.266 -30.188 1 95.06 357 GLY B C 1
ATOM 6129 O O . GLY B 1 357 ? -7.949 -27.109 -29.766 1 95.06 357 GLY B O 1
ATOM 6130 N N . GLY B 1 358 ? -7.461 -29.312 -29.391 1 97.81 358 GLY B N 1
ATOM 6131 C CA . GLY B 1 358 ? -7.078 -29.047 -28.016 1 97.81 358 GLY B CA 1
ATOM 6132 C C . GLY B 1 358 ? -5.754 -28.312 -27.891 1 97.81 358 GLY B C 1
ATOM 6133 O O . GLY B 1 358 ? -4.891 -28.438 -28.766 1 97.81 358 GLY B O 1
ATOM 6134 N N . TYR B 1 359 ? -5.555 -27.594 -26.828 1 98.56 359 TYR B N 1
ATOM 6135 C CA . TYR B 1 359 ? -4.375 -26.75 -26.625 1 98.56 359 TYR B CA 1
ATOM 6136 C C . TYR B 1 359 ? -3.324 -27.484 -25.797 1 98.56 359 TYR B C 1
ATOM 6138 O O . TYR B 1 359 ? -2.881 -26.984 -24.766 1 98.56 359 TYR B O 1
ATOM 6146 N N . PHE B 1 360 ? -2.934 -28.688 -26.219 1 98.38 360 PHE B N 1
ATOM 6147 C CA . PHE B 1 360 ? -1.993 -29.516 -25.469 1 98.38 360 PHE B CA 1
ATOM 6148 C C . PHE B 1 360 ? -0.556 -29.172 -25.844 1 98.38 360 PHE B C 1
ATOM 6150 O O . PHE B 1 360 ? -0.247 -28.953 -27.016 1 98.38 360 PHE B O 1
ATOM 6157 N N . VAL B 1 361 ? 0.288 -29.047 -24.844 1 98 361 VAL B N 1
ATOM 6158 C CA . VAL B 1 361 ? 1.717 -28.797 -25 1 98 361 VAL B CA 1
ATOM 6159 C C . VAL B 1 361 ? 2.514 -29.891 -24.297 1 98 361 VAL B C 1
ATOM 6161 O O . VAL B 1 361 ? 2.176 -30.297 -23.188 1 98 361 VAL B O 1
ATOM 6164 N N . ARG B 1 362 ? 3.504 -30.453 -24.922 1 97.19 362 ARG B N 1
ATOM 6165 C CA . ARG B 1 362 ? 4.41 -31.391 -24.266 1 97.19 362 ARG B CA 1
ATOM 6166 C C . ARG B 1 362 ? 5.289 -30.672 -23.25 1 97.19 362 ARG B C 1
ATOM 6168 O O . ARG B 1 362 ? 5.863 -29.625 -23.547 1 97.19 362 ARG B O 1
ATOM 6175 N N . PRO B 1 363 ? 5.336 -31.266 -22 1 98.44 363 PRO B N 1
ATOM 6176 C CA . PRO B 1 363 ? 6.355 -30.734 -21.094 1 98.44 363 PRO B CA 1
ATOM 6177 C C . PRO B 1 363 ? 7.766 -30.828 -21.672 1 98.44 363 PRO B C 1
ATOM 6179 O O . PRO B 1 363 ? 8.125 -31.844 -22.281 1 98.44 363 PRO B O 1
ATOM 6182 N N . VAL B 1 364 ? 8.562 -29.797 -21.516 1 98.69 364 VAL B N 1
ATOM 6183 C CA . VAL B 1 364 ? 9.867 -29.797 -22.156 1 98.69 364 VAL B CA 1
ATOM 6184 C C . VAL B 1 364 ? 10.922 -29.281 -21.188 1 98.69 364 VAL B C 1
ATOM 6186 O O . VAL B 1 364 ? 10.68 -28.312 -20.453 1 98.69 364 VAL B O 1
ATOM 6189 N N . LEU B 1 365 ? 11.984 -29.984 -21.094 1 98.81 365 LEU B N 1
ATOM 6190 C CA . LEU B 1 365 ? 13.172 -29.609 -20.344 1 98.81 365 LEU B CA 1
ATOM 6191 C C . LEU B 1 365 ? 14.273 -29.109 -21.266 1 98.81 365 LEU B C 1
ATOM 6193 O O . LEU B 1 365 ? 14.789 -29.875 -22.094 1 98.81 365 LEU B O 1
ATOM 6197 N N . PHE B 1 366 ? 14.633 -27.797 -21.109 1 98.81 366 PHE B N 1
ATOM 6198 C CA . PHE B 1 366 ? 15.703 -27.188 -21.906 1 98.81 366 PHE B CA 1
ATOM 6199 C C . PHE B 1 366 ? 16.969 -27.031 -21.062 1 98.81 366 PHE B C 1
ATOM 6201 O O . PHE B 1 366 ? 16.891 -26.672 -19.891 1 98.81 366 PHE B O 1
ATOM 6208 N N . GLY B 1 367 ? 18.172 -27.25 -21.781 1 97.25 367 GLY B N 1
ATOM 6209 C CA . GLY B 1 367 ? 19.359 -26.859 -21.031 1 97.25 367 GLY B CA 1
ATOM 6210 C C . GLY B 1 367 ? 20.656 -27.312 -21.688 1 97.25 367 GLY B C 1
ATOM 6211 O O . GLY B 1 367 ? 20.641 -28.219 -22.531 1 97.25 367 GLY B O 1
ATOM 6212 N N . PRO B 1 368 ? 21.641 -26.922 -21.344 1 98 368 PRO B N 1
ATOM 6213 C CA . PRO B 1 368 ? 21.766 -25.719 -20.516 1 98 368 PRO B CA 1
ATOM 6214 C C . PRO B 1 368 ? 21.281 -24.453 -21.234 1 98 368 PRO B C 1
ATOM 6216 O O . PRO B 1 368 ? 21.656 -24.203 -22.391 1 98 368 PRO B O 1
ATOM 6219 N N . VAL B 1 369 ? 20.484 -23.672 -20.531 1 98.62 369 VAL B N 1
ATOM 6220 C CA . VAL B 1 369 ? 19.953 -22.438 -21.094 1 98.62 369 VAL B CA 1
ATOM 6221 C C . VAL B 1 369 ? 20.922 -21.297 -20.828 1 98.62 369 VAL B C 1
ATOM 6223 O O . VAL B 1 369 ? 21.375 -21.109 -19.688 1 98.62 369 VAL B O 1
ATOM 6226 N N . PRO B 1 370 ? 21.281 -20.531 -21.844 1 98.25 370 PRO B N 1
ATOM 6227 C CA . PRO B 1 370 ? 22.094 -19.344 -21.578 1 98.25 370 PRO B CA 1
ATOM 6228 C C . PRO B 1 370 ? 21.406 -18.359 -20.625 1 98.25 370 PRO B C 1
ATOM 6230 O O . PRO B 1 370 ? 20.188 -18.156 -20.719 1 98.25 370 PRO B O 1
ATOM 6233 N N . ARG B 1 371 ? 22.203 -17.766 -19.75 1 97.62 371 ARG B N 1
ATOM 6234 C CA . ARG B 1 371 ? 21.688 -16.953 -18.656 1 97.62 371 ARG B CA 1
ATOM 6235 C C . ARG B 1 371 ? 20.969 -15.727 -19.188 1 97.62 371 ARG B C 1
ATOM 6237 O O . ARG B 1 371 ? 20.094 -15.172 -18.516 1 97.62 371 ARG B O 1
ATOM 6244 N N . ASP B 1 372 ? 21.266 -15.227 -20.359 1 96.19 372 ASP B N 1
ATOM 6245 C CA . ASP B 1 372 ? 20.656 -14.023 -20.938 1 96.19 372 ASP B CA 1
ATOM 6246 C C . ASP B 1 372 ? 19.562 -14.383 -21.922 1 96.19 372 ASP B C 1
ATOM 6248 O O . ASP B 1 372 ? 18.969 -13.508 -22.547 1 96.19 372 ASP B O 1
ATOM 6252 N N . HIS B 1 373 ? 19.344 -15.703 -22.109 1 97.25 373 HIS B N 1
ATOM 6253 C CA . HIS B 1 373 ? 18.297 -16.172 -23.016 1 97.25 373 HIS B CA 1
ATOM 6254 C C . HIS B 1 373 ? 16.922 -15.828 -22.484 1 97.25 373 HIS B C 1
ATOM 6256 O O . HIS B 1 373 ? 16.719 -15.781 -21.266 1 97.25 373 HIS B O 1
ATOM 6262 N N . ALA B 1 374 ? 15.93 -15.68 -23.344 1 96.38 374 ALA B N 1
ATOM 6263 C CA . ALA B 1 374 ? 14.547 -15.359 -22.969 1 96.38 374 ALA B CA 1
ATOM 6264 C C . ALA B 1 374 ? 13.961 -16.422 -22.062 1 96.38 374 ALA B C 1
ATOM 6266 O O . ALA B 1 374 ? 13.234 -16.109 -21.109 1 96.38 374 ALA B O 1
ATOM 6267 N N . LEU B 1 375 ? 14.297 -17.672 -22.203 1 96.69 375 LEU B N 1
ATOM 6268 C CA . LEU B 1 375 ? 13.766 -18.766 -21.406 1 96.69 375 LEU B CA 1
ATOM 6269 C C . LEU B 1 375 ? 14.234 -18.656 -19.969 1 96.69 375 LEU B C 1
ATOM 6271 O O . LEU B 1 375 ? 13.594 -19.203 -19.062 1 96.69 375 LEU B O 1
ATOM 6275 N N . ALA B 1 376 ? 15.367 -17.984 -19.812 1 97.12 376 ALA B N 1
ATOM 6276 C CA . ALA B 1 376 ? 15.906 -17.844 -18.469 1 97.12 376 ALA B CA 1
ATOM 6277 C C . ALA B 1 376 ? 15.242 -16.672 -17.734 1 97.12 376 ALA B C 1
ATOM 6279 O O . ALA B 1 376 ? 15.25 -16.609 -16.5 1 97.12 376 ALA B O 1
ATOM 6280 N N . ASN B 1 377 ? 14.586 -15.789 -18.5 1 96.62 377 ASN B N 1
ATOM 6281 C CA . ASN B 1 377 ? 14.312 -14.492 -17.891 1 96.62 377 ASN B CA 1
ATOM 6282 C C . ASN B 1 377 ? 12.836 -14.117 -18.031 1 96.62 377 ASN B C 1
ATOM 6284 O O . ASN B 1 377 ? 12.352 -13.234 -17.328 1 96.62 377 ASN B O 1
ATOM 6288 N N . ILE B 1 378 ? 12.117 -14.734 -18.906 1 95.81 378 ILE B N 1
ATOM 6289 C CA . ILE B 1 378 ? 10.734 -14.359 -19.156 1 95.81 378 ILE B CA 1
ATOM 6290 C C . ILE B 1 378 ? 9.797 -15.461 -18.672 1 95.81 378 ILE B C 1
ATOM 6292 O O . ILE B 1 378 ? 10.094 -16.656 -18.828 1 95.81 378 ILE B O 1
ATOM 6296 N N . GLU B 1 379 ? 8.711 -15.086 -18.078 1 97.38 379 GLU B N 1
ATOM 6297 C CA . GLU B 1 379 ? 7.703 -16.047 -17.656 1 97.38 379 GLU B CA 1
ATOM 6298 C C . GLU B 1 379 ? 7.008 -16.688 -18.859 1 97.38 379 GLU B C 1
ATOM 6300 O O . GLU B 1 379 ? 6.379 -15.984 -19.656 1 97.38 379 GLU B O 1
ATOM 6305 N N . VAL B 1 380 ? 7.117 -17.984 -18.969 1 97.94 380 VAL B N 1
ATOM 6306 C CA . VAL B 1 380 ? 6.496 -18.703 -20.062 1 97.94 380 VAL B CA 1
ATOM 6307 C C . VAL B 1 380 ? 5.043 -19.031 -19.719 1 97.94 380 VAL B C 1
ATOM 6309 O O . VAL B 1 380 ? 4.156 -18.922 -20.578 1 97.94 380 VAL B O 1
ATOM 6312 N N . PHE B 1 381 ? 4.809 -19.391 -18.516 1 98.19 381 PHE B N 1
ATOM 6313 C CA . PHE B 1 381 ? 3.5 -19.781 -18 1 98.19 381 PHE B CA 1
ATOM 6314 C C . PHE B 1 381 ? 2.973 -21 -18.75 1 98.19 381 PHE B C 1
ATOM 6316 O O . PHE B 1 381 ? 1.84 -20.984 -19.234 1 98.19 381 PHE B O 1
ATOM 6323 N N . GLY B 1 382 ? 3.752 -21.984 -18.906 1 98.56 382 GLY B N 1
ATOM 6324 C CA . GLY B 1 382 ? 3.584 -23.312 -19.516 1 98.56 382 GLY B CA 1
ATOM 6325 C C . GLY B 1 382 ? 4.547 -24.344 -18.969 1 98.56 382 GLY B C 1
ATOM 6326 O O . GLY B 1 382 ? 5.395 -24.031 -18.125 1 98.56 382 GLY B O 1
ATOM 6327 N N . PRO B 1 383 ? 4.395 -25.594 -19.391 1 98.62 383 PRO B N 1
ATOM 6328 C CA . PRO B 1 383 ? 5.199 -26.656 -18.812 1 98.62 383 PRO B CA 1
ATOM 6329 C C . PRO B 1 383 ? 6.605 -26.734 -19.406 1 98.62 383 PRO B C 1
ATOM 6331 O O . PRO B 1 383 ? 6.992 -27.766 -19.953 1 98.62 383 PRO B O 1
ATOM 6334 N N . VAL B 1 384 ? 7.363 -25.641 -19.234 1 98.81 384 VAL B N 1
ATOM 6335 C CA . VAL B 1 384 ? 8.703 -25.484 -19.797 1 98.81 384 VAL B CA 1
ATOM 6336 C C . VAL B 1 384 ? 9.695 -25.219 -18.656 1 98.81 384 VAL B C 1
ATOM 6338 O O . VAL B 1 384 ? 9.586 -24.219 -17.953 1 98.81 384 VAL B O 1
ATOM 6341 N N . LEU B 1 385 ? 10.625 -26.109 -18.469 1 98.81 385 LEU B N 1
ATOM 6342 C CA . LEU B 1 385 ? 11.648 -25.984 -17.438 1 98.81 385 LEU B CA 1
ATOM 6343 C C . LEU B 1 385 ? 13 -25.641 -18.047 1 98.81 385 LEU B C 1
ATOM 6345 O O . LEU B 1 385 ? 13.438 -26.281 -19.016 1 98.81 385 LEU B O 1
ATOM 6349 N N . SER B 1 386 ? 13.609 -24.609 -17.578 1 98.75 386 SER B N 1
ATOM 6350 C CA . SER B 1 386 ? 14.945 -24.188 -17.984 1 98.75 386 SER B CA 1
ATOM 6351 C C . SER B 1 386 ? 16 -24.594 -16.953 1 98.75 386 SER B C 1
ATOM 6353 O O . SER B 1 386 ? 15.906 -24.203 -15.797 1 98.75 386 SER B O 1
ATOM 6355 N N . VAL B 1 387 ? 16.984 -25.312 -17.359 1 98.75 387 VAL B N 1
ATOM 6356 C CA . VAL B 1 387 ? 18.016 -25.719 -16.406 1 98.75 387 VAL B CA 1
ATOM 6357 C C . VAL B 1 387 ? 19.312 -24.969 -16.719 1 98.75 387 VAL B C 1
ATOM 6359 O O . VAL B 1 387 ? 19.672 -24.781 -17.891 1 98.75 387 VAL B O 1
ATOM 6362 N N . MET B 1 388 ? 19.969 -24.484 -15.734 1 98.75 388 MET B N 1
ATOM 6363 C CA . MET B 1 388 ? 21.234 -23.75 -15.805 1 98.75 388 MET B CA 1
ATOM 6364 C C . MET B 1 388 ? 22.188 -24.203 -14.719 1 98.75 388 MET B C 1
ATOM 6366 O O . MET B 1 388 ? 21.781 -24.469 -13.586 1 98.75 388 MET B O 1
ATOM 6370 N N . PRO B 1 389 ? 23.484 -24.312 -15.055 1 98.75 389 PRO B N 1
ATOM 6371 C CA . PRO B 1 389 ? 24.469 -24.641 -14.023 1 98.75 389 PRO B CA 1
ATOM 6372 C C . PRO B 1 389 ? 24.938 -23.406 -13.242 1 98.75 389 PRO B C 1
ATOM 6374 O O . PRO B 1 389 ? 24.844 -22.281 -13.742 1 98.75 389 PRO B O 1
ATOM 6377 N N . PHE B 1 390 ? 25.344 -23.562 -12.039 1 98.75 390 PHE B N 1
ATOM 6378 C CA . PHE B 1 390 ? 26.047 -22.547 -11.273 1 98.75 390 PHE B CA 1
ATOM 6379 C C . PHE B 1 390 ? 27.281 -23.141 -10.586 1 98.75 390 PHE B C 1
ATOM 6381 O O . PHE B 1 390 ? 27.406 -24.375 -10.484 1 98.75 390 PHE B O 1
ATOM 6388 N N . THR B 1 391 ? 28.203 -22.312 -10.086 1 98.62 391 THR B N 1
ATOM 6389 C CA . THR B 1 391 ? 29.484 -22.781 -9.602 1 98.62 391 THR B CA 1
ATOM 6390 C C . THR B 1 391 ? 29.5 -22.859 -8.078 1 98.62 391 THR B C 1
ATOM 6392 O O . THR B 1 391 ? 29.844 -23.891 -7.5 1 98.62 391 THR B O 1
ATOM 6395 N N . ASP B 1 392 ? 29.141 -21.812 -7.445 1 98.25 392 ASP B N 1
ATOM 6396 C CA . ASP B 1 392 ? 29.188 -21.719 -5.992 1 98.25 392 ASP B CA 1
ATOM 6397 C C . ASP B 1 392 ? 28 -20.906 -5.457 1 98.25 392 ASP B C 1
ATOM 6399 O O . ASP B 1 392 ? 27.109 -20.531 -6.219 1 98.25 392 ASP B O 1
ATOM 6403 N N . GLU B 1 393 ? 27.969 -20.797 -4.176 1 98.44 393 GLU B N 1
ATOM 6404 C CA . GLU B 1 393 ? 26.844 -20.156 -3.494 1 98.44 393 GLU B CA 1
ATOM 6405 C C . GLU B 1 393 ? 26.625 -18.75 -4.027 1 98.44 393 GLU B C 1
ATOM 6407 O O . GLU B 1 393 ? 25.484 -18.359 -4.309 1 98.44 393 GLU B O 1
ATOM 6412 N N . GLU B 1 394 ? 27.641 -17.938 -4.23 1 98.44 394 GLU B N 1
ATOM 6413 C CA . GLU B 1 394 ? 27.531 -16.562 -4.73 1 98.44 394 GLU B CA 1
ATOM 6414 C C . GLU B 1 394 ? 26.984 -16.547 -6.152 1 98.44 394 GLU B C 1
ATOM 6416 O O . GLU B 1 394 ? 26.156 -15.688 -6.488 1 98.44 394 GLU B O 1
ATOM 6421 N N . ASP B 1 395 ? 27.469 -17.438 -6.91 1 98.75 395 ASP B N 1
ATOM 6422 C CA . ASP B 1 395 ? 26.984 -17.547 -8.281 1 98.75 395 ASP B CA 1
ATOM 6423 C C . ASP B 1 395 ? 25.516 -17.922 -8.32 1 98.75 395 ASP B C 1
ATOM 6425 O O . ASP B 1 395 ? 24.75 -17.406 -9.141 1 98.75 395 ASP B O 1
ATOM 6429 N N . ALA B 1 396 ? 25.078 -18.859 -7.473 1 98.81 396 ALA B N 1
ATOM 6430 C CA . ALA B 1 396 ? 23.688 -19.281 -7.383 1 98.81 396 ALA B CA 1
ATOM 6431 C C . ALA B 1 396 ? 22.781 -18.109 -7.047 1 98.81 396 ALA B C 1
ATOM 6433 O O . ALA B 1 396 ? 21.734 -17.922 -7.676 1 98.81 396 ALA B O 1
ATOM 6434 N N . ILE B 1 397 ? 23.188 -17.312 -6.086 1 98.69 397 ILE B N 1
ATOM 6435 C CA . ILE B 1 397 ? 22.391 -16.172 -5.625 1 98.69 397 ILE B CA 1
ATOM 6436 C C . ILE B 1 397 ? 22.281 -15.141 -6.738 1 98.69 397 ILE B C 1
ATOM 6438 O O . ILE B 1 397 ? 21.188 -14.633 -7.02 1 98.69 397 ILE B O 1
ATOM 6442 N N . ARG B 1 398 ? 23.406 -14.844 -7.379 1 98.19 398 ARG B N 1
ATOM 6443 C CA . ARG B 1 398 ? 23.422 -13.898 -8.492 1 98.19 398 ARG B CA 1
ATOM 6444 C C . ARG B 1 398 ? 22.484 -14.359 -9.609 1 98.19 398 ARG B C 1
ATOM 6446 O O . ARG B 1 398 ? 21.719 -13.562 -10.148 1 98.19 398 ARG B O 1
ATOM 6453 N N . LEU B 1 399 ? 22.594 -15.602 -9.922 1 98.5 399 LEU B N 1
ATOM 6454 C CA . LEU B 1 399 ? 21.781 -16.172 -11 1 98.5 399 LEU B CA 1
ATOM 6455 C C . LEU B 1 399 ? 20.312 -16.188 -10.625 1 98.5 399 LEU B C 1
ATOM 6457 O O . LEU B 1 399 ? 19.453 -15.852 -11.445 1 98.5 399 LEU B O 1
ATOM 6461 N N . ALA B 1 400 ? 19.984 -16.578 -9.422 1 98.69 400 ALA B N 1
ATOM 6462 C CA . ALA B 1 400 ? 18.609 -16.625 -8.938 1 98.69 400 ALA B CA 1
ATOM 6463 C C . ALA B 1 400 ? 17.953 -15.242 -8.984 1 98.69 400 ALA B C 1
ATOM 6465 O O . ALA B 1 400 ? 16.781 -15.109 -9.344 1 98.69 400 ALA B O 1
ATOM 6466 N N . ASN B 1 401 ? 18.703 -14.234 -8.68 1 97.94 401 ASN B N 1
ATOM 6467 C CA . ASN B 1 401 ? 18.188 -12.875 -8.578 1 97.94 401 ASN B CA 1
ATOM 6468 C C . ASN B 1 401 ? 18.203 -12.164 -9.922 1 97.94 401 ASN B C 1
ATOM 6470 O O . ASN B 1 401 ? 17.703 -11.047 -10.047 1 97.94 401 ASN B O 1
ATOM 6474 N N . ALA B 1 402 ? 18.75 -12.812 -10.961 1 96.88 402 ALA B N 1
ATOM 6475 C CA . ALA B 1 402 ? 19.016 -12.156 -12.242 1 96.88 402 ALA B CA 1
ATOM 6476 C C . ALA B 1 402 ? 17.781 -12.219 -13.148 1 96.88 402 ALA B C 1
ATOM 6478 O O . ALA B 1 402 ? 17.875 -12.594 -14.312 1 96.88 402 ALA B O 1
ATOM 6479 N N . THR B 1 403 ? 16.609 -11.93 -12.633 1 96.81 403 THR B N 1
ATOM 6480 C CA . THR B 1 403 ? 15.367 -11.758 -13.367 1 96.81 403 THR B CA 1
ATOM 6481 C C . THR B 1 403 ? 14.594 -10.555 -12.844 1 96.81 403 THR B C 1
ATOM 6483 O O . THR B 1 403 ? 14.914 -10.016 -11.781 1 96.81 403 THR B O 1
ATOM 6486 N N . ASP B 1 404 ? 13.617 -10.125 -13.578 1 96.38 404 ASP B N 1
ATOM 6487 C CA . ASP B 1 404 ? 12.805 -8.992 -13.156 1 96.38 404 ASP B CA 1
ATOM 6488 C C . ASP B 1 404 ? 11.734 -9.422 -12.148 1 96.38 404 ASP B C 1
ATOM 6490 O O . ASP B 1 404 ? 10.969 -8.594 -11.656 1 96.38 404 ASP B O 1
ATOM 6494 N N . TYR B 1 405 ? 11.734 -10.688 -11.812 1 97.88 405 TYR B N 1
ATOM 6495 C CA . TYR B 1 405 ? 10.68 -11.234 -10.961 1 97.88 405 TYR B CA 1
ATOM 6496 C C . TYR B 1 405 ? 11.234 -11.602 -9.586 1 97.88 405 TYR B C 1
ATOM 6498 O O . TYR B 1 405 ? 12.445 -11.758 -9.414 1 97.88 405 TYR B O 1
ATOM 6506 N N . GLY B 1 406 ? 10.398 -11.68 -8.578 1 98.12 406 GLY B N 1
ATOM 6507 C CA . GLY B 1 406 ? 10.742 -12.07 -7.223 1 98.12 406 GLY B CA 1
ATOM 6508 C C . GLY B 1 406 ? 9.57 -12.625 -6.438 1 98.12 406 GLY B C 1
ATOM 6509 O O . GLY B 1 406 ? 9.266 -12.141 -5.344 1 98.12 406 GLY B O 1
ATOM 6510 N N . LEU B 1 407 ? 8.93 -13.719 -6.965 1 97.75 407 LEU B N 1
ATOM 6511 C CA . LEU B 1 407 ? 7.746 -14.266 -6.309 1 97.75 407 LEU B CA 1
ATOM 6512 C C . LEU B 1 407 ? 8.125 -15.375 -5.336 1 97.75 407 LEU B C 1
ATOM 6514 O O . LEU B 1 407 ? 8 -15.211 -4.121 1 97.75 407 LEU B O 1
ATOM 6518 N N . VAL B 1 408 ? 8.672 -16.5 -5.922 1 97.5 408 VAL B N 1
ATOM 6519 C CA . VAL B 1 408 ? 9.023 -17.656 -5.094 1 97.5 408 VAL B CA 1
ATOM 6520 C C . VAL B 1 408 ? 10.398 -18.188 -5.496 1 97.5 408 VAL B C 1
ATOM 6522 O O . VAL B 1 408 ? 10.836 -18 -6.637 1 97.5 408 VAL B O 1
ATOM 6525 N N . ALA B 1 409 ? 11.07 -18.812 -4.52 1 98.25 409 ALA B N 1
ATOM 6526 C CA . ALA B 1 409 ? 12.32 -19.516 -4.789 1 98.25 409 ALA B CA 1
ATOM 6527 C C . ALA B 1 409 ? 12.43 -20.781 -3.953 1 98.25 409 ALA B C 1
ATOM 6529 O O . ALA B 1 409 ? 11.891 -20.859 -2.846 1 98.25 409 ALA B O 1
ATOM 6530 N N . GLY B 1 410 ? 13.039 -21.797 -4.48 1 98.19 410 GLY B N 1
ATOM 6531 C CA . GLY B 1 410 ? 13.359 -23.016 -3.764 1 98.19 410 GLY B CA 1
ATOM 6532 C C . GLY B 1 410 ? 14.852 -23.219 -3.564 1 98.19 410 GLY B C 1
ATOM 6533 O O . GLY B 1 410 ? 15.648 -22.906 -4.453 1 98.19 410 GLY B O 1
ATOM 6534 N N . VAL B 1 411 ? 15.195 -23.703 -2.412 1 98.75 411 VAL B N 1
ATOM 6535 C CA . VAL B 1 411 ? 16.578 -24 -2.068 1 98.75 411 VAL B CA 1
ATOM 6536 C C . VAL B 1 411 ? 16.688 -25.438 -1.566 1 98.75 411 VAL B C 1
ATOM 6538 O O . VAL B 1 411 ? 16.016 -25.828 -0.604 1 98.75 411 VAL B O 1
ATOM 6541 N N . TRP B 1 412 ? 17.531 -26.188 -2.23 1 98.75 412 TRP B N 1
ATOM 6542 C CA . TRP B 1 412 ? 17.766 -27.578 -1.854 1 98.75 412 TRP B CA 1
ATOM 6543 C C . TRP B 1 412 ? 19.203 -27.781 -1.376 1 98.75 412 TRP B C 1
ATOM 6545 O O . TRP B 1 412 ? 20.125 -27.781 -2.182 1 98.75 412 TRP B O 1
ATOM 6555 N N . THR B 1 413 ? 19.438 -27.922 -0.143 1 98.69 413 THR B N 1
ATOM 6556 C CA . THR B 1 413 ? 20.703 -28.156 0.519 1 98.69 413 THR B CA 1
ATOM 6557 C C . THR B 1 413 ? 20.5 -28.672 1.939 1 98.69 413 THR B C 1
ATOM 6559 O O . THR B 1 413 ? 19.547 -28.266 2.615 1 98.69 413 THR B O 1
ATOM 6562 N N . GLU B 1 414 ? 21.344 -29.531 2.387 1 98 414 GLU B N 1
ATOM 6563 C CA . GLU B 1 414 ? 21.266 -30.047 3.75 1 98 414 GLU B CA 1
ATOM 6564 C C . GLU B 1 414 ? 22.156 -29.25 4.695 1 98 414 GLU B C 1
ATOM 6566 O O . GLU B 1 414 ? 22.156 -29.5 5.906 1 98 414 GLU B O 1
ATOM 6571 N N . ASN B 1 415 ? 22.922 -28.328 4.164 1 98.19 415 ASN B N 1
ATOM 6572 C CA . ASN B 1 415 ? 23.766 -27.438 4.973 1 98.19 415 ASN B CA 1
ATOM 6573 C C . ASN B 1 415 ? 22.938 -26.328 5.613 1 98.19 415 ASN B C 1
ATOM 6575 O O . ASN B 1 415 ? 22.484 -25.406 4.926 1 98.19 415 ASN B O 1
ATOM 6579 N N . GLY B 1 416 ? 22.781 -26.375 6.902 1 97.5 416 GLY B N 1
ATOM 6580 C CA . GLY B 1 416 ? 21.922 -25.438 7.633 1 97.5 416 GLY B CA 1
ATOM 6581 C C . GLY B 1 416 ? 22.359 -24 7.492 1 97.5 416 GLY B C 1
ATOM 6582 O O . GLY B 1 416 ? 21.516 -23.109 7.355 1 97.5 416 GLY B O 1
ATOM 6583 N N . SER B 1 417 ? 23.688 -23.766 7.598 1 98.25 417 SER B N 1
ATOM 6584 C CA . SER B 1 417 ? 24.188 -22.406 7.453 1 98.25 417 SER B CA 1
ATOM 6585 C C . SER B 1 417 ? 23.891 -21.844 6.062 1 98.25 417 SER B C 1
ATOM 6587 O O . SER B 1 417 ? 23.5 -20.688 5.918 1 98.25 417 SER B O 1
ATOM 6589 N N . ARG B 1 418 ? 24.047 -22.641 5.02 1 98.19 418 ARG B N 1
ATOM 6590 C CA . ARG B 1 418 ? 23.75 -22.25 3.645 1 98.19 418 ARG B CA 1
ATOM 6591 C C . ARG B 1 418 ? 22.281 -21.938 3.459 1 98.19 418 ARG B C 1
ATOM 6593 O O . ARG B 1 418 ? 21.906 -20.984 2.771 1 98.19 418 ARG B O 1
ATOM 6600 N N . GLN B 1 419 ? 21.375 -22.844 4.031 1 98.06 419 GLN B N 1
ATOM 6601 C CA . GLN B 1 419 ? 19.953 -22.578 3.953 1 98.06 419 GLN B CA 1
ATOM 6602 C C . GLN B 1 419 ? 19.625 -21.141 4.348 1 98.06 419 GLN B C 1
ATOM 6604 O O . GLN B 1 419 ? 18.906 -20.453 3.623 1 98.06 419 GLN B O 1
ATOM 6609 N N . MET B 1 420 ? 20.219 -20.672 5.387 1 96.94 420 MET B N 1
ATOM 6610 C CA . MET B 1 420 ? 19.875 -19.359 5.93 1 96.94 420 MET B CA 1
ATOM 6611 C C . MET B 1 420 ? 20.547 -18.25 5.129 1 96.94 420 MET B C 1
ATOM 6613 O O . MET B 1 420 ? 19.922 -17.25 4.809 1 96.94 420 MET B O 1
ATOM 6617 N N . ARG B 1 421 ? 21.891 -18.438 4.75 1 97.88 421 ARG B N 1
ATOM 6618 C CA . ARG B 1 421 ? 22.594 -17.438 3.965 1 97.88 421 ARG B CA 1
ATOM 6619 C C . ARG B 1 421 ? 21.875 -17.188 2.637 1 97.88 421 ARG B C 1
ATOM 6621 O O . ARG B 1 421 ? 21.656 -16.031 2.252 1 97.88 421 ARG B O 1
ATOM 6628 N N . VAL B 1 422 ? 21.453 -18.281 1.985 1 98.62 422 VAL B N 1
ATOM 6629 C CA . VAL B 1 422 ? 20.844 -18.172 0.66 1 98.62 422 VAL B CA 1
ATOM 6630 C C . VAL B 1 422 ? 19.438 -17.609 0.775 1 98.62 422 VAL B C 1
ATOM 6632 O O . VAL B 1 422 ? 19.062 -16.703 0.032 1 98.62 422 VAL B O 1
ATOM 6635 N N . SER B 1 423 ? 18.625 -18.094 1.728 1 97.94 423 SER B N 1
ATOM 6636 C CA . SER B 1 423 ? 17.25 -17.641 1.868 1 97.94 423 SER B CA 1
ATOM 6637 C C . SER B 1 423 ? 17.188 -16.141 2.15 1 97.94 423 SER B C 1
ATOM 6639 O O . SER B 1 423 ? 16.297 -15.453 1.659 1 97.94 423 SER B O 1
ATOM 6641 N N . GLN B 1 424 ? 18.141 -15.625 2.863 1 96.06 424 GLN B N 1
ATOM 6642 C CA . GLN B 1 424 ? 18.156 -14.219 3.238 1 96.06 424 GLN B CA 1
ATOM 6643 C C . GLN B 1 424 ? 18.531 -13.336 2.049 1 96.06 424 GLN B C 1
ATOM 6645 O O . GLN B 1 424 ? 18.062 -12.203 1.938 1 96.06 424 GLN B O 1
ATOM 6650 N N . ARG B 1 425 ? 19.297 -13.883 1.168 1 97.25 425 ARG B N 1
ATOM 6651 C CA . ARG B 1 425 ? 19.875 -13.062 0.103 1 97.25 425 ARG B CA 1
ATOM 6652 C C . ARG B 1 425 ? 19.047 -13.172 -1.174 1 97.25 425 ARG B C 1
ATOM 6654 O O . ARG B 1 425 ? 19.219 -12.383 -2.105 1 97.25 425 ARG B O 1
ATOM 6661 N N . LEU B 1 426 ? 18.125 -14.109 -1.222 1 98.44 426 LEU B N 1
ATOM 6662 C CA . LEU B 1 426 ? 17.234 -14.219 -2.373 1 98.44 426 LEU B CA 1
ATOM 6663 C C . LEU B 1 426 ? 16.203 -13.102 -2.373 1 98.44 426 LEU B C 1
ATOM 6665 O O . LEU B 1 426 ? 15.617 -12.781 -1.333 1 98.44 426 LEU B O 1
ATOM 6669 N N . GLN B 1 427 ? 16.031 -12.453 -3.529 1 97.81 427 GLN B N 1
ATOM 6670 C CA . GLN B 1 427 ? 15.062 -11.375 -3.691 1 97.81 427 GLN B CA 1
ATOM 6671 C C . GLN B 1 427 ? 13.711 -11.922 -4.148 1 97.81 427 GLN B C 1
ATOM 6673 O O . GLN B 1 427 ? 13.305 -11.703 -5.289 1 97.81 427 GLN B O 1
ATOM 6678 N N . SER B 1 428 ? 12.992 -12.578 -3.254 1 97.81 428 SER B N 1
ATOM 6679 C CA . SER B 1 428 ? 11.68 -13.18 -3.484 1 97.81 428 SER B CA 1
ATOM 6680 C C . SER B 1 428 ? 10.781 -13.016 -2.264 1 97.81 428 SER B C 1
ATOM 6682 O O . SER B 1 428 ? 11.266 -12.828 -1.147 1 97.81 428 SER B O 1
ATOM 6684 N N . GLY B 1 429 ? 9.5 -13.047 -2.523 1 97.69 429 GLY B N 1
ATOM 6685 C CA . GLY B 1 429 ? 8.547 -12.906 -1.437 1 97.69 429 GLY B CA 1
ATOM 6686 C C . GLY B 1 429 ? 8.43 -14.156 -0.583 1 97.69 429 GLY B C 1
ATOM 6687 O O . GLY B 1 429 ? 8.039 -14.078 0.583 1 97.69 429 GLY B O 1
ATOM 6688 N N . GLN B 1 430 ? 8.758 -15.312 -1.146 1 97.44 430 GLN B N 1
ATOM 6689 C CA . GLN B 1 430 ? 8.68 -16.578 -0.418 1 97.44 430 GLN B CA 1
ATOM 6690 C C . GLN B 1 430 ? 9.82 -17.516 -0.82 1 97.44 430 GLN B C 1
ATOM 6692 O O . GLN B 1 430 ? 10.164 -17.609 -2 1 97.44 430 GLN B O 1
ATOM 6697 N N . VAL B 1 431 ? 10.406 -18.172 0.162 1 98.12 431 VAL B N 1
ATOM 6698 C CA . VAL B 1 431 ? 11.508 -19.109 -0.068 1 98.12 431 VAL B CA 1
ATOM 6699 C C . VAL B 1 431 ? 11.18 -20.453 0.566 1 98.12 431 VAL B C 1
ATOM 6701 O O . VAL B 1 431 ? 10.781 -20.516 1.731 1 98.12 431 VAL B O 1
ATOM 6704 N N . PHE B 1 432 ? 11.344 -21.5 -0.173 1 97.88 432 PHE B N 1
ATOM 6705 C CA . PHE B 1 432 ? 11.164 -22.875 0.284 1 97.88 432 PHE B CA 1
ATOM 6706 C C . PHE B 1 432 ? 12.508 -23.578 0.43 1 97.88 432 PHE B C 1
ATOM 6708 O O . PHE B 1 432 ? 13.312 -23.594 -0.506 1 97.88 432 PHE B O 1
ATOM 6715 N N . ILE B 1 433 ? 12.727 -24.156 1.555 1 97.94 433 ILE B N 1
ATOM 6716 C CA . ILE B 1 433 ? 13.953 -24.906 1.813 1 97.94 433 ILE B CA 1
ATOM 6717 C C . ILE B 1 433 ? 13.641 -26.391 1.943 1 97.94 433 ILE B C 1
ATOM 6719 O O . ILE B 1 433 ? 12.93 -26.797 2.859 1 97.94 433 ILE B O 1
ATOM 6723 N N . ASN B 1 434 ? 14.164 -27.188 1.021 1 97.56 434 ASN B N 1
ATOM 6724 C CA . ASN B 1 434 ? 14 -28.641 0.958 1 97.56 434 ASN B CA 1
ATOM 6725 C C . ASN B 1 434 ? 12.531 -29.031 0.822 1 97.56 434 ASN B C 1
ATOM 6727 O O . ASN B 1 434 ? 12.094 -30.031 1.392 1 97.56 434 ASN B O 1
ATOM 6731 N N . CYS B 1 435 ? 11.828 -28.234 0.181 1 96.25 435 CYS B N 1
ATOM 6732 C CA . CYS B 1 435 ? 10.445 -28.406 -0.237 1 96.25 435 CYS B CA 1
ATOM 6733 C C . CYS B 1 435 ? 10.062 -27.359 -1.291 1 96.25 435 CYS B C 1
ATOM 6735 O O . CYS B 1 435 ? 10.867 -26.5 -1.629 1 96.25 435 CYS B O 1
ATOM 6737 N N . TYR B 1 436 ? 9.039 -27.625 -1.895 1 94.5 436 TYR B N 1
ATOM 6738 C CA . TYR B 1 436 ? 8.5 -26.641 -2.842 1 94.5 436 TYR B CA 1
ATOM 6739 C C . TYR B 1 436 ? 6.98 -26.703 -2.881 1 94.5 436 TYR B C 1
ATOM 6741 O O . TYR B 1 436 ? 6.398 -27.781 -3.041 1 94.5 436 TYR B O 1
ATOM 6749 N N . GLY B 1 437 ? 6.457 -25.734 -2.928 1 77.44 437 GLY B N 1
ATOM 6750 C CA . GLY B 1 437 ? 5.008 -25.688 -3.057 1 77.44 437 GLY B CA 1
ATOM 6751 C C . GLY B 1 437 ? 4.379 -24.531 -2.303 1 77.44 437 GLY B C 1
ATOM 6752 O O . GLY B 1 437 ? 4.465 -24.469 -1.074 1 77.44 437 GLY B O 1
ATOM 6753 N N . ALA B 1 438 ? 4.352 -23.328 -3.055 1 53.5 438 ALA B N 1
ATOM 6754 C CA . ALA B 1 438 ? 3.963 -21.969 -2.695 1 53.5 438 ALA B CA 1
ATOM 6755 C C . ALA B 1 438 ? 3.049 -21.969 -1.474 1 53.5 438 ALA B C 1
ATOM 6757 O O . ALA B 1 438 ? 1.836 -22.156 -1.598 1 53.5 438 ALA B O 1
ATOM 6758 N N . GLY B 1 439 ? 3.701 -22.828 -0.301 1 52.22 439 GLY B N 1
ATOM 6759 C CA . GLY B 1 439 ? 3.209 -22.719 1.063 1 52.22 439 GLY B CA 1
ATOM 6760 C C . GLY B 1 439 ? 1.708 -22.922 1.174 1 52.22 439 GLY B C 1
ATOM 6761 O O . GLY B 1 439 ? 1.109 -22.609 2.203 1 52.22 439 GLY B O 1
ATOM 6762 N N . GLY B 1 440 ? 1.222 -23.547 0.273 1 61.25 440 GLY B N 1
ATOM 6763 C CA . GLY B 1 440 ? -0.11 -24.109 0.104 1 61.25 440 GLY B CA 1
ATOM 6764 C C . GLY B 1 440 ? -1.01 -23.875 1.304 1 61.25 440 GLY B C 1
ATOM 6765 O O . GLY B 1 440 ? -2.197 -24.219 1.269 1 61.25 440 GLY B O 1
ATOM 6766 N N . GLY B 1 441 ? -0.174 -23.328 2.121 1 86.94 441 GLY B N 1
ATOM 6767 C CA . GLY B 1 441 ? -1.096 -23.203 3.24 1 86.94 441 GLY B CA 1
ATOM 6768 C C . GLY B 1 441 ? -1.749 -21.844 3.334 1 86.94 441 GLY B C 1
ATOM 6769 O O . GLY B 1 441 ? -1.102 -20.812 3.098 1 86.94 441 GLY B O 1
ATOM 6770 N N . VAL B 1 442 ? -2.984 -21.812 3.467 1 95 442 VAL B N 1
ATOM 6771 C CA . VAL B 1 442 ? -3.787 -20.594 3.619 1 95 442 VAL B CA 1
ATOM 6772 C C . VAL B 1 442 ? -3.174 -19.703 4.695 1 95 442 VAL B C 1
ATOM 6774 O O . VAL B 1 442 ? -3.338 -18.484 4.664 1 95 442 VAL B O 1
ATOM 6777 N N . GLU B 1 443 ? -2.299 -20.312 5.562 1 95.25 443 GLU B N 1
ATOM 6778 C CA . GLU B 1 443 ? -1.729 -19.625 6.711 1 95.25 443 GLU B CA 1
ATOM 6779 C C . GLU B 1 443 ? -0.49 -18.828 6.316 1 95.25 443 GLU B C 1
ATOM 6781 O O . GLU B 1 443 ? -0.018 -17.984 7.082 1 95.25 443 GLU B O 1
ATOM 6786 N N . LEU B 1 444 ? 0.1 -19.125 5.156 1 96.44 444 LEU B N 1
ATOM 6787 C CA . LEU B 1 444 ? 1.41 -18.594 4.785 1 96.44 444 LEU B CA 1
ATOM 6788 C C . LEU B 1 444 ? 1.271 -17.359 3.898 1 96.44 444 LEU B C 1
ATOM 6790 O O . LEU B 1 444 ? 0.845 -17.469 2.746 1 96.44 444 LEU B O 1
ATOM 6794 N N . PRO B 1 445 ? 1.688 -16.188 4.402 1 97.06 445 PRO B N 1
ATOM 6795 C CA . PRO B 1 445 ? 1.625 -14.992 3.551 1 97.06 445 PRO B CA 1
ATOM 6796 C C . PRO B 1 445 ? 2.316 -15.195 2.203 1 97.06 445 PRO B C 1
ATOM 6798 O O . PRO B 1 445 ? 3.416 -15.75 2.148 1 97.06 445 PRO B O 1
ATOM 6801 N N . PHE B 1 446 ? 1.585 -14.773 1.154 1 97.19 446 PHE B N 1
ATOM 6802 C CA . PHE B 1 446 ? 2.035 -14.984 -0.217 1 97.19 446 PHE B CA 1
ATOM 6803 C C . PHE B 1 446 ? 2.055 -13.664 -0.986 1 97.19 446 PHE B C 1
ATOM 6805 O O . PHE B 1 446 ? 1.123 -12.867 -0.882 1 97.19 446 PHE B O 1
ATOM 6812 N N . GLY B 1 447 ? 3.08 -13.383 -1.722 1 96.88 447 GLY B N 1
ATOM 6813 C CA . GLY B 1 447 ? 3.268 -12.203 -2.547 1 96.88 447 GLY B CA 1
ATOM 6814 C C . GLY B 1 447 ? 4.715 -11.977 -2.949 1 96.88 447 GLY B C 1
ATOM 6815 O O . GLY B 1 447 ? 5.613 -12.664 -2.463 1 96.88 447 GLY B O 1
ATOM 6816 N N . GLY B 1 448 ? 4.941 -11.102 -3.848 1 97.19 448 GLY B N 1
ATOM 6817 C CA . GLY B 1 448 ? 6.281 -10.977 -4.402 1 97.19 448 GLY B CA 1
ATOM 6818 C C . GLY B 1 448 ? 6.879 -9.594 -4.203 1 97.19 448 GLY B C 1
ATOM 6819 O O . GLY B 1 448 ? 6.391 -8.812 -3.387 1 97.19 448 GLY B O 1
ATOM 6820 N N . VAL B 1 449 ? 8.07 -9.438 -4.801 1 97.56 449 VAL B N 1
ATOM 6821 C CA . VAL B 1 449 ? 8.797 -8.18 -4.973 1 97.56 449 VAL B CA 1
ATOM 6822 C C . VAL B 1 449 ? 9.141 -7.98 -6.445 1 97.56 449 VAL B C 1
ATOM 6824 O O . VAL B 1 449 ? 8.836 -8.836 -7.285 1 97.56 449 VAL B O 1
ATOM 6827 N N . LYS B 1 450 ? 9.727 -6.82 -6.793 1 97.25 450 LYS B N 1
ATOM 6828 C CA . LYS B 1 450 ? 10.062 -6.508 -8.18 1 97.25 450 LYS B CA 1
ATOM 6829 C C . LYS B 1 450 ? 8.82 -6.559 -9.07 1 97.25 450 LYS B C 1
ATOM 6831 O O . LYS B 1 450 ? 7.777 -6 -8.719 1 97.25 450 LYS B O 1
ATOM 6836 N N . LYS B 1 451 ? 8.898 -7.207 -10.227 1 96.94 451 LYS B N 1
ATOM 6837 C CA . LYS B 1 451 ? 7.777 -7.258 -11.156 1 96.94 451 LYS B CA 1
ATOM 6838 C C . LYS B 1 451 ? 6.742 -8.297 -10.719 1 96.94 451 LYS B C 1
ATOM 6840 O O . LYS B 1 451 ? 5.684 -8.422 -11.336 1 96.94 451 LYS B O 1
ATOM 6845 N N . SER B 1 452 ? 7.039 -8.969 -9.648 1 98.38 452 SER B N 1
ATOM 6846 C CA . SER B 1 452 ? 6.07 -9.914 -9.109 1 98.38 452 SER B CA 1
ATOM 6847 C C . SER B 1 452 ? 5.047 -9.211 -8.219 1 98.38 452 SER B C 1
ATOM 6849 O O . SER B 1 452 ? 4.117 -9.844 -7.719 1 98.38 452 SER B O 1
ATOM 6851 N N . GLY B 1 453 ? 5.234 -7.879 -8.055 1 98.19 453 GLY B N 1
ATOM 6852 C CA . GLY B 1 453 ? 4.203 -7.074 -7.414 1 98.19 453 GLY B CA 1
ATOM 6853 C C . GLY B 1 453 ? 4.52 -6.742 -5.969 1 98.19 453 GLY B C 1
ATOM 6854 O O . GLY B 1 453 ? 5.688 -6.641 -5.59 1 98.19 453 GLY B O 1
ATOM 6855 N N . TYR B 1 454 ? 3.455 -6.383 -5.215 1 98.19 454 TYR B N 1
ATOM 6856 C CA . TYR B 1 454 ? 3.604 -6.02 -3.809 1 98.19 454 TYR B CA 1
ATOM 6857 C C . TYR B 1 454 ? 2.316 -6.289 -3.037 1 98.19 454 TYR B C 1
ATOM 6859 O O . TYR B 1 454 ? 1.264 -6.52 -3.635 1 98.19 454 TYR B O 1
ATOM 6867 N N . GLY B 1 455 ? 2.402 -6.195 -1.643 1 97.75 455 GLY B N 1
ATOM 6868 C CA . GLY B 1 455 ? 1.328 -6.652 -0.776 1 97.75 455 GLY B CA 1
ATOM 6869 C C . GLY B 1 455 ? 1.354 -8.148 -0.535 1 97.75 455 GLY B C 1
ATOM 6870 O O . GLY B 1 455 ? 2.148 -8.867 -1.145 1 97.75 455 GLY B O 1
ATOM 6871 N N . ARG B 1 456 ? 0.586 -8.586 0.356 1 98.19 456 ARG B N 1
ATOM 6872 C CA . ARG B 1 456 ? 0.552 -10.016 0.67 1 98.19 456 ARG B CA 1
ATOM 6873 C C . ARG B 1 456 ? -0.882 -10.531 0.718 1 98.19 456 ARG B C 1
ATOM 6875 O O . ARG B 1 456 ? -1.776 -9.852 1.225 1 98.19 456 ARG B O 1
ATOM 6882 N N . GLU B 1 457 ? -0.97 -11.641 0.157 1 97.44 457 GLU B N 1
ATOM 6883 C CA . GLU B 1 457 ? -2.174 -12.453 0.3 1 97.44 457 GLU B CA 1
ATOM 6884 C C . GLU B 1 457 ? -1.956 -13.586 1.297 1 97.44 457 GLU B C 1
ATOM 6886 O O . GLU B 1 457 ? -0.818 -13.906 1.65 1 97.44 457 GLU B O 1
ATOM 6891 N N . LYS B 1 458 ? -3.041 -14.117 1.828 1 97.31 458 LYS B N 1
ATOM 6892 C CA . LYS B 1 458 ? -3.076 -15.266 2.727 1 97.31 458 LYS B CA 1
ATOM 6893 C C . LYS B 1 458 ? -2.609 -14.883 4.129 1 97.31 458 LYS B C 1
ATOM 6895 O O . LYS B 1 458 ? -2.111 -13.781 4.34 1 97.31 458 LYS B O 1
ATOM 6900 N N . GLY B 1 459 ? -2.865 -15.82 5.039 1 97 459 GLY B N 1
ATOM 6901 C CA . GLY B 1 459 ? -2.492 -15.594 6.43 1 97 459 GLY B CA 1
ATOM 6902 C C . GLY B 1 459 ? -3.164 -14.383 7.039 1 97 459 GLY B C 1
ATOM 6903 O O . GLY B 1 459 ? -4.125 -13.852 6.48 1 97 459 GLY B O 1
ATOM 6904 N N . PHE B 1 460 ? -2.689 -13.945 8.164 1 97.44 460 PHE B N 1
ATOM 6905 C CA . PHE B 1 460 ? -3.256 -12.797 8.844 1 97.44 460 PHE B CA 1
ATOM 6906 C C . PHE B 1 460 ? -2.865 -11.5 8.141 1 97.44 460 PHE B C 1
ATOM 6908 O O . PHE B 1 460 ? -3.564 -10.492 8.25 1 97.44 460 PHE B O 1
ATOM 6915 N N . LEU B 1 461 ? -1.772 -11.562 7.363 1 97.5 461 LEU B N 1
ATOM 6916 C CA . LEU B 1 461 ? -1.359 -10.375 6.629 1 97.5 461 LEU B CA 1
ATOM 6917 C C . LEU B 1 461 ? -2.414 -9.977 5.602 1 97.5 461 LEU B C 1
ATOM 6919 O O . LEU B 1 461 ? -2.6 -8.789 5.324 1 97.5 461 LEU B O 1
ATOM 6923 N N . ALA B 1 462 ? -3.121 -11 5.047 1 98.38 462 ALA B N 1
ATOM 6924 C CA . ALA B 1 462 ? -4.203 -10.68 4.121 1 98.38 462 ALA B CA 1
ATOM 6925 C C . ALA B 1 462 ? -5.309 -9.891 4.816 1 98.38 462 ALA B C 1
ATOM 6927 O O . ALA B 1 462 ? -5.914 -9 4.219 1 98.38 462 ALA B O 1
ATOM 6928 N N . LEU B 1 463 ? -5.641 -10.234 6.07 1 98.56 463 LEU B N 1
ATOM 6929 C CA . LEU B 1 463 ? -6.633 -9.492 6.84 1 98.56 463 LEU B CA 1
ATOM 6930 C C . LEU B 1 463 ? -6.18 -8.055 7.074 1 98.56 463 LEU B C 1
ATOM 6932 O O . LEU B 1 463 ? -6.992 -7.129 7.035 1 98.56 463 LEU B O 1
ATOM 6936 N N . GLU B 1 464 ? -4.887 -7.895 7.285 1 97.88 464 GLU B N 1
ATOM 6937 C CA . GLU B 1 464 ? -4.344 -6.547 7.426 1 97.88 464 GLU B CA 1
ATOM 6938 C C . GLU B 1 464 ? -4.5 -5.75 6.133 1 97.88 464 GLU B C 1
ATOM 6940 O O . GLU B 1 464 ? -4.883 -4.578 6.16 1 97.88 464 GLU B O 1
ATOM 6945 N N . GLU B 1 465 ? -4.18 -6.434 4.973 1 98.31 465 GLU B N 1
ATOM 6946 C CA . GLU B 1 465 ? -4.332 -5.773 3.676 1 98.31 465 GLU B CA 1
ATOM 6947 C C . GLU B 1 465 ? -5.781 -5.371 3.428 1 98.31 465 GLU B C 1
ATOM 6949 O O . GLU B 1 465 ? -6.047 -4.34 2.807 1 98.31 465 GLU B O 1
ATOM 6954 N N . MET B 1 466 ? -6.75 -6.137 3.963 1 98.69 466 MET B N 1
ATOM 6955 C CA . MET B 1 466 ? -8.172 -5.922 3.705 1 98.69 466 MET B CA 1
ATOM 6956 C C . MET B 1 466 ? -8.766 -4.93 4.703 1 98.69 466 MET B C 1
ATOM 6958 O O . MET B 1 466 ? -9.984 -4.809 4.812 1 98.69 466 MET B O 1
ATOM 6962 N N . SER B 1 467 ? -7.902 -4.262 5.422 1 98.25 467 SER B N 1
ATOM 6963 C CA . SER B 1 467 ? -8.289 -3.242 6.387 1 98.25 467 SER B CA 1
ATOM 6964 C C . SER B 1 467 ? -7.273 -2.109 6.438 1 98.25 467 SER B C 1
ATOM 6966 O O . SER B 1 467 ? -6.227 -2.178 5.789 1 98.25 467 SER B O 1
ATOM 6968 N N . THR B 1 468 ? -7.613 -1.055 7.086 1 97.56 468 THR B N 1
ATOM 6969 C CA . THR B 1 468 ? -6.703 0.036 7.414 1 97.56 468 THR B CA 1
ATOM 6970 C C . THR B 1 468 ? -6.789 0.383 8.898 1 97.56 468 THR B C 1
ATOM 6972 O O . THR B 1 468 ? -7.578 -0.213 9.633 1 97.56 468 THR B O 1
ATOM 6975 N N . THR B 1 469 ? -5.91 1.243 9.352 1 97.88 469 THR B N 1
ATOM 6976 C CA . THR B 1 469 ? -5.879 1.552 10.773 1 97.88 469 THR B CA 1
ATOM 6977 C C . THR B 1 469 ? -6.43 2.951 11.039 1 97.88 469 THR B C 1
ATOM 6979 O O . THR B 1 469 ? -6.312 3.838 10.188 1 97.88 469 THR B O 1
ATOM 6982 N N . LYS B 1 470 ? -7.078 3.107 12.133 1 98.31 470 LYS B N 1
ATOM 6983 C CA . LYS B 1 470 ? -7.5 4.387 12.695 1 98.31 470 LYS B CA 1
ATOM 6984 C C . LYS B 1 470 ? -6.902 4.594 14.086 1 98.31 470 LYS B C 1
ATOM 6986 O O . LYS B 1 470 ? -7.008 3.721 14.945 1 98.31 470 LYS B O 1
ATOM 6991 N N . THR B 1 471 ? -6.199 5.68 14.273 1 97.81 471 THR B N 1
ATOM 6992 C CA . THR B 1 471 ? -5.652 6.047 15.57 1 97.81 471 THR B CA 1
ATOM 6993 C C . THR B 1 471 ? -6.637 6.922 16.344 1 97.81 471 THR B C 1
ATOM 6995 O O . THR B 1 471 ? -7.082 7.957 15.844 1 97.81 471 THR B O 1
ATOM 6998 N N . ILE B 1 472 ? -7.012 6.535 17.531 1 97.56 472 ILE B N 1
ATOM 6999 C CA . ILE B 1 472 ? -7.91 7.293 18.391 1 97.56 472 ILE B CA 1
ATOM 7000 C C . ILE B 1 472 ? -7.156 7.75 19.641 1 97.56 472 ILE B C 1
ATOM 7002 O O . ILE B 1 472 ? -6.66 6.926 20.406 1 97.56 472 ILE B O 1
ATOM 7006 N N . VAL B 1 473 ? -7.043 8.992 19.812 1 97.25 473 VAL B N 1
ATOM 7007 C CA . VAL B 1 473 ? -6.344 9.602 20.953 1 97.25 473 VAL B CA 1
ATOM 7008 C C . VAL B 1 473 ? -7.355 10.289 21.875 1 97.25 473 VAL B C 1
ATOM 7010 O O . VAL B 1 473 ? -8.047 11.219 21.453 1 97.25 473 VAL B O 1
ATOM 7013 N N . GLN B 1 474 ? -7.469 9.898 23.047 1 96.38 474 GLN B N 1
ATOM 7014 C CA . GLN B 1 474 ? -8.414 10.438 24.016 1 96.38 474 GLN B CA 1
ATOM 7015 C C . GLN B 1 474 ? -7.684 11.102 25.188 1 96.38 474 GLN B C 1
ATOM 7017 O O . GLN B 1 474 ? -6.848 10.469 25.844 1 96.38 474 GLN B O 1
ATOM 7022 N N . HIS B 1 475 ? -7.914 12.359 25.391 1 95.88 475 HIS B N 1
ATOM 7023 C CA . HIS B 1 475 ? -7.453 13.023 26.609 1 95.88 475 HIS B CA 1
ATOM 7024 C C . HIS B 1 475 ? -8.477 12.891 27.719 1 95.88 475 HIS B C 1
ATOM 7026 O O . HIS B 1 475 ? -9.617 13.344 27.578 1 95.88 475 HIS B O 1
ATOM 7032 N N . TYR B 1 476 ? -8.086 12.32 28.859 1 92.5 476 TYR B N 1
ATOM 7033 C CA . TYR B 1 476 ? -9.102 12.008 29.859 1 92.5 476 TYR B CA 1
ATOM 7034 C C . TYR B 1 476 ? -8.891 12.844 31.109 1 92.5 476 TYR B C 1
ATOM 7036 O O . TYR B 1 476 ? -9.672 12.758 32.062 1 92.5 476 TYR B O 1
ATOM 7044 N N . GLN B 1 477 ? -7.75 13.641 31.234 1 88.12 477 GLN B N 1
ATOM 7045 C CA . GLN B 1 477 ? -7.547 14.5 32.406 1 88.12 477 GLN B CA 1
ATOM 7046 C C . GLN B 1 477 ? -8.164 15.875 32.188 1 88.12 477 GLN B C 1
ATOM 7048 O O . GLN B 1 477 ? -8.242 16.359 31.047 1 88.12 477 GLN B O 1
#

Radius of gyration: 29.41 Å; Cα contacts (8 Å, |Δi|>4): 2601; chains: 2; bounding box: 59×89×66 Å

Solvent-accessible surface area (backbone atoms only — not comparable to full-atom values): 44046 Å² total; per-residue (Å²): 98,58,54,25,32,41,52,66,37,71,32,52,22,87,87,66,46,67,40,73,30,42,27,10,48,42,59,41,71,80,50,66,37,16,41,22,34,53,70,51,40,51,51,24,50,50,23,12,53,50,11,52,77,38,73,51,43,68,50,49,37,60,56,41,8,52,33,30,33,42,27,15,49,51,38,56,76,39,23,68,61,40,8,53,46,36,11,48,32,32,9,25,19,39,66,60,22,40,49,34,32,52,47,21,18,46,28,17,38,53,26,17,68,42,24,68,67,74,75,63,47,72,50,94,70,62,90,51,50,49,37,39,36,40,71,40,45,59,44,29,32,37,37,36,37,43,40,74,50,31,47,33,48,46,22,54,55,47,27,32,27,43,19,52,57,26,16,33,37,36,33,43,27,61,66,17,40,66,36,43,53,53,49,52,53,44,33,50,73,36,61,52,47,52,3,34,58,13,35,45,33,20,48,58,88,43,24,45,48,39,49,44,50,36,81,74,45,43,32,36,37,39,40,46,49,47,70,58,47,26,52,45,44,34,35,16,14,77,57,44,30,55,68,34,32,38,28,36,24,64,9,34,32,38,36,45,77,65,29,63,59,82,65,43,45,61,43,52,53,48,34,20,28,48,65,24,7,42,40,52,68,20,34,30,26,36,36,27,25,57,92,38,33,69,63,52,51,50,53,44,31,55,56,35,49,70,33,32,24,31,54,20,89,70,49,48,60,18,14,22,33,48,37,68,70,60,31,52,50,36,52,49,54,53,49,50,40,52,73,71,61,44,39,74,70,27,44,25,36,72,46,87,84,67,53,72,67,30,30,68,64,61,37,35,35,33,33,69,45,55,81,85,37,63,73,62,50,49,65,64,62,32,28,53,37,28,30,30,74,30,80,46,73,68,48,41,51,53,59,62,50,61,42,63,36,8,26,34,35,27,38,28,52,70,50,68,70,53,53,52,58,51,58,69,66,48,63,35,10,27,35,22,31,58,46,67,68,84,77,58,40,68,67,40,52,40,32,17,29,55,44,3,18,33,59,47,36,28,29,69,56,20,43,52,66,36,29,45,65,30,29,39,39,34,45,77,112,97,59,54,24,32,40,51,68,37,70,33,51,22,89,86,65,46,66,39,74,29,41,29,11,48,42,58,42,72,79,50,67,37,15,41,22,34,52,69,50,42,51,50,24,50,50,24,12,53,50,12,51,75,38,71,51,44,68,50,48,38,60,55,40,7,52,34,30,34,42,28,14,49,52,39,57,76,40,22,68,60,42,9,53,44,35,12,50,32,32,9,27,18,38,65,61,22,39,51,33,31,52,47,21,18,46,28,17,38,52,24,16,68,43,23,68,66,75,75,64,48,73,51,94,68,60,90,52,47,49,36,39,35,40,73,39,45,59,41,29,32,38,38,37,36,42,39,72,48,32,47,34,48,47,22,54,55,46,27,32,28,43,21,53,58,26,15,32,37,35,33,44,28,62,65,17,40,65,36,43,51,54,49,52,52,44,34,49,73,37,61,52,48,51,4,34,58,13,35,46,34,20,49,58,87,42,25,45,47,38,48,44,49,36,80,75,45,42,31,36,38,40,38,47,50,47,70,58,45,25,51,45,44,34,35,18,13,79,57,42,30,56,67,34,31,39,28,34,25,64,9,31,32,38,38,43,78,66,31,61,58,82,65,44,43,60,43,52,52,47,36,21,29,47,63,26,8,43,40,52,67,18,35,29,28,38,35,26,24,57,91,39,34,69,62,52,50,49,54,45,31,55,56,35,49,69,34,33,23,31,52,21,88,70,49,47,59,19,14,22,36,47,37,68,69,59,32,52,49,35,52,48,53,53,49,50,39,50,73,72,62,45,39,75,70,26,45,24,36,71,45,87,84,66,54,72,66,31,31,67,63,60,40,35,35,34,34,70,44,55,79,86,37,63,73,62,52,48,66,64,61,32,30,53,36,29,29,32,75,31,81,47,71,69,49,42,51,52,58,62,49,61,41,65,38,8,26,33,35,28,39,30,52,68,50,67,71,55,53,52,58,50,57,70,68,48,64,36,11,26,36,22,31,59,48,71,61,88,53,78,41,61,68,43,52,40,34,18,30,56,45,3,17,34,58,47,39,28,30,70,55,21,42,52,66,35,30,44,68,31,31,39,40,34,45,77,113

Sequence (954 aa):
MKTLLIGGKWLGAIDGETIDVIDPSDGMAFAKISRGRAADVQQAVSAAQDALQGEWGSKTATERGRILQRLGQGILDHAEELAAIEAQDTGKPISAARADARAVARYFEFYGGAADKVHGQTIPYLDGYNVSVVRVPHGVTAHIIPWNYPAQMMGRTLAPALAMGNAAVLKPSEDACLSVIRIAELAMEAGLPPGALNLVTGYGAEAGAALTSNPGIHFATFTGSPEAGALVQQATAANHVPCVLELGGKSPQIVFDDADLDKAVPAVVKAIVQNAGQTCSAGSRLLVQQGIYDRFVGMVAQAFRALQAGVPAADLDCGPIVSERQYRRVMGLVEAARDSGVPVIAEGGFAADLPRGGYFVRPVLFGPVPRDHALANIEVFGPVLSVMPFTDEEDAIRLANATDYGLVAGVWTENGSRQMRVSQRLQSGQVFINCYGAGGGVELPFGGVKKSGYGREKGFLALEEMSTTKTIVQHYQMKTLLIGGKWLGAIDGETIDVIDPSDGMAFAKISRGRAADVQQAVSAAQDALQGEWGSKTATERGRILQRLGQGILDHAEELAAIEAQDTGKPISAARADARAVARYFEFYGGAADKVHGQTIPYLDGYNVSVVRVPHGVTAHIIPWNYPAQMMGRTLAPALAMGNAAVLKPSEDACLSVIRIAELAMEAGLPPGALNLVTGYGAEAGAALTSNPGIHFATFTGSPEAGALVQQATAANHVPCVLELGGKSPQIVFDDADLDKAVPAVVKAIVQNAGQTCSAGSRLLVQQGIYDRFVGMVAQAFRALQAGVPAADLDCGPIVSERQYRRVMGLVEAARDSGVPVIAEGGFAADLPRGGYFVRPVLFGPVPRDHALANIEVFGPVLSVMPFTDEEDAIRLANATDYGLVAGVWTENGSRQMRVSQRLQSGQVFINCYGAGGGVELPFGGVKKSGYGREKGFLALEEMSTTKTIVQHYQ

Nearest PDB structures (foldseek):
  4ywe-assembly2_G  TM=9.942E-01  e=5.722E-78  Burkholderia cenocepacia J2315
  4ywe-assembly2_H  TM=9.956E-01  e=1.986E-76  Burkholderia cenocepacia J2315
  3iwk-assembly3_F  TM=9.705E-01  e=5.040E-56  Pisum sativum
  4v37-assembly2_D  TM=9.742E-01  e=2.785E-54  Spinacia oleracea
  3i44-assembly1_A-2  TM=9.472E-01  e=2.722E-50  Bartonella henselae

Secondary structure (DSSP, 8-state):
---EEETTEEE--TT--EEEEEETTTTEEEEEEE---HHHHHHHHHHHHHHHTSHHHH--HHHHHHHHHHHHHHHHHTHHHHHHHHHHHH---HHHHHHHHHHHHHHHHHHHHHGGG---EE---STTEEEEEEEEE-SEEEEEE-SSSHHHHHHHHHHHHHHHT-EEEEEE-TTS-HHHHHHHHHHHHTTPPBTTEEE--S-IIIIIHHHHT-TT-SEEEEES-HHHHHHHHHHHHTTT--EEEE-----EEEE-TTS-HHHHHHHHHHHHHGGGG--TT---EEEEEGGGHHHHHHHHHHHHHT-EE--GGG--SB---S-HHHHHHHHHHHHHHHHTT--EEEE-EEPTTPPTT------EEE-SPPTTSHHHHS---SSEEEEEEE-SHHHHHHHHH-SSEESEEEEE-S-HHHHHHHHHH--SSEEEES---S---TTS-B--EETTEES-BSHHHHHHHTEEEEEEEEE--/---EEETTEEE--TT--EEEEEETTTTEEEEEEE---HHHHHHHHHHHHHHHTSHHHH--HHHHHHHHHHHHHHHHHTHHHHHHHHHHHH---HHHHHHHHHHHHHHHHHHHHHGGG---EE---STTEEEEEEEEE-SEEEEEE-SSSHHHHHHHHHHHHHHHT-EEEEEE-TTS-HHHHHHHHHHHHTTPPBTTEEE--S-IIIIIHHHHH-TT-SEEEEES-HHHHHHHHHHHHTTT--EEEE-----EEEE-TTS-HHHHHHHHHHHHHGGGG--TT---EEEEEGGGHHHHHHHHHHHHHT-EE--GGG--SB---S-HHHHHHHHHHHHHHHHTTPPEEEE-EEPTTPPTT------EEE-SPPTTSHHHHS---SSEEEEEEE-SHHHHHHHHT-SSEESEEEEE-S-HHHHHHHHHH--SSEEEES--SS---TTS-B--EETTEES-BSHHHHHHHTEEEEEEEEE--

Foldseek 3Di:
DQLWAAQNDGHAAPVNDWDFAAFQLARDGDDIHHAHFLVSLVRLLVLQLVCCVDDLVPDDLLRLLQLLLLLLVLLVVCLQVLLVQLCRLQQWASVLSSVLSNLLSQLSNVLSVCLNVDAWDWDDDDPQKTKIKGWAFQAEEEEEEEALRQSNSCSQQLNLLSSRRHAYEYEYALLGCVSVSVSVVSSVVSPNGGSSYIYDYHHCVGSVLSNLLPLSHQEYEDEEALVSQVSSCVSVVVNPHYYFYFHAAAAAAAAEPAFPLVLVLVQLQLLCQRQQNLDRRRNQEYEYAPVCQVVSVVSNQVVLQAFEEAGNHVSGSYTFGSHPVLLVQLVVLVVVCVVVPFDWSHWYYYDPPRHHNRSHDIQTETPPDDLPDCSLEPRSSGNHHHYHYAHDLVRSQCSRQPYQWAFEYEYGHPDPVSQVVSVVSHQHPYYHYSHDDVSPDLQDWGFTDGSSTDATIGRVSSSPSSIDMDMDMDRRD/DQLWAAQNDGHAAPVRDWDFAAFQLARDGDDIHHAHFLVSLVRLLVLQLVCCVDDLVPDDLLRLLQLLLLLLVLLVVCLQVLLVQLCRLQQWASVLSSVLSNLLSQLSNVLSVCLNVDAWDWDDDDPQKTKIKGWAFQAEEEEEEEALRQSNSCSQQLNLLSSRRHAYEYEYALLGCVSVSVSVVSSVVSPNGGSSYIYDYHHCVGSVLSNLLPLSHQEYEDEEALVSQVSSVVSVVVNPHYYFYFHAAAAAAAAEPAFPLVLVLVQLQLLCQRQQNLDRRRNQEYEYAPVCQVPSVVSNQVVLQAFEEAGNHVSGSYTFGSHPVLLCQLVVLVVVCVVVPFDWSHWYYYDPPRHHNRSDDIQTETPPDDLPDCSLEPRSSGNHHHYHYAHDLVRSQCSRQPYQWAFEYEYGHPDPVSVVVSVVSHQHPYYHYSHDDQPSPLQDWGFTDGSSTDATIGRVSSSPSSIDMDMDMDRRD